Protein 4FX9 (pdb70)

GO terms:
  GO:0050451 CoA-disulfide reductase (NADPH) activity (F, EXP)

Structure (mmCIF, N/CA/C/O backbone):
data_4FX9
#
_entry.id   4FX9
#
_cell.length_a   133.544
_cell.length_b   133.544
_cell.length_c   305.083
_cell.angle_alpha   90.00
_cell.angle_beta   90.00
_cell.angle_gamma   120.00
#
_symmetry.space_group_name_H-M   'H 3 2'
#
loop_
_entity.id
_entity.type
_entity.pdbx_description
1 polymer 'Coenzyme A disulfide reductase'
2 non-polymer 'FLAVIN-ADENINE DINUCLEOTIDE'
3 non-polymer 'COENZYME A'
4 water water
#
loop_
_atom_site.group_PDB
_atom_site.id
_atom_site.type_symbol
_atom_site.label_atom_id
_atom_site.label_alt_id
_atom_site.label_comp_id
_atom_site.label_asym_id
_atom_site.label_entity_id
_atom_site.label_seq_id
_atom_site.pdbx_PDB_ins_code
_atom_site.Cartn_x
_atom_site.Cartn_y
_atom_site.Cartn_z
_atom_site.occupancy
_atom_site.B_iso_or_equiv
_atom_site.auth_seq_id
_atom_site.auth_comp_id
_atom_site.auth_asym_id
_atom_site.auth_atom_id
_atom_site.pdbx_PDB_model_num
ATOM 1 N N . MET A 1 5 ? -69.529 -24.626 -66.353 1.00 86.55 5 MET A N 1
ATOM 2 C CA . MET A 1 5 ? -69.942 -23.373 -66.960 1.00 86.39 5 MET A CA 1
ATOM 3 C C . MET A 1 5 ? -69.367 -22.236 -66.178 1.00 86.17 5 MET A C 1
ATOM 4 O O . MET A 1 5 ? -69.227 -22.325 -64.982 1.00 86.35 5 MET A O 1
ATOM 6 N N . LYS A 1 6 ? -69.012 -21.169 -66.865 1.00 85.42 6 LYS A N 1
ATOM 7 C CA . LYS A 1 6 ? -68.589 -19.981 -66.196 1.00 84.41 6 LYS A CA 1
ATOM 8 C C . LYS A 1 6 ? -69.854 -19.451 -65.624 1.00 83.39 6 LYS A C 1
ATOM 9 O O . LYS A 1 6 ? -70.904 -19.870 -66.031 1.00 83.14 6 LYS A O 1
ATOM 13 N N . LYS A 1 7 ? -69.753 -18.536 -64.673 1.00 82.03 7 LYS A N 1
ATOM 14 C CA . LYS A 1 7 ? -70.908 -18.023 -63.978 1.00 80.38 7 LYS A CA 1
ATOM 15 C C . LYS A 1 7 ? -70.712 -16.559 -63.700 1.00 79.02 7 LYS A C 1
ATOM 16 O O . LYS A 1 7 ? -69.612 -16.112 -63.579 1.00 79.24 7 LYS A O 1
ATOM 18 N N . LYS A 1 8 ? -71.794 -15.812 -63.626 1.00 77.37 8 LYS A N 1
ATOM 19 C CA . LYS A 1 8 ? -71.733 -14.360 -63.449 1.00 76.17 8 LYS A CA 1
ATOM 20 C C . LYS A 1 8 ? -72.031 -13.979 -62.000 1.00 74.97 8 LYS A C 1
ATOM 21 O O . LYS A 1 8 ? -73.128 -14.235 -61.495 1.00 74.71 8 LYS A O 1
ATOM 27 N N . VAL A 1 9 ? -71.049 -13.367 -61.340 1.00 72.93 9 VAL A N 1
ATOM 28 C CA . VAL A 1 9 ? -71.199 -12.941 -59.949 1.00 71.02 9 VAL A CA 1
ATOM 29 C C . VAL A 1 9 ? -71.291 -11.418 -59.882 1.00 70.13 9 VAL A C 1
ATOM 30 O O . VAL A 1 9 ? -70.487 -10.714 -60.495 1.00 70.52 9 VAL A O 1
ATOM 34 N N . VAL A 1 10 ? -72.280 -10.923 -59.142 1.00 69.03 10 VAL A N 1
ATOM 35 C CA . VAL A 1 10 ? -72.493 -9.485 -58.973 1.00 67.97 10 VAL A CA 1
ATOM 36 C C . VAL A 1 10 ? -72.419 -9.092 -57.496 1.00 67.43 10 VAL A C 1
ATOM 37 O O . VAL A 1 10 ? -73.063 -9.709 -56.645 1.00 66.90 10 VAL A O 1
ATOM 41 N N . ILE A 1 11 ? -71.627 -8.062 -57.207 1.00 66.67 11 ILE A N 1
ATOM 42 C CA . ILE A 1 11 ? -71.413 -7.595 -55.839 1.00 66.06 11 ILE A CA 1
ATOM 43 C C . ILE A 1 11 ? -71.825 -6.129 -55.691 1.00 65.71 11 ILE A C 1
ATOM 44 O O . ILE A 1 11 ? -71.346 -5.261 -56.422 1.00 66.39 11 ILE A O 1
ATOM 49 N N . ILE A 1 12 ? -72.724 -5.872 -54.744 1.00 64.78 12 ILE A N 1
ATOM 50 C CA . ILE A 1 12 ? -73.224 -4.525 -54.482 1.00 63.79 12 ILE A CA 1
ATOM 51 C C . ILE A 1 12 ? -72.450 -3.892 -53.326 1.00 63.60 12 ILE A C 1
ATOM 52 O O . ILE A 1 12 ? -72.609 -4.287 -52.171 1.00 63.02 12 ILE A O 1
ATOM 57 N N . GLY A 1 13 ? -71.612 -2.912 -53.652 1.00 63.56 13 GLY A N 1
ATOM 58 C CA . GLY A 1 13 ? -70.791 -2.224 -52.660 1.00 63.07 13 GLY A CA 1
ATOM 59 C C . GLY A 1 13 ? -69.331 -2.612 -52.769 1.00 63.17 13 GLY A C 1
ATOM 60 O O . GLY A 1 13 ? -68.995 -3.798 -52.774 1.00 62.68 13 GLY A O 1
ATOM 61 N N . GLY A 1 14 ? -68.463 -1.606 -52.850 1.00 63.50 14 GLY A N 1
ATOM 62 C CA . GLY A 1 14 ? -67.032 -1.822 -53.052 1.00 63.49 14 GLY A CA 1
ATOM 63 C C . GLY A 1 14 ? -66.163 -1.497 -51.853 1.00 63.81 14 GLY A C 1
ATOM 64 O O . GLY A 1 14 ? -65.013 -1.080 -52.009 1.00 65.22 14 GLY A O 1
ATOM 65 N N . GLY A 1 15 ? -66.713 -1.688 -50.655 1.00 62.71 15 GLY A N 1
ATOM 66 C CA . GLY A 1 15 ? -65.959 -1.512 -49.418 1.00 61.88 15 GLY A CA 1
ATOM 67 C C . GLY A 1 15 ? -65.185 -2.764 -49.050 1.00 61.73 15 GLY A C 1
ATOM 68 O O . GLY A 1 15 ? -65.019 -3.667 -49.876 1.00 61.30 15 GLY A O 1
ATOM 69 N N . ALA A 1 16 ? -64.723 -2.814 -47.801 1.00 61.39 16 ALA A N 1
ATOM 70 C CA . ALA A 1 16 ? -63.928 -3.931 -47.282 1.00 61.35 16 ALA A CA 1
ATOM 71 C C . ALA A 1 16 ? -64.540 -5.304 -47.578 1.00 61.24 16 ALA A C 1
ATOM 72 O O . ALA A 1 16 ? -63.890 -6.161 -48.187 1.00 61.18 16 ALA A O 1
ATOM 74 N N . ALA A 1 17 ? -65.790 -5.493 -47.157 1.00 60.05 17 ALA A N 1
ATOM 75 C CA . ALA A 1 17 ? -66.504 -6.759 -47.336 1.00 59.81 17 ALA A CA 1
ATOM 76 C C . ALA A 1 17 ? -66.689 -7.122 -48.807 1.00 59.55 17 ALA A C 1
ATOM 77 O O . ALA A 1 17 ? -66.566 -8.288 -49.184 1.00 59.06 17 ALA A O 1
ATOM 79 N N . GLY A 1 18 ? -66.979 -6.112 -49.626 1.00 59.99 18 GLY A N 1
ATOM 80 C CA . GLY A 1 18 ? -67.254 -6.307 -51.047 1.00 60.14 18 GLY A CA 1
ATOM 81 C C . GLY A 1 18 ? -66.062 -6.795 -51.840 1.00 60.44 18 GLY A C 1
ATOM 82 O O . GLY A 1 18 ? -66.179 -7.727 -52.639 1.00 60.09 18 GLY A O 1
ATOM 83 N N . MET A 1 19 ? -64.914 -6.163 -51.611 1.00 60.46 19 MET A N 1
ATOM 84 C CA . MET A 1 19 ? -63.692 -6.492 -52.338 1.00 60.90 19 MET A CA 1
ATOM 85 C C . MET A 1 19 ? -63.081 -7.798 -51.848 1.00 61.23 19 MET A C 1
ATOM 86 O O . MET A 1 19 ? -62.435 -8.507 -52.618 1.00 61.27 19 MET A O 1
ATOM 91 N N . SER A 1 20 ? -63.292 -8.107 -50.570 1.00 61.78 20 SER A N 1
ATOM 92 C CA . SER A 1 20 ? -62.896 -9.394 -50.003 1.00 62.35 20 SER A CA 1
ATOM 93 C C . SER A 1 20 ? -63.688 -10.520 -50.661 1.00 61.79 20 SER A C 1
ATOM 94 O O . SER A 1 20 ? -63.147 -11.593 -50.936 1.00 62.33 20 SER A O 1
ATOM 97 N N . ALA A 1 21 ? -64.968 -10.260 -50.914 1.00 61.45 21 ALA A N 1
ATOM 98 C CA . ALA A 1 21 ? -65.832 -11.197 -51.623 1.00 62.10 21 ALA A CA 1
ATOM 99 C C . ALA A 1 21 ? -65.450 -11.289 -53.097 1.00 62.36 21 ALA A C 1
ATOM 100 O O . ALA A 1 21 ? -65.434 -12.379 -53.668 1.00 61.74 21 ALA A O 1
ATOM 102 N N . ALA A 1 22 ? -65.135 -10.140 -53.694 1.00 63.36 22 ALA A N 1
ATOM 103 C CA . ALA A 1 22 ? -64.723 -10.060 -55.097 1.00 64.01 22 ALA A CA 1
ATOM 104 C C . ALA A 1 22 ? -63.404 -10.777 -55.353 1.00 64.30 22 ALA A C 1
ATOM 105 O O . ALA A 1 22 ? -63.299 -11.575 -56.288 1.00 64.85 22 ALA A O 1
ATOM 107 N N . SER A 1 23 ? -62.406 -10.489 -54.518 1.00 64.41 23 SER A N 1
ATOM 108 C CA . SER A 1 23 ? -61.076 -11.080 -54.651 1.00 64.83 23 SER A CA 1
ATOM 109 C C . SER A 1 23 ? -61.117 -12.599 -54.536 1.00 64.83 23 SER A C 1
ATOM 110 O O . SER A 1 23 ? -60.473 -13.295 -55.318 1.00 65.39 23 SER A O 1
ATOM 113 N N . ARG A 1 24 ? -61.912 -13.073 -53.609 1.00 64.89 24 ARG A N 1
ATOM 114 C CA . ARG A 1 24 ? -61.954 -14.453 -53.246 1.00 64.46 24 ARG A CA 1
ATOM 115 C C . ARG A 1 24 ? -62.541 -15.245 -54.354 1.00 64.22 24 ARG A C 1
ATOM 116 O O . ARG A 1 24 ? -62.110 -16.316 -54.632 1.00 63.85 24 ARG A O 1
ATOM 124 N N . VAL A 1 25 ? -63.548 -14.704 -54.987 1.00 64.16 25 VAL A N 1
ATOM 125 C CA . VAL A 1 25 ? -64.244 -15.426 -55.996 1.00 64.53 25 VAL A CA 1
ATOM 126 C C . VAL A 1 25 ? -63.407 -15.513 -57.229 1.00 64.99 25 VAL A C 1
ATOM 127 O O . VAL A 1 25 ? -63.366 -16.527 -57.858 1.00 64.64 25 VAL A O 1
ATOM 131 N N . LYS A 1 26 ? -62.718 -14.447 -57.560 1.00 65.47 26 LYS A N 1
ATOM 132 C CA . LYS A 1 26 ? -61.917 -14.444 -58.754 1.00 66.20 26 LYS A CA 1
ATOM 133 C C . LYS A 1 26 ? -60.703 -15.262 -58.532 1.00 66.76 26 LYS A C 1
ATOM 134 O O . LYS A 1 26 ? -60.241 -15.962 -59.394 1.00 67.72 26 LYS A O 1
ATOM 136 N N . ARG A 1 27 ? -60.164 -15.139 -57.354 1.00 67.07 27 ARG A N 1
ATOM 137 C CA . ARG A 1 27 ? -58.997 -15.922 -56.960 1.00 67.57 27 ARG A CA 1
ATOM 138 C C . ARG A 1 27 ? -59.250 -17.419 -57.142 1.00 67.76 27 ARG A C 1
ATOM 139 O O . ARG A 1 27 ? -58.404 -18.135 -57.677 1.00 68.26 27 ARG A O 1
ATOM 147 N N . LEU A 1 28 ? -60.419 -17.879 -56.702 1.00 68.13 28 LEU A N 1
ATOM 148 C CA . LEU A 1 28 ? -60.782 -19.290 -56.809 1.00 68.64 28 LEU A CA 1
ATOM 149 C C . LEU A 1 28 ? -61.311 -19.655 -58.194 1.00 69.13 28 LEU A C 1
ATOM 150 O O . LEU A 1 28 ? -61.116 -20.779 -58.662 1.00 69.09 28 LEU A O 1
ATOM 155 N N . LYS A 1 29 ? -61.938 -18.694 -58.843 1.00 69.30 29 LYS A N 1
ATOM 156 C CA . LYS A 1 29 ? -62.495 -18.893 -60.158 1.00 69.50 29 LYS A CA 1
ATOM 157 C C . LYS A 1 29 ? -62.140 -17.770 -61.103 1.00 69.62 29 LYS A C 1
ATOM 158 O O . LYS A 1 29 ? -62.904 -16.864 -61.265 1.00 69.15 29 LYS A O 1
ATOM 164 N N . PRO A 1 30 ? -60.998 -17.851 -61.753 1.00 70.08 30 PRO A N 1
ATOM 165 C CA . PRO A 1 30 ? -60.532 -16.805 -62.670 1.00 70.60 30 PRO A CA 1
ATOM 166 C C . PRO A 1 30 ? -61.399 -16.664 -63.922 1.00 71.38 30 PRO A C 1
ATOM 167 O O . PRO A 1 30 ? -61.536 -15.559 -64.453 1.00 71.08 30 PRO A O 1
ATOM 171 N N . GLU A 1 31 ? -61.983 -17.773 -64.376 1.00 72.16 31 GLU A N 1
ATOM 172 C CA . GLU A 1 31 ? -62.836 -17.780 -65.569 1.00 72.96 31 GLU A CA 1
ATOM 173 C C . GLU A 1 31 ? -64.226 -17.163 -65.358 1.00 72.47 31 GLU A C 1
ATOM 174 O O . GLU A 1 31 ? -64.992 -17.013 -66.313 1.00 72.50 31 GLU A O 1
ATOM 180 N N . TRP A 1 32 ? -64.541 -16.803 -64.116 1.00 71.89 32 TRP A N 1
ATOM 181 C CA . TRP A 1 32 ? -65.846 -16.234 -63.780 1.00 71.48 32 TRP A CA 1
ATOM 182 C C . TRP A 1 32 ? -65.862 -14.709 -63.898 1.00 70.78 32 TRP A C 1
ATOM 183 O O . TRP A 1 32 ? -64.849 -14.046 -63.665 1.00 70.92 32 TRP A O 1
ATOM 194 N N . ASP A 1 33 ? -67.019 -14.169 -64.273 1.00 70.11 33 ASP A N 1
ATOM 195 C CA . ASP A 1 33 ? -67.202 -12.732 -64.456 1.00 70.03 33 ASP A CA 1
ATOM 196 C C . ASP A 1 33 ? -67.655 -12.081 -63.147 1.00 70.28 33 ASP A C 1
ATOM 197 O O . ASP A 1 33 ? -68.802 -12.245 -62.719 1.00 70.41 33 ASP A O 1
ATOM 202 N N . VAL A 1 34 ? -66.739 -11.350 -62.515 1.00 70.38 34 VAL A N 1
ATOM 203 C CA . VAL A 1 34 ? -66.990 -10.743 -61.208 1.00 71.00 34 VAL A CA 1
ATOM 204 C C . VAL A 1 34 ? -67.120 -9.224 -61.319 1.00 71.24 34 VAL A C 1
ATOM 205 O O . VAL A 1 34 ? -66.140 -8.518 -61.575 1.00 70.89 34 VAL A O 1
ATOM 209 N N . LYS A 1 35 ? -68.339 -8.732 -61.124 1.00 71.86 35 LYS A N 1
ATOM 210 C CA . LYS A 1 35 ? -68.606 -7.301 -61.188 1.00 72.32 35 LYS A CA 1
ATOM 211 C C . LYS A 1 35 ? -68.865 -6.732 -59.802 1.00 72.51 35 LYS A C 1
ATOM 212 O O . LYS A 1 35 ? -69.540 -7.353 -58.977 1.00 72.39 35 LYS A O 1
ATOM 218 N N . VAL A 1 36 ? -68.307 -5.552 -59.552 1.00 72.92 36 VAL A N 1
ATOM 219 C CA . VAL A 1 36 ? -68.575 -4.803 -58.331 1.00 73.32 36 VAL A CA 1
ATOM 220 C C . VAL A 1 36 ? -69.149 -3.446 -58.719 1.00 73.36 36 VAL A C 1
ATOM 221 O O . VAL A 1 36 ? -68.591 -2.752 -59.573 1.00 73.69 36 VAL A O 1
ATOM 225 N N . PHE A 1 37 ? -70.269 -3.079 -58.102 1.00 73.29 37 PHE A N 1
ATOM 226 C CA . PHE A 1 37 ? -70.867 -1.769 -58.329 1.00 73.24 37 PHE A CA 1
ATOM 227 C C . PHE A 1 37 ? -70.764 -0.899 -57.080 1.00 72.91 37 PHE A C 1
ATOM 228 O O . PHE A 1 37 ? -71.459 -1.126 -56.089 1.00 72.49 37 PHE A O 1
ATOM 236 N N . GLU A 1 38 ? -69.873 0.086 -57.140 1.00 73.42 38 GLU A N 1
ATOM 237 C CA . GLU A 1 38 ? -69.683 1.041 -56.054 1.00 73.89 38 GLU A CA 1
ATOM 238 C C . GLU A 1 38 ? -70.205 2.418 -56.464 1.00 74.33 38 GLU A C 1
ATOM 239 O O . GLU A 1 38 ? -69.921 2.894 -57.564 1.00 74.92 38 GLU A O 1
ATOM 245 N N . ALA A 1 39 ? -70.968 3.046 -55.572 1.00 74.64 39 ALA A N 1
ATOM 246 C CA . ALA A 1 39 ? -71.631 4.320 -55.859 1.00 74.70 39 ALA A CA 1
ATOM 247 C C . ALA A 1 39 ? -70.696 5.532 -55.864 1.00 74.79 39 ALA A C 1
ATOM 248 O O . ALA A 1 39 ? -70.958 6.514 -56.561 1.00 75.08 39 ALA A O 1
ATOM 250 N N . THR A 1 40 ? -69.614 5.458 -55.092 1.00 74.86 40 THR A N 1
ATOM 251 C CA . THR A 1 40 ? -68.707 6.596 -54.898 1.00 74.88 40 THR A CA 1
ATOM 252 C C . THR A 1 40 ? -67.459 6.514 -55.789 1.00 75.46 40 THR A C 1
ATOM 253 O O . THR A 1 40 ? -67.398 5.690 -56.704 1.00 75.57 40 THR A O 1
ATOM 257 N N . GLU A 1 41 ? -66.479 7.378 -55.518 1.00 75.94 41 GLU A N 1
ATOM 258 C CA . GLU A 1 41 ? -65.179 7.345 -56.199 1.00 76.70 41 GLU A CA 1
ATOM 259 C C . GLU A 1 41 ? -64.258 6.317 -55.541 1.00 76.51 41 GLU A C 1
ATOM 260 O O . GLU A 1 41 ? -63.156 6.053 -56.032 1.00 76.65 41 GLU A O 1
ATOM 266 N N . TRP A 1 42 ? -64.725 5.738 -54.436 1.00 76.20 42 TRP A N 1
ATOM 267 C CA . TRP A 1 42 ? -63.865 5.024 -53.493 1.00 75.62 42 TRP A CA 1
ATOM 268 C C . TRP A 1 42 ? -64.032 3.510 -53.513 1.00 74.96 42 TRP A C 1
ATOM 269 O O . TRP A 1 42 ? -65.152 3.004 -53.557 1.00 75.83 42 TRP A O 1
ATOM 280 N N . VAL A 1 43 ? -62.906 2.803 -53.467 1.00 73.48 43 VAL A N 1
ATOM 281 C CA . VAL A 1 43 ? -62.880 1.341 -53.386 1.00 72.65 43 VAL A CA 1
ATOM 282 C C . VAL A 1 43 ? -61.714 0.888 -52.504 1.00 72.09 43 VAL A C 1
ATOM 283 O O . VAL A 1 43 ? -60.644 1.506 -52.516 1.00 71.88 43 VAL A O 1
ATOM 287 N N . SER A 1 44 ? -61.939 -0.186 -51.742 1.00 70.68 44 SER A N 1
ATOM 288 C CA . SER A 1 44 ? -60.967 -0.714 -50.778 1.00 69.23 44 SER A CA 1
ATOM 289 C C . SER A 1 44 ? -60.639 0.348 -49.724 1.00 68.29 44 SER A C 1
ATOM 290 O O . SER A 1 44 ? -59.501 0.470 -49.259 1.00 67.49 44 SER A O 1
ATOM 293 N N . HIS A 1 45 ? -61.669 1.104 -49.354 1.00 67.57 45 HIS A N 1
ATOM 294 C CA . HIS A 1 45 ? -61.528 2.270 -48.496 1.00 67.48 45 HIS A CA 1
ATOM 295 C C . HIS A 1 45 ? -61.750 1.945 -47.025 1.00 67.49 45 HIS A C 1
ATOM 296 O O . HIS A 1 45 ? -62.269 0.881 -46.682 1.00 67.76 45 HIS A O 1
ATOM 303 N N . ALA A 1 46 ? -61.372 2.886 -46.165 1.00 67.10 46 ALA A N 1
ATOM 304 C CA . ALA A 1 46 ? -61.508 2.714 -44.728 1.00 67.16 46 ALA A CA 1
ATOM 305 C C . ALA A 1 46 ? -62.276 3.867 -44.080 1.00 67.44 46 ALA A C 1
ATOM 306 O O . ALA A 1 46 ? -61.736 4.966 -43.925 1.00 67.18 46 ALA A O 1
ATOM 308 N N . PRO A 1 47 ? -63.552 3.626 -43.718 1.00 67.63 47 PRO A N 1
ATOM 309 C CA . PRO A 1 47 ? -64.309 4.570 -42.896 1.00 68.20 47 PRO A CA 1
ATOM 310 C C . PRO A 1 47 ? -63.662 4.829 -41.534 1.00 69.21 47 PRO A C 1
ATOM 311 O O . PRO A 1 47 ? -63.946 5.847 -40.904 1.00 69.83 47 PRO A O 1
ATOM 315 N N . CYS A 1 48 ? -62.798 3.914 -41.097 1.00 70.58 48 CYS A N 1
ATOM 316 C CA . CYS A 1 48 ? -62.101 4.026 -39.812 1.00 71.80 48 CYS A CA 1
ATOM 317 C C . CYS A 1 48 ? -61.089 5.165 -39.789 1.00 72.47 48 CYS A C 1
ATOM 318 O O . CYS A 1 48 ? -60.772 5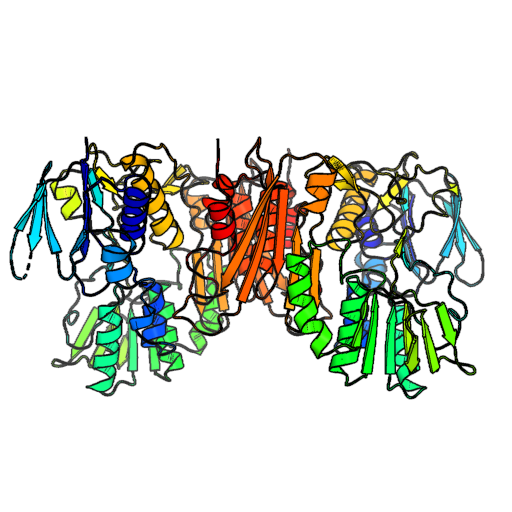.702 -38.725 1.00 72.77 48 CYS A O 1
ATOM 321 N N . GLY A 1 49 ? -60.582 5.521 -40.966 1.00 73.07 49 GLY A N 1
ATOM 322 C CA . GLY A 1 49 ? -59.588 6.579 -41.095 1.00 73.89 49 GLY A CA 1
ATOM 323 C C . GLY A 1 49 ? -60.157 7.985 -41.056 1.00 74.15 49 GLY A C 1
ATOM 324 O O . GLY A 1 49 ? -59.431 8.934 -40.760 1.00 73.96 49 GLY A O 1
ATOM 325 N N . ILE A 1 50 ? -61.438 8.145 -41.317 1.00 74.76 50 ILE A N 1
ATOM 326 C CA . ILE A 1 50 ? -62.037 9.456 -41.400 1.00 75.34 50 ILE A CA 1
ATOM 327 C C . ILE A 1 50 ? -61.657 10.389 -40.275 1.00 76.15 50 ILE A C 1
ATOM 328 O O . ILE A 1 50 ? -61.272 11.506 -40.504 1.00 76.04 50 ILE A O 1
ATOM 333 N N . PRO A 1 51 ? -61.785 9.936 -39.049 1.00 77.06 51 PRO A N 1
ATOM 334 C CA . PRO A 1 51 ? -61.528 10.806 -37.912 1.00 78.05 51 PRO A CA 1
ATOM 335 C C . PRO A 1 51 ? -60.128 11.308 -37.929 1.00 78.76 51 PRO A C 1
ATOM 336 O O . PRO A 1 51 ? -59.808 12.320 -37.348 1.00 79.13 51 PRO A O 1
ATOM 340 N N . TYR A 1 52 ? -59.280 10.567 -38.588 1.00 79.64 52 TYR A N 1
ATOM 341 C CA . TYR A 1 52 ? -57.891 10.847 -38.491 1.00 81.22 52 TYR A CA 1
ATOM 342 C C . TYR A 1 52 ? -57.498 11.593 -39.723 1.00 81.74 52 TYR A C 1
ATOM 343 O O . TYR A 1 52 ? -56.496 12.237 -39.758 1.00 81.88 52 TYR A O 1
ATOM 352 N N . VAL A 1 53 ? -58.351 11.553 -40.718 1.00 82.68 53 VAL A N 1
ATOM 353 C CA . VAL A 1 53 ? -58.176 12.385 -41.875 1.00 83.50 53 VAL A CA 1
ATOM 354 C C . VAL A 1 53 ? -58.641 13.759 -41.507 1.00 84.13 53 VAL A C 1
ATOM 355 O O . VAL A 1 53 ? -58.048 14.744 -41.852 1.00 84.62 53 VAL A O 1
ATOM 359 N N . VAL A 1 54 ? -59.763 13.808 -40.840 1.00 83.93 54 VAL A N 1
ATOM 360 C CA . VAL A 1 54 ? -60.304 15.056 -40.452 1.00 84.68 54 VAL A CA 1
ATOM 361 C C . VAL A 1 54 ? -59.349 15.644 -39.446 1.00 85.68 54 VAL A C 1
ATOM 362 O O . VAL A 1 54 ? -58.932 16.765 -39.571 1.00 86.83 54 VAL A O 1
ATOM 366 N N . GLU A 1 55 ? -58.959 14.891 -38.448 1.00 85.74 55 GLU A N 1
ATOM 367 C CA . GLU A 1 55 ? -58.007 15.454 -37.529 1.00 87.29 55 GLU A CA 1
ATOM 368 C C . GLU A 1 55 ? -56.885 16.039 -38.350 1.00 88.55 55 GLU A C 1
ATOM 369 O O . GLU A 1 55 ? -56.302 17.041 -38.021 1.00 89.79 55 GLU A O 1
ATOM 375 N N . GLY A 1 56 ? -56.578 15.387 -39.440 1.00 88.55 56 GLY A N 1
ATOM 376 C CA . GLY A 1 56 ? -55.534 15.878 -40.288 1.00 89.49 56 GLY A CA 1
ATOM 377 C C . GLY A 1 56 ? -54.274 15.107 -40.063 1.00 90.18 56 GLY A C 1
ATOM 378 O O . GLY A 1 56 ? -53.248 15.492 -40.566 1.00 91.00 56 GLY A O 1
ATOM 379 N N . LEU A 1 57 ? -54.342 14.017 -39.315 1.00 90.32 57 LEU A N 1
ATOM 380 C CA . LEU A 1 57 ? -53.162 13.213 -39.065 1.00 90.89 57 LEU A CA 1
ATOM 381 C C . LEU A 1 57 ? -52.662 12.601 -40.339 1.00 90.36 57 LEU A C 1
ATOM 382 O O . LEU A 1 57 ? -51.502 12.271 -40.463 1.00 90.09 57 LEU A O 1
ATOM 387 N N . SER A 1 58 ? -53.557 12.512 -41.306 1.00 89.69 58 SER A N 1
ATOM 388 C CA . SER A 1 58 ? -53.209 12.015 -42.611 1.00 89.77 58 SER A CA 1
ATOM 389 C C . SER A 1 58 ? -54.178 12.449 -43.669 1.00 89.89 58 SER A C 1
ATOM 390 O O . SER A 1 58 ? -55.116 13.157 -43.394 1.00 89.89 58 SER A O 1
ATOM 393 N N . THR A 1 59 ? -53.922 12.005 -44.891 1.00 90.20 59 THR A N 1
ATOM 394 C CA . THR A 1 59 ? -54.665 12.432 -46.052 1.00 90.73 59 THR A CA 1
ATOM 395 C C . THR A 1 59 ? -55.636 11.392 -46.517 1.00 90.43 59 THR A C 1
ATOM 396 O O . THR A 1 59 ? -55.554 10.242 -46.155 1.00 90.01 59 THR A O 1
ATOM 400 N N . PRO A 1 60 ? -56.545 11.823 -47.358 1.00 90.80 60 PRO A N 1
ATOM 401 C CA . PRO A 1 60 ? -57.707 11.048 -47.743 1.00 90.44 60 PRO A CA 1
ATOM 402 C C . PRO A 1 60 ? -57.444 10.053 -48.812 1.00 90.44 60 PRO A C 1
ATOM 403 O O . PRO A 1 60 ? -58.325 9.307 -49.143 1.00 90.10 60 PRO A O 1
ATOM 407 N N . ASP A 1 61 ? -56.264 10.029 -49.370 1.00 90.85 61 ASP A N 1
ATOM 408 C CA . ASP A 1 61 ? -56.022 9.033 -50.364 1.00 90.42 61 ASP A CA 1
ATOM 409 C C . ASP A 1 61 ? -55.536 7.823 -49.630 1.00 89.49 61 ASP A C 1
ATOM 410 O O . ASP A 1 61 ? -55.485 6.733 -50.161 1.00 88.59 61 ASP A O 1
ATOM 415 N N . LYS A 1 62 ? -55.206 8.027 -48.372 1.00 89.61 62 LYS A N 1
ATOM 416 C CA . LYS A 1 62 ? -54.644 6.965 -47.576 1.00 89.67 62 LYS A CA 1
ATOM 417 C C . LYS A 1 62 ? -55.739 6.240 -46.848 1.00 89.29 62 LYS A C 1
ATOM 418 O O . LYS A 1 62 ? -55.511 5.498 -45.922 1.00 89.26 62 LYS A O 1
ATOM 420 N N . LEU A 1 63 ? -56.943 6.447 -47.326 1.00 88.82 63 LEU A N 1
ATOM 421 C CA . LEU A 1 63 ? -58.053 5.664 -46.895 1.00 88.52 63 LEU A CA 1
ATOM 422 C C . LEU A 1 63 ? -58.310 4.617 -47.943 1.00 88.51 63 LEU A C 1
ATOM 423 O O . LEU A 1 63 ? -59.292 3.923 -47.871 1.00 88.42 63 LEU A O 1
ATOM 428 N N . MET A 1 64 ? -57.415 4.489 -48.912 1.00 88.34 64 MET A N 1
ATOM 429 C CA . MET A 1 64 ? -57.484 3.328 -49.799 1.00 88.37 64 MET A CA 1
ATOM 430 C C . MET A 1 64 ? -56.368 2.318 -49.542 1.00 88.05 64 MET A C 1
ATOM 431 O O . MET A 1 64 ? -55.215 2.693 -49.315 1.00 87.99 64 MET A O 1
ATOM 436 N N . TYR A 1 65 ? -56.716 1.064 -49.698 1.00 87.36 65 TYR A N 1
ATOM 437 C CA . TYR A 1 65 ? -55.780 0.025 -49.535 1.00 86.76 65 TYR A CA 1
ATOM 438 C C . TYR A 1 65 ? -55.189 -0.145 -50.880 1.00 85.93 65 TYR A C 1
ATOM 439 O O . TYR A 1 65 ? -54.048 0.098 -51.076 1.00 86.37 65 TYR A O 1
ATOM 448 N N . TYR A 1 66 ? -55.993 -0.589 -51.816 1.00 84.63 66 TYR A N 1
ATOM 449 C CA . TYR A 1 66 ? -55.565 -0.756 -53.204 1.00 83.42 66 TYR A CA 1
ATOM 450 C C . TYR A 1 66 ? -56.336 0.187 -54.130 1.00 82.90 66 TYR A C 1
ATOM 451 O O . TYR A 1 66 ? -57.526 0.428 -53.915 1.00 83.24 66 TYR A O 1
ATOM 460 N N . PRO A 1 67 ? -55.659 0.726 -55.163 1.00 82.13 67 PRO A N 1
ATOM 461 C CA . PRO A 1 67 ? -56.328 1.509 -56.208 1.00 81.95 67 PRO A CA 1
ATOM 462 C C . PRO A 1 67 ? -57.138 0.631 -57.183 1.00 81.97 67 PRO A C 1
ATOM 463 O O . PRO A 1 67 ? -56.934 -0.584 -57.217 1.00 82.01 67 PRO A O 1
ATOM 467 N N . PRO A 1 68 ? -58.057 1.245 -57.964 1.00 82.12 68 PRO A N 1
ATOM 468 C CA . PRO A 1 68 ? -58.937 0.548 -58.917 1.00 82.36 68 PRO A CA 1
ATOM 469 C C . PRO A 1 68 ? -58.247 -0.425 -59.885 1.00 82.81 68 PRO A C 1
ATOM 470 O O . PRO A 1 68 ? -58.717 -1.554 -60.052 1.00 82.57 68 PRO A O 1
ATOM 474 N N . GLU A 1 69 ? -57.153 0.012 -60.509 1.00 83.31 69 GLU A N 1
ATOM 475 C CA . GLU A 1 69 ? -56.453 -0.788 -61.528 1.00 83.84 69 GLU A CA 1
ATOM 476 C C . GLU A 1 69 ? -55.835 -2.078 -60.980 1.00 83.23 69 GLU A C 1
ATOM 477 O O . GLU A 1 69 ? -55.639 -3.041 -61.724 1.00 83.18 69 GLU A O 1
ATOM 483 N N . VAL A 1 70 ? -55.534 -2.087 -59.681 1.00 82.39 70 VAL A N 1
ATOM 484 C CA . VAL A 1 70 ? -55.070 -3.294 -58.994 1.00 81.37 70 VAL A CA 1
ATOM 485 C C . VAL A 1 70 ? -56.175 -4.355 -58.998 1.00 80.54 70 VAL A C 1
ATOM 486 O O . VAL A 1 70 ? -55.898 -5.550 -59.102 1.00 80.58 70 VAL A O 1
ATOM 490 N N . PHE A 1 71 ? -57.425 -3.910 -58.909 1.00 79.85 71 PHE A N 1
ATOM 491 C CA . PHE A 1 71 ? -58.568 -4.817 -58.984 1.00 79.26 71 PHE A CA 1
ATOM 492 C C . PHE A 1 71 ? -58.938 -5.183 -60.423 1.00 79.27 71 PHE A C 1
ATOM 493 O O . PHE A 1 71 ? -59.257 -6.340 -60.705 1.00 79.35 71 PHE A O 1
ATOM 501 N N . ILE A 1 72 ? -58.890 -4.205 -61.328 1.00 78.76 72 ILE A N 1
ATOM 502 C CA . ILE A 1 72 ? -59.291 -4.431 -62.721 1.00 78.27 72 ILE A CA 1
ATOM 503 C C . ILE A 1 72 ? -58.205 -5.135 -63.542 1.00 78.23 72 ILE A C 1
ATOM 504 O O . ILE A 1 72 ? -58.432 -6.222 -64.072 1.00 78.25 72 ILE A O 1
ATOM 509 N N . LYS A 1 73 ? -57.034 -4.510 -63.645 1.00 78.30 73 LYS A N 1
ATOM 510 C CA . LYS A 1 73 ? -55.948 -5.041 -64.468 1.00 78.53 73 LYS A CA 1
ATOM 511 C C . LYS A 1 73 ? -55.181 -6.171 -63.782 1.00 78.40 73 LYS A C 1
ATOM 512 O O . LYS A 1 73 ? -54.839 -7.168 -64.420 1.00 78.71 73 LYS A O 1
ATOM 514 N N . LYS A 1 74 ? -54.925 -6.014 -62.484 1.00 78.06 74 LYS A N 1
ATOM 515 C CA . LYS A 1 74 ? -54.084 -6.952 -61.738 1.00 77.78 74 LYS A CA 1
ATOM 516 C C . LYS A 1 74 ? -54.862 -8.108 -61.095 1.00 77.22 74 LYS A C 1
ATOM 517 O O . LYS A 1 74 ? -54.270 -9.130 -60.741 1.00 77.49 74 LYS A O 1
ATOM 523 N N . ARG A 1 75 ? -56.179 -7.951 -60.953 1.00 76.13 75 ARG A N 1
ATOM 524 C CA . ARG A 1 75 ? -57.019 -8.990 -60.341 1.00 75.00 75 ARG A CA 1
ATOM 525 C C . ARG A 1 75 ? -58.249 -9.396 -61.168 1.00 74.50 75 ARG A C 1
ATOM 526 O O . ARG A 1 75 ? -59.026 -10.255 -60.746 1.00 74.79 75 ARG A O 1
ATOM 534 N N . GLY A 1 76 ? -58.418 -8.779 -62.336 1.00 73.64 76 GLY A N 1
ATOM 535 C CA . GLY A 1 76 ? -59.466 -9.163 -63.287 1.00 72.36 76 GLY A CA 1
ATOM 536 C C . GLY A 1 76 ? -60.900 -8.920 -62.847 1.00 72.00 76 GLY A C 1
ATOM 537 O O . GLY A 1 76 ? -61.823 -9.562 -63.352 1.00 71.38 76 GLY A O 1
ATOM 538 N N . ILE A 1 77 ? -61.088 -7.989 -61.913 1.00 71.31 77 ILE A N 1
ATOM 539 C CA . ILE A 1 77 ? -62.416 -7.683 -61.379 1.00 70.87 77 ILE A CA 1
ATOM 540 C C . ILE A 1 77 ? -63.042 -6.515 -62.134 1.00 70.61 77 ILE A C 1
ATOM 541 O O . ILE A 1 77 ? -62.455 -5.434 -62.218 1.00 70.61 77 ILE A O 1
ATOM 546 N N . ASP A 1 78 ? -64.234 -6.745 -62.680 1.00 70.44 78 ASP A N 1
ATOM 547 C CA . ASP A 1 78 ? -64.968 -5.722 -63.416 1.00 70.61 78 ASP A CA 1
ATOM 548 C C . ASP A 1 78 ? -65.547 -4.687 -62.451 1.00 71.21 78 ASP A C 1
ATOM 549 O O . ASP A 1 78 ? -66.713 -4.762 -62.053 1.00 71.63 78 ASP A O 1
ATOM 554 N N . LEU A 1 79 ? -64.710 -3.722 -62.080 1.00 71.52 79 LEU A N 1
ATOM 555 C CA . LEU A 1 79 ? -65.081 -2.691 -61.120 1.00 72.02 79 LEU A CA 1
ATOM 556 C C . LEU A 1 79 ? -65.747 -1.493 -61.792 1.00 72.67 79 LEU A C 1
ATOM 557 O O . LEU A 1 79 ? -65.123 -0.786 -62.588 1.00 73.12 79 LEU A O 1
ATOM 562 N N . HIS A 1 80 ? -67.019 -1.280 -61.461 1.00 73.19 80 HIS A N 1
ATOM 563 C CA . HIS A 1 80 ? -67.774 -0.124 -61.935 1.00 73.84 80 HIS A CA 1
ATOM 564 C C . HIS A 1 80 ? -67.864 0.921 -60.821 1.00 74.38 80 HIS A C 1
ATOM 565 O O . HIS A 1 80 ? -68.616 0.745 -59.856 1.00 74.14 80 HIS A O 1
ATOM 572 N N . LEU A 1 81 ? -67.089 1.996 -60.949 1.00 74.76 81 LEU A N 1
ATOM 573 C CA . LEU A 1 81 ? -67.173 3.124 -60.018 1.00 75.56 81 LEU A CA 1
ATOM 574 C C . LEU A 1 81 ? -68.301 4.070 -60.422 1.00 76.27 81 LEU A C 1
ATOM 575 O O . LEU A 1 81 ? -68.829 3.971 -61.534 1.00 76.31 81 LEU A O 1
ATOM 580 N N . ASN A 1 82 ? -68.668 4.978 -59.515 1.00 77.28 82 ASN A N 1
ATOM 581 C CA . ASN A 1 82 ? -69.811 5.891 -59.700 1.00 78.61 82 ASN A CA 1
ATOM 582 C C . ASN A 1 82 ? -71.098 5.164 -60.109 1.00 78.84 82 ASN A C 1
ATOM 583 O O . ASN A 1 82 ? -71.984 5.747 -60.743 1.00 79.11 82 ASN A O 1
ATOM 588 N N . ALA A 1 83 ? -71.191 3.892 -59.727 1.00 79.07 83 ALA A N 1
ATOM 589 C CA . ALA A 1 83 ? -72.294 3.027 -60.128 1.00 78.88 83 ALA A CA 1
ATOM 590 C C . ALA A 1 83 ? -73.176 2.651 -58.940 1.00 78.71 83 ALA A C 1
ATOM 591 O O . ALA A 1 83 ? -72.759 1.909 -58.047 1.00 78.44 83 ALA A O 1
ATOM 593 N N . GLU A 1 84 ? -74.399 3.173 -58.943 1.00 78.45 84 GLU A N 1
ATOM 594 C CA . GLU A 1 84 ? -75.357 2.903 -57.881 1.00 78.48 84 GLU A CA 1
ATOM 595 C C . GLU A 1 84 ? -76.393 1.876 -58.325 1.00 78.31 84 GLU A C 1
ATOM 596 O O . GLU A 1 84 ? -77.131 2.097 -59.288 1.00 78.41 84 GLU A O 1
ATOM 602 N N . VAL A 1 85 ? -76.426 0.748 -57.620 1.00 78.24 85 VAL A N 1
ATOM 603 C CA . VAL A 1 85 ? -77.475 -0.252 -57.785 1.00 77.86 85 VAL A CA 1
ATOM 604 C C . VAL A 1 85 ? -78.764 0.323 -57.208 1.00 77.85 85 VAL A C 1
ATOM 605 O O . VAL A 1 85 ? -78.820 0.673 -56.025 1.00 77.26 85 VAL A O 1
ATOM 609 N N . ILE A 1 86 ? -79.789 0.430 -58.051 1.00 78.07 86 ILE A N 1
ATOM 610 C CA . ILE A 1 86 ? -81.059 1.044 -57.648 1.00 78.13 86 ILE A CA 1
ATOM 611 C C . ILE A 1 86 ? -82.215 0.049 -57.519 1.00 78.13 86 ILE A C 1
ATOM 612 O O . ILE A 1 86 ? -83.191 0.319 -56.817 1.00 77.11 86 ILE A O 1
ATOM 617 N N . GLU A 1 87 ? -82.102 -1.094 -58.194 1.00 78.66 87 GLU A N 1
ATOM 618 C CA . GLU A 1 87 ? -83.136 -2.127 -58.142 1.00 79.27 87 GLU A CA 1
ATOM 619 C C . GLU A 1 87 ? -82.560 -3.538 -58.258 1.00 78.99 87 GLU A C 1
ATOM 620 O O . GLU A 1 87 ? -81.596 -3.772 -58.994 1.00 78.99 87 GLU A O 1
ATOM 626 N N . VAL A 1 88 ? -83.180 -4.469 -57.556 1.00 78.79 88 VAL A N 1
ATOM 627 C CA . VAL A 1 88 ? -82.864 -5.872 -57.665 1.00 79.27 88 VAL A CA 1
ATOM 628 C C . VAL A 1 88 ? -84.092 -6.757 -57.699 1.00 79.66 88 VAL A C 1
ATOM 629 O O . VAL A 1 88 ? -85.009 -6.563 -56.944 1.00 79.54 88 VAL A O 1
ATOM 633 N N . ASP A 1 89 ? -84.089 -7.745 -58.581 1.00 80.13 89 ASP A N 1
ATOM 634 C CA . ASP A 1 89 ? -85.086 -8.791 -58.587 1.00 80.64 89 ASP A CA 1
ATOM 635 C C . ASP A 1 89 ? -84.353 -10.031 -58.983 1.00 80.30 89 ASP A C 1
ATOM 636 O O . ASP A 1 89 ? -83.218 -9.971 -59.351 1.00 80.19 89 ASP A O 1
ATOM 641 N N . THR A 1 90 ? -85.023 -11.157 -58.908 1.00 80.38 90 THR A N 1
ATOM 642 C CA . THR A 1 90 ? -84.408 -12.433 -59.128 1.00 80.64 90 THR A CA 1
ATOM 643 C C . THR A 1 90 ? -83.674 -12.472 -60.453 1.00 81.37 90 THR A C 1
ATOM 644 O O . THR A 1 90 ? -84.259 -12.339 -61.494 1.00 81.36 90 THR A O 1
ATOM 648 N N . GLY A 1 91 ? -82.367 -12.634 -60.389 1.00 82.32 91 GLY A N 1
ATOM 649 C CA . GLY A 1 91 ? -81.500 -12.761 -61.560 1.00 83.50 91 GLY A CA 1
ATOM 650 C C . GLY A 1 91 ? -81.094 -11.469 -62.253 1.00 84.41 91 GLY A C 1
ATOM 651 O O . GLY A 1 91 ? -80.261 -11.493 -63.159 1.00 84.42 91 GLY A O 1
ATOM 652 N N . TYR A 1 92 ? -81.670 -10.344 -61.831 1.00 85.23 92 TYR A N 1
ATOM 653 C CA . TYR A 1 92 ? -81.431 -9.052 -62.487 1.00 86.25 92 TYR A CA 1
ATOM 654 C C . TYR A 1 92 ? -81.013 -7.936 -61.532 1.00 86.07 92 TYR A C 1
ATOM 655 O O . TYR A 1 92 ? -81.529 -7.829 -60.418 1.00 85.87 92 TYR A O 1
ATOM 664 N N . VAL A 1 93 ? -80.074 -7.109 -61.990 1.00 86.30 93 VAL A N 1
ATOM 665 C CA . VAL A 1 93 ? -79.674 -5.892 -61.281 1.00 86.71 93 VAL A CA 1
ATOM 666 C C . VAL A 1 93 ? -79.916 -4.681 -62.180 1.00 86.98 93 VAL A C 1
ATOM 667 O O . VAL A 1 93 ? -79.791 -4.777 -63.401 1.00 86.83 93 VAL A O 1
ATOM 671 N N . ARG A 1 94 ? -80.259 -3.547 -61.574 1.00 87.47 94 ARG A N 1
ATOM 672 C CA . ARG A 1 94 ? -80.435 -2.299 -62.312 1.00 88.60 94 ARG A CA 1
ATOM 673 C C . ARG A 1 94 ? -79.537 -1.208 -61.729 1.00 88.84 94 ARG A C 1
ATOM 674 O O . ARG A 1 94 ? -79.648 -0.867 -60.550 1.00 88.96 94 ARG A O 1
ATOM 682 N N . VAL A 1 95 ? -78.645 -0.676 -62.564 1.00 89.39 95 VAL A N 1
ATOM 683 C CA . VAL A 1 95 ? -77.616 0.278 -62.129 1.00 89.75 95 VAL A CA 1
ATOM 684 C C . VAL A 1 95 ? -77.772 1.637 -62.828 1.00 90.34 95 VAL A C 1
ATOM 685 O O . VAL A 1 95 ? -78.492 1.749 -63.822 1.00 90.22 95 VAL A O 1
ATOM 689 N N . ARG A 1 96 ? -77.105 2.663 -62.296 1.00 91.26 96 ARG A N 1
ATOM 690 C CA . ARG A 1 96 ? -77.083 3.991 -62.912 1.00 91.94 96 ARG A CA 1
ATOM 691 C C . ARG A 1 96 ? -75.658 4.430 -63.247 1.00 91.75 96 ARG A C 1
ATOM 692 O O . ARG A 1 96 ? -74.780 4.448 -62.383 1.00 91.69 96 ARG A O 1
ATOM 700 N N . GLY A 1 99 ? -73.816 8.396 -65.668 1.00 94.84 99 GLY A N 1
ATOM 701 C CA . GLY A 1 99 ? -74.116 8.327 -67.086 1.00 95.12 99 GLY A CA 1
ATOM 702 C C . GLY A 1 99 ? -74.596 6.964 -67.519 1.00 95.25 99 GLY A C 1
ATOM 703 O O . GLY A 1 99 ? -73.805 6.043 -67.643 1.00 95.45 99 GLY A O 1
ATOM 704 N N . GLY A 1 100 ? -75.901 6.840 -67.734 1.00 94.70 100 GLY A N 1
ATOM 705 C CA . GLY A 1 100 ? -76.516 5.570 -68.091 1.00 94.52 100 GLY A CA 1
ATOM 706 C C . GLY A 1 100 ? -77.223 4.850 -66.951 1.00 94.02 100 GLY A C 1
ATOM 707 O O . GLY A 1 100 ? -76.840 5.003 -65.795 1.00 94.41 100 GLY A O 1
ATOM 708 N N . GLU A 1 101 ? -78.239 4.057 -67.291 1.00 92.81 101 GLU A N 1
ATOM 709 C CA . GLU A 1 101 ? -79.054 3.305 -66.345 1.00 91.34 101 GLU A CA 1
ATOM 710 C C . GLU A 1 101 ? -79.260 1.893 -66.866 1.00 90.49 101 GLU A C 1
ATOM 711 O O . GLU A 1 101 ? -80.289 1.601 -67.441 1.00 90.38 101 GLU A O 1
ATOM 717 N N . LYS A 1 102 ? -78.285 1.014 -66.649 1.00 89.08 102 LYS A N 1
ATOM 718 C CA . LYS A 1 102 ? -78.246 -0.293 -67.295 1.00 87.53 102 LYS A CA 1
ATOM 719 C C . LYS A 1 102 ? -78.613 -1.507 -66.468 1.00 86.08 102 LYS A C 1
ATOM 720 O O . LYS A 1 102 ? -78.655 -1.462 -65.262 1.00 85.81 102 LYS A O 1
ATOM 726 N N . SER A 1 103 ? -78.859 -2.609 -67.158 1.00 84.26 103 SER A N 1
ATOM 727 C CA . SER A 1 103 ? -79.256 -3.845 -66.484 1.00 82.66 103 SER A CA 1
ATOM 728 C C . SER A 1 103 ? -78.205 -4.942 -66.641 1.00 82.05 103 SER A C 1
ATOM 729 O O . SER A 1 103 ? -77.562 -5.053 -67.686 1.00 81.95 103 SER A O 1
ATOM 732 N N . TYR A 1 104 ? -78.044 -5.746 -65.591 1.00 80.92 104 TYR A N 1
ATOM 733 C CA . TYR A 1 104 ? -77.109 -6.871 -65.587 1.00 79.30 104 TYR A CA 1
ATOM 734 C C . TYR A 1 104 ? -77.775 -8.120 -65.020 1.00 78.53 104 TYR A C 1
ATOM 735 O O . TYR A 1 104 ? -78.640 -8.027 -64.147 1.00 78.87 104 TYR A O 1
ATOM 744 N N . GLU A 1 105 ? -77.366 -9.284 -65.518 1.00 77.50 105 GLU A N 1
ATOM 745 C CA . GLU A 1 105 ? -77.836 -10.563 -64.983 1.00 76.33 105 GLU A CA 1
ATOM 746 C C . GLU A 1 105 ? -76.823 -11.148 -63.999 1.00 75.15 105 GLU A C 1
ATOM 747 O O . GLU A 1 105 ? -75.615 -10.947 -64.151 1.00 75.13 105 GLU A O 1
ATOM 753 N N . TRP A 1 106 ? -77.318 -11.850 -62.982 1.00 73.33 106 TRP A N 1
ATOM 754 C CA . TRP A 1 106 ? -76.439 -12.527 -62.026 1.00 71.21 106 TRP A CA 1
ATOM 755 C C . TRP A 1 106 ? -76.835 -13.969 -61.741 1.00 70.53 106 TRP A C 1
ATOM 756 O O . TRP A 1 106 ? -78.019 -14.318 -61.723 1.00 69.32 106 TRP A O 1
ATOM 767 N N . ASP A 1 107 ? -75.817 -14.798 -61.530 1.00 69.85 107 ASP A N 1
ATOM 768 C CA . ASP A 1 107 ? -75.991 -16.160 -61.047 1.00 69.21 107 ASP A CA 1
ATOM 769 C C . ASP A 1 107 ? -75.788 -16.176 -59.539 1.00 68.59 107 ASP A C 1
ATOM 770 O O . ASP A 1 107 ? -76.301 -17.054 -58.845 1.00 68.84 107 ASP A O 1
ATOM 775 N N . TYR A 1 108 ? -75.028 -15.198 -59.047 1.00 67.33 108 TYR A N 1
ATOM 776 C CA . TYR A 1 108 ? -74.786 -15.016 -57.619 1.00 66.69 108 TYR A CA 1
ATOM 777 C C . TYR A 1 108 ? -74.787 -13.533 -57.260 1.00 66.00 108 TYR A C 1
ATOM 778 O O . TYR A 1 108 ? -74.339 -12.694 -58.047 1.00 65.62 108 TYR A O 1
ATOM 787 N N . LEU A 1 109 ? -75.287 -13.223 -56.066 1.00 64.60 109 LEU A N 1
ATOM 788 C CA . LEU A 1 109 ? -75.374 -11.845 -55.589 1.00 63.10 109 LEU A CA 1
ATOM 789 C C . LEU A 1 109 ? -74.825 -11.696 -54.173 1.00 62.57 109 LEU A C 1
ATOM 790 O O . LEU A 1 109 ? -75.101 -12.522 -53.301 1.00 62.24 109 LEU A O 1
ATOM 795 N N . VAL A 1 110 ? -74.046 -10.639 -53.955 1.00 61.83 110 VAL A N 1
ATOM 796 C CA . VAL A 1 110 ? -73.536 -10.319 -52.625 1.00 62.06 110 VAL A CA 1
ATOM 797 C C . VAL A 1 110 ? -73.972 -8.918 -52.203 1.00 62.20 110 VAL A C 1
ATOM 798 O O . VAL A 1 110 ? -73.675 -7.935 -52.887 1.00 62.18 110 VAL A O 1
ATOM 802 N N . PHE A 1 111 ? -74.688 -8.843 -51.084 1.00 61.95 111 PHE A N 1
ATOM 803 C CA . PHE A 1 111 ? -74.960 -7.573 -50.423 1.00 61.22 111 PHE A CA 1
ATOM 804 C C . PHE A 1 111 ? -73.772 -7.232 -49.529 1.00 61.46 111 PHE A C 1
ATOM 805 O O . PHE A 1 111 ? -73.708 -7.661 -48.376 1.00 61.93 111 PHE A O 1
ATOM 813 N N . ALA A 1 112 ? -72.817 -6.491 -50.085 1.00 61.55 112 ALA A N 1
ATOM 814 C CA . ALA A 1 112 ? -71.670 -5.989 -49.333 1.00 61.40 112 ALA A CA 1
ATOM 815 C C . ALA A 1 112 ? -71.888 -4.492 -49.176 1.00 61.57 112 ALA A C 1
ATOM 816 O O . ALA A 1 112 ? -71.090 -3.664 -49.623 1.00 61.86 112 ALA A O 1
ATOM 818 N N . ASN A 1 113 ? -72.981 -4.172 -48.495 1.00 62.47 113 ASN A N 1
ATOM 819 C CA . ASN A 1 113 ? -73.717 -2.941 -48.725 1.00 62.75 113 ASN A CA 1
ATOM 820 C C . ASN A 1 113 ? -73.581 -1.871 -47.640 1.00 63.05 113 ASN A C 1
ATOM 821 O O . ASN A 1 113 ? -73.991 -0.724 -47.840 1.00 62.81 113 ASN A O 1
ATOM 826 N N . GLY A 1 114 ? -73.017 -2.252 -46.495 1.00 67.20 114 GLY A N 1
ATOM 827 C CA . GLY A 1 114 ? -72.708 -1.303 -45.424 1.00 67.22 114 GLY A CA 1
ATOM 828 C C . GLY A 1 114 ? -73.899 -0.742 -44.669 1.00 67.20 114 GLY A C 1
ATOM 829 O O . GLY A 1 114 ? -75.045 -1.098 -44.936 1.00 67.11 114 GLY A O 1
ATOM 830 N N . ALA A 1 115 ? -73.619 0.145 -43.720 1.00 67.72 115 ALA A N 1
ATOM 831 C CA . ALA A 1 115 ? -74.662 0.759 -42.909 1.00 68.57 115 ALA A CA 1
ATOM 832 C C . ALA A 1 115 ? -74.537 2.278 -42.907 1.00 69.33 115 ALA A C 1
ATOM 833 O O . ALA A 1 115 ? -73.471 2.822 -42.614 1.00 69.19 115 ALA A O 1
ATOM 835 N N . SER A 1 116 ? -75.631 2.952 -43.249 1.00 70.40 116 SER A N 1
ATOM 836 C CA . SER A 1 116 ? -75.679 4.410 -43.245 1.00 71.71 116 SER A CA 1
ATOM 837 C C . SER A 1 116 ? -76.069 4.935 -41.860 1.00 72.66 116 SER A C 1
ATOM 838 O O . SER A 1 116 ? -76.750 4.238 -41.105 1.00 72.20 116 SER A O 1
ATOM 841 N N . PRO A 1 117 ? -75.628 6.162 -41.518 1.00 77.88 117 PRO A N 1
ATOM 842 C CA . PRO A 1 117 ? -75.929 6.750 -40.211 1.00 79.97 117 PRO A CA 1
ATOM 843 C C . PRO A 1 117 ? -77.416 7.023 -40.015 1.00 82.05 117 PRO A C 1
ATOM 844 O O . PRO A 1 117 ? -78.125 7.312 -40.983 1.00 81.62 117 PRO A O 1
ATOM 848 N N . GLN A 1 118 ? -77.874 6.925 -38.770 1.00 84.92 118 GLN A N 1
ATOM 849 C CA . GLN A 1 118 ? -79.276 7.171 -38.447 1.00 87.98 118 GLN A CA 1
ATOM 850 C C . GLN A 1 118 ? -79.574 8.667 -38.459 1.00 88.93 118 GLN A C 1
ATOM 851 O O . GLN A 1 118 ? -78.802 9.471 -37.929 1.00 88.68 118 GLN A O 1
ATOM 857 N N . VAL A 1 119 ? -80.697 9.023 -39.075 1.00 90.72 119 VAL A N 1
ATOM 858 C CA . VAL A 1 119 ? -81.101 10.419 -39.225 1.00 92.47 119 VAL A CA 1
ATOM 859 C C . VAL A 1 119 ? -82.209 10.809 -38.238 1.00 93.40 119 VAL A C 1
ATOM 860 O O . VAL A 1 119 ? -83.376 10.456 -38.437 1.00 93.45 119 VAL A O 1
ATOM 864 N N . PRO A 1 120 ? -81.839 11.534 -37.161 1.00 94.38 120 PRO A N 1
ATOM 865 C CA . PRO A 1 120 ? -82.820 11.987 -36.178 1.00 95.10 120 PRO A CA 1
ATOM 866 C C . PRO A 1 120 ? -83.584 13.199 -36.700 1.00 95.73 120 PRO A C 1
ATOM 867 O O . PRO A 1 120 ? -82.988 14.249 -36.955 1.00 95.90 120 PRO A O 1
ATOM 871 N N . ALA A 1 121 ? -84.895 13.041 -36.862 1.00 96.74 121 ALA A N 1
ATOM 872 C CA . ALA A 1 121 ? -85.739 14.080 -37.448 1.00 97.43 121 ALA A CA 1
ATOM 873 C C . ALA A 1 121 ? -85.988 15.250 -36.496 1.00 97.78 121 ALA A C 1
ATOM 874 O O . ALA A 1 121 ? -86.979 15.274 -35.759 1.00 97.84 121 ALA A O 1
ATOM 876 N N . ILE A 1 122 ? -85.065 16.208 -36.509 1.00 98.04 122 ILE A N 1
ATOM 877 C CA . ILE A 1 122 ? -85.236 17.480 -35.805 1.00 98.04 122 ILE A CA 1
ATOM 878 C C . ILE A 1 122 ? -84.951 18.642 -36.759 1.00 98.14 122 ILE A C 1
ATOM 879 O O . ILE A 1 122 ? -84.425 18.438 -37.857 1.00 98.10 122 ILE A O 1
ATOM 884 N N . GLU A 1 123 ? -85.305 19.853 -36.335 1.00 98.11 123 GLU A N 1
ATOM 885 C CA . GLU A 1 123 ? -85.127 21.053 -37.152 1.00 98.30 123 GLU A CA 1
ATOM 886 C C . GLU A 1 123 ? -83.649 21.393 -37.352 1.00 97.73 123 GLU A C 1
ATOM 887 O O . GLU A 1 123 ? -82.834 21.230 -36.440 1.00 97.78 123 GLU A O 1
ATOM 893 N N . GLY A 1 124 ? -83.317 21.854 -38.555 1.00 97.24 124 GLY A N 1
ATOM 894 C CA . GLY A 1 124 ? -81.968 22.321 -38.873 1.00 96.52 124 GLY A CA 1
ATOM 895 C C . GLY A 1 124 ? -80.969 21.240 -39.240 1.00 96.09 124 GLY A C 1
ATOM 896 O O . GLY A 1 124 ? -79.784 21.527 -39.426 1.00 95.85 124 GLY A O 1
ATOM 897 N N . VAL A 1 125 ? -81.449 20.003 -39.348 1.00 95.95 125 VAL A N 1
ATOM 898 C CA . VAL A 1 125 ? -80.621 18.850 -39.720 1.00 95.97 125 VAL A CA 1
ATOM 899 C C . VAL A 1 125 ? -79.981 19.002 -41.108 1.00 95.97 125 VAL A C 1
ATOM 900 O O . VAL A 1 125 ? -78.913 18.442 -41.372 1.00 96.03 125 VAL A O 1
ATOM 904 N N . ASN A 1 126 ? -80.563 19.846 -41.941 1.00 95.63 126 ASN A N 1
ATOM 905 C CA . ASN A 1 126 ? -80.171 19.920 -43.327 1.00 95.33 126 ASN A CA 1
ATOM 906 C C . ASN A 1 126 ? -79.379 21.140 -43.700 1.00 95.32 126 ASN A C 1
ATOM 907 O O . ASN A 1 126 ? -79.090 21.386 -44.854 1.00 95.09 126 ASN A O 1
ATOM 912 N N . LEU A 1 127 ? -78.973 21.862 -42.670 1.00 95.21 127 LEU A N 1
ATOM 913 C CA . LEU A 1 127 ? -78.294 23.138 -42.782 1.00 95.19 127 LEU A CA 1
ATOM 914 C C . LEU A 1 127 ? -76.888 23.013 -43.225 1.00 95.38 127 LEU A C 1
ATOM 915 O O . LEU A 1 127 ? -76.147 22.233 -42.686 1.00 96.11 127 LEU A O 1
ATOM 920 N N . LYS A 1 128 ? -76.468 23.821 -44.167 1.00 95.23 128 LYS A N 1
ATOM 921 C CA . LYS A 1 128 ? -75.072 23.775 -44.456 1.00 94.80 128 LYS A CA 1
ATOM 922 C C . LYS A 1 128 ? -74.487 23.777 -43.072 1.00 93.90 128 LYS A C 1
ATOM 923 O O . LYS A 1 128 ? -74.981 24.455 -42.212 1.00 93.80 128 LYS A O 1
ATOM 925 N N . GLY A 1 129 ? -73.471 22.972 -42.835 1.00 93.00 129 GLY A N 1
ATOM 926 C CA . GLY A 1 129 ? -72.826 22.962 -41.541 1.00 92.08 129 GLY A CA 1
ATOM 927 C C . GLY A 1 129 ? -72.978 21.712 -40.697 1.00 91.34 129 GLY A C 1
ATOM 928 O O . GLY A 1 129 ? -72.261 21.542 -39.726 1.00 91.16 129 GLY A O 1
ATOM 929 N N . VAL A 1 130 ? -73.919 20.854 -41.056 1.00 90.07 130 VAL A N 1
ATOM 930 C CA . VAL A 1 130 ? -74.184 19.653 -40.299 1.00 89.09 130 VAL A CA 1
ATOM 931 C C . VAL A 1 130 ? -73.659 18.468 -41.039 1.00 88.54 130 VAL A C 1
ATOM 932 O O . VAL A 1 130 ? -73.909 18.300 -42.203 1.00 88.15 130 VAL A O 1
ATOM 936 N N . PHE A 1 131 ? -72.892 17.658 -40.347 1.00 88.06 131 PHE A N 1
ATOM 937 C CA . PHE A 1 131 ? -72.214 16.539 -40.985 1.00 87.72 131 PHE A CA 1
ATOM 938 C C . PHE A 1 131 ? -72.368 15.227 -40.234 1.00 87.34 131 PHE A C 1
ATOM 939 O O . PHE A 1 131 ? -72.458 15.199 -39.004 1.00 87.10 131 PHE A O 1
ATOM 947 N N . THR A 1 132 ? -72.404 14.144 -41.001 1.00 86.82 132 THR A N 1
ATOM 948 C CA . THR A 1 132 ? -72.386 12.797 -40.453 1.00 85.98 132 THR A CA 1
ATOM 949 C C . THR A 1 132 ? -71.209 12.018 -41.046 1.00 85.30 132 THR A C 1
ATOM 950 O O . THR A 1 132 ? -70.992 12.031 -42.260 1.00 85.80 132 THR A O 1
ATOM 954 N N . ALA A 1 133 ? -70.446 11.359 -40.179 1.00 84.55 133 ALA A N 1
ATOM 955 C CA . ALA A 1 133 ? -69.211 10.689 -40.585 1.00 83.53 133 ALA A CA 1
ATOM 956 C C . ALA A 1 133 ? -69.418 9.199 -40.835 1.00 82.71 133 ALA A C 1
ATOM 957 O O . ALA A 1 133 ? -69.592 8.422 -39.893 1.00 82.81 133 ALA A O 1
ATOM 959 N N . ASP A 1 134 ? -69.397 8.805 -42.107 1.00 81.89 134 ASP A N 1
ATOM 960 C CA . ASP A 1 134 ? -69.592 7.402 -42.470 1.00 81.40 134 ASP A CA 1
ATOM 961 C C . ASP A 1 134 ? -68.584 7.036 -43.559 1.00 80.97 134 ASP A C 1
ATOM 962 O O . ASP A 1 134 ? -67.747 6.157 -43.356 1.00 81.17 134 ASP A O 1
ATOM 967 N N . LEU A 1 135 ? -68.666 7.705 -44.707 1.00 80.39 135 LEU A N 1
ATOM 968 C CA . LEU A 1 135 ? -67.875 7.344 -45.885 1.00 79.75 135 LEU A CA 1
ATOM 969 C C . LEU A 1 135 ? -66.784 8.384 -46.182 1.00 79.90 135 LEU A C 1
ATOM 970 O O . LEU A 1 135 ? -66.879 9.520 -45.719 1.00 79.87 135 LEU A O 1
ATOM 975 N N . PRO A 1 136 ? -65.733 7.993 -46.934 1.00 79.91 136 PRO A N 1
ATOM 976 C CA . PRO A 1 136 ? -64.621 8.904 -47.242 1.00 80.06 136 PRO A CA 1
ATOM 977 C C . PRO A 1 136 ? -64.977 10.273 -47.866 1.00 80.25 136 PRO A C 1
ATOM 978 O O . PRO A 1 136 ? -64.295 11.253 -47.560 1.00 79.60 136 PRO A O 1
ATOM 982 N N . PRO A 1 137 ? -66.018 10.350 -48.733 1.00 80.68 137 PRO A N 1
ATOM 983 C CA . PRO A 1 137 ? -66.420 11.679 -49.211 1.00 80.95 137 PRO A CA 1
ATOM 984 C C . PRO A 1 137 ? -66.827 12.643 -48.094 1.00 81.70 137 PRO A C 1
ATOM 985 O O . PRO A 1 137 ? -66.747 13.859 -48.280 1.00 82.09 137 PRO A O 1
ATOM 989 N N . ASP A 1 138 ? -67.259 12.102 -46.955 1.00 82.05 138 ASP A N 1
ATOM 990 C CA . ASP A 1 138 ? -67.613 12.915 -45.791 1.00 82.44 138 ASP A CA 1
ATOM 991 C C . ASP A 1 138 ? -66.386 13.595 -45.183 1.00 82.83 138 ASP A C 1
ATOM 992 O O . ASP A 1 138 ? -66.478 14.722 -44.696 1.00 83.45 138 ASP A O 1
ATOM 997 N N . ALA A 1 139 ? -65.245 12.910 -45.220 1.00 83.15 139 ALA A N 1
ATOM 998 C CA . ALA A 1 139 ? -63.993 13.439 -44.674 1.00 83.72 139 ALA A CA 1
ATOM 999 C C . ALA A 1 139 ? -63.482 14.653 -45.451 1.00 83.95 139 ALA A C 1
ATOM 1000 O O . ALA A 1 139 ? -63.024 15.628 -44.855 1.00 83.62 139 ALA A O 1
ATOM 1002 N N . LEU A 1 140 ? -63.568 14.582 -46.778 1.00 84.59 140 LEU A N 1
ATOM 1003 C CA . LEU A 1 140 ? -63.142 15.677 -47.650 1.00 85.67 140 LEU A CA 1
ATOM 1004 C C . LEU A 1 140 ? -64.098 16.864 -47.525 1.00 86.04 140 LEU A C 1
ATOM 1005 O O . LEU A 1 140 ? -63.665 18.015 -47.532 1.00 86.14 140 LEU A O 1
ATOM 1010 N N . ALA A 1 141 ? -65.391 16.569 -47.399 1.00 86.53 141 ALA A N 1
ATOM 1011 C CA . ALA A 1 141 ? -66.433 17.591 -47.287 1.00 87.12 141 ALA A CA 1
ATOM 1012 C C . ALA A 1 141 ? -66.305 18.430 -46.016 1.00 87.74 141 ALA A C 1
ATOM 1013 O O . ALA A 1 141 ? -66.598 19.625 -46.030 1.00 88.22 141 ALA A O 1
ATOM 1015 N N . ILE A 1 142 ? -65.868 17.798 -44.928 1.00 88.56 142 ILE A N 1
ATOM 1016 C CA . ILE A 1 142 ? -65.660 18.483 -43.650 1.00 89.23 142 ILE A CA 1
ATOM 1017 C C . ILE A 1 142 ? -64.431 19.395 -43.706 1.00 90.13 142 ILE A C 1
ATOM 1018 O O . ILE A 1 142 ? -64.447 20.499 -43.156 1.00 90.33 142 ILE A O 1
ATOM 1023 N N . ARG A 1 143 ? -63.380 18.932 -44.381 1.00 91.28 143 ARG A N 1
ATOM 1024 C CA . ARG A 1 143 ? -62.143 19.705 -44.535 1.00 92.66 143 ARG A CA 1
ATOM 1025 C C . ARG A 1 143 ? -62.300 20.798 -45.597 1.00 93.05 143 ARG A C 1
ATOM 1026 O O . ARG A 1 143 ? -61.692 21.866 -45.496 1.00 92.90 143 ARG A O 1
ATOM 1028 N N . GLU A 1 144 ? -63.121 20.517 -46.608 1.00 93.80 144 GLU A N 1
ATOM 1029 C CA . GLU A 1 144 ? -63.469 21.493 -47.639 1.00 94.25 144 GLU A CA 1
ATOM 1030 C C . GLU A 1 144 ? -64.356 22.585 -47.040 1.00 94.46 144 GLU A C 1
ATOM 1031 O O . GLU A 1 144 ? -64.440 23.691 -47.576 1.00 94.93 144 GLU A O 1
ATOM 1037 N N . TYR A 1 145 ? -65.007 22.258 -45.924 1.00 94.60 145 TYR A N 1
ATOM 1038 C CA . TYR A 1 145 ? -65.857 23.195 -45.193 1.00 94.96 145 TYR A CA 1
ATOM 1039 C C . TYR A 1 145 ? -65.037 24.090 -44.265 1.00 95.71 145 TYR A C 1
ATOM 1040 O O . TYR A 1 145 ? -65.198 25.312 -44.278 1.00 95.99 145 TYR A O 1
ATOM 1049 N N . MET A 1 146 ? -64.164 23.476 -43.466 1.00 96.53 146 MET A N 1
ATOM 1050 C CA . MET A 1 146 ? -63.301 24.203 -42.528 1.00 97.46 146 MET A CA 1
ATOM 1051 C C . MET A 1 146 ? -62.340 25.162 -43.234 1.00 97.84 146 MET A C 1
ATOM 1052 O O . MET A 1 146 ? -61.663 25.965 -42.588 1.00 97.85 146 MET A O 1
ATOM 1057 N N . GLU A 1 147 ? -62.285 25.062 -44.561 1.00 98.29 147 GLU A N 1
ATOM 1058 C CA . GLU A 1 147 ? -61.501 25.972 -45.387 1.00 98.53 147 GLU A CA 1
ATOM 1059 C C . GLU A 1 147 ? -62.351 27.157 -45.846 1.00 98.51 147 GLU A C 1
ATOM 1060 O O . GLU A 1 147 ? -61.943 28.310 -45.693 1.00 98.95 147 GLU A O 1
ATOM 1062 N N . LYS A 1 148 ? -63.530 26.863 -46.397 1.00 98.39 148 LYS A N 1
ATOM 1063 C CA . LYS A 1 148 ? -64.445 27.893 -46.900 1.00 98.53 148 LYS A CA 1
ATOM 1064 C C . LYS A 1 148 ? -65.041 28.755 -45.785 1.00 98.77 148 LYS A C 1
ATOM 1065 O O . LYS A 1 148 ? -65.476 29.883 -46.030 1.00 99.14 148 LYS A O 1
ATOM 1067 N N . TYR A 1 149 ? -65.059 28.215 -44.568 1.00 98.49 149 TYR A N 1
ATOM 1068 C CA . TYR A 1 149 ? -65.566 28.925 -43.394 1.00 98.08 149 TYR A CA 1
ATOM 1069 C C . TYR A 1 149 ? -64.572 28.859 -42.233 1.00 97.99 149 TYR A C 1
ATOM 1070 O O . TYR A 1 149 ? -63.640 28.053 -42.254 1.00 98.35 149 TYR A O 1
ATOM 1079 N N . LYS A 1 150 ? -64.770 29.713 -41.231 1.00 97.52 150 LYS A N 1
ATOM 1080 C CA . LYS A 1 150 ? -63.922 29.721 -40.040 1.00 97.02 150 LYS A CA 1
ATOM 1081 C C . LYS A 1 150 ? -64.689 29.133 -38.857 1.00 96.63 150 LYS A C 1
ATOM 1082 O O . LYS A 1 150 ? -65.704 29.687 -38.426 1.00 96.57 150 LYS A O 1
ATOM 1088 N N . VAL A 1 151 ? -64.195 28.008 -38.344 1.00 96.18 151 VAL A N 1
ATOM 1089 C CA . VAL A 1 151 ? -64.848 27.283 -37.253 1.00 95.72 151 VAL A CA 1
ATOM 1090 C C . VAL A 1 151 ? -63.981 27.314 -35.995 1.00 95.34 151 VAL A C 1
ATOM 1091 O O . VAL A 1 151 ? -62.762 27.150 -36.072 1.00 95.41 151 VAL A O 1
ATOM 1095 N N . GLU A 1 152 ? -64.612 27.533 -34.843 1.00 94.48 152 GLU A N 1
ATOM 1096 C CA . GLU A 1 152 ? -63.924 27.415 -33.558 1.00 94.11 152 GLU A CA 1
ATOM 1097 C C . GLU A 1 152 ? -64.763 26.642 -32.541 1.00 93.05 152 GLU A C 1
ATOM 1098 O O . GLU A 1 152 ? -64.222 26.044 -31.608 1.00 92.98 152 GLU A O 1
ATOM 1104 N N . ASN A 1 153 ? -66.081 26.659 -32.729 1.00 91.71 153 ASN A N 1
ATOM 1105 C CA . ASN A 1 153 ? -67.000 25.923 -31.865 1.00 90.30 153 ASN A CA 1
ATOM 1106 C C . ASN A 1 153 ? -67.621 24.741 -32.602 1.00 88.94 153 ASN A C 1
ATOM 1107 O O . ASN A 1 153 ? -68.177 24.900 -33.691 1.00 88.56 153 ASN A O 1
ATOM 1112 N N . VAL A 1 154 ? -67.508 23.556 -32.005 1.00 87.77 154 VAL A N 1
ATOM 1113 C CA . VAL A 1 154 ? -68.050 22.323 -32.583 1.00 86.27 154 VAL A CA 1
ATOM 1114 C C . VAL A 1 154 ? -68.877 21.555 -31.547 1.00 85.38 154 VAL A C 1
ATOM 1115 O O . VAL A 1 154 ? -68.440 21.364 -30.409 1.00 85.01 154 VAL A O 1
ATOM 1119 N N . VAL A 1 155 ? -70.073 21.131 -31.950 1.00 84.32 155 VAL A N 1
ATOM 1120 C CA . VAL A 1 155 ? -70.936 20.298 -31.112 1.00 83.45 155 VAL A CA 1
ATOM 1121 C C . VAL A 1 155 ? -71.071 18.895 -31.710 1.00 82.47 155 VAL A C 1
ATOM 1122 O O . VAL A 1 155 ? -71.138 18.732 -32.932 1.00 82.07 155 VAL A O 1
ATOM 1126 N N . ILE A 1 156 ? -71.096 17.888 -30.840 1.00 81.10 156 ILE A N 1
ATOM 1127 C CA . ILE A 1 156 ? -71.244 16.501 -31.268 1.00 79.63 156 ILE A CA 1
ATOM 1128 C C . ILE A 1 156 ? -72.397 15.826 -30.529 1.00 78.60 156 ILE A C 1
ATOM 1129 O O . ILE A 1 156 ? -72.406 15.743 -29.298 1.00 77.94 156 ILE A O 1
ATOM 1134 N N . ILE A 1 157 ? -73.357 15.366 -31.303 1.00 77.58 157 ILE A N 1
ATOM 1135 C CA . ILE A 1 157 ? -74.503 14.674 -30.802 1.00 76.63 157 ILE A CA 1
ATOM 1136 C C . ILE A 1 157 ? -74.206 13.241 -31.008 1.00 76.59 157 ILE A C 1
ATOM 1137 O O . ILE A 1 157 ? -74.138 12.804 -32.119 1.00 76.49 157 ILE A O 1
ATOM 1142 N N . GLY A 1 158 ? -74.061 12.542 -29.897 1.00 76.68 158 GLY A N 1
ATOM 1143 C CA . GLY A 1 158 ? -73.813 11.132 -29.852 1.00 77.07 158 GLY A CA 1
ATOM 1144 C C . GLY A 1 158 ? -72.726 10.886 -28.849 1.00 77.41 158 GLY A C 1
ATOM 1145 O O . GLY A 1 158 ? -71.775 11.599 -28.839 1.00 77.81 158 GLY A O 1
ATOM 1146 N N . GLY A 1 159 ? -72.857 9.885 -28.005 1.00 77.85 159 GLY A N 1
ATOM 1147 C CA . GLY A 1 159 ? -71.828 9.558 -27.052 1.00 78.38 159 GLY A CA 1
ATOM 1148 C C . GLY A 1 159 ? -71.275 8.172 -27.253 1.00 78.37 159 GLY A C 1
ATOM 1149 O O . GLY A 1 159 ? -70.966 7.489 -26.311 1.00 78.08 159 GLY A O 1
ATOM 1150 N N . GLY A 1 160 ? -71.153 7.763 -28.500 1.00 78.44 160 GLY A N 1
ATOM 1151 C CA . GLY A 1 160 ? -70.596 6.478 -28.821 1.00 78.34 160 GLY A CA 1
ATOM 1152 C C . GLY A 1 160 ? -69.148 6.587 -29.185 1.00 77.87 160 GLY A C 1
ATOM 1153 O O . GLY A 1 160 ? -68.486 7.514 -28.800 1.00 77.99 160 GLY A O 1
ATOM 1154 N N . TYR A 1 161 ? -68.648 5.635 -29.943 1.00 77.30 161 TYR A N 1
ATOM 1155 C CA . TYR A 1 161 ? -67.252 5.653 -30.316 1.00 76.53 161 TYR A CA 1
ATOM 1156 C C . TYR A 1 161 ? -67.010 6.525 -31.513 1.00 75.62 161 TYR A C 1
ATOM 1157 O O . TYR A 1 161 ? -66.104 7.297 -31.549 1.00 75.06 161 TYR A O 1
ATOM 1166 N N . ILE A 1 162 ? -67.839 6.384 -32.508 1.00 75.30 162 ILE A N 1
ATOM 1167 C CA . ILE A 1 162 ? -67.775 7.272 -33.676 1.00 75.15 162 ILE A CA 1
ATOM 1168 C C . ILE A 1 162 ? -67.713 8.744 -33.259 1.00 75.25 162 ILE A C 1
ATOM 1169 O O . ILE A 1 162 ? -66.954 9.527 -33.831 1.00 75.30 162 ILE A O 1
ATOM 1174 N N . GLY A 1 163 ? -68.491 9.098 -32.241 1.00 75.48 163 GLY A N 1
ATOM 1175 C CA . GLY A 1 163 ? -68.545 10.466 -31.739 1.00 76.19 163 GLY A CA 1
ATOM 1176 C C . GLY A 1 163 ? -67.290 10.878 -30.964 1.00 77.05 163 GLY A C 1
ATOM 1177 O O . GLY A 1 163 ? -66.805 12.001 -31.117 1.00 76.87 163 GLY A O 1
ATOM 1178 N N . ILE A 1 164 ? -66.782 9.967 -30.133 1.00 77.54 164 ILE A N 1
ATOM 1179 C CA . ILE A 1 164 ? -65.570 10.203 -29.346 1.00 78.08 164 ILE A CA 1
ATOM 1180 C C . ILE A 1 164 ? -64.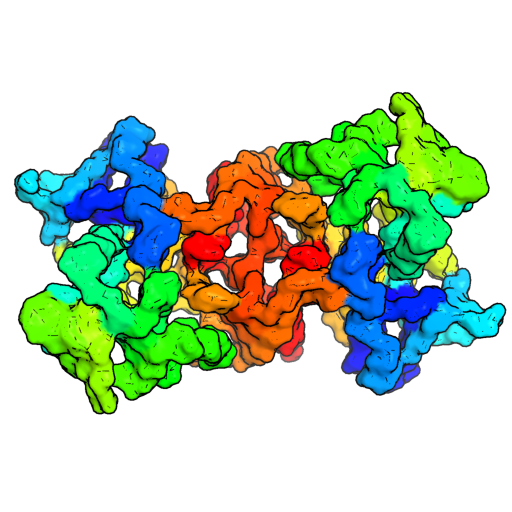347 10.428 -30.224 1.00 78.49 164 ILE A C 1
ATOM 1181 O O . ILE A 1 164 ? -63.548 11.328 -29.961 1.00 78.56 164 ILE A O 1
ATOM 1186 N N . GLU A 1 165 ? -64.210 9.603 -31.261 1.00 78.87 165 GLU A N 1
ATOM 1187 C CA . GLU A 1 165 ? -63.096 9.703 -32.202 1.00 79.88 165 GLU A CA 1
ATOM 1188 C C . GLU A 1 165 ? -63.148 11.024 -32.968 1.00 79.56 165 GLU A C 1
ATOM 1189 O O . GLU A 1 165 ? -62.110 11.645 -33.210 1.00 79.19 165 GLU A O 1
ATOM 1195 N N . MET A 1 166 ? -64.359 11.445 -33.336 1.00 79.41 166 MET A N 1
ATOM 1196 C CA . MET A 1 166 ? -64.572 12.734 -33.991 1.00 79.12 166 MET A CA 1
ATOM 1197 C C . MET A 1 166 ? -64.298 13.889 -33.034 1.00 79.34 166 MET A C 1
ATOM 1198 O O . MET A 1 166 ? -63.683 14.881 -33.419 1.00 79.80 166 MET A O 1
ATOM 1203 N N . ALA A 1 167 ? -64.754 13.750 -31.790 1.00 79.53 167 ALA A N 1
ATOM 1204 C CA . ALA A 1 167 ? -64.491 14.739 -30.747 1.00 79.92 167 ALA A CA 1
ATOM 1205 C C . ALA A 1 167 ? -62.997 14.988 -30.607 1.00 80.54 167 ALA A C 1
ATOM 1206 O O . ALA A 1 167 ? -62.543 16.130 -30.692 1.00 80.34 167 ALA A O 1
ATOM 1208 N N . GLU A 1 168 ? -62.245 13.905 -30.412 1.00 81.09 168 GLU A N 1
ATOM 1209 C CA . GLU A 1 168 ? -60.787 13.949 -30.323 1.00 82.20 168 GLU A CA 1
ATOM 1210 C C . GLU A 1 168 ? -60.166 14.597 -31.560 1.00 82.45 168 GLU A C 1
ATOM 1211 O O . GLU A 1 168 ? -59.210 15.365 -31.448 1.00 82.20 168 GLU A O 1
ATOM 1217 N N . ALA A 1 169 ? -60.728 14.290 -32.728 1.00 82.86 169 ALA A N 1
ATOM 1218 C CA . ALA A 1 169 ? -60.263 14.837 -34.003 1.00 83.44 169 ALA A CA 1
ATOM 1219 C C . ALA A 1 169 ? -60.366 16.363 -34.076 1.00 84.09 169 ALA A C 1
ATOM 1220 O O . ALA A 1 169 ? -59.784 16.989 -34.966 1.00 84.02 169 ALA A O 1
ATOM 1222 N N . PHE A 1 170 ? -61.102 16.953 -33.135 1.00 84.61 170 PHE A N 1
ATOM 1223 C CA . PHE A 1 170 ? -61.274 18.402 -33.087 1.00 85.38 170 PHE A CA 1
ATOM 1224 C C . PHE A 1 170 ? -60.543 19.081 -31.925 1.00 85.99 170 PHE A C 1
ATOM 1225 O O . PHE A 1 170 ? -60.051 20.199 -32.079 1.00 86.16 170 PHE A O 1
ATOM 1233 N N . ALA A 1 171 ? -60.467 18.408 -30.775 1.00 86.72 171 ALA A N 1
ATOM 1234 C CA . ALA A 1 171 ? -59.725 18.926 -29.614 1.00 87.48 171 ALA A CA 1
ATOM 1235 C C . ALA A 1 171 ? -58.243 19.069 -29.956 1.00 87.82 171 ALA A C 1
ATOM 1236 O O . ALA A 1 171 ? -57.576 20.004 -29.507 1.00 87.93 171 ALA A O 1
ATOM 1238 N N . ALA A 1 172 ? -57.744 18.127 -30.753 1.00 88.28 172 ALA A N 1
ATOM 1239 C CA . ALA A 1 172 ? -56.369 18.139 -31.244 1.00 89.03 172 ALA A CA 1
ATOM 1240 C C . ALA A 1 172 ? -56.105 19.335 -32.165 1.00 88.60 172 ALA A C 1
ATOM 1241 O O . ALA A 1 172 ? -54.979 19.832 -32.236 1.00 88.74 172 ALA A O 1
ATOM 1243 N N . GLN A 1 173 ? -57.149 19.782 -32.862 1.00 88.07 173 GLN A N 1
ATOM 1244 C CA . GLN A 1 173 ? -57.081 20.966 -33.717 1.00 87.71 173 GLN A CA 1
ATOM 1245 C C . GLN A 1 173 ? -57.366 22.241 -32.917 1.00 87.78 173 GLN A C 1
ATOM 1246 O O . GLN A 1 173 ? -57.451 23.333 -33.484 1.00 87.07 173 GLN A O 1
ATOM 1252 N N . GLY A 1 174 ? -57.515 22.087 -31.601 1.00 87.86 174 GLY A N 1
ATOM 1253 C CA . GLY A 1 174 ? -57.693 23.207 -30.676 1.00 87.93 174 GLY A CA 1
ATOM 1254 C C . GLY A 1 174 ? -59.019 23.931 -30.808 1.00 87.96 174 GLY A C 1
ATOM 1255 O O . GLY A 1 174 ? -59.053 25.118 -31.135 1.00 87.80 174 GLY A O 1
ATOM 1256 N N . LYS A 1 175 ? -60.112 23.218 -30.545 1.00 88.08 175 LYS A N 1
ATOM 1257 C CA . LYS A 1 175 ? -61.456 23.786 -30.655 1.00 87.95 175 LYS A CA 1
ATOM 1258 C C . LYS A 1 175 ? -62.211 23.713 -29.329 1.00 88.07 175 LYS A C 1
ATOM 1259 O O . LYS A 1 175 ? -61.832 22.959 -28.429 1.00 88.20 175 LYS A O 1
ATOM 1265 N N . ASN A 1 176 ? -63.271 24.512 -29.213 1.00 88.38 176 ASN A N 1
ATOM 1266 C CA . ASN A 1 176 ? -64.223 24.382 -28.112 1.00 88.75 176 ASN A CA 1
ATOM 1267 C C . ASN A 1 176 ? -65.264 23.322 -28.453 1.00 88.37 176 ASN A C 1
ATOM 1268 O O . ASN A 1 176 ? -66.240 23.593 -29.160 1.00 88.40 176 ASN A O 1
ATOM 1273 N N . VAL A 1 177 ? -65.037 22.112 -27.950 1.00 87.71 177 VAL A N 1
ATOM 1274 C CA . VAL A 1 177 ? -65.852 20.953 -28.305 1.00 86.84 177 VAL A CA 1
ATOM 1275 C C . VAL A 1 177 ? -66.864 20.637 -27.205 1.00 85.93 177 VAL A C 1
ATOM 1276 O O . VAL A 1 177 ? -66.537 20.687 -26.017 1.00 86.00 177 VAL A O 1
ATOM 1280 N N . THR A 1 178 ? -68.092 20.323 -27.613 1.00 84.76 178 THR A N 1
ATOM 1281 C CA . THR A 1 178 ? -69.151 19.947 -26.678 1.00 84.07 178 THR A CA 1
ATOM 1282 C C . THR A 1 178 ? -69.823 18.634 -27.096 1.00 83.55 178 THR A C 1
ATOM 1283 O O . THR A 1 178 ? -70.387 18.533 -28.188 1.00 82.81 178 THR A O 1
ATOM 1287 N N . MET A 1 179 ? -69.815 17.658 -26.215 1.00 83.57 179 MET A N 1
ATOM 1288 C CA . MET A 1 179 ? -70.485 16.419 -26.486 1.00 83.41 179 MET A CA 1
ATOM 1289 C C . MET A 1 179 ? -71.787 16.367 -25.756 1.00 83.17 179 MET A C 1
ATOM 1290 O O . MET A 1 179 ? -71.856 16.632 -24.575 1.00 82.60 179 MET A O 1
ATOM 1295 N N . ILE A 1 180 ? -72.823 15.996 -26.481 1.00 83.47 180 ILE A N 1
ATOM 1296 C CA . ILE A 1 180 ? -74.164 15.859 -25.913 1.00 83.70 180 ILE A CA 1
ATOM 1297 C C . ILE A 1 180 ? -74.663 14.428 -26.088 1.00 83.56 180 ILE A C 1
ATOM 1298 O O . ILE A 1 180 ? -74.961 13.995 -27.201 1.00 83.12 180 ILE A O 1
ATOM 1303 N N . VAL A 1 181 ? -74.645 13.709 -24.982 1.00 83.90 181 VAL A N 1
ATOM 1304 C CA . VAL A 1 181 ? -75.063 12.336 -24.906 1.00 84.01 181 VAL A CA 1
ATOM 1305 C C . VAL A 1 181 ? -76.426 12.305 -24.271 1.00 84.19 181 VAL A C 1
ATOM 1306 O O . VAL A 1 181 ? -76.718 13.064 -23.375 1.00 84.26 181 VAL A O 1
ATOM 1310 N N . ARG A 1 182 ? -77.253 11.402 -24.751 1.00 83.87 182 ARG A N 1
ATOM 1311 C CA . ARG A 1 182 ? -78.615 11.281 -24.326 1.00 84.80 182 ARG A CA 1
ATOM 1312 C C . ARG A 1 182 ? -78.850 10.519 -23.043 1.00 85.02 182 ARG A C 1
ATOM 1313 O O . ARG A 1 182 ? -79.969 10.368 -22.650 1.00 86.06 182 ARG A O 1
ATOM 1321 N N . GLY A 1 183 ? -77.835 10.038 -22.364 1.00 84.60 183 GLY A N 1
ATOM 1322 C CA . GLY A 1 183 ? -78.093 9.591 -21.011 1.00 85.06 183 GLY A CA 1
ATOM 1323 C C . GLY A 1 183 ? -76.866 9.451 -20.151 1.00 84.70 183 GLY A C 1
ATOM 1324 O O . GLY A 1 183 ? -75.851 9.976 -20.479 1.00 84.41 183 GLY A O 1
ATOM 1325 N N . GLU A 1 184 ? -76.982 8.767 -19.028 1.00 84.70 184 GLU A N 1
ATOM 1326 C CA . GLU A 1 184 ? -76.103 8.988 -17.913 1.00 84.32 184 GLU A CA 1
ATOM 1327 C C . GLU A 1 184 ? -74.639 8.801 -18.149 1.00 83.91 184 GLU A C 1
ATOM 1328 O O . GLU A 1 184 ? -73.822 9.263 -17.399 1.00 84.02 184 GLU A O 1
ATOM 1334 N N . ARG A 1 185 ? -74.287 8.125 -19.205 1.00 83.05 185 ARG A N 1
ATOM 1335 C CA . ARG A 1 185 ? -72.862 7.879 -19.465 1.00 82.10 185 ARG A CA 1
ATOM 1336 C C . ARG A 1 185 ? -72.497 7.689 -20.937 1.00 81.45 185 ARG A C 1
ATOM 1337 O O . ARG A 1 185 ? -73.366 7.501 -21.791 1.00 81.44 185 ARG A O 1
ATOM 1345 N N . VAL A 1 186 ? -71.196 7.760 -21.210 1.00 80.67 186 VAL A N 1
ATOM 1346 C CA . VAL A 1 186 ? -70.637 7.553 -22.541 1.00 79.83 186 VAL A CA 1
ATOM 1347 C C . VAL A 1 186 ? -70.535 6.054 -22.817 1.00 79.23 186 VAL A C 1
ATOM 1348 O O . VAL A 1 186 ? -70.175 5.286 -21.925 1.00 79.13 186 VAL A O 1
ATOM 1352 N N . LEU A 1 187 ? -70.864 5.646 -24.045 1.00 79.14 187 LEU A N 1
ATOM 1353 C CA . LEU A 1 187 ? -70.774 4.241 -24.475 1.00 78.88 187 LEU A CA 1
ATOM 1354 C C . LEU A 1 187 ? -71.574 3.287 -23.580 1.00 79.23 187 LEU A C 1
ATOM 1355 O O . LEU A 1 187 ? -71.179 2.134 -23.388 1.00 79.46 187 LEU A O 1
ATOM 1360 N N . ARG A 1 188 ? -72.694 3.769 -23.040 1.00 79.25 188 ARG A N 1
ATOM 1361 C CA . ARG A 1 188 ? -73.512 2.989 -22.104 1.00 79.33 188 ARG A CA 1
ATOM 1362 C C . ARG A 1 188 ? -74.091 1.725 -22.734 1.00 78.57 188 ARG A C 1
ATOM 1363 O O . ARG A 1 188 ? -74.433 0.772 -22.035 1.00 79.00 188 ARG A O 1
ATOM 1371 N N . ARG A 1 189 ? -74.117 1.700 -24.033 1.00 78.01 189 ARG A N 1
ATOM 1372 C CA . ARG A 1 189 ? -74.718 0.605 -24.719 1.00 77.81 189 ARG A CA 1
ATOM 1373 C C . ARG A 1 189 ? -73.776 -0.563 -24.803 1.00 77.18 189 ARG A C 1
ATOM 1374 O O . ARG A 1 189 ? -74.189 -1.687 -24.853 1.00 77.39 189 ARG A O 1
ATOM 1382 N N . SER A 1 190 ? -72.497 -0.283 -24.814 1.00 75.78 190 SER A N 1
ATOM 1383 C CA . SER A 1 190 ? -71.471 -1.292 -25.086 1.00 74.27 190 SER A CA 1
ATOM 1384 C C . SER A 1 190 ? -70.551 -1.642 -23.910 1.00 72.71 190 SER A C 1
ATOM 1385 O O . SER A 1 190 ? -70.034 -2.759 -23.845 1.00 73.47 190 SER A O 1
ATOM 1388 N N . PHE A 1 191 ? -70.351 -0.699 -22.991 1.00 69.90 191 PHE A N 1
ATOM 1389 C CA . PHE A 1 191 ? -69.444 -0.903 -21.859 1.00 68.06 191 PHE A CA 1
ATOM 1390 C C . PHE A 1 191 ? -70.139 -0.708 -20.513 1.00 67.85 191 PHE A C 1
ATOM 1391 O O . PHE A 1 191 ? -71.209 -0.106 -20.444 1.00 68.06 191 PHE A O 1
ATOM 1399 N N . ASP A 1 192 ? -69.520 -1.222 -19.451 1.00 67.17 192 ASP A N 1
ATOM 1400 C CA . ASP A 1 192 ? -70.034 -1.065 -18.090 1.00 67.52 192 ASP A CA 1
ATOM 1401 C C . ASP A 1 192 ? -69.514 0.217 -17.442 1.00 67.96 192 ASP A C 1
ATOM 1402 O O . ASP A 1 192 ? -68.498 0.771 -17.872 1.00 68.00 192 ASP A O 1
ATOM 1407 N N . LYS A 1 193 ? -70.214 0.666 -16.400 1.00 68.02 193 LYS A N 1
ATOM 1408 C CA . LYS A 1 193 ? -69.943 1.945 -15.733 1.00 68.28 193 LYS A CA 1
ATOM 1409 C C . LYS A 1 193 ? -68.513 2.109 -15.215 1.00 68.32 193 LYS A C 1
ATOM 1410 O O . LYS A 1 193 ? -67.878 3.133 -15.466 1.00 67.92 193 LYS A O 1
ATOM 1412 N N . GLU A 1 194 ? -68.011 1.100 -14.506 1.00 68.28 194 GLU A N 1
ATOM 1413 C CA . GLU A 1 194 ? -66.684 1.178 -13.885 1.00 68.18 194 GLU A CA 1
ATOM 1414 C C . GLU A 1 194 ? -65.520 1.206 -14.884 1.00 68.41 194 GLU A C 1
ATOM 1415 O O . GLU A 1 194 ? -64.392 1.531 -14.514 1.00 69.66 194 GLU A O 1
ATOM 1421 N N . VAL A 1 195 ? -65.802 0.866 -16.140 1.00 68.39 195 VAL A N 1
ATOM 1422 C CA . VAL A 1 195 ? -64.831 0.995 -17.228 1.00 68.39 195 VAL A CA 1
ATOM 1423 C C . VAL A 1 195 ? -65.018 2.353 -17.889 1.00 68.76 195 VAL A C 1
ATOM 1424 O O . VAL A 1 195 ? -64.049 3.071 -18.156 1.00 68.64 195 VAL A O 1
ATOM 1428 N N . THR A 1 196 ? -66.282 2.692 -18.133 1.00 69.53 196 THR A N 1
ATOM 1429 C CA . THR A 1 196 ? -66.672 3.932 -18.792 1.00 69.99 196 THR A CA 1
ATOM 1430 C C . THR A 1 196 ? -66.278 5.166 -17.971 1.00 70.29 196 THR A C 1
ATOM 1431 O O . THR A 1 196 ? -65.965 6.214 -18.540 1.00 69.92 196 THR A O 1
ATOM 1435 N N . ASP A 1 197 ? -66.282 5.020 -16.643 1.00 71.17 197 ASP A N 1
ATOM 1436 C CA . ASP A 1 197 ? -65.923 6.093 -15.707 1.00 71.58 197 ASP A CA 1
ATOM 1437 C C . ASP A 1 197 ? -64.516 6.629 -15.949 1.00 71.81 197 ASP A C 1
ATOM 1438 O O . ASP A 1 197 ? -64.273 7.832 -15.840 1.00 72.24 197 ASP A O 1
ATOM 1443 N N . ILE A 1 198 ? -63.599 5.722 -16.273 1.00 71.68 198 ILE A N 1
ATOM 1444 C CA . ILE A 1 198 ? -62.179 6.045 -16.406 1.00 71.71 198 ILE A CA 1
ATOM 1445 C C . ILE A 1 198 ? -61.868 6.779 -17.717 1.00 72.26 198 ILE A C 1
ATOM 1446 O O . ILE A 1 198 ? -60.952 7.602 -17.769 1.00 71.76 198 ILE A O 1
ATOM 1451 N N . LEU A 1 199 ? -62.643 6.492 -18.761 1.00 73.53 199 LEU A N 1
ATOM 1452 C CA . LEU A 1 199 ? -62.566 7.249 -20.011 1.00 74.77 199 LEU A CA 1
ATOM 1453 C C . LEU A 1 199 ? -63.140 8.649 -19.788 1.00 75.74 199 LEU A C 1
ATOM 1454 O O . LEU A 1 199 ? -62.656 9.626 -20.364 1.00 75.65 199 LEU A O 1
ATOM 1459 N N . GLU A 1 200 ? -64.163 8.730 -18.936 1.00 77.55 200 GLU A N 1
ATOM 1460 C CA . GLU A 1 200 ? -64.876 9.980 -18.667 1.00 79.30 200 GLU A CA 1
ATOM 1461 C C . GLU A 1 200 ? -64.083 10.994 -17.843 1.00 79.83 200 GLU A C 1
ATOM 1462 O O . GLU A 1 200 ? -64.182 12.193 -18.093 1.00 79.43 200 GLU A O 1
ATOM 1468 N N . GLU A 1 201 ? -63.308 10.519 -16.867 1.00 81.09 201 GLU A N 1
ATOM 1469 C CA . GLU A 1 201 ? -62.415 11.390 -16.094 1.00 82.81 201 GLU A CA 1
ATOM 1470 C C . GLU A 1 201 ? -61.544 12.231 -17.021 1.00 83.08 201 GLU A C 1
ATOM 1471 O O . GLU A 1 201 ? -61.414 13.443 -16.838 1.00 83.71 201 GLU A O 1
ATOM 1477 N N . LYS A 1 202 ? -60.965 11.567 -18.019 1.00 83.46 202 LYS A N 1
ATOM 1478 C CA . LYS A 1 202 ? -60.138 12.211 -19.033 1.00 83.68 202 LYS A CA 1
ATOM 1479 C C . LYS A 1 202 ? -60.986 13.013 -20.020 1.00 83.72 202 LYS A C 1
ATOM 1480 O O . LYS A 1 202 ? -60.541 14.041 -20.534 1.00 83.82 202 LYS A O 1
ATOM 1486 N N . LEU A 1 203 ? -62.205 12.541 -20.274 1.00 84.06 203 LEU A N 1
ATOM 1487 C CA . LEU A 1 203 ? -63.098 13.175 -21.241 1.00 84.53 203 LEU A CA 1
ATOM 1488 C C . LEU A 1 203 ? -63.661 14.493 -20.706 1.00 84.70 203 LEU A C 1
ATOM 1489 O O . LEU A 1 203 ? -63.653 15.503 -21.407 1.00 84.94 203 LEU A O 1
ATOM 1494 N N . LYS A 1 204 ? -64.160 14.489 -19.493 1.00 84.94 204 LYS A N 1
ATOM 1495 C CA . LYS A 1 204 ? -64.734 15.677 -18.920 1.00 85.20 204 LYS A CA 1
ATOM 1496 C C . LYS A 1 204 ? -63.856 16.901 -19.045 1.00 85.10 204 LYS A C 1
ATOM 1497 O O . LYS A 1 204 ? -64.346 17.981 -19.262 1.00 84.85 204 LYS A O 1
ATOM 1503 N N . LYS A 1 205 ? -62.558 16.648 -19.005 1.00 85.10 205 LYS A N 1
ATOM 1504 C CA . LYS A 1 205 ? -61.506 17.600 -18.776 1.00 85.14 205 LYS A CA 1
ATOM 1505 C C . LYS A 1 205 ? -61.110 18.325 -20.017 1.00 84.53 205 LYS A C 1
ATOM 1506 O O . LYS A 1 205 ? -60.744 19.466 -19.995 1.00 84.40 205 LYS A O 1
ATOM 1512 N N . HIS A 1 206 ? -61.148 17.608 -21.100 1.00 84.04 206 HIS A N 1
ATOM 1513 C CA . HIS A 1 206 ? -60.706 18.054 -22.424 1.00 84.17 206 HIS A CA 1
ATOM 1514 C C . HIS A 1 206 ? -61.899 18.356 -23.320 1.00 84.23 206 HIS A C 1
ATOM 1515 O O . HIS A 1 206 ? -61.742 18.764 -24.474 1.00 84.02 206 HIS A O 1
ATOM 1522 N N . VAL A 1 207 ? -63.091 18.164 -22.768 1.00 84.74 207 VAL A N 1
ATOM 1523 C CA . VAL A 1 207 ? -64.326 18.230 -23.527 1.00 85.08 207 VAL A CA 1
ATOM 1524 C C . VAL A 1 207 ? -65.445 18.732 -22.628 1.00 85.30 207 VAL A C 1
ATOM 1525 O O . VAL A 1 207 ? -65.485 18.416 -21.436 1.00 85.41 207 VAL A O 1
ATOM 1529 N N . ASN A 1 208 ? -66.350 19.516 -23.203 1.00 85.24 208 ASN A N 1
ATOM 1530 C CA . ASN A 1 208 ? -67.562 19.921 -22.508 1.00 85.17 208 ASN A CA 1
ATOM 1531 C C . ASN A 1 208 ? -68.597 18.798 -22.599 1.00 85.17 208 ASN A C 1
ATOM 1532 O O . ASN A 1 208 ? -69.398 18.747 -23.539 1.00 85.38 208 ASN A O 1
ATOM 1537 N N . LEU A 1 209 ? -68.560 17.894 -21.623 1.00 84.46 209 LEU A N 1
ATOM 1538 C CA . LEU A 1 209 ? -69.430 16.721 -21.626 1.00 84.11 209 LEU A CA 1
ATOM 1539 C C . LEU A 1 209 ? -70.803 17.050 -21.044 1.00 84.22 209 LEU A C 1
ATOM 1540 O O . LEU A 1 209 ? -70.931 17.365 -19.858 1.00 83.98 209 LEU A O 1
ATOM 1545 N N . ARG A 1 210 ? -71.824 16.970 -21.893 1.00 84.41 210 ARG A N 1
ATOM 1546 C CA . ARG A 1 210 ? -73.195 17.273 -21.493 1.00 84.95 210 ARG A CA 1
ATOM 1547 C C . ARG A 1 210 ? -74.061 16.013 -21.464 1.00 85.22 210 ARG A C 1
ATOM 1548 O O . ARG A 1 210 ? -74.644 15.612 -22.476 1.00 85.32 210 ARG A O 1
ATOM 1556 N N . LEU A 1 211 ? -74.126 15.394 -20.289 1.00 85.95 211 LEU A N 1
ATOM 1557 C CA . LEU A 1 211 ? -74.884 14.164 -20.082 1.00 86.72 211 LEU A CA 1
ATOM 1558 C C . LEU A 1 211 ? -76.346 14.468 -19.775 1.00 87.70 211 LEU A C 1
ATOM 1559 O O . LEU A 1 211 ? -76.683 15.595 -19.403 1.00 87.43 211 LEU A O 1
ATOM 1564 N N . GLN A 1 212 ? -77.196 13.475 -19.990 1.00 89.33 212 GLN A N 1
ATOM 1565 C CA . GLN A 1 212 ? -78.622 13.545 -19.725 1.00 90.21 212 GLN A CA 1
ATOM 1566 C C . GLN A 1 212 ? -79.334 14.619 -20.473 1.00 90.30 212 GLN A C 1
ATOM 1567 O O . GLN A 1 212 ? -80.132 15.329 -19.932 1.00 90.68 212 GLN A O 1
ATOM 1573 N N . GLU A 1 213 ? -79.051 14.723 -21.738 1.00 90.57 213 GLU A N 1
ATOM 1574 C CA . GLU A 1 213 ? -79.637 15.762 -22.590 1.00 90.92 213 GLU A CA 1
ATOM 1575 C C . GLU A 1 213 ? -80.072 15.265 -23.970 1.00 91.61 213 GLU A C 1
ATOM 1576 O O . GLU A 1 213 ? -79.420 14.406 -24.569 1.00 91.81 213 GLU A O 1
ATOM 1582 N N . ILE A 1 214 ? -81.129 15.880 -24.485 1.00 91.92 214 ILE A N 1
ATOM 1583 C CA . ILE A 1 214 ? -81.664 15.582 -25.786 1.00 92.32 214 ILE A CA 1
ATOM 1584 C C . ILE A 1 214 ? -81.605 16.810 -26.636 1.00 92.63 214 ILE A C 1
ATOM 1585 O O . ILE A 1 214 ? -82.021 17.862 -26.229 1.00 92.78 214 ILE A O 1
ATOM 1590 N N . THR A 1 215 ? -81.101 16.663 -27.839 1.00 93.23 215 THR A N 1
ATOM 1591 C CA . THR A 1 215 ? -81.017 17.783 -28.778 1.00 94.10 215 THR A CA 1
ATOM 1592 C C . THR A 1 215 ? -82.374 18.090 -29.419 1.00 94.25 215 THR A C 1
ATOM 1593 O O . THR A 1 215 ? -83.017 17.206 -29.994 1.00 94.12 215 THR A O 1
ATOM 1597 N N . MET A 1 216 ? -82.778 19.351 -29.409 1.00 94.54 216 MET A N 1
ATOM 1598 C CA . MET A 1 216 ? -84.086 19.722 -29.910 1.00 94.44 216 MET A CA 1
ATOM 1599 C C . MET A 1 216 ? -84.030 20.340 -31.266 1.00 94.59 216 MET A C 1
ATOM 1600 O O . MET A 1 216 ? -84.766 19.999 -32.153 1.00 94.80 216 MET A O 1
ATOM 1605 N N . LYS A 1 217 ? -83.177 21.301 -31.426 1.00 94.40 217 LYS A N 1
ATOM 1606 C CA . LYS A 1 217 ? -83.080 21.965 -32.733 1.00 94.43 217 LYS A CA 1
ATOM 1607 C C . LYS A 1 217 ? -81.676 22.451 -33.104 1.00 94.49 217 LYS A C 1
ATOM 1608 O O . LYS A 1 217 ? -80.792 22.565 -32.251 1.00 94.49 217 LYS A O 1
ATOM 1610 N N . ILE A 1 218 ? -81.498 22.734 -34.394 1.00 94.49 218 ILE A N 1
ATOM 1611 C CA . ILE A 1 218 ? -80.250 23.257 -34.944 1.00 94.85 218 ILE A CA 1
ATOM 1612 C C . ILE A 1 218 ? -80.558 24.544 -35.716 1.00 95.88 218 ILE A C 1
ATOM 1613 O O . ILE A 1 218 ? -81.352 24.533 -36.658 1.00 96.03 218 ILE A O 1
ATOM 1618 N N . GLU A 1 219 ? -79.934 25.648 -35.307 1.00 96.95 219 GLU A N 1
ATOM 1619 C CA . GLU A 1 219 ? -80.235 26.967 -35.878 1.00 97.88 219 GLU A CA 1
ATOM 1620 C C . GLU A 1 219 ? -79.160 27.505 -36.827 1.00 98.17 219 GLU A C 1
ATOM 1621 O O . GLU A 1 219 ? -78.040 26.992 -36.874 1.00 98.21 219 GLU A O 1
ATOM 1627 N N . GLY A 1 220 ? -79.519 28.495 -37.621 1.00 98.64 220 GLY A N 1
ATOM 1628 C CA . GLY A 1 220 ? -78.586 29.111 -38.535 1.00 99.21 220 GLY A CA 1
ATOM 1629 C C . GLY A 1 220 ? -79.261 29.923 -39.612 1.00 99.63 220 GLY A C 1
ATOM 1630 O O . GLY A 1 220 ? -80.413 30.259 -39.531 1.00 99.58 220 GLY A O 1
ATOM 1631 N N . GLU A 1 221 ? -78.518 30.224 -40.649 1.00 100.21 221 GLU A N 1
ATOM 1632 C CA . GLU A 1 221 ? -79.059 30.911 -41.784 1.00 100.94 221 GLU A CA 1
ATOM 1633 C C . GLU A 1 221 ? -79.106 29.910 -42.919 1.00 101.16 221 GLU A C 1
ATOM 1634 O O . GLU A 1 221 ? -80.119 29.284 -43.196 1.00 101.42 221 GLU A O 1
ATOM 1640 N N . GLU A 1 222 ? -77.980 29.764 -43.577 1.00 100.72 222 GLU A N 1
ATOM 1641 C CA . GLU A 1 222 ? -77.772 28.675 -44.471 1.00 100.54 222 GLU A CA 1
ATOM 1642 C C . GLU A 1 222 ? -76.572 28.005 -43.878 1.00 99.97 222 GLU A C 1
ATOM 1643 O O . GLU A 1 222 ? -76.195 26.921 -44.259 1.00 100.18 222 GLU A O 1
ATOM 1649 N N . ARG A 1 223 ? -75.979 28.690 -42.918 1.00 99.12 223 ARG A N 1
ATOM 1650 C CA . ARG A 1 223 ? -74.860 28.181 -42.182 1.00 98.04 223 ARG A CA 1
ATOM 1651 C C . ARG A 1 223 ? -75.380 27.901 -40.817 1.00 97.21 223 ARG A C 1
ATOM 1652 O O . ARG A 1 223 ? -76.248 28.585 -40.342 1.00 96.72 223 ARG A O 1
ATOM 1660 N N . VAL A 1 224 ? -74.845 26.877 -40.186 1.00 96.78 224 VAL A N 1
ATOM 1661 C CA . VAL A 1 224 ? -75.196 26.594 -38.788 1.00 96.08 224 VAL A CA 1
ATOM 1662 C C . VAL A 1 224 ? -74.528 27.561 -37.802 1.00 95.72 224 VAL A C 1
ATOM 1663 O O . VAL A 1 224 ? -73.375 27.959 -37.994 1.00 95.46 224 VAL A O 1
ATOM 1667 N N . GLU A 1 225 ? -75.263 27.934 -36.754 1.00 95.22 225 GLU A N 1
ATOM 1668 C CA . GLU A 1 225 ? -74.772 28.902 -35.771 1.00 95.05 225 GLU A CA 1
ATOM 1669 C C . GLU A 1 225 ? -74.996 28.513 -34.302 1.00 94.30 225 GLU A C 1
ATOM 1670 O O . GLU A 1 225 ? -74.251 28.962 -33.428 1.00 94.45 225 GLU A O 1
ATOM 1676 N N . LYS A 1 226 ? -76.006 27.684 -34.035 1.00 93.42 226 LYS A N 1
ATOM 1677 C CA . LYS A 1 226 ? -76.350 27.301 -32.659 1.00 93.00 226 LYS A CA 1
ATOM 1678 C C . LYS A 1 226 ? -77.071 25.958 -32.561 1.00 92.71 226 LYS A C 1
ATOM 1679 O O . LYS A 1 226 ? -77.712 25.515 -33.518 1.00 92.89 226 LYS A O 1
ATOM 1681 N N . VAL A 1 227 ? -76.958 25.322 -31.395 1.00 92.08 227 VAL A N 1
ATOM 1682 C CA . VAL A 1 227 ? -77.661 24.071 -31.100 1.00 91.52 227 VAL A CA 1
ATOM 1683 C C . VAL A 1 227 ? -78.389 24.164 -29.757 1.00 91.36 227 VAL A C 1
ATOM 1684 O O . VAL A 1 227 ? -77.791 24.511 -28.735 1.00 91.08 227 VAL A O 1
ATOM 1688 N N . VAL A 1 228 ? -79.686 23.858 -29.782 1.00 91.02 228 VAL A N 1
ATOM 1689 C CA . VAL A 1 228 ? -80.542 23.934 -28.599 1.00 90.68 228 VAL A CA 1
ATOM 1690 C C . VAL A 1 228 ? -80.935 22.538 -28.114 1.00 90.40 228 VAL A C 1
ATOM 1691 O O . VAL A 1 228 ? -81.379 21.699 -28.900 1.00 90.57 228 VAL A O 1
ATOM 1695 N N . THR A 1 229 ? -80.812 22.316 -26.826 1.00 90.02 229 THR A N 1
ATOM 1696 C CA . THR A 1 229 ? -81.190 21.057 -26.266 1.00 89.84 229 THR A CA 1
ATOM 1697 C C . THR A 1 229 ? -82.177 21.298 -25.170 1.00 89.86 229 THR A C 1
ATOM 1698 O O . THR A 1 229 ? -82.374 22.406 -24.751 1.00 89.74 229 THR A O 1
ATOM 1702 N N . ASP A 1 230 ? -82.796 20.235 -24.700 1.00 89.79 230 ASP A N 1
ATOM 1703 C CA . ASP A 1 230 ? -83.819 20.345 -23.701 1.00 89.82 230 ASP A CA 1
ATOM 1704 C C . ASP A 1 230 ? -83.307 21.097 -22.498 1.00 90.05 230 ASP A C 1
ATOM 1705 O O . ASP A 1 230 ? -84.048 21.409 -21.580 1.00 89.89 230 ASP A O 1
ATOM 1710 N N . ALA A 1 231 ? -82.029 21.408 -22.512 1.00 89.93 231 ALA A N 1
ATOM 1711 C CA . ALA A 1 231 ? -81.322 21.734 -21.309 1.00 89.52 231 ALA A CA 1
ATOM 1712 C C . ALA A 1 231 ? -80.721 23.097 -21.385 1.00 89.30 231 ALA A C 1
ATOM 1713 O O . ALA A 1 231 ? -80.760 23.844 -20.433 1.00 89.38 231 ALA A O 1
ATOM 1715 N N . GLY A 1 232 ? -80.132 23.424 -22.508 1.00 88.75 232 GLY A N 1
ATOM 1716 C CA . GLY A 1 232 ? -79.416 24.666 -22.586 1.00 88.27 232 GLY A CA 1
ATOM 1717 C C . GLY A 1 232 ? -78.966 24.963 -23.974 1.00 87.91 232 GLY A C 1
ATOM 1718 O O . GLY A 1 232 ? -79.150 24.182 -24.857 1.00 88.00 232 GLY A O 1
ATOM 1719 N N . GLU A 1 233 ? -78.362 26.113 -24.157 1.00 87.40 233 GLU A N 1
ATOM 1720 C CA . GLU A 1 233 ? -77.875 26.497 -25.485 1.00 86.75 233 GLU A CA 1
ATOM 1721 C C . GLU A 1 233 ? -76.355 26.386 -25.609 1.00 85.91 233 GLU A C 1
ATOM 1722 O O . GLU A 1 233 ? -75.626 26.559 -24.628 1.00 85.70 233 GLU A O 1
ATOM 1728 N N . TYR A 1 234 ? -75.891 26.103 -26.825 1.00 87.96 234 TYR A N 1
ATOM 1729 C CA . TYR A 1 234 ? -74.462 25.985 -27.114 1.00 87.18 234 TYR A CA 1
ATOM 1730 C C . TYR A 1 234 ? -74.132 26.618 -28.457 1.00 87.38 234 TYR A C 1
ATOM 1731 O O . TYR A 1 234 ? -74.796 26.344 -29.461 1.00 87.13 234 TYR A O 1
ATOM 1740 N N . LYS A 1 235 ? -73.113 27.474 -28.462 1.00 88.00 235 LYS A N 1
ATOM 1741 C CA . LYS A 1 235 ? -72.614 28.078 -29.693 1.00 88.42 235 LYS A CA 1
ATOM 1742 C C . LYS A 1 235 ? -71.897 27.014 -30.516 1.00 88.01 235 LYS A C 1
ATOM 1743 O O . LYS A 1 235 ? -71.065 26.270 -29.991 1.00 87.70 235 LYS A O 1
ATOM 1745 N N . ALA A 1 236 ? -72.239 26.935 -31.799 1.00 88.13 236 ALA A N 1
ATOM 1746 C CA . ALA A 1 236 ? -71.686 25.911 -32.683 1.00 88.29 236 ALA A CA 1
ATOM 1747 C C . ALA A 1 236 ? -71.568 26.397 -34.122 1.00 88.71 236 ALA A C 1
ATOM 1748 O O . ALA A 1 236 ? -72.489 27.009 -34.658 1.00 89.32 236 ALA A O 1
ATOM 1750 N N . GLU A 1 237 ? -70.461 26.081 -34.773 1.00 77.30 237 GLU A N 1
ATOM 1751 C CA . GLU A 1 237 ? -70.269 26.468 -36.158 1.00 77.47 237 GLU A CA 1
ATOM 1752 C C . GLU A 1 237 ? -70.156 25.260 -37.052 1.00 77.38 237 GLU A C 1
ATOM 1753 O O . GLU A 1 237 ? -70.142 25.375 -38.265 1.00 77.75 237 GLU A O 1
ATOM 1759 N N . LEU A 1 238 ? -70.050 24.099 -36.435 1.00 76.53 238 LEU A N 1
ATOM 1760 C CA . LEU A 1 238 ? -70.051 22.825 -37.156 1.00 75.52 238 LEU A CA 1
ATOM 1761 C C . LEU A 1 238 ? -70.587 21.708 -36.262 1.00 74.79 238 LEU A C 1
ATOM 1762 O O . LEU A 1 238 ? -70.198 21.594 -35.097 1.00 74.65 238 LEU A O 1
ATOM 1767 N N . VAL A 1 239 ? -71.475 20.886 -36.819 1.00 73.85 239 VAL A N 1
ATOM 1768 C CA . VAL A 1 239 ? -72.113 19.798 -36.075 1.00 72.39 239 VAL A CA 1
ATOM 1769 C C . VAL A 1 239 ? -71.760 18.429 -36.662 1.00 71.32 239 VAL A C 1
ATOM 1770 O O . VAL A 1 239 ? -71.854 18.219 -37.874 1.00 71.25 239 VAL A O 1
ATOM 1774 N N . ILE A 1 240 ? -71.344 17.510 -35.794 1.00 70.16 240 ILE A N 1
ATOM 1775 C CA . ILE A 1 240 ? -71.255 16.093 -36.148 1.00 68.36 240 ILE A CA 1
ATOM 1776 C C . ILE A 1 240 ? -72.381 15.340 -35.450 1.00 67.54 240 ILE A C 1
ATOM 1777 O O . ILE A 1 240 ? -72.578 15.477 -34.239 1.00 67.11 240 ILE A O 1
ATOM 1782 N N . LEU A 1 241 ? -73.075 14.549 -36.241 1.00 66.99 241 LEU A N 1
ATOM 1783 C CA . LEU A 1 241 ? -74.117 13.670 -35.769 1.00 66.02 241 LEU A CA 1
ATOM 1784 C C . LEU A 1 241 ? -73.676 12.244 -35.759 1.00 65.56 241 LEU A C 1
ATOM 1785 O O . LEU A 1 241 ? -73.532 11.653 -36.791 1.00 64.91 241 LEU A O 1
ATOM 1790 N N . ALA A 1 242 ? -73.503 11.678 -34.587 1.00 65.23 242 ALA A N 1
ATOM 1791 C CA . ALA A 1 242 ? -73.229 10.252 -34.446 1.00 64.89 242 ALA A CA 1
ATOM 1792 C C . ALA A 1 242 ? -74.224 9.649 -33.459 1.00 64.64 242 ALA A C 1
ATOM 1793 O O . ALA A 1 242 ? -73.910 9.439 -32.287 1.00 64.46 242 ALA A O 1
ATOM 1795 N N . THR A 1 243 ? -75.435 9.394 -33.944 1.00 64.71 243 THR A N 1
ATOM 1796 C CA . THR A 1 243 ? -76.523 8.889 -33.104 1.00 64.41 243 THR A CA 1
ATOM 1797 C C . THR A 1 243 ? -76.817 7.415 -33.369 1.00 63.52 243 THR A C 1
ATOM 1798 O O . THR A 1 243 ? -77.896 6.915 -33.040 1.00 64.21 243 THR A O 1
ATOM 1802 N N . GLY A 1 244 ? -75.843 6.722 -33.950 1.00 62.74 244 GLY A N 1
ATOM 1803 C CA . GLY A 1 244 ? -76.004 5.323 -34.323 1.00 61.50 244 GLY A CA 1
ATOM 1804 C C . GLY A 1 244 ? -76.153 5.154 -35.821 1.00 60.66 244 GLY A C 1
ATOM 1805 O O . GLY A 1 244 ? -76.280 6.134 -36.559 1.00 60.58 244 GLY A O 1
ATOM 1806 N N . ILE A 1 245 ? -76.133 3.900 -36.262 1.00 60.02 245 ILE A N 1
ATOM 1807 C CA . ILE A 1 245 ? -76.234 3.552 -37.678 1.00 59.47 245 ILE A CA 1
ATOM 1808 C C . ILE A 1 245 ? -77.249 2.429 -37.886 1.00 59.43 245 ILE A C 1
ATOM 1809 O O . ILE A 1 245 ? -77.589 1.712 -36.941 1.00 59.74 245 ILE A O 1
ATOM 1814 N N . LYS A 1 246 ? -77.735 2.286 -39.119 1.00 59.31 246 LYS A N 1
ATOM 1815 C CA . LYS A 1 246 ? -78.615 1.171 -39.481 1.00 58.88 246 LYS A CA 1
ATOM 1816 C C . LYS A 1 246 ? -78.277 0.594 -40.867 1.00 57.88 246 LYS A C 1
ATOM 1817 O O . LYS A 1 246 ? -77.961 1.347 -41.790 1.00 57.96 246 LYS A O 1
ATOM 1823 N N . PRO A 1 247 ? -78.335 -0.746 -41.008 1.00 57.06 247 PRO A N 1
ATOM 1824 C CA . PRO A 1 247 ? -77.942 -1.423 -42.247 1.00 56.69 247 PRO A CA 1
ATOM 1825 C C . PRO A 1 247 ? -78.820 -1.057 -43.444 1.00 56.15 247 PRO A C 1
ATOM 1826 O O . PRO A 1 247 ? -80.039 -0.942 -43.310 1.00 56.03 247 PRO A O 1
ATOM 1830 N N . ASN A 1 248 ? -78.189 -0.874 -44.601 1.00 56.35 248 ASN A N 1
ATOM 1831 C CA . ASN A 1 248 ? -78.888 -0.531 -45.835 1.00 56.14 248 ASN A CA 1
ATOM 1832 C C . ASN A 1 248 ? -79.600 -1.748 -46.420 1.00 56.60 248 ASN A C 1
ATOM 1833 O O . ASN A 1 248 ? -79.082 -2.421 -47.315 1.00 56.30 248 ASN A O 1
ATOM 1838 N N . ILE A 1 249 ? -80.834 -1.903 -46.023 1.00 57.68 249 ILE A N 1
ATOM 1839 C CA . ILE A 1 249 ? -81.583 -3.109 -46.160 1.00 58.62 249 ILE A CA 1
ATOM 1840 C C . ILE A 1 249 ? -82.666 -2.972 -47.206 1.00 60.29 249 ILE A C 1
ATOM 1841 O O . ILE A 1 249 ? -83.400 -3.885 -47.487 1.00 60.26 249 ILE A O 1
ATOM 1846 N N . GLU A 1 250 ? -82.719 -1.801 -47.800 1.00 62.28 250 GLU A N 1
ATOM 1847 C CA . GLU A 1 250 ? -83.810 -1.410 -48.696 1.00 64.05 250 GLU A CA 1
ATOM 1848 C C . GLU A 1 250 ? -83.810 -2.176 -50.017 1.00 64.31 250 GLU A C 1
ATOM 1849 O O . GLU A 1 250 ? -84.872 -2.449 -50.569 1.00 64.58 250 GLU A O 1
ATOM 1855 N N . LEU A 1 251 ? -82.624 -2.513 -50.517 1.00 64.80 251 LEU A N 1
ATOM 1856 C CA . LEU A 1 251 ? -82.502 -3.332 -51.722 1.00 66.30 251 LEU A CA 1
ATOM 1857 C C . LEU A 1 251 ? -82.765 -4.805 -51.412 1.00 67.10 251 LEU A C 1
ATOM 1858 O O . LEU A 1 251 ? -83.247 -5.547 -52.272 1.00 68.01 251 LEU A O 1
ATOM 1863 N N . ALA A 1 252 ? -82.449 -5.214 -50.181 1.00 67.94 252 ALA A N 1
ATOM 1864 C CA . ALA A 1 252 ? -82.679 -6.583 -49.706 1.00 68.05 252 ALA A CA 1
ATOM 1865 C C . ALA A 1 252 ? -84.167 -6.934 -49.705 1.00 68.61 252 ALA A C 1
ATOM 1866 O O . ALA A 1 252 ? -84.559 -7.968 -50.252 1.00 68.37 252 ALA A O 1
ATOM 1868 N N . LYS A 1 253 ? -84.951 -6.088 -49.083 1.00 69.47 253 LYS A N 1
ATOM 1869 C CA . LYS A 1 253 ? -86.360 -6.263 -49.071 1.00 70.22 253 LYS A CA 1
ATOM 1870 C C . LYS A 1 253 ? -86.855 -6.349 -50.496 1.00 70.75 253 LYS A C 1
ATOM 1871 O O . LYS A 1 253 ? -87.694 -7.144 -50.823 1.00 71.85 253 LYS A O 1
ATOM 1877 N N . GLN A 1 254 ? -86.324 -5.547 -51.371 1.00 70.78 254 GLN A N 1
ATOM 1878 C CA . GLN A 1 254 ? -86.731 -5.673 -52.736 1.00 71.88 254 GLN A CA 1
ATOM 1879 C C . GLN A 1 254 ? -86.855 -7.135 -53.176 1.00 71.58 254 GLN A C 1
ATOM 1880 O O . GLN A 1 254 ? -87.575 -7.428 -54.106 1.00 71.81 254 GLN A O 1
ATOM 1886 N N . LEU A 1 255 ? -86.162 -8.062 -52.525 1.00 71.18 255 LEU A N 1
ATOM 1887 C CA . LEU A 1 255 ? -86.435 -9.468 -52.800 1.00 70.98 255 LEU A CA 1
ATOM 1888 C C . LEU A 1 255 ? -86.879 -10.236 -51.604 1.00 70.47 255 LEU A C 1
ATOM 1889 O O . LEU A 1 255 ? -86.729 -11.421 -51.558 1.00 70.51 255 LEU A O 1
ATOM 1894 N N . GLY A 1 256 ? -87.457 -9.603 -50.625 1.00 70.02 256 GLY A N 1
ATOM 1895 C CA . GLY A 1 256 ? -87.950 -10.428 -49.562 1.00 69.08 256 GLY A CA 1
ATOM 1896 C C . GLY A 1 256 ? -86.903 -11.417 -49.109 1.00 67.72 256 GLY A C 1
ATOM 1897 O O . GLY A 1 256 ? -87.102 -12.613 -49.020 1.00 68.28 256 GLY A O 1
ATOM 1898 N N . VAL A 1 257 ? -85.762 -10.860 -48.800 1.00 65.69 257 VAL A N 1
ATOM 1899 C CA . VAL A 1 257 ? -84.732 -11.545 -48.113 1.00 63.85 257 VAL A CA 1
ATOM 1900 C C . VAL A 1 257 ? -85.092 -11.437 -46.645 1.00 63.13 257 VAL A C 1
ATOM 1901 O O . VAL A 1 257 ? -85.570 -10.421 -46.244 1.00 63.38 257 VAL A O 1
ATOM 1905 N N . ARG A 1 258 ? -84.854 -12.461 -45.864 1.00 61.49 258 ARG A N 1
ATOM 1906 C CA . ARG A 1 258 ? -85.195 -12.426 -44.478 1.00 60.08 258 ARG A CA 1
ATOM 1907 C C . ARG A 1 258 ? -84.387 -11.404 -43.771 1.00 59.10 258 ARG A C 1
ATOM 1908 O O . ARG A 1 258 ? -83.213 -11.287 -43.990 1.00 57.90 258 ARG A O 1
ATOM 1916 N N . ILE A 1 259 ? -85.033 -10.674 -42.887 1.00 59.18 259 ILE A N 1
ATOM 1917 C CA . ILE A 1 259 ? -84.354 -9.664 -42.128 1.00 59.37 259 ILE A CA 1
ATOM 1918 C C . ILE A 1 259 ? -84.409 -10.083 -40.692 1.00 59.71 259 ILE A C 1
ATOM 1919 O O . ILE A 1 259 ? -85.439 -10.477 -40.204 1.00 58.95 259 ILE A O 1
ATOM 1924 N N . GLY A 1 260 ? -83.272 -10.012 -40.030 1.00 60.50 260 GLY A N 1
ATOM 1925 C CA . GLY A 1 260 ? -83.121 -10.509 -38.702 1.00 61.09 260 GLY A CA 1
ATOM 1926 C C . GLY A 1 260 ? -83.659 -9.640 -37.619 1.00 62.52 260 GLY A C 1
ATOM 1927 O O . GLY A 1 260 ? -83.809 -8.457 -37.761 1.00 62.78 260 GLY A O 1
ATOM 1928 N N . GLU A 1 261 ? -83.943 -10.297 -36.514 1.00 64.30 261 GLU A N 1
ATOM 1929 C CA . GLU A 1 261 ? -84.440 -9.708 -35.298 1.00 65.12 261 GLU A CA 1
ATOM 1930 C C . GLU A 1 261 ? -83.699 -8.408 -35.097 1.00 65.02 261 GLU A C 1
ATOM 1931 O O . GLU A 1 261 ? -84.163 -7.494 -34.446 1.00 66.00 261 GLU A O 1
ATOM 1937 N N . THR A 1 262 ? -82.535 -8.341 -35.701 1.00 64.66 262 THR A N 1
ATOM 1938 C CA . THR A 1 262 ? -81.495 -7.411 -35.379 1.00 63.52 262 THR A CA 1
ATOM 1939 C C . THR A 1 262 ? -81.666 -6.178 -36.203 1.00 62.85 262 THR A C 1
ATOM 1940 O O . THR A 1 262 ? -81.366 -5.100 -35.767 1.00 62.88 262 THR A O 1
ATOM 1944 N N . GLY A 1 263 ? -82.181 -6.346 -37.403 1.00 61.45 263 GLY A N 1
ATOM 1945 C CA . GLY A 1 263 ? -82.405 -5.240 -38.288 1.00 59.33 263 GLY A CA 1
ATOM 1946 C C . GLY A 1 263 ? -81.559 -5.378 -39.513 1.00 58.44 263 GLY A C 1
ATOM 1947 O O . GLY A 1 263 ? -81.765 -4.714 -40.491 1.00 58.42 263 GLY A O 1
ATOM 1948 N N . ALA A 1 264 ? -80.600 -6.274 -39.439 1.00 57.23 264 ALA A N 1
ATOM 1949 C CA . ALA A 1 264 ? -79.660 -6.485 -40.500 1.00 55.75 264 ALA A CA 1
ATOM 1950 C C . ALA A 1 264 ? -80.063 -7.717 -41.205 1.00 55.46 264 ALA A C 1
ATOM 1951 O O . ALA A 1 264 ? -80.928 -8.413 -40.787 1.00 55.68 264 ALA A O 1
ATOM 1953 N N . ILE A 1 265 ? -79.430 -7.972 -42.313 1.00 54.93 265 ILE A N 1
ATOM 1954 C CA . ILE A 1 265 ? -79.786 -9.120 -43.148 1.00 54.51 265 ILE A CA 1
ATOM 1955 C C . ILE A 1 265 ? -79.420 -10.436 -42.462 1.00 54.10 265 ILE A C 1
ATOM 1956 O O . ILE A 1 265 ? -78.289 -10.616 -42.003 1.00 54.64 265 ILE A O 1
ATOM 1961 N N . TRP A 1 266 ? -80.391 -11.344 -42.389 1.00 53.45 266 TRP A N 1
ATOM 1962 C CA . TRP A 1 266 ? -80.168 -12.665 -41.821 1.00 52.92 266 TRP A CA 1
ATOM 1963 C C . TRP A 1 266 ? -79.222 -13.466 -42.707 1.00 53.33 266 TRP A C 1
ATOM 1964 O O . TRP A 1 266 ? -79.416 -13.557 -43.923 1.00 54.09 266 TRP A O 1
ATOM 1975 N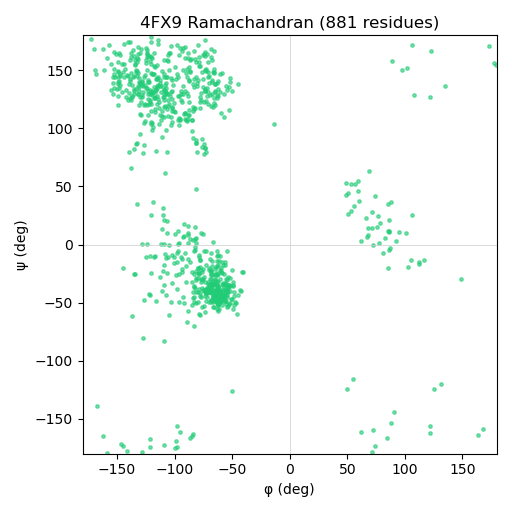 N . THR A 1 267 ? -78.196 -14.032 -42.083 1.00 53.33 267 THR A N 1
ATOM 1976 C CA . THR A 1 267 ? -77.232 -14.886 -42.768 1.00 52.86 267 THR A CA 1
ATOM 1977 C C . THR A 1 267 ? -77.026 -16.157 -41.958 1.00 52.40 267 THR A C 1
ATOM 1978 O O . THR A 1 267 ? -77.352 -16.195 -40.775 1.00 52.22 267 THR A O 1
ATOM 1982 N N . ASN A 1 268 ? -76.439 -17.167 -42.593 1.00 52.61 268 ASN A N 1
ATOM 1983 C CA . ASN A 1 268 ? -76.019 -18.380 -41.905 1.00 51.81 268 ASN A CA 1
ATOM 1984 C C . ASN A 1 268 ? -74.495 -18.444 -41.834 1.00 52.18 268 ASN A C 1
ATOM 1985 O O . ASN A 1 268 ? -73.811 -17.486 -42.192 1.00 51.70 268 ASN A O 1
ATOM 1990 N N . GLU A 1 269 ? -73.967 -19.573 -41.373 1.00 53.68 269 GLU A N 1
ATOM 1991 C CA . GLU A 1 269 ? -72.514 -19.760 -41.271 1.00 55.10 269 GLU A CA 1
ATOM 1992 C C . GLU A 1 269 ? -71.766 -19.536 -42.591 1.00 55.29 269 GLU A C 1
ATOM 1993 O O . GLU A 1 269 ? -70.636 -19.034 -42.591 1.00 55.20 269 GLU A O 1
ATOM 1999 N N . LYS A 1 270 ? -72.394 -19.917 -43.703 1.00 54.84 270 LYS A N 1
ATOM 2000 C CA . LYS A 1 270 ? -71.804 -19.739 -45.031 1.00 55.06 270 LYS A CA 1
ATOM 2001 C C . LYS A 1 270 ? -72.062 -18.331 -45.567 1.00 55.07 270 LYS A C 1
ATOM 2002 O O . LYS A 1 270 ? -71.703 -18.017 -46.705 1.00 55.38 270 LYS A O 1
ATOM 2007 N N . MET A 1 271 ? -72.685 -17.497 -44.733 1.00 54.84 271 MET A N 1
ATOM 2008 C CA . MET A 1 271 ? -73.050 -16.114 -45.068 1.00 54.47 271 MET A CA 1
ATOM 2009 C C . MET A 1 271 ? -74.150 -16.039 -46.133 1.00 54.89 271 MET A C 1
ATOM 2010 O O . MET A 1 271 ? -74.410 -14.977 -46.709 1.00 54.84 271 MET A O 1
ATOM 2015 N N . GLN A 1 272 ? -74.797 -17.180 -46.367 1.00 54.95 272 GLN A N 1
ATOM 2016 C CA . GLN A 1 272 ? -75.935 -17.287 -47.275 1.00 54.49 272 GLN A CA 1
ATOM 2017 C C . GLN A 1 272 ? -77.168 -16.666 -46.641 1.00 54.79 272 GLN A C 1
ATOM 2018 O O . GLN A 1 272 ? -77.308 -16.671 -45.417 1.00 55.32 272 GLN A O 1
ATOM 2024 N N . THR A 1 273 ? -78.057 -16.136 -47.477 1.00 54.21 273 THR A N 1
ATOM 2025 C CA . THR A 1 273 ? -79.320 -15.568 -47.012 1.00 54.15 273 THR A CA 1
ATOM 2026 C C . THR A 1 273 ? -80.459 -16.566 -47.217 1.00 54.27 273 THR A C 1
ATOM 2027 O O . THR A 1 273 ? -80.228 -17.703 -47.644 1.00 54.93 273 THR A O 1
ATOM 2031 N N . SER A 1 274 ? -81.683 -16.134 -46.919 1.00 53.67 274 SER A N 1
ATOM 2032 C CA . SER A 1 274 ? -82.874 -16.959 -47.119 1.00 53.50 274 SER A CA 1
ATOM 2033 C C . SER A 1 274 ? -83.192 -17.185 -48.600 1.00 54.13 274 SER A C 1
ATOM 2034 O O . SER A 1 274 ? -84.024 -18.032 -48.940 1.00 55.02 274 SER A O 1
ATOM 2037 N N . VAL A 1 275 ? -82.531 -16.425 -49.472 1.00 54.20 275 VAL A N 1
ATOM 2038 C CA . VAL A 1 275 ? -82.712 -16.558 -50.916 1.00 54.40 275 VAL A CA 1
ATOM 2039 C C . VAL A 1 275 ? -81.488 -17.221 -51.551 1.00 55.08 275 VAL A C 1
ATOM 2040 O O . VAL A 1 275 ? -80.352 -16.800 -51.320 1.00 54.53 275 VAL A O 1
ATOM 2044 N N . GLU A 1 276 ? -81.748 -18.259 -52.347 1.00 56.19 276 GLU A N 1
ATOM 2045 C CA . GLU A 1 276 ? -80.718 -19.052 -53.023 1.00 57.22 276 GLU A CA 1
ATOM 2046 C C . GLU A 1 276 ? -79.749 -18.178 -53.817 1.00 56.44 276 GLU A C 1
ATOM 2047 O O . GLU A 1 276 ? -80.161 -17.205 -54.454 1.00 57.57 276 GLU A O 1
ATOM 2053 N N . ASN A 1 277 ? -78.466 -18.531 -53.767 1.00 55.58 277 ASN A N 1
ATOM 2054 C CA . ASN A 1 277 ? -77.406 -17.826 -54.502 1.00 55.02 277 ASN A CA 1
ATOM 2055 C C . ASN A 1 277 ? -77.210 -16.354 -54.111 1.00 54.19 277 ASN A C 1
ATOM 2056 O O . ASN A 1 277 ? -76.383 -15.656 -54.704 1.00 54.59 277 ASN A O 1
ATOM 2061 N N . VAL A 1 278 ? -77.967 -15.895 -53.115 1.00 52.87 278 VAL A N 1
ATOM 2062 C CA . VAL A 1 278 ? -77.840 -14.533 -52.592 1.00 52.03 278 VAL A CA 1
ATOM 2063 C C . VAL A 1 278 ? -77.128 -14.549 -51.237 1.00 52.17 278 VAL A C 1
ATOM 2064 O O . VAL A 1 278 ? -77.589 -15.189 -50.288 1.00 52.52 278 VAL A O 1
ATOM 2068 N N . TYR A 1 279 ? -76.003 -13.842 -51.164 1.00 51.49 279 TYR A N 1
ATOM 2069 C CA . TYR A 1 279 ? -75.187 -13.778 -49.950 1.00 50.49 279 TYR A CA 1
ATOM 2070 C C . TYR A 1 279 ? -75.174 -12.364 -49.367 1.00 50.09 279 TYR A C 1
ATOM 2071 O O . TYR A 1 279 ? -75.695 -11.427 -49.977 1.00 49.96 279 TYR A O 1
ATOM 2080 N N . ALA A 1 280 ? -74.586 -12.226 -48.180 1.00 49.48 280 ALA A N 1
ATOM 2081 C CA . ALA A 1 280 ? -74.431 -10.928 -47.526 1.00 49.51 280 ALA A CA 1
ATOM 2082 C C . ALA A 1 280 ? -73.198 -10.917 -46.625 1.00 49.55 280 ALA A C 1
ATOM 2083 O O . ALA A 1 280 ? -72.861 -11.929 -46.004 1.00 49.16 280 ALA A O 1
ATOM 2085 N N . ALA A 1 281 ? -72.530 -9.767 -46.565 1.00 49.50 281 ALA A N 1
ATOM 2086 C CA . ALA A 1 281 ? -71.304 -9.617 -45.785 1.00 49.48 281 ALA A CA 1
ATOM 2087 C C . ALA A 1 281 ? -71.102 -8.177 -45.321 1.00 49.38 281 ALA A C 1
ATOM 2088 O O . ALA A 1 281 ? -71.485 -7.231 -46.015 1.00 49.37 281 ALA A O 1
ATOM 2090 N N . GLY A 1 282 ? -70.502 -8.025 -44.142 1.00 48.85 282 GLY A N 1
ATOM 2091 C CA . GLY A 1 282 ? -70.152 -6.712 -43.606 1.00 49.60 282 GLY A CA 1
ATOM 2092 C C . GLY A 1 282 ? -71.219 -6.074 -42.739 1.00 50.57 282 GLY A C 1
ATOM 2093 O O . GLY A 1 282 ? -71.934 -6.766 -42.007 1.00 50.99 282 GLY A O 1
ATOM 2094 N N . ASP A 1 283 ? -71.326 -4.750 -42.836 1.00 51.18 283 ASP A N 1
ATOM 2095 C CA . ASP A 1 283 ? -72.204 -3.957 -41.972 1.00 52.20 283 ASP A CA 1
ATOM 2096 C C . ASP A 1 283 ? -73.705 -4.162 -42.203 1.00 52.70 283 ASP A C 1
ATOM 2097 O O . ASP A 1 283 ? -74.509 -3.882 -41.310 1.00 53.63 283 ASP A O 1
ATOM 2102 N N . VAL A 1 284 ? -74.079 -4.645 -43.388 1.00 52.06 284 VAL A N 1
ATOM 2103 C CA . VAL A 1 284 ? -75.476 -5.000 -43.672 1.00 52.07 284 VAL A CA 1
ATOM 2104 C C . VAL A 1 284 ? -75.892 -6.336 -43.068 1.00 51.12 284 VAL A C 1
ATOM 2105 O O . VAL A 1 284 ? -77.082 -6.651 -43.019 1.00 51.24 284 VAL A O 1
ATOM 2109 N N . ALA A 1 285 ? -74.916 -7.120 -42.620 1.00 50.33 285 ALA A N 1
ATOM 2110 C CA . ALA A 1 285 ? -75.169 -8.506 -42.246 1.00 49.80 285 ALA A CA 1
ATOM 2111 C C . ALA A 1 285 ? -75.249 -8.743 -40.746 1.00 49.43 285 ALA A C 1
ATOM 2112 O O . ALA A 1 285 ? -74.395 -8.291 -39.981 1.00 49.51 285 ALA A O 1
ATOM 2114 N N . GLU A 1 286 ? -76.300 -9.452 -40.347 1.00 49.32 286 GLU A N 1
ATOM 2115 C CA . GLU A 1 286 ? -76.451 -9.969 -38.995 1.00 49.23 286 GLU A CA 1
ATOM 2116 C C . GLU A 1 286 ? -75.682 -11.286 -38.895 1.00 49.02 286 GLU A C 1
ATOM 2117 O O . GLU A 1 286 ? -75.775 -12.130 -39.787 1.00 48.98 286 GLU A O 1
ATOM 2123 N N . THR A 1 287 ? -74.939 -11.459 -37.806 1.00 49.14 287 THR A N 1
ATOM 2124 C CA . THR A 1 287 ? -74.136 -12.663 -37.615 1.00 49.16 287 THR A CA 1
ATOM 2125 C C . THR A 1 287 ? -74.504 -13.426 -36.343 1.00 49.25 287 THR A C 1
ATOM 2126 O O . THR A 1 287 ? -75.534 -13.165 -35.721 1.00 48.85 287 THR A O 1
ATOM 2130 N N . ARG A 1 288 ? -73.647 -14.371 -35.972 1.00 48.87 288 ARG A N 1
ATOM 2131 C CA . ARG A 1 288 ? -73.851 -15.205 -34.805 1.00 48.96 288 ARG A CA 1
ATOM 2132 C C . ARG A 1 288 ? -72.888 -14.841 -33.724 1.00 48.91 288 ARG A C 1
ATOM 2133 O O . ARG A 1 288 ? -71.767 -14.538 -33.988 1.00 48.99 288 ARG A O 1
ATOM 2141 N N . HIS A 1 289 ? -73.326 -14.919 -32.483 1.00 48.52 289 HIS A N 1
ATOM 2142 C CA . HIS A 1 289 ? -72.426 -14.674 -31.353 1.00 47.87 289 HIS A CA 1
ATOM 2143 C C . HIS A 1 289 ? -71.782 -15.985 -30.897 1.00 47.72 289 HIS A C 1
ATOM 2144 O O . HIS A 1 289 ? -72.472 -16.987 -30.707 1.00 47.90 289 HIS A O 1
ATOM 2151 N N . VAL A 1 290 ? -70.462 -15.966 -30.722 1.00 47.20 290 VAL A N 1
ATOM 2152 C CA . VAL A 1 290 ? -69.688 -17.176 -30.404 1.00 47.30 290 VAL A CA 1
ATOM 2153 C C . VAL A 1 290 ? -70.029 -17.803 -29.039 1.00 48.28 290 VAL A C 1
ATOM 2154 O O . VAL A 1 290 ? -70.154 -19.026 -28.939 1.00 47.60 290 VAL A O 1
ATOM 2158 N N . ILE A 1 291 ? -70.182 -16.973 -28.006 1.00 49.75 291 ILE A N 1
ATOM 2159 C CA . ILE A 1 291 ? -70.546 -17.453 -26.664 1.00 50.85 291 ILE A CA 1
ATOM 2160 C C . ILE A 1 291 ? -72.015 -17.859 -26.615 1.00 52.33 291 ILE A C 1
ATOM 2161 O O . ILE A 1 291 ? -72.355 -19.003 -26.308 1.00 53.41 291 ILE A O 1
ATOM 2166 N N . THR A 1 292 ? -72.870 -16.891 -26.936 1.00 53.38 292 THR A N 1
ATOM 2167 C CA . THR A 1 292 ? -74.302 -16.951 -26.678 1.00 53.48 292 THR A CA 1
ATOM 2168 C C . THR A 1 292 ? -75.070 -17.799 -27.691 1.00 53.63 292 THR A C 1
ATOM 2169 O O . THR A 1 292 ? -76.008 -18.514 -27.322 1.00 54.03 292 THR A O 1
ATOM 2173 N N . GLY A 1 293 ? -74.674 -17.720 -28.959 1.00 53.07 293 GLY A N 1
ATOM 2174 C CA . GLY A 1 293 ? -75.391 -18.407 -30.028 1.00 52.35 293 GLY A CA 1
ATOM 2175 C C . GLY A 1 293 ? -76.546 -17.594 -30.587 1.00 52.50 293 GLY A C 1
ATOM 2176 O O . GLY A 1 293 ? -77.130 -17.964 -31.607 1.00 52.35 293 GLY A O 1
ATOM 2177 N N . ARG A 1 294 ? -76.803 -16.464 -29.984 1.00 52.58 294 ARG A N 1
ATOM 2178 C CA . ARG A 1 294 ? -77.831 -15.554 -30.406 1.00 52.72 294 ARG A CA 1
ATOM 2179 C C . ARG A 1 294 ? -77.392 -14.855 -31.680 1.00 52.62 294 ARG A C 1
ATOM 2180 O O . ARG A 1 294 ? -76.226 -14.665 -31.905 1.00 52.70 294 ARG A O 1
ATOM 2188 N N . ARG A 1 295 ? -78.326 -14.489 -32.531 1.00 51.92 295 ARG A N 1
ATOM 2189 C CA . ARG A 1 295 ? -77.965 -13.675 -33.677 1.00 51.24 295 ARG A CA 1
ATOM 2190 C C . ARG A 1 295 ? -77.840 -12.216 -33.279 1.00 51.41 295 ARG A C 1
ATOM 2191 O O . ARG A 1 295 ? -78.661 -11.685 -32.526 1.00 52.33 295 ARG A O 1
ATOM 2199 N N . VAL A 1 296 ? -76.784 -11.589 -33.786 1.00 51.44 296 VAL A N 1
ATOM 2200 C CA . VAL A 1 296 ? -76.313 -10.314 -33.274 1.00 50.57 296 VAL A CA 1
ATOM 2201 C C . VAL A 1 296 ? -75.743 -9.453 -34.410 1.00 50.33 296 VAL A C 1
ATOM 2202 O O . VAL A 1 296 ? -75.318 -9.976 -35.445 1.00 49.70 296 VAL A O 1
ATOM 2206 N N . TRP A 1 297 ? -75.756 -8.135 -34.216 1.00 50.28 297 TRP A N 1
ATOM 2207 C CA . TRP A 1 297 ? -75.244 -7.195 -35.210 1.00 50.10 297 TRP A CA 1
ATOM 2208 C C . TRP A 1 297 ? -74.058 -6.411 -34.665 1.00 49.42 297 TRP A C 1
ATOM 2209 O O . TRP A 1 297 ? -74.197 -5.621 -33.726 1.00 48.87 297 TRP A O 1
ATOM 2220 N N . VAL A 1 298 ? -72.891 -6.642 -35.262 1.00 49.10 298 VAL A N 1
ATOM 2221 C CA . VAL A 1 298 ? -71.654 -6.000 -34.822 1.00 48.63 298 VAL A CA 1
ATOM 2222 C C . VAL A 1 298 ? -70.898 -5.430 -36.027 1.00 48.72 298 VAL A C 1
ATOM 2223 O O . VAL A 1 298 ? -70.036 -6.099 -36.602 1.00 48.00 298 VAL A O 1
ATOM 2227 N N . PRO A 1 299 ? -71.232 -4.184 -36.410 1.00 48.94 299 PRO A N 1
ATOM 2228 C CA . PRO A 1 299 ? -70.689 -3.539 -37.606 1.00 48.56 299 PRO A CA 1
ATOM 2229 C C . PRO A 1 299 ? -69.225 -3.116 -37.441 1.00 47.91 299 PRO A C 1
ATOM 2230 O O . PRO A 1 299 ? -68.934 -1.943 -37.190 1.00 48.12 299 PRO A O 1
ATOM 2234 N N . LEU A 1 300 ? -68.320 -4.080 -37.582 1.00 47.18 300 LEU A N 1
ATOM 2235 C CA . LEU A 1 300 ? -66.887 -3.829 -37.451 1.00 46.21 300 LEU A CA 1
ATOM 2236 C C . LEU A 1 300 ? -66.084 -4.428 -38.605 1.00 46.07 300 LEU A C 1
ATOM 2237 O O . LEU A 1 300 ? -66.542 -5.347 -39.287 1.00 45.07 300 LEU A O 1
ATOM 2242 N N . ALA A 1 301 ? -64.878 -3.896 -38.792 1.00 46.63 301 ALA A N 1
ATOM 2243 C CA . ALA A 1 301 ? -64.034 -4.158 -39.962 1.00 47.06 301 ALA A CA 1
ATOM 2244 C C . ALA A 1 301 ? -63.517 -5.595 -40.138 1.00 46.91 301 ALA A C 1
ATOM 2245 O O . ALA A 1 301 ? -63.696 -6.170 -41.213 1.00 47.00 301 ALA A O 1
ATOM 2247 N N . PRO A 1 302 ? -62.861 -6.172 -39.102 1.00 47.30 302 PRO A N 1
ATOM 2248 C CA . PRO A 1 302 ? -62.279 -7.512 -39.250 1.00 47.36 302 PRO A CA 1
ATOM 2249 C C . PRO A 1 302 ? -63.296 -8.574 -39.657 1.00 47.58 302 PRO A C 1
ATOM 2250 O O . PRO A 1 302 ? -63.006 -9.397 -40.526 1.00 48.06 302 PRO A O 1
ATOM 2254 N N . ALA A 1 303 ? -64.473 -8.543 -39.037 1.00 48.05 303 ALA A N 1
ATOM 2255 C CA . ALA A 1 303 ? -65.556 -9.457 -39.376 1.00 48.67 303 ALA A CA 1
ATOM 2256 C C . ALA A 1 303 ? -66.069 -9.180 -40.787 1.00 50.16 303 ALA A C 1
ATOM 2257 O O . ALA A 1 303 ? -66.275 -10.112 -41.573 1.00 50.16 303 ALA A O 1
ATOM 2259 N N . GLY A 1 304 ? -66.256 -7.897 -41.103 1.00 50.16 304 GLY A N 1
ATOM 2260 C CA . GLY A 1 304 ? -66.664 -7.463 -42.437 1.00 50.32 304 GLY A CA 1
ATOM 2261 C C . GLY A 1 304 ? -65.841 -8.110 -43.535 1.00 50.78 304 GLY A C 1
ATOM 2262 O O . GLY A 1 304 ? -66.392 -8.662 -44.489 1.00 50.94 304 GLY A O 1
ATOM 2263 N N . ASN A 1 305 ? -64.519 -8.052 -43.383 1.00 50.55 305 ASN A N 1
ATOM 2264 C CA . ASN A 1 305 ? -63.590 -8.683 -44.318 1.00 51.10 305 ASN A CA 1
ATOM 2265 C C . ASN A 1 305 ? -63.715 -10.204 -44.354 1.00 50.71 305 ASN A C 1
ATOM 2266 O O . ASN A 1 305 ? -63.795 -10.801 -45.428 1.00 50.41 305 ASN A O 1
ATOM 2271 N N . LYS A 1 306 ? -63.735 -10.820 -43.173 1.00 51.08 306 LYS A N 1
ATOM 2272 C CA . LYS A 1 306 ? -63.852 -12.274 -43.051 1.00 50.05 306 LYS A CA 1
ATOM 2273 C C . LYS A 1 306 ? -65.160 -12.792 -43.644 1.00 49.75 306 LYS A C 1
ATOM 2274 O O . LYS A 1 306 ? -65.170 -13.831 -44.304 1.00 48.55 306 LYS A O 1
ATOM 2280 N N . MET A 1 307 ? -66.251 -12.058 -43.417 1.00 50.13 307 MET A N 1
ATOM 2281 C CA . MET A 1 307 ? -67.553 -12.403 -43.990 1.00 51.00 307 MET A CA 1
ATOM 2282 C C . MET A 1 307 ? -67.481 -12.417 -45.517 1.00 51.54 307 MET A C 1
ATOM 2283 O O . MET A 1 307 ? -67.996 -13.337 -46.160 1.00 52.06 307 MET A O 1
ATOM 2288 N N . GLY A 1 308 ? -66.836 -11.395 -46.084 1.00 51.23 308 GLY A N 1
ATOM 2289 C CA . GLY A 1 308 ? -66.605 -11.309 -47.525 1.00 50.58 308 GLY A CA 1
ATOM 2290 C C . GLY A 1 308 ? -65.780 -12.475 -48.035 1.00 50.59 308 GLY A C 1
ATOM 2291 O O . GLY A 1 308 ? -66.103 -13.069 -49.065 1.00 51.07 308 GLY A O 1
ATOM 2292 N N . TYR A 1 309 ? -64.718 -12.801 -47.300 1.00 50.62 309 TYR A N 1
ATOM 2293 C CA . TYR A 1 309 ? -63.874 -13.959 -47.591 1.00 50.76 309 TYR A CA 1
ATOM 2294 C C . TYR A 1 309 ? -64.693 -15.252 -47.595 1.00 51.11 309 TYR A C 1
ATOM 2295 O O . TYR A 1 309 ? -64.580 -16.060 -48.518 1.00 50.41 309 TYR A O 1
ATOM 2304 N N . VAL A 1 310 ? -65.518 -15.427 -46.564 1.00 51.68 310 VAL A N 1
ATOM 2305 C CA . VAL A 1 310 ? -66.359 -16.618 -46.418 1.00 51.81 310 VAL A CA 1
ATOM 2306 C C . VAL A 1 310 ? -67.422 -16.698 -47.518 1.00 52.69 310 VAL A C 1
ATOM 2307 O O . VAL A 1 310 ? -67.631 -17.766 -48.104 1.00 53.39 310 VAL A O 1
ATOM 2311 N N . ALA A 1 311 ? -68.075 -15.569 -47.800 1.00 52.82 311 ALA A N 1
ATOM 2312 C CA . ALA A 1 311 ? -69.090 -15.496 -48.854 1.00 53.13 311 ALA A CA 1
ATOM 2313 C C . ALA A 1 311 ? -68.500 -15.863 -50.211 1.00 53.91 311 ALA A C 1
ATOM 2314 O O . ALA A 1 311 ? -69.066 -16.685 -50.936 1.00 54.07 311 ALA A O 1
ATOM 2316 N N . GLY A 1 312 ? -67.356 -15.263 -50.535 1.00 54.10 312 GLY A N 1
ATOM 2317 C CA . GLY A 1 312 ? -66.650 -15.542 -51.780 1.00 54.87 312 GLY A CA 1
ATOM 2318 C C . GLY A 1 312 ? -66.341 -17.014 -51.990 1.00 55.72 312 GLY A C 1
ATOM 2319 O O . GLY A 1 312 ? -66.487 -17.531 -53.101 1.00 56.24 312 GLY A O 1
ATOM 2320 N N . SER A 1 313 ? -65.932 -17.687 -50.914 1.00 55.71 313 SER A N 1
ATOM 2321 C CA . SER A 1 313 ? -65.529 -19.094 -50.962 1.00 55.41 313 SER A CA 1
ATOM 2322 C C . SER A 1 313 ? -66.679 -20.040 -51.300 1.00 56.00 313 SER A C 1
ATOM 2323 O O . SER A 1 313 ? -66.519 -20.948 -52.118 1.00 56.52 313 SER A O 1
ATOM 2326 N N . ASN A 1 314 ? -67.831 -19.826 -50.667 1.00 56.05 314 ASN A N 1
ATOM 2327 C CA . ASN A 1 314 ? -69.001 -20.676 -50.882 1.00 56.31 314 ASN A CA 1
ATOM 2328 C C . ASN A 1 314 ? -69.603 -20.520 -52.275 1.00 56.56 314 ASN A C 1
ATOM 2329 O O . ASN A 1 314 ? -70.109 -21.488 -52.846 1.00 56.76 314 ASN A O 1
ATOM 2334 N N . ILE A 1 315 ? -69.536 -19.304 -52.813 1.00 57.10 315 ILE A N 1
ATOM 2335 C CA . ILE A 1 315 ? -69.938 -19.032 -54.195 1.00 57.59 315 ILE A CA 1
ATOM 2336 C C . ILE A 1 315 ? -69.050 -19.817 -55.167 1.00 57.13 315 ILE A C 1
ATOM 2337 O O . ILE A 1 315 ? -69.539 -20.405 -56.134 1.00 57.41 315 ILE A O 1
ATOM 2342 N N . ALA A 1 316 ? -67.750 -19.841 -54.882 1.00 56.77 316 ALA A N 1
ATOM 2343 C CA . ALA A 1 316 ? -66.784 -20.566 -55.705 1.00 56.68 316 ALA A CA 1
ATOM 2344 C C . ALA A 1 316 ? -66.719 -22.061 -55.375 1.00 56.69 316 ALA A C 1
ATOM 2345 O O . ALA A 1 316 ? -65.779 -22.754 -55.770 1.00 56.64 316 ALA A O 1
ATOM 2347 N N . GLY A 1 317 ? -67.720 -22.546 -54.646 1.00 57.46 317 GLY A N 1
ATOM 2348 C CA . GLY A 1 317 ? -67.914 -23.977 -54.431 1.00 57.78 317 GLY A CA 1
ATOM 2349 C C . GLY A 1 317 ? -66.931 -24.692 -53.522 1.00 57.98 317 GLY A C 1
ATOM 2350 O O . GLY A 1 317 ? -66.687 -25.886 -53.699 1.00 57.85 317 GLY A O 1
ATOM 2351 N N . LYS A 1 318 ? -66.353 -23.975 -52.561 1.00 58.43 318 LYS A N 1
ATOM 2352 C CA . LYS A 1 318 ? -65.623 -24.634 -51.477 1.00 58.54 318 LYS A CA 1
ATOM 2353 C C . LYS A 1 318 ? -66.131 -24.199 -50.103 1.00 57.78 318 LYS A C 1
ATOM 2354 O O . LYS A 1 318 ? -65.890 -23.075 -49.653 1.00 57.92 318 LYS A O 1
ATOM 2360 N N . GLU A 1 319 ? -66.852 -25.113 -49.460 1.00 57.36 319 GLU A N 1
ATOM 2361 C CA . GLU A 1 319 ? -67.534 -24.857 -48.198 1.00 56.92 319 GLU A CA 1
ATOM 2362 C C . GLU A 1 319 ? -66.589 -24.312 -47.127 1.00 56.32 319 GLU A C 1
ATOM 2363 O O . GLU A 1 319 ? -65.487 -24.831 -46.929 1.00 56.15 319 GLU A O 1
ATOM 2369 N N . LEU A 1 320 ? -67.030 -23.249 -46.465 1.00 55.30 320 LEU A N 1
ATOM 2370 C CA . LEU A 1 320 ? -66.322 -22.574 -45.391 1.00 54.94 320 LEU A CA 1
ATOM 2371 C C . LEU A 1 320 ? -67.301 -22.014 -44.385 1.00 53.94 320 LEU A C 1
ATOM 2372 O O . LEU A 1 320 ? -68.262 -21.427 -44.774 1.00 53.68 320 LEU A O 1
ATOM 2377 N N . HIS A 1 321 ? -67.035 -22.157 -43.107 1.00 52.83 321 HIS A N 1
ATOM 2378 C CA . HIS A 1 321 ? -67.916 -21.574 -42.126 1.00 51.56 321 HIS A CA 1
ATOM 2379 C C . HIS A 1 321 ? -67.341 -20.443 -41.329 1.00 50.80 321 HIS A C 1
ATOM 2380 O O . HIS A 1 321 ? -66.240 -20.489 -40.870 1.00 51.14 321 HIS A O 1
ATOM 2387 N N . PHE A 1 322 ? -68.132 -19.414 -41.165 1.00 49.16 322 PHE A N 1
ATOM 2388 C CA . PHE A 1 322 ? -67.779 -18.301 -40.293 1.00 47.60 322 PHE A CA 1
ATOM 2389 C C . PHE A 1 322 ? -68.357 -18.600 -38.908 1.00 47.65 322 PHE A C 1
ATOM 2390 O O . PHE A 1 322 ? -69.579 -18.626 -38.738 1.00 47.00 322 PHE A O 1
ATOM 2398 N N . PRO A 1 323 ? -67.481 -18.839 -37.912 1.00 47.89 323 PRO A N 1
ATOM 2399 C CA . PRO A 1 323 ? -67.947 -19.242 -36.578 1.00 47.48 323 PRO A CA 1
ATOM 2400 C C . PRO A 1 323 ? -68.789 -18.166 -35.909 1.00 46.90 323 PRO A C 1
ATOM 2401 O O . PRO A 1 323 ? -69.638 -18.477 -35.073 1.00 48.10 323 PRO A O 1
ATOM 2405 N N . GLY A 1 324 ? -68.554 -16.915 -36.287 1.00 45.77 324 GLY A N 1
ATOM 2406 C CA . GLY A 1 324 ? -69.268 -15.794 -35.710 1.00 45.58 324 GLY A CA 1
ATOM 2407 C C . GLY A 1 324 ? -68.334 -14.791 -35.071 1.00 45.58 324 GLY A C 1
ATOM 2408 O O . GLY A 1 324 ? -67.127 -14.794 -35.321 1.00 46.09 324 GLY A O 1
ATOM 2409 N N . VAL A 1 325 ? -68.902 -13.948 -34.218 1.00 45.78 325 VAL A N 1
ATOM 2410 C CA . VAL A 1 325 ? -68.191 -12.807 -33.670 1.00 46.09 325 VAL A CA 1
ATOM 2411 C C . VAL A 1 325 ? -68.212 -12.831 -32.132 1.00 46.83 325 VAL A C 1
ATOM 2412 O O . VAL A 1 325 ? -69.059 -13.497 -31.524 1.00 47.94 325 VAL A O 1
ATOM 2416 N N . LEU A 1 326 ? -67.269 -12.123 -31.513 1.00 46.41 326 LEU A N 1
ATOM 2417 C CA . LEU A 1 326 ? -67.166 -12.079 -30.054 1.00 46.83 326 LEU A CA 1
ATOM 2418 C C . LEU A 1 326 ? -67.577 -10.740 -29.464 1.00 47.69 326 LEU A C 1
ATOM 2419 O O . LEU A 1 326 ? -67.681 -10.599 -28.245 1.00 47.29 326 LEU A O 1
ATOM 2424 N N . GLY A 1 327 ? -67.802 -9.758 -30.332 1.00 48.60 327 GLY A N 1
ATOM 2425 C CA . GLY A 1 327 ? -68.082 -8.398 -29.894 1.00 49.47 327 GLY A CA 1
ATOM 2426 C C . GLY A 1 327 ? -66.813 -7.673 -29.490 1.00 50.74 327 GLY A C 1
ATOM 2427 O O . GLY A 1 327 ? -66.866 -6.663 -28.782 1.00 50.65 327 GLY A O 1
ATOM 2428 N N . THR A 1 328 ? -65.673 -8.196 -29.940 1.00 50.77 328 THR A N 1
ATOM 2429 C CA . THR A 1 328 ? -64.378 -7.583 -29.691 1.00 52.10 328 THR A CA 1
ATOM 2430 C C . THR A 1 328 ? -64.295 -6.235 -30.400 1.00 53.09 328 THR A C 1
ATOM 2431 O O . THR A 1 328 ? -64.465 -6.153 -31.617 1.00 53.02 328 THR A O 1
ATOM 2435 N N . ALA A 1 329 ? -64.056 -5.183 -29.623 1.00 54.56 329 ALA A N 1
ATOM 2436 C CA . ALA A 1 329 ? -63.851 -3.842 -30.169 1.00 56.29 329 ALA A CA 1
ATOM 2437 C C . ALA A 1 329 ? -62.913 -3.032 -29.286 1.00 56.11 329 ALA A C 1
ATOM 2438 O O . ALA A 1 329 ? -62.766 -3.314 -28.098 1.00 56.33 329 ALA A O 1
ATOM 2440 N N . VAL A 1 330 ? -62.287 -2.022 -29.880 1.00 56.89 330 VAL A N 1
ATOM 2441 C CA . VAL A 1 330 ? -61.263 -1.240 -29.201 1.00 57.58 330 VAL A CA 1
ATOM 2442 C C . VAL A 1 330 ? -61.246 0.203 -29.724 1.00 57.74 330 VAL A C 1
ATOM 2443 O O . VAL A 1 330 ? -61.331 0.428 -30.932 1.00 58.10 330 VAL A O 1
ATOM 2447 N N . THR A 1 331 ? -61.191 1.170 -28.808 1.00 58.07 331 THR A N 1
ATOM 2448 C CA . THR A 1 331 ? -61.006 2.586 -29.165 1.00 59.07 331 THR A CA 1
ATOM 2449 C C . THR A 1 331 ? -60.160 3.338 -28.143 1.00 59.14 331 THR A C 1
ATOM 2450 O O . THR A 1 331 ? -59.623 2.748 -27.201 1.00 59.12 331 THR A O 1
ATOM 2454 N N . LYS A 1 332 ? -60.069 4.651 -28.335 1.00 60.03 332 LYS A N 1
ATOM 2455 C CA . LYS A 1 332 ? -59.088 5.474 -27.648 1.00 60.81 332 LYS A CA 1
ATOM 2456 C C . LYS A 1 332 ? -59.548 6.925 -27.549 1.00 60.66 332 LYS A C 1
ATOM 2457 O O . LYS A 1 332 ? -60.016 7.504 -28.532 1.00 61.75 332 LYS A O 1
ATOM 2463 N N . PHE A 1 333 ? -59.432 7.499 -26.355 1.00 60.24 333 PHE A N 1
ATOM 2464 C CA . PHE A 1 333 ? -59.448 8.949 -26.213 1.00 60.20 333 PHE A CA 1
ATOM 2465 C C . PHE A 1 333 ? -58.136 9.411 -25.590 1.00 60.69 333 PHE A C 1
ATOM 2466 O O . PHE A 1 333 ? -57.916 9.251 -24.385 1.00 60.41 333 PHE A O 1
ATOM 2474 N N . MET A 1 334 ? -57.280 9.983 -26.433 1.00 61.09 334 MET A N 1
ATOM 2475 C CA . MET A 1 334 ? -55.960 10.431 -26.021 1.00 61.70 334 MET A CA 1
ATOM 2476 C C . MET A 1 334 ? -55.256 9.314 -25.271 1.00 61.66 334 MET A C 1
ATOM 2477 O O . MET A 1 334 ? -55.106 8.204 -25.781 1.00 61.13 334 MET A O 1
ATOM 2482 N N . ASP A 1 335 ? -54.833 9.617 -24.052 1.00 62.22 335 ASP A N 1
ATOM 2483 C CA . ASP A 1 335 ? -54.216 8.625 -23.184 1.00 62.12 335 ASP A CA 1
ATOM 2484 C C . ASP A 1 335 ? -54.964 7.349 -22.852 1.00 61.03 335 ASP A C 1
ATOM 2485 O O . ASP A 1 335 ? -54.385 6.388 -22.341 1.00 60.39 335 ASP A O 1
ATOM 2490 N N . VAL A 1 336 ? -56.252 7.317 -23.114 1.00 59.89 336 VAL A N 1
ATOM 2491 C CA . VAL A 1 336 ? -57.034 6.204 -22.633 1.00 59.32 336 VAL A CA 1
ATOM 2492 C C . VAL A 1 336 ? -57.506 5.234 -23.682 1.00 58.71 336 VAL A C 1
ATOM 2493 O O . VAL A 1 336 ? -58.223 5.560 -24.587 1.00 58.80 336 VAL A O 1
ATOM 2497 N N . GLU A 1 337 ? -57.069 4.008 -23.516 1.00 57.74 337 GLU A N 1
ATOM 2498 C CA . GLU A 1 337 ? -57.449 2.874 -24.347 1.00 56.95 337 GLU A CA 1
ATOM 2499 C C . GLU A 1 337 ? -58.647 2.172 -23.709 1.00 56.20 337 GLU A C 1
ATOM 2500 O O . GLU A 1 337 ? -58.633 1.873 -22.517 1.00 55.52 337 GLU A O 1
ATOM 2506 N N . ILE A 1 338 ? -59.686 1.932 -24.506 1.00 55.96 338 ILE A N 1
ATOM 2507 C CA . ILE A 1 338 ? -60.881 1.224 -24.048 1.00 55.85 338 ILE A CA 1
ATOM 2508 C C . ILE A 1 338 ? -61.076 0.014 -24.943 1.00 55.38 338 ILE A C 1
ATOM 2509 O O . ILE A 1 338 ? -60.875 0.099 -26.153 1.00 55.75 338 ILE A O 1
ATOM 2514 N N . GLY A 1 339 ? -61.470 -1.110 -24.358 1.00 54.87 339 GLY A N 1
ATOM 2515 C CA . GLY A 1 339 ? -61.652 -2.321 -25.140 1.00 53.86 339 GLY A CA 1
ATOM 2516 C C . GLY A 1 339 ? -62.352 -3.449 -24.415 1.00 53.40 339 GLY A C 1
ATOM 2517 O O . GLY A 1 339 ? -62.208 -3.617 -23.202 1.00 53.37 339 GLY A O 1
ATOM 2518 N N . LYS A 1 340 ? -63.112 -4.224 -25.180 1.00 52.31 340 LYS A N 1
ATOM 2519 C CA . LYS A 1 340 ? -63.811 -5.382 -24.658 1.00 51.18 340 LYS A CA 1
ATOM 2520 C C . LYS A 1 340 ? -63.709 -6.559 -25.618 1.00 51.06 340 LYS A C 1
ATOM 2521 O O . LYS A 1 340 ? -63.332 -6.401 -26.785 1.00 50.55 340 LYS A O 1
ATOM 2527 N N . THR A 1 341 ? -64.031 -7.739 -25.098 1.00 50.37 341 THR A N 1
ATOM 2528 C CA . THR A 1 341 ? -64.267 -8.931 -25.902 1.00 50.03 341 THR A CA 1
ATOM 2529 C C . THR A 1 341 ? -65.209 -9.842 -25.117 1.00 50.39 341 THR A C 1
ATOM 2530 O O . THR A 1 341 ? -64.988 -10.100 -23.933 1.00 50.66 341 THR A O 1
ATOM 2534 N N . GLY A 1 342 ? -66.275 -10.294 -25.768 1.00 50.49 342 GLY A N 1
ATOM 2535 C CA . GLY A 1 342 ? -67.276 -11.121 -25.103 1.00 50.65 342 GLY A CA 1
ATOM 2536 C C . GLY A 1 342 ? -68.325 -10.312 -24.363 1.00 51.31 342 GLY A C 1
ATOM 2537 O O . GLY A 1 342 ? -68.434 -9.095 -24.539 1.00 51.12 342 GLY A O 1
ATOM 2538 N N . LEU A 1 343 ? -69.090 -10.997 -23.519 1.00 52.08 343 LEU A N 1
ATOM 2539 C CA . LEU A 1 343 ? -70.235 -10.400 -22.841 1.00 52.77 343 LEU A CA 1
ATOM 2540 C C . LEU A 1 343 ? -69.857 -9.447 -21.714 1.00 53.17 343 LEU A C 1
ATOM 2541 O O . LEU A 1 343 ? -69.027 -9.764 -20.858 1.00 53.47 343 LEU A O 1
ATOM 2546 N N . THR A 1 344 ? -70.484 -8.275 -21.738 1.00 53.14 344 THR A N 1
ATOM 2547 C CA . THR A 1 344 ? -70.409 -7.309 -20.650 1.00 53.73 344 THR A CA 1
ATOM 2548 C C . THR A 1 344 ? -71.273 -7.841 -19.491 1.00 54.43 344 THR A C 1
ATOM 2549 O O . THR A 1 344 ? -72.047 -8.782 -19.689 1.00 54.70 344 THR A O 1
ATOM 2553 N N . GLU A 1 345 ? -71.136 -7.276 -18.289 1.00 55.22 345 GLU A N 1
ATOM 2554 C CA . GLU A 1 345 ? -71.971 -7.716 -17.155 1.00 55.78 345 GLU A CA 1
ATOM 2555 C C . GLU A 1 345 ? -73.460 -7.539 -17.459 1.00 56.21 345 GLU A C 1
ATOM 2556 O O . GLU A 1 345 ? -74.259 -8.452 -17.227 1.00 56.12 345 GLU A O 1
ATOM 2562 N N . MET A 1 346 ? -73.805 -6.415 -18.024 1.00 56.74 346 MET A N 1
ATOM 2563 C CA . MET A 1 346 ? -75.165 -6.193 -18.369 1.00 57.79 346 MET A CA 1
ATOM 2564 C C . MET A 1 346 ? -75.685 -7.210 -19.351 1.00 57.28 346 MET A C 1
ATOM 2565 O O . MET A 1 346 ? -76.733 -7.756 -19.175 1.00 57.43 346 MET A O 1
ATOM 2570 N N . GLU A 1 347 ? -74.954 -7.434 -20.413 1.00 56.21 347 GLU A N 1
ATOM 2571 C CA . GLU A 1 347 ? -75.347 -8.408 -21.431 1.00 54.85 347 GLU A CA 1
ATOM 2572 C C . GLU A 1 347 ? -75.507 -9.804 -20.841 1.00 53.74 347 GLU A C 1
ATOM 2573 O O . GLU A 1 347 ? -76.546 -10.434 -21.023 1.00 53.51 347 GLU A O 1
ATOM 2579 N N . ALA A 1 348 ? -74.485 -10.270 -20.126 1.00 53.09 348 ALA A N 1
ATOM 2580 C CA . ALA A 1 348 ? -74.512 -11.580 -19.473 1.00 53.07 348 ALA A CA 1
ATOM 2581 C C . ALA A 1 348 ? -75.737 -11.766 -18.573 1.00 53.34 348 ALA A C 1
ATOM 2582 O O . ALA A 1 348 ? -76.299 -12.861 -18.505 1.00 52.97 348 ALA A O 1
ATOM 2584 N N . LEU A 1 349 ? -76.141 -10.693 -17.891 1.00 47.65 349 LEU A N 1
ATOM 2585 C CA . LEU A 1 349 ? -77.348 -10.694 -17.061 1.00 47.89 349 LEU A CA 1
ATOM 2586 C C . LEU A 1 349 ? -78.606 -10.813 -17.930 1.00 47.50 349 LEU A C 1
ATOM 2587 O O . LEU A 1 349 ? -79.481 -11.635 -17.647 1.00 47.26 349 LEU A O 1
ATOM 2592 N N . LYS A 1 350 ? -78.676 -10.006 -18.990 1.00 47.88 350 LYS A N 1
ATOM 2593 C CA . LYS A 1 350 ? -79.799 -10.030 -19.935 1.00 47.34 350 LYS A CA 1
ATOM 2594 C C . LYS A 1 350 ? -80.026 -11.426 -20.518 1.00 47.48 350 LYS A C 1
ATOM 2595 O O . LYS A 1 350 ? -81.165 -11.828 -20.771 1.00 47.77 350 LYS A O 1
ATOM 2596 N N . GLU A 1 351 ? -78.931 -12.158 -20.709 1.00 47.08 351 GLU A N 1
ATOM 2597 C CA . GLU A 1 351 ? -78.964 -13.513 -21.254 1.00 46.66 351 GLU A CA 1
ATOM 2598 C C . GLU A 1 351 ? -79.373 -14.564 -20.216 1.00 45.96 351 GLU A C 1
ATOM 2599 O O . GLU A 1 351 ? -79.636 -15.718 -20.563 1.00 46.07 351 GLU A O 1
ATOM 2605 N N . GLY A 1 352 ? -79.420 -14.162 -18.949 1.00 47.13 352 GLY A N 1
ATOM 2606 C CA . GLY A 1 352 ? -79.903 -15.030 -17.881 1.00 45.93 352 GLY A CA 1
ATOM 2607 C C . GLY A 1 352 ? -78.839 -15.932 -17.290 1.00 45.50 352 GLY A C 1
ATOM 2608 O O . GLY A 1 352 ? -79.156 -16.961 -16.689 1.00 45.34 352 GLY A O 1
ATOM 2609 N N . TYR A 1 353 ? -77.575 -15.551 -17.467 1.00 44.46 353 TYR A N 1
ATOM 2610 C CA . TYR A 1 353 ? -76.463 -16.252 -16.839 1.00 43.71 353 TYR A CA 1
ATOM 2611 C C . TYR A 1 353 ? -76.426 -15.963 -15.343 1.00 43.91 353 TYR A C 1
ATOM 2612 O O . TYR A 1 353 ? -76.862 -14.900 -14.897 1.00 43.46 353 TYR A O 1
ATOM 2621 N N . ASP A 1 354 ? -75.905 -16.919 -14.578 1.00 44.55 354 ASP A N 1
ATOM 2622 C CA . ASP A 1 354 ? -75.520 -16.688 -13.189 1.00 44.33 354 ASP A CA 1
ATOM 2623 C C . ASP A 1 354 ? -74.052 -16.267 -13.189 1.00 44.27 354 ASP A C 1
ATOM 2624 O O . ASP A 1 354 ? -73.171 -17.069 -13.522 1.00 44.04 354 ASP A O 1
ATOM 2629 N N . VAL A 1 355 ? -73.788 -15.016 -12.818 1.00 44.03 355 VAL A N 1
ATOM 2630 C CA . VAL A 1 355 ? -72.439 -14.454 -12.957 1.00 44.25 355 VAL A CA 1
ATOM 2631 C C . VAL A 1 355 ? -71.770 -13.988 -11.663 1.00 44.23 355 VAL A C 1
ATOM 2632 O O . VAL A 1 355 ? -72.433 -13.536 -10.729 1.00 44.57 355 VAL A O 1
ATOM 2636 N N . ARG A 1 356 ? -70.450 -14.131 -11.617 1.00 44.88 356 ARG A N 1
ATOM 2637 C CA . ARG A 1 356 ? -69.624 -13.368 -10.683 1.00 45.07 356 ARG A CA 1
ATOM 2638 C C . ARG A 1 356 ? -68.666 -12.497 -11.491 1.00 45.35 356 ARG A C 1
ATOM 2639 O O . ARG A 1 356 ? -68.339 -12.815 -12.637 1.00 45.01 356 ARG A O 1
ATOM 2647 N N . THR A 1 357 ? -68.240 -11.389 -10.895 1.00 45.73 357 THR A N 1
ATOM 2648 C CA . THR A 1 357 ? -67.374 -10.433 -11.573 1.00 45.93 357 THR A CA 1
ATOM 2649 C C . THR A 1 357 ? -66.182 -10.047 -10.703 1.00 45.75 357 THR A C 1
ATOM 2650 O O . THR A 1 357 ? -66.124 -10.386 -9.518 1.00 45.24 357 THR A O 1
ATOM 2654 N N . ALA A 1 358 ? -65.228 -9.349 -11.314 1.00 45.82 358 ALA A N 1
ATOM 2655 C CA . ALA A 1 358 ? -64.085 -8.779 -10.612 1.00 45.29 358 ALA A CA 1
ATOM 2656 C C . ALA A 1 358 ? -63.574 -7.565 -11.374 1.00 45.46 358 ALA A C 1
ATOM 2657 O O . ALA A 1 358 ? -63.519 -7.569 -12.605 1.00 45.62 358 ALA A O 1
ATOM 2659 N N . PHE A 1 359 ? -63.215 -6.525 -10.630 1.00 45.29 359 PHE A N 1
ATOM 2660 C CA . PHE A 1 359 ? -62.669 -5.309 -11.209 1.00 46.03 359 PHE A CA 1
ATOM 2661 C C . PHE A 1 359 ? -61.381 -4.956 -10.481 1.00 46.84 359 PHE A C 1
ATOM 2662 O O . PHE A 1 359 ? -61.397 -4.596 -9.301 1.00 47.00 359 PHE A O 1
ATOM 2670 N N . ILE A 1 360 ? -60.266 -5.078 -11.196 1.00 47.02 360 ILE A N 1
ATOM 2671 C CA . ILE A 1 360 ? -58.944 -4.895 -10.610 1.00 47.41 360 ILE A CA 1
ATOM 2672 C C . ILE A 1 360 ? -58.157 -3.791 -11.304 1.00 48.24 360 ILE A C 1
ATOM 2673 O O . ILE A 1 360 ? -58.422 -3.458 -12.461 1.00 48.59 360 ILE A O 1
ATOM 2678 N N . LYS A 1 361 ? -57.184 -3.239 -10.615 1.00 48.51 361 LYS A N 1
ATOM 2679 C CA . LYS A 1 361 ? -56.257 -2.324 -11.224 1.00 49.23 361 LYS A CA 1
ATOM 2680 C C . LYS A 1 361 ? -54.920 -2.973 -11.186 1.00 49.50 361 LYS A C 1
ATOM 2681 O O . LYS A 1 361 ? -54.595 -3.648 -10.250 1.00 49.38 361 LYS A O 1
ATOM 2683 N N . ALA A 1 362 ? -54.141 -2.782 -12.219 1.00 49.15 362 ALA A N 1
ATOM 2684 C CA . ALA A 1 362 ? -52.804 -3.272 -12.177 1.00 49.56 362 ALA A CA 1
ATOM 2685 C C . ALA A 1 362 ? -51.844 -2.325 -12.812 1.00 50.07 362 ALA A C 1
ATOM 2686 O O . ALA A 1 362 ? -52.197 -1.269 -13.250 1.00 49.36 362 ALA A O 1
ATOM 2688 N N . SER A 1 363 ? -50.598 -2.730 -12.847 1.00 51.04 363 SER A N 1
ATOM 2689 C CA . SER A 1 363 ? -49.615 -2.007 -13.593 1.00 52.39 363 SER A CA 1
ATOM 2690 C C . SER A 1 363 ? -49.184 -2.664 -14.884 1.00 53.16 363 SER A C 1
ATOM 2691 O O . SER A 1 363 ? -49.305 -3.849 -15.103 1.00 52.23 363 SER A O 1
ATOM 2694 N N . THR A 1 364 ? -48.666 -1.819 -15.733 1.00 53.95 364 THR A N 1
ATOM 2695 C CA . THR A 1 364 ? -48.429 -2.132 -17.090 1.00 54.47 364 THR A CA 1
ATOM 2696 C C . THR A 1 364 ? -47.009 -2.537 -17.260 1.00 55.34 364 THR A C 1
ATOM 2697 O O . THR A 1 364 ? -46.602 -2.954 -18.298 1.00 56.08 364 THR A O 1
ATOM 2701 N N . ARG A 1 365 ? -46.259 -2.425 -16.197 1.00 55.96 365 ARG A N 1
ATOM 2702 C CA . ARG A 1 365 ? -44.856 -2.782 -16.180 1.00 56.79 365 ARG A CA 1
ATOM 2703 C C . ARG A 1 365 ? -44.427 -3.228 -14.796 1.00 57.98 365 ARG A C 1
ATOM 2704 O O . ARG A 1 365 ? -45.122 -2.994 -13.865 1.00 57.98 365 ARG A O 1
ATOM 2712 N N . PRO A 1 366 ? -43.296 -3.894 -14.640 1.00 59.81 366 PRO A N 1
ATOM 2713 C CA . PRO A 1 366 ? -42.860 -4.284 -13.296 1.00 61.52 366 PRO A CA 1
ATOM 2714 C C . PRO A 1 366 ? -42.473 -3.077 -12.447 1.00 63.93 366 PRO A C 1
ATOM 2715 O O . PRO A 1 366 ? -42.143 -2.014 -12.984 1.00 64.29 366 PRO A O 1
ATOM 2719 N N . HIS A 1 367 ? -42.498 -3.260 -11.131 1.00 66.34 367 HIS A N 1
ATOM 2720 C CA . HIS A 1 367 ? -42.317 -2.164 -10.180 1.00 68.58 367 HIS A CA 1
ATOM 2721 C C . HIS A 1 367 ? -40.938 -1.496 -10.254 1.00 68.34 367 HIS A C 1
ATOM 2722 O O . HIS A 1 367 ? -40.702 -0.486 -9.587 1.00 68.61 367 HIS A O 1
ATOM 2729 N N . TYR A 1 368 ? -40.042 -2.053 -11.068 1.00 68.15 368 TYR A N 1
ATOM 2730 C CA . TYR A 1 368 ? -38.698 -1.494 -11.249 1.00 68.13 368 TYR A CA 1
ATOM 2731 C C . TYR A 1 368 ? -38.522 -0.766 -12.588 1.00 67.85 368 TYR A C 1
ATOM 2732 O O . TYR A 1 368 ? -38.238 0.436 -12.599 1.00 69.11 368 TYR A O 1
ATOM 2741 N N . TYR A 1 369 ? -38.696 -1.484 -13.701 1.00 65.91 369 TYR A N 1
ATOM 2742 C CA . TYR A 1 369 ? -38.601 -0.890 -15.042 1.00 64.29 369 TYR A CA 1
ATOM 2743 C C . TYR A 1 369 ? -39.591 0.275 -15.188 1.00 63.60 369 TYR A C 1
ATOM 2744 O O . TYR A 1 369 ? -40.774 0.122 -14.878 1.00 63.49 369 TYR A O 1
ATOM 2753 N N . PRO A 1 370 ? -39.107 1.444 -15.657 1.00 63.44 370 PRO A N 1
ATOM 2754 C CA . PRO A 1 370 ? -39.908 2.672 -15.639 1.00 63.07 370 PRO A CA 1
ATOM 2755 C C . PRO A 1 370 ? -40.920 2.777 -16.781 1.00 62.23 370 PRO A C 1
ATOM 2756 O O . PRO A 1 370 ? -40.910 1.956 -17.701 1.00 62.69 370 PRO A O 1
ATOM 2760 N N . GLY A 1 371 ? -41.782 3.790 -16.710 1.00 61.07 371 GLY A N 1
ATOM 2761 C CA . GLY A 1 371 ? -42.824 4.006 -17.713 1.00 58.95 371 GLY A CA 1
ATOM 2762 C C . GLY A 1 371 ? -44.087 3.218 -17.421 1.00 57.88 371 GLY A C 1
ATOM 2763 O O . GLY A 1 371 ? -44.983 3.133 -18.265 1.00 56.92 371 GLY A O 1
ATOM 2764 N N . GLY A 1 372 ? -44.150 2.642 -16.222 1.00 57.33 372 GLY A N 1
ATOM 2765 C CA . GLY A 1 372 ? -45.309 1.879 -15.773 1.00 57.06 372 GLY A CA 1
ATOM 2766 C C . GLY A 1 372 ? -46.543 2.743 -15.623 1.00 57.20 372 GLY A C 1
ATOM 2767 O O . GLY A 1 372 ? -46.549 3.706 -14.851 1.00 57.80 372 GLY A O 1
ATOM 2768 N N . ARG A 1 373 ? -47.581 2.400 -16.378 1.00 56.35 373 ARG A N 1
ATOM 2769 C CA . ARG A 1 373 ? -48.849 3.118 -16.346 1.00 56.06 373 ARG A CA 1
ATOM 2770 C C . ARG A 1 373 ? -49.965 2.221 -15.806 1.00 55.80 373 ARG A C 1
ATOM 2771 O O . ARG A 1 373 ? -49.746 1.039 -15.532 1.00 56.77 373 ARG A O 1
ATOM 2773 N N . GLU A 1 374 ? -51.158 2.790 -15.652 1.00 55.53 374 GLU A N 1
ATOM 2774 C CA . GLU A 1 374 ? -52.280 2.090 -15.029 1.00 54.88 374 GLU A CA 1
ATOM 2775 C C . GLU A 1 374 ? -53.118 1.314 -16.038 1.00 53.98 374 GLU A C 1
ATOM 2776 O O . GLU A 1 374 ? -53.307 1.755 -17.174 1.00 54.00 374 GLU A O 1
ATOM 2782 N N . ILE A 1 375 ? -53.617 0.156 -15.611 1.00 52.98 375 ILE A N 1
ATOM 2783 C CA . ILE A 1 375 ? -54.544 -0.642 -16.414 1.00 51.88 375 ILE A CA 1
ATOM 2784 C C . ILE A 1 375 ? -55.620 -1.293 -15.532 1.00 52.39 375 ILE A C 1
ATOM 2785 O O . ILE A 1 375 ? -55.308 -1.951 -14.534 1.00 52.57 375 ILE A O 1
ATOM 2790 N N . TRP A 1 376 ? -56.884 -1.077 -15.893 1.00 52.49 376 TRP A N 1
ATOM 2791 C CA . TRP A 1 376 ? -58.009 -1.693 -15.190 1.00 52.49 376 TRP A CA 1
ATOM 2792 C C . TRP A 1 376 ? -58.628 -2.800 -16.030 1.00 52.04 376 TRP A C 1
ATOM 2793 O O . TRP A 1 376 ? -58.692 -2.697 -17.259 1.00 51.88 376 TRP A O 1
ATOM 2804 N N . LEU A 1 377 ? -59.083 -3.855 -15.360 1.00 51.46 377 LEU A N 1
ATOM 2805 C CA . LEU A 1 377 ? -59.711 -4.993 -16.028 1.00 50.58 377 LEU A CA 1
ATOM 2806 C C . LEU A 1 377 ? -60.952 -5.462 -15.283 1.00 50.10 377 LEU A C 1
ATOM 2807 O O . LEU A 1 377 ? -60.903 -5.721 -14.079 1.00 49.57 377 LEU A O 1
ATOM 2812 N N . LYS A 1 378 ? -62.065 -5.562 -16.003 1.00 50.22 378 LYS A N 1
ATOM 2813 C CA . LYS A 1 378 ? -63.257 -6.210 -15.470 1.00 49.34 378 LYS A CA 1
ATOM 2814 C C . LYS A 1 378 ? -63.512 -7.503 -16.219 1.00 48.64 378 LYS A C 1
ATOM 2815 O O . LYS A 1 378 ? -63.500 -7.532 -17.452 1.00 48.44 378 LYS A O 1
ATOM 2821 N N . GLY A 1 379 ? -63.737 -8.569 -15.461 1.00 48.24 379 GLY A N 1
ATOM 2822 C CA . GLY A 1 379 ? -64.040 -9.873 -16.033 1.00 48.00 379 GLY A CA 1
ATOM 2823 C C . GLY A 1 379 ? -65.414 -10.361 -15.630 1.00 47.58 379 GLY A C 1
ATOM 2824 O O . GLY A 1 379 ? -65.886 -10.078 -14.527 1.00 49.10 379 GLY A O 1
ATOM 2825 N N . VAL A 1 380 ? -66.059 -11.091 -16.535 1.00 46.86 380 VAL A N 1
ATOM 2826 C CA . VAL A 1 380 ? -67.369 -11.680 -16.277 1.00 46.32 380 VAL A CA 1
ATOM 2827 C C . VAL A 1 380 ? -67.282 -13.194 -16.491 1.00 46.51 380 VAL A C 1
ATOM 2828 O O . VAL A 1 380 ? -66.782 -13.656 -17.521 1.00 46.59 380 VAL A O 1
ATOM 2832 N N . VAL A 1 381 ? -67.765 -13.950 -15.505 1.00 46.65 381 VAL A N 1
ATOM 2833 C CA . VAL A 1 381 ? -67.656 -15.413 -15.483 1.00 46.41 381 VAL A CA 1
ATOM 2834 C C . VAL A 1 381 ? -69.012 -16.059 -15.178 1.00 47.06 381 VAL A C 1
ATOM 2835 O O . VAL A 1 381 ? -69.793 -15.529 -14.385 1.00 47.52 381 VAL A O 1
ATOM 2839 N N . ASP A 1 382 ? -69.280 -17.198 -15.817 1.00 47.38 382 ASP A N 1
ATOM 2840 C CA . ASP A 1 382 ? -70.469 -18.005 -15.539 1.00 47.94 382 ASP A CA 1
ATOM 2841 C C . ASP A 1 382 ? -70.212 -18.907 -14.331 1.00 48.75 382 ASP A C 1
ATOM 2842 O O . ASP A 1 382 ? -69.346 -19.785 -14.379 1.00 49.41 382 ASP A O 1
ATOM 2847 N N . ASN A 1 383 ? -70.975 -18.686 -13.259 1.00 49.07 383 ASN A N 1
ATOM 2848 C CA . ASN A 1 383 ? -70.819 -19.415 -11.991 1.00 49.12 383 ASN A CA 1
ATOM 2849 C C . ASN A 1 383 ? -70.942 -20.932 -12.083 1.00 49.73 383 ASN A C 1
ATOM 2850 O O . ASN A 1 383 ? -70.405 -21.647 -11.236 1.00 49.75 383 ASN A O 1
ATOM 2855 N N . GLU A 1 384 ? -71.658 -21.415 -13.096 1.00 50.41 384 GLU A N 1
ATOM 2856 C CA . GLU A 1 384 ? -71.929 -22.846 -13.249 1.00 51.48 384 GLU A CA 1
ATOM 2857 C C . GLU A 1 384 ? -70.800 -23.605 -13.933 1.00 51.19 384 GLU A C 1
ATOM 2858 O O . GLU A 1 384 ? -70.515 -24.750 -13.578 1.00 51.70 384 GLU A O 1
ATOM 2864 N N . THR A 1 385 ? -70.165 -22.962 -14.910 1.00 50.73 385 THR A N 1
ATOM 2865 C CA . THR A 1 385 ? -69.189 -23.628 -15.773 1.00 49.83 385 THR A CA 1
ATOM 2866 C C . THR A 1 385 ? -67.750 -23.181 -15.523 1.00 49.57 385 THR A C 1
ATOM 2867 O O . THR A 1 385 ? -66.807 -23.867 -15.927 1.00 49.93 385 THR A O 1
ATOM 2871 N N . ASN A 1 386 ? -67.596 -22.033 -14.861 1.00 49.32 386 ASN A N 1
ATOM 2872 C CA . ASN A 1 386 ? -66.293 -21.386 -14.641 1.00 48.81 386 ASN A CA 1
ATOM 2873 C C . ASN A 1 386 ? -65.684 -20.748 -15.896 1.00 48.25 386 ASN A C 1
ATOM 2874 O O . ASN A 1 386 ? -64.603 -20.155 -15.834 1.00 48.65 386 ASN A O 1
ATOM 2879 N N . ARG A 1 387 ? -66.382 -20.864 -17.024 1.00 47.37 387 ARG A N 1
ATOM 2880 C CA . ARG A 1 387 ? -65.925 -20.286 -18.285 1.00 47.01 387 ARG A CA 1
ATOM 2881 C C . ARG A 1 387 ? -66.012 -18.765 -18.244 1.00 46.02 387 ARG A C 1
ATOM 2882 O O . ARG A 1 387 ? -66.913 -18.210 -17.612 1.00 45.47 387 ARG A O 1
ATOM 2886 N N . LEU A 1 388 ? -65.063 -18.100 -18.902 1.00 45.63 388 LEU A N 1
ATOM 2887 C CA . LEU A 1 388 ? -65.120 -16.651 -19.073 1.00 45.79 388 LEU A CA 1
ATOM 2888 C C . LEU A 1 388 ? -66.247 -16.299 -20.031 1.00 45.90 388 LEU A C 1
ATOM 2889 O O . LEU A 1 388 ? -66.445 -16.976 -21.045 1.00 47.32 388 LEU A O 1
ATOM 2894 N N . LEU A 1 389 ? -66.986 -15.244 -19.707 1.00 45.19 389 LEU A N 1
ATOM 2895 C CA . LEU A 1 389 ? -68.037 -14.754 -20.590 1.00 44.20 389 LEU A CA 1
ATOM 2896 C C . LEU A 1 389 ? -67.616 -13.458 -21.280 1.00 44.81 389 LEU A C 1
ATOM 2897 O O . LEU A 1 389 ? -68.112 -13.133 -22.360 1.00 44.28 389 LEU A O 1
ATOM 2902 N N . GLY A 1 390 ? -66.694 -12.726 -20.659 1.00 44.56 390 GLY A N 1
ATOM 2903 C CA . GLY A 1 390 ? -66.203 -11.482 -21.233 1.00 44.24 390 GLY A CA 1
ATOM 2904 C C . GLY A 1 390 ? -65.177 -10.754 -20.394 1.00 44.15 390 GLY A C 1
ATOM 2905 O O . GLY A 1 390 ? -65.137 -10.904 -19.171 1.00 44.31 390 GLY A O 1
ATOM 2906 N N . VAL A 1 391 ? -64.345 -9.963 -21.068 1.00 44.11 391 VAL A N 1
ATOM 2907 C CA . VAL A 1 391 ? -63.319 -9.148 -20.423 1.00 44.12 391 VAL A CA 1
ATOM 2908 C C . VAL A 1 391 ? -63.360 -7.731 -20.991 1.00 44.59 391 VAL A C 1
ATOM 2909 O O . VAL A 1 391 ? -63.442 -7.549 -22.206 1.00 45.73 391 VAL A O 1
ATOM 2913 N N . GLN A 1 392 ? -63.315 -6.741 -20.103 1.00 44.42 392 GLN A N 1
ATOM 2914 C CA . GLN A 1 392 ? -63.183 -5.341 -20.491 1.00 44.63 392 GLN A CA 1
ATOM 2915 C C . GLN A 1 392 ? -61.885 -4.783 -19.916 1.00 45.20 392 GLN A C 1
ATOM 2916 O O . GLN A 1 392 ? -61.565 -5.029 -18.750 1.00 45.43 392 GLN A O 1
ATOM 2922 N N . VAL A 1 393 ? -61.142 -4.036 -20.730 1.00 45.52 393 VAL A N 1
ATOM 2923 C CA . VAL A 1 393 ? -59.872 -3.453 -20.299 1.00 45.81 393 VAL A CA 1
ATOM 2924 C C . VAL A 1 393 ? -59.788 -1.961 -20.614 1.00 46.05 393 VAL A C 1
ATOM 2925 O O . VAL A 1 393 ? -60.208 -1.515 -21.684 1.00 46.14 393 VAL A O 1
ATOM 2929 N N . VAL A 1 394 ? -59.241 -1.199 -19.669 1.00 45.98 394 VAL A N 1
ATOM 2930 C CA . VAL A 1 394 ? -59.094 0.247 -19.823 1.00 45.96 394 VAL A CA 1
ATOM 2931 C C . VAL A 1 394 ? -57.762 0.734 -19.234 1.00 45.93 394 VAL A C 1
ATOM 2932 O O . VAL A 1 394 ? -57.270 0.183 -18.243 1.00 45.87 394 VAL A O 1
ATOM 2936 N N . GLY A 1 395 ? -57.178 1.752 -19.865 1.00 45.95 395 GLY A N 1
ATOM 2937 C CA . GLY A 1 395 ? -55.915 2.329 -19.414 1.00 46.78 395 GLY A CA 1
ATOM 2938 C C . GLY A 1 395 ? -54.862 2.358 -20.505 1.00 48.08 395 GLY A C 1
ATOM 2939 O O . GLY A 1 395 ? -55.086 2.915 -21.583 1.00 47.40 395 GLY A O 1
ATOM 2940 N N . SER A 1 396 ? -53.708 1.758 -20.216 1.00 49.60 396 SER A N 1
ATOM 2941 C CA . SER A 1 396 ? -52.597 1.695 -21.166 1.00 51.25 396 SER A CA 1
ATOM 2942 C C . SER A 1 396 ? -52.243 0.247 -21.513 1.00 52.57 396 SER A C 1
ATOM 2943 O O . SER A 1 396 ? -52.402 -0.652 -20.680 1.00 53.32 396 SER A O 1
ATOM 2946 N N . ASP A 1 397 ? -51.811 -0.007 -22.735 1.00 53.13 397 ASP A N 1
ATOM 2947 C CA . ASP A 1 397 ? -51.345 -1.334 -23.117 1.00 53.91 397 ASP A CA 1
ATOM 2948 C C . ASP A 1 397 ? -52.371 -2.416 -22.954 1.00 53.20 397 ASP A C 1
ATOM 2949 O O . ASP A 1 397 ? -52.126 -3.404 -22.322 1.00 52.91 397 ASP A O 1
ATOM 2954 N N . ILE A 1 398 ? -53.526 -2.241 -23.551 1.00 52.90 398 ILE A N 1
ATOM 2955 C CA . ILE A 1 398 ? -54.639 -3.161 -23.317 1.00 51.93 398 ILE A CA 1
ATOM 2956 C C . ILE A 1 398 ? -54.809 -4.185 -24.439 1.00 51.33 398 ILE A C 1
ATOM 2957 O O . ILE A 1 398 ? -55.566 -5.147 -24.288 1.00 52.13 398 ILE A O 1
ATOM 2962 N N . LEU A 1 399 ? -54.104 -3.976 -25.552 1.00 50.06 399 LEU A N 1
ATOM 2963 C CA . LEU A 1 399 ? -54.242 -4.834 -26.733 1.00 49.43 399 LEU A CA 1
ATOM 2964 C C . LEU A 1 399 ? -53.847 -6.297 -26.473 1.00 48.96 399 LEU A C 1
ATOM 2965 O O . LEU A 1 399 ? -54.627 -7.197 -26.789 1.00 49.00 399 LEU A O 1
ATOM 2970 N N . PRO A 1 400 ? -52.649 -6.544 -25.893 1.00 48.66 400 PRO A N 1
ATOM 2971 C CA . PRO A 1 400 ? -52.305 -7.939 -25.606 1.00 48.54 400 PRO A CA 1
ATOM 2972 C C . PRO A 1 400 ? -53.384 -8.639 -24.786 1.00 48.64 400 PRO A C 1
ATOM 2973 O O . PRO A 1 400 ? -53.717 -9.789 -25.072 1.00 49.66 400 PRO A O 1
ATOM 2977 N N . ARG A 1 401 ? -53.937 -7.932 -23.801 1.00 47.90 401 ARG A N 1
ATOM 2978 C CA . ARG A 1 401 ? -54.984 -8.465 -22.933 1.00 47.44 401 ARG A CA 1
ATOM 2979 C C . ARG A 1 401 ? -56.260 -8.817 -23.696 1.00 47.34 401 ARG A C 1
ATOM 2980 O O . ARG A 1 401 ? -56.722 -9.957 -23.640 1.00 47.20 401 ARG A O 1
ATOM 2988 N N . ILE A 1 402 ? -56.810 -7.838 -24.413 1.00 46.93 402 ILE A N 1
ATOM 2989 C CA . ILE A 1 402 ? -58.059 -8.010 -25.158 1.00 46.73 402 ILE A CA 1
ATOM 2990 C C . ILE A 1 402 ? -57.954 -9.086 -26.236 1.00 45.80 402 ILE A C 1
ATOM 2991 O O . ILE A 1 402 ? -58.804 -9.975 -26.310 1.00 45.43 402 ILE A O 1
ATOM 2996 N N . ASP A 1 403 ? -56.908 -9.004 -27.054 1.00 45.36 403 ASP A N 1
ATOM 2997 C CA . ASP A 1 403 ? -56.668 -9.991 -28.100 1.00 45.26 403 ASP A CA 1
ATOM 2998 C C . ASP A 1 403 ? -56.471 -11.387 -27.515 1.00 44.73 403 ASP A C 1
ATOM 2999 O O . ASP A 1 403 ? -57.024 -12.363 -28.023 1.00 43.64 403 ASP A O 1
ATOM 3004 N N . THR A 1 404 ? -55.747 -11.469 -26.433 1.00 44.39 404 THR A N 1
ATOM 3005 C CA . THR A 1 404 ? -55.474 -12.718 -25.806 1.00 44.90 404 THR A CA 1
ATOM 3006 C C . THR A 1 404 ? -56.713 -13.327 -25.261 1.00 44.88 404 THR A C 1
ATOM 3007 O O . THR A 1 404 ? -56.954 -14.482 -25.445 1.00 44.86 404 THR A O 1
ATOM 3011 N N . ALA A 1 405 ? -57.489 -12.532 -24.565 1.00 44.38 405 ALA A N 1
ATOM 3012 C CA . ALA A 1 405 ? -58.776 -12.963 -24.013 1.00 44.11 405 ALA A CA 1
ATOM 3013 C C . ALA A 1 405 ? -59.768 -13.380 -25.100 1.00 43.68 405 ALA A C 1
ATOM 3014 O O . ALA A 1 405 ? -60.588 -14.271 -24.880 1.00 43.30 405 ALA A O 1
ATOM 3016 N N . ALA A 1 406 ? -59.681 -12.735 -26.263 1.00 43.02 406 ALA A N 1
ATOM 3017 C CA . ALA A 1 406 ? -60.520 -13.072 -27.413 1.00 42.88 406 ALA A CA 1
ATOM 3018 C C . ALA A 1 406 ? -60.244 -14.491 -27.922 1.00 43.07 406 ALA A C 1
ATOM 3019 O O . ALA A 1 406 ? -61.172 -15.224 -28.273 1.00 42.46 406 ALA A O 1
ATOM 3021 N N . ALA A 1 407 ? -58.968 -14.868 -27.961 1.00 42.92 407 ALA A N 1
ATOM 3022 C CA . ALA A 1 407 ? -58.583 -16.230 -28.307 1.00 43.84 407 ALA A CA 1
ATOM 3023 C C . ALA A 1 407 ? -59.138 -17.203 -27.269 1.00 44.29 407 ALA A C 1
ATOM 3024 O O . ALA A 1 407 ? -59.794 -18.185 -27.617 1.00 45.01 407 ALA A O 1
ATOM 3026 N N . MET A 1 408 ? -58.890 -16.902 -25.996 1.00 45.26 408 MET A N 1
ATOM 3027 C CA . MET A 1 408 ? -59.370 -17.714 -24.878 1.00 45.54 408 MET A CA 1
ATOM 3028 C C . MET A 1 408 ? -60.887 -17.885 -24.888 1.00 45.83 408 MET A C 1
ATOM 3029 O O . MET A 1 408 ? -61.404 -18.953 -24.557 1.00 45.86 408 MET A O 1
ATOM 3034 N N . LEU A 1 409 ? -61.614 -16.876 -25.314 1.00 46.33 409 LEU A N 1
ATOM 3035 C CA . LEU A 1 409 ? -63.051 -16.979 -25.364 1.00 46.63 409 LEU A CA 1
ATOM 3036 C C . LEU A 1 409 ? -63.521 -17.778 -26.515 1.00 46.81 409 LEU A C 1
ATOM 3037 O O . LEU A 1 409 ? -64.318 -18.637 -26.359 1.00 47.10 409 LEU A O 1
ATOM 3042 N N . MET A 1 410 ? -62.960 -17.535 -27.674 1.00 47.34 410 MET A N 1
ATOM 3043 C CA . MET A 1 410 ? -63.195 -18.334 -28.854 1.00 46.53 410 MET A CA 1
ATOM 3044 C C . MET A 1 410 ? -63.180 -19.802 -28.538 1.00 47.21 410 MET A C 1
ATOM 3045 O O . MET A 1 410 ? -63.905 -20.591 -29.088 1.00 47.46 410 MET A O 1
ATOM 3050 N N . ALA A 1 411 ? -62.268 -20.147 -27.671 1.00 46.73 411 ALA A N 1
ATOM 3051 C CA . ALA A 1 411 ? -61.976 -21.535 -27.291 1.00 47.12 411 ALA A CA 1
ATOM 3052 C C . ALA A 1 411 ? -62.741 -21.990 -26.046 1.00 47.88 411 ALA A C 1
ATOM 3053 O O . ALA A 1 411 ? -62.769 -23.184 -25.732 1.00 48.18 411 ALA A O 1
ATOM 3055 N N . GLY A 1 412 ? -63.350 -21.041 -25.339 1.00 47.67 412 GLY A N 1
ATOM 3056 C CA . GLY A 1 412 ? -64.111 -21.345 -24.127 1.00 47.66 412 GLY A CA 1
ATOM 3057 C C . GLY A 1 412 ? -63.246 -21.689 -22.927 1.00 48.05 412 GLY A C 1
ATOM 3058 O O . GLY A 1 412 ? -63.557 -22.614 -22.173 1.00 47.93 412 GLY A O 1
ATOM 3059 N N . PHE A 1 413 ? -62.161 -20.938 -22.752 1.00 48.31 413 PHE A N 1
ATOM 3060 C CA . PHE A 1 413 ? -61.254 -21.096 -21.616 1.00 48.25 413 PHE A CA 1
ATOM 3061 C C . PHE A 1 413 ? -61.969 -20.897 -20.287 1.00 47.87 413 PHE A C 1
ATOM 3062 O O . PHE A 1 413 ? -62.918 -20.116 -20.196 1.00 48.06 413 PHE A O 1
ATOM 3070 N N . THR A 1 414 ? -61.514 -21.608 -19.260 1.00 47.19 414 THR A N 1
ATOM 3071 C CA . THR A 1 414 ? -61.973 -21.341 -17.900 1.00 46.50 414 THR A CA 1
ATOM 3072 C C . THR A 1 414 ? -61.022 -20.363 -17.225 1.00 46.74 414 THR A C 1
ATOM 3073 O O . THR A 1 414 ? -59.934 -20.076 -17.735 1.00 47.09 414 THR A O 1
ATOM 3077 N N . THR A 1 415 ? -61.451 -19.863 -16.072 1.00 46.13 415 THR A N 1
ATOM 3078 C CA . THR A 1 415 ? -60.641 -19.003 -15.222 1.00 45.19 415 THR A CA 1
ATOM 3079 C C . THR A 1 415 ? -59.297 -19.670 -14.876 1.00 44.88 415 THR A C 1
ATOM 3080 O O . THR A 1 415 ? -58.254 -19.012 -14.856 1.00 45.58 415 THR A O 1
ATOM 3084 N N . LYS A 1 416 ? -59.335 -20.980 -14.640 1.00 44.44 416 LYS A N 1
ATOM 3085 C CA . LYS A 1 416 ? -58.141 -21.780 -14.371 1.00 44.65 416 LYS A CA 1
ATOM 3086 C C . LYS A 1 416 ? -57.282 -21.984 -15.629 1.00 44.69 416 LYS A C 1
ATOM 3087 O O . LYS A 1 416 ? -56.055 -21.909 -15.556 1.00 44.74 416 LYS A O 1
ATOM 3093 N N . ASP A 1 417 ? -57.925 -22.239 -16.772 1.00 44.53 417 ASP A N 1
ATOM 3094 C CA . ASP A 1 417 ? -57.222 -22.399 -18.054 1.00 45.28 417 ASP A CA 1
ATOM 3095 C C . ASP A 1 417 ? -56.393 -21.159 -18.382 1.00 45.89 417 ASP A C 1
ATOM 3096 O O . ASP A 1 417 ? -55.238 -21.262 -18.807 1.00 46.95 417 ASP A O 1
ATOM 3101 N N . ALA A 1 418 ? -57.006 -19.992 -18.184 1.00 45.62 418 ALA A N 1
ATOM 3102 C CA . ALA A 1 418 ? -56.362 -18.692 -18.384 1.00 46.54 418 ALA A CA 1
ATOM 3103 C C . ALA A 1 418 ? -55.155 -18.501 -17.462 1.00 46.23 418 ALA A C 1
ATOM 3104 O O . ALA A 1 418 ? -54.096 -18.043 -17.900 1.00 46.61 418 ALA A O 1
ATOM 3106 N N . PHE A 1 419 ? -55.325 -18.862 -16.191 1.00 45.08 419 PHE A N 1
ATOM 3107 C CA . PHE A 1 419 ? -54.287 -18.696 -15.175 1.00 43.83 419 PHE A CA 1
ATOM 3108 C C . PHE A 1 419 ? -52.987 -19.427 -15.514 1.00 43.81 419 PHE A C 1
ATOM 3109 O O . PHE A 1 419 ? -51.899 -18.903 -15.269 1.00 42.38 419 PHE A O 1
ATOM 3117 N N . PHE A 1 420 ? -53.109 -20.629 -16.075 1.00 43.50 420 PHE A N 1
ATOM 3118 C CA . PHE A 1 420 ? -51.944 -21.465 -16.376 1.00 43.29 420 PHE A CA 1
ATOM 3119 C C . PHE A 1 420 ? -51.468 -21.361 -17.823 1.00 43.32 420 PHE A C 1
ATOM 3120 O O . PHE A 1 420 ? -50.507 -22.032 -18.219 1.00 43.52 420 PHE A O 1
ATOM 3128 N N . THR A 1 421 ? -52.150 -20.534 -18.611 1.00 42.44 421 THR A N 1
ATOM 3129 C CA . THR A 1 421 ? -51.701 -20.218 -19.958 1.00 41.90 421 THR A CA 1
ATOM 3130 C C . THR A 1 421 ? -50.340 -19.527 -19.874 1.00 41.55 421 THR A C 1
ATOM 3131 O O . THR A 1 421 ? -50.135 -18.632 -19.052 1.00 40.06 421 THR A O 1
ATOM 3135 N N . ASP A 1 422 ? -49.409 -19.972 -20.711 1.00 41.94 422 ASP A N 1
ATOM 3136 C CA . ASP A 1 422 ? -48.046 -19.467 -20.685 1.00 42.58 422 ASP A CA 1
ATOM 3137 C C . ASP A 1 422 ? -47.919 -18.128 -21.418 1.00 43.09 422 ASP A C 1
ATOM 3138 O O . ASP A 1 422 ? -47.493 -18.083 -22.571 1.00 43.62 422 ASP A O 1
ATOM 3143 N N . LEU A 1 423 ? -48.305 -17.045 -20.743 1.00 43.56 423 LEU A N 1
ATOM 3144 C CA . LEU A 1 423 ? -48.142 -15.689 -21.277 1.00 43.83 423 LEU A CA 1
ATOM 3145 C C . LEU A 1 423 ? -46.753 -15.140 -20.939 1.00 45.07 423 LEU A C 1
ATOM 3146 O O . LEU A 1 423 ? -46.181 -15.480 -19.900 1.00 44.99 423 LEU A O 1
ATOM 3151 N N . ALA A 1 424 ? -46.230 -14.285 -21.817 1.00 45.47 424 ALA A N 1
ATOM 3152 C CA . ALA A 1 424 ? -44.835 -13.836 -21.757 1.00 46.24 424 ALA A CA 1
ATOM 3153 C C . ALA A 1 424 ? -44.539 -12.789 -20.685 1.00 47.18 424 ALA A C 1
ATOM 3154 O O . ALA A 1 424 ? -45.395 -11.968 -20.347 1.00 47.80 424 ALA A O 1
ATOM 3156 N N . TYR A 1 425 ? -43.314 -12.828 -20.162 1.00 48.01 425 TYR A N 1
ATOM 3157 C CA . TYR A 1 425 ? -42.815 -11.783 -19.271 1.00 47.64 425 TYR A CA 1
ATOM 3158 C C . TYR A 1 425 ? -41.373 -11.358 -19.547 1.00 48.60 425 TYR A C 1
ATOM 3159 O O . TYR A 1 425 ? -40.449 -12.176 -19.544 1.00 48.74 425 TYR A O 1
ATOM 3168 N N . ALA A 1 426 ? -41.211 -10.058 -19.773 1.00 49.48 426 ALA A N 1
ATOM 3169 C CA . ALA A 1 426 ? -39.928 -9.373 -19.651 1.00 50.10 426 ALA A CA 1
ATOM 3170 C C . ALA A 1 426 ? -40.214 -7.973 -19.107 1.00 50.89 426 ALA A C 1
ATOM 3171 O O . ALA A 1 426 ? -41.278 -7.412 -19.386 1.00 51.70 426 ALA A O 1
ATOM 3173 N N . PRO A 1 427 ? -39.280 -7.408 -18.318 1.00 51.30 427 PRO A N 1
ATOM 3174 C CA . PRO A 1 427 ? -39.497 -6.093 -17.703 1.00 51.69 427 PRO A CA 1
ATOM 3175 C C . PRO A 1 427 ? -39.913 -4.934 -18.633 1.00 52.46 427 PRO A C 1
ATOM 3176 O O . PRO A 1 427 ? -40.686 -4.079 -18.203 1.00 52.92 427 PRO A O 1
ATOM 3180 N N . PRO A 1 428 ? -39.419 -4.888 -19.891 1.00 53.05 428 PRO A N 1
ATOM 3181 C CA . PRO A 1 428 ? -39.910 -3.785 -20.725 1.00 52.79 428 PRO A CA 1
ATOM 3182 C C . PRO A 1 428 ? -41.280 -4.044 -21.358 1.00 53.26 428 PRO A C 1
ATOM 3183 O O . PRO A 1 428 ? -41.751 -3.230 -22.158 1.00 53.90 428 PRO A O 1
ATOM 3187 N N . PHE A 1 429 ? -41.916 -5.155 -20.997 1.00 53.56 429 PHE A N 1
ATOM 3188 C CA . PHE A 1 429 ? -43.138 -5.587 -21.671 1.00 53.54 429 PHE A CA 1
ATOM 3189 C C . PHE A 1 429 ? -44.372 -5.613 -20.775 1.00 54.09 429 PHE A C 1
ATOM 3190 O O . PHE A 1 429 ? -45.428 -5.102 -21.154 1.00 54.56 429 PHE A O 1
ATOM 3198 N N . ALA A 1 430 ? -44.233 -6.215 -19.595 1.00 53.87 430 ALA A N 1
ATOM 3199 C CA . ALA A 1 430 ? -45.355 -6.433 -18.684 1.00 54.54 430 ALA A CA 1
ATOM 3200 C C . ALA A 1 430 ? -44.831 -6.725 -17.280 1.00 55.27 430 ALA A C 1
ATOM 3201 O O . ALA A 1 430 ? -43.632 -6.948 -17.111 1.00 56.27 430 ALA A O 1
ATOM 3203 N N . PRO A 1 431 ? -45.716 -6.711 -16.263 1.00 55.40 431 PRO A N 1
ATOM 3204 C CA . PRO A 1 431 ? -45.276 -7.185 -14.948 1.00 55.01 431 PRO A CA 1
ATOM 3205 C C . PRO A 1 431 ? -45.182 -8.712 -14.902 1.00 54.70 431 PRO A C 1
ATOM 3206 O O . PRO A 1 431 ? -45.745 -9.393 -15.765 1.00 54.20 431 PRO A O 1
ATOM 3210 N N . VAL A 1 432 ? -44.467 -9.228 -13.902 1.00 54.73 432 VAL A N 1
ATOM 3211 C CA . VAL A 1 432 ? -44.307 -10.673 -13.689 1.00 54.33 432 VAL A CA 1
ATOM 3212 C C . VAL A 1 432 ? -45.645 -11.407 -13.818 1.00 53.10 432 VAL A C 1
ATOM 3213 O O . VAL A 1 432 ? -45.800 -12.286 -14.666 1.00 52.89 432 VAL A O 1
ATOM 3217 N N . TRP A 1 433 ? -46.599 -11.032 -12.970 1.00 51.81 433 TRP A N 1
ATOM 3218 C CA . TRP A 1 433 ? -47.969 -11.516 -13.065 1.00 51.09 433 TRP A CA 1
ATOM 3219 C C . TRP A 1 433 ? -48.725 -10.649 -14.066 1.00 50.54 433 TRP A C 1
ATOM 3220 O O . TRP A 1 433 ? -49.046 -9.497 -13.772 1.00 51.17 433 TRP A O 1
ATOM 3231 N N . ASP A 1 434 ? -48.999 -11.196 -15.248 1.00 50.17 434 ASP A N 1
ATOM 3232 C CA . ASP A 1 434 ? -49.705 -10.448 -16.287 1.00 49.61 434 ASP A CA 1
ATOM 3233 C C . ASP A 1 434 ? -51.129 -10.114 -15.838 1.00 49.19 434 ASP A C 1
ATOM 3234 O O . ASP A 1 434 ? -51.836 -10.987 -15.339 1.00 48.78 434 ASP A O 1
ATOM 3239 N N . PRO A 1 435 ? -51.547 -8.844 -16.007 1.00 49.01 435 PRO A N 1
ATOM 3240 C CA . PRO A 1 435 ? -52.864 -8.359 -15.589 1.00 48.80 435 PRO A CA 1
ATOM 3241 C C . PRO A 1 435 ? -54.014 -9.314 -15.908 1.00 48.70 435 PRO A C 1
ATOM 3242 O O . PRO A 1 435 ? -54.918 -9.478 -15.085 1.00 48.55 435 PRO A O 1
ATOM 3246 N N . LEU A 1 436 ? -53.968 -9.938 -17.086 1.00 48.29 436 LEU A N 1
ATOM 3247 C CA . LEU A 1 436 ? -54.984 -10.905 -17.501 1.00 47.50 436 LEU A CA 1
ATOM 3248 C C . LEU A 1 436 ? -55.016 -12.133 -16.588 1.00 47.27 436 LEU A C 1
ATOM 3249 O O . LEU A 1 436 ? -56.094 -12.590 -16.204 1.00 45.43 436 LEU A O 1
ATOM 3254 N N . ILE A 1 437 ? -53.840 -12.656 -16.240 1.00 48.04 437 ILE A N 1
ATOM 3255 C CA . ILE A 1 437 ? -53.754 -13.805 -15.331 1.00 49.29 437 ILE A CA 1
ATOM 3256 C C . ILE A 1 437 ? -54.005 -13.403 -13.874 1.00 48.89 437 ILE A C 1
ATOM 3257 O O . ILE A 1 437 ? -54.413 -14.233 -13.060 1.00 50.24 437 ILE A O 1
ATOM 3262 N N . VAL A 1 438 ? -53.769 -12.128 -13.559 1.00 48.16 438 VAL A N 1
ATOM 3263 C CA . VAL A 1 438 ? -54.128 -11.566 -12.257 1.00 47.95 438 VAL A CA 1
ATOM 3264 C C . VAL A 1 438 ? -55.649 -11.535 -12.131 1.00 48.09 438 VAL A C 1
ATOM 3265 O O . VAL A 1 438 ? -56.204 -12.060 -11.165 1.00 48.88 438 VAL A O 1
ATOM 3269 N N . LEU A 1 439 ? -56.307 -10.926 -13.119 1.00 48.08 439 LEU A N 1
ATOM 3270 C CA . LEU A 1 439 ? -57.766 -10.882 -13.197 1.00 48.36 439 LEU A CA 1
ATOM 3271 C C . LEU A 1 439 ? -58.351 -12.274 -12.990 1.00 48.82 439 LEU A C 1
ATOM 3272 O O . LEU A 1 439 ? -59.218 -12.473 -12.134 1.00 49.89 439 LEU A O 1
ATOM 3277 N N . ALA A 1 440 ? -57.848 -13.230 -13.769 1.00 48.88 440 ALA A N 1
ATOM 3278 C CA . ALA A 1 440 ? -58.336 -14.607 -13.765 1.00 48.56 440 ALA A CA 1
ATOM 3279 C C . ALA A 1 440 ? -58.142 -15.313 -12.425 1.00 48.09 440 ALA A C 1
ATOM 3280 O O . ALA A 1 440 ? -58.852 -16.268 -12.120 1.00 47.60 440 ALA A O 1
ATOM 3282 N N . ARG A 1 441 ? -57.170 -14.850 -11.645 1.00 47.75 441 ARG A N 1
ATOM 3283 C CA . ARG A 1 441 ? -56.917 -15.396 -10.317 1.00 47.79 441 ARG A CA 1
ATOM 3284 C C . ARG A 1 441 ? -57.858 -14.790 -9.276 1.00 47.63 441 ARG A C 1
ATOM 3285 O O . ARG A 1 441 ? -58.312 -15.488 -8.364 1.00 47.30 441 ARG A O 1
ATOM 3293 N N . VAL A 1 442 ? -58.145 -13.500 -9.416 1.00 47.20 442 VAL A N 1
ATOM 3294 C CA . VAL A 1 442 ? -59.031 -12.807 -8.489 1.00 47.48 442 VAL A CA 1
ATOM 3295 C C . VAL A 1 442 ? -60.445 -13.375 -8.550 1.00 48.88 442 VAL A C 1
ATOM 3296 O O . VAL A 1 442 ? -61.198 -13.298 -7.579 1.00 48.92 442 VAL A O 1
ATOM 3300 N N . LEU A 1 443 ? -60.799 -13.947 -9.696 1.00 50.06 443 LEU A N 1
ATOM 3301 C CA . LEU A 1 443 ? -62.122 -14.530 -9.886 1.00 51.22 443 LEU A CA 1
ATOM 3302 C C . LEU A 1 443 ? -62.242 -15.868 -9.164 1.00 51.43 443 LEU A C 1
ATOM 3303 O O . LEU A 1 443 ? -63.332 -16.269 -8.757 1.00 52.34 443 LEU A O 1
ATOM 3308 N N . LYS A 1 444 ? -61.213 -16.662 -9.188 1.00 51.09 444 LYS A N 1
ATOM 3309 C CA . LYS A 1 444 ? -61.311 -17.893 -8.468 1.00 51.28 444 LYS A CA 1
ATOM 3310 C C . LYS A 1 444 ? -61.890 -18.973 -9.324 1.00 51.81 444 LYS A C 1
ATOM 3311 O O . LYS A 1 444 ? -62.535 -18.710 -10.292 1.00 52.47 444 LYS A O 1
ATOM 3313 N N . PHE A 1 445 ? -61.602 -20.197 -8.942 1.00 39.94 445 PHE A N 1
ATOM 3314 C CA . PHE A 1 445 ? -62.082 -21.373 -9.591 1.00 39.80 445 PHE A CA 1
ATOM 3315 C C . PHE A 1 445 ? -62.860 -22.160 -8.582 1.00 40.78 445 PHE A C 1
ATOM 3316 O O . PHE A 1 445 ? -62.315 -22.787 -7.717 1.00 39.82 445 PHE A O 1
ATOM 3324 N N . LEU A 1 446 ? -64.163 -22.092 -8.699 1.00 42.70 446 LEU A N 1
ATOM 3325 C CA . LEU A 1 446 ? -65.051 -22.682 -7.735 1.00 44.29 446 LEU A CA 1
ATOM 3326 C C . LEU A 1 446 ? -65.451 -24.003 -8.261 1.00 45.07 446 LEU A C 1
ATOM 3327 O O . LEU A 1 446 ? -65.609 -24.148 -9.433 1.00 46.12 446 LEU A O 1
ATOM 3332 N N . GLU A 1 447 ? -65.611 -24.987 -7.410 1.00 46.23 447 GLU A N 1
ATOM 3333 C CA . GLU A 1 447 ? -66.080 -26.263 -7.892 1.00 46.68 447 GLU A CA 1
ATOM 3334 C C . GLU A 1 447 ? -66.890 -26.957 -6.834 1.00 45.68 447 GLU A C 1
ATOM 3335 O O . GLU A 1 447 ? -66.389 -27.202 -5.776 1.00 45.37 447 GLU A O 1
ATOM 3337 N N . HIS A 1 448 ? -68.151 -27.261 -7.111 1.00 20.00 448 HIS A N 1
ATOM 3338 C CA . HIS A 1 448 ? -68.985 -27.883 -6.089 1.00 20.00 448 HIS A CA 1
ATOM 3339 C C . HIS A 1 448 ? -68.362 -29.181 -5.585 1.00 20.00 448 HIS A C 1
ATOM 3340 O O . HIS A 1 448 ? -68.755 -30.271 -6.000 1.00 20.00 448 HIS A O 1
ATOM 3342 N N . MET B 1 5 ? -52.777 -31.989 11.158 1.00 79.51 5 MET B N 1
ATOM 3343 C CA . MET B 1 5 ? -52.585 -31.360 12.456 1.00 79.14 5 MET B CA 1
ATOM 3344 C C . MET B 1 5 ? -52.014 -29.974 12.282 1.00 78.68 5 MET B C 1
ATOM 3345 O O . MET B 1 5 ? -52.640 -29.110 11.709 1.00 79.22 5 MET B O 1
ATOM 3347 N N . LYS B 1 6 ? -50.817 -29.763 12.790 1.00 77.77 6 LYS B N 1
ATOM 3348 C CA . LYS B 1 6 ? -50.092 -28.537 12.550 1.00 76.56 6 LYS B CA 1
ATOM 3349 C C . LYS B 1 6 ? -48.756 -28.938 12.030 1.00 75.69 6 LYS B C 1
ATOM 3350 O O . LYS B 1 6 ? -47.823 -29.040 12.786 1.00 76.12 6 LYS B O 1
ATOM 3352 N N . LYS B 1 7 ? -48.676 -29.157 10.731 1.00 74.23 7 LYS B N 1
ATOM 3353 C CA . LYS B 1 7 ? -47.461 -29.596 10.076 1.00 72.94 7 LYS B CA 1
ATOM 3354 C C . LYS B 1 7 ? -46.327 -28.588 9.966 1.00 72.04 7 LYS B C 1
ATOM 3355 O O . LYS B 1 7 ? -46.523 -27.407 10.006 1.00 72.28 7 LYS B O 1
ATOM 3361 N N . LYS B 1 8 ? -45.126 -29.094 9.814 1.00 70.63 8 LYS B N 1
ATOM 3362 C CA . LYS B 1 8 ? -43.971 -28.244 9.543 1.00 69.91 8 LYS B CA 1
ATOM 3363 C C . LYS B 1 8 ? -43.632 -28.281 8.056 1.00 68.69 8 LYS B C 1
ATOM 3364 O O . LYS B 1 8 ? -43.377 -29.348 7.493 1.00 68.56 8 LYS B O 1
ATOM 3370 N N . VAL B 1 9 ? -43.645 -27.109 7.428 1.00 67.06 9 VAL B N 1
ATOM 3371 C CA . VAL B 1 9 ? -43.337 -26.970 6.007 1.00 65.38 9 VAL B CA 1
ATOM 3372 C C . VAL B 1 9 ? -42.063 -26.144 5.839 1.00 64.76 9 VAL B C 1
ATOM 3373 O O . VAL B 1 9 ? -41.997 -24.994 6.279 1.00 65.01 9 VAL B O 1
ATOM 3377 N N . VAL B 1 10 ? -41.055 -26.740 5.204 1.00 63.36 10 VAL B N 1
ATOM 3378 C CA . VAL B 1 10 ? -39.764 -26.080 4.992 1.00 62.07 10 VAL B CA 1
ATOM 3379 C C . VAL B 1 10 ? -39.497 -25.855 3.503 1.00 61.93 10 VAL B C 1
ATOM 3380 O O . VAL B 1 10 ? -39.580 -26.786 2.699 1.00 61.82 10 VAL B O 1
ATOM 3384 N N . ILE B 1 11 ? -39.172 -24.612 3.152 1.00 61.19 11 ILE B N 1
ATOM 3385 C CA . ILE B 1 11 ? -38.914 -24.233 1.763 1.00 60.62 11 ILE B CA 1
ATOM 3386 C C . ILE B 1 11 ? -37.501 -23.668 1.591 1.00 60.47 11 ILE B C 1
ATOM 3387 O O . ILE B 1 11 ? -37.167 -22.617 2.145 1.00 61.11 11 ILE B O 1
ATOM 3392 N N . ILE B 1 12 ? -36.680 -24.381 0.824 1.00 59.45 12 ILE B N 1
ATOM 3393 C CA . ILE B 1 12 ? -35.328 -23.929 0.498 1.00 58.57 12 ILE B CA 1
ATOM 3394 C C . ILE B 1 12 ? -35.383 -22.990 -0.701 1.00 58.42 12 ILE B C 1
ATOM 3395 O O . ILE B 1 12 ? -35.606 -23.430 -1.829 1.00 58.39 12 ILE B O 1
ATOM 3400 N N . GLY B 1 13 ? -35.184 -21.698 -0.450 1.00 58.11 13 GLY B N 1
ATOM 3401 C CA . GLY B 1 13 ? -35.195 -20.690 -1.508 1.00 57.70 13 GLY B CA 1
ATOM 3402 C C . GLY B 1 13 ? -36.230 -19.600 -1.291 1.00 57.54 13 GLY B C 1
ATOM 3403 O O . GLY B 1 13 ? -37.413 -19.887 -1.096 1.00 57.42 13 GLY B O 1
ATOM 3404 N N . GLY B 1 14 ? -35.779 -18.348 -1.338 1.00 57.27 14 GLY B N 1
ATOM 3405 C CA . GLY B 1 14 ? -36.645 -17.196 -1.101 1.00 56.90 14 GLY B CA 1
ATOM 3406 C C . GLY B 1 14 ? -36.930 -16.355 -2.331 1.00 56.91 14 GLY B C 1
ATOM 3407 O O . GLY B 1 14 ? -37.226 -15.162 -2.218 1.00 56.86 14 GLY B O 1
ATOM 3408 N N . GLY B 1 15 ? -36.843 -16.976 -3.507 1.00 56.81 15 GLY B N 1
ATOM 3409 C CA . GLY B 1 15 ? -37.184 -16.314 -4.766 1.00 56.02 15 GLY B CA 1
ATOM 3410 C C . GLY B 1 15 ? -38.677 -16.361 -5.043 1.00 56.27 15 GLY B C 1
ATOM 3411 O O . GLY B 1 15 ? -39.478 -16.618 -4.139 1.00 56.26 15 GLY B O 1
ATOM 3412 N N . ALA B 1 16 ? -39.048 -16.118 -6.297 1.00 56.21 16 ALA B N 1
ATOM 3413 C CA . ALA B 1 16 ? -40.450 -16.123 -6.721 1.00 56.36 16 ALA B CA 1
ATOM 3414 C C . ALA B 1 16 ? -41.159 -17.433 -6.385 1.00 56.44 16 ALA B C 1
ATOM 3415 O O . ALA B 1 16 ? -42.257 -17.423 -5.823 1.00 56.21 16 ALA B O 1
ATOM 3417 N N . ALA B 1 17 ? -40.514 -18.548 -6.731 1.00 56.25 17 ALA B N 1
ATOM 3418 C CA . ALA B 1 17 ? -41.074 -19.889 -6.549 1.00 56.03 17 ALA B CA 1
ATOM 3419 C C . ALA B 1 17 ? -41.313 -20.228 -5.081 1.00 56.29 17 ALA B C 1
ATOM 3420 O O . ALA B 1 17 ? -42.375 -20.739 -4.724 1.00 56.66 17 ALA B O 1
ATOM 3422 N N . GLY B 1 18 ? -40.322 -19.936 -4.242 1.00 56.24 18 GLY B N 1
ATOM 3423 C CA . GLY B 1 18 ? -40.397 -20.222 -2.814 1.00 56.06 18 GLY B CA 1
ATOM 3424 C C . GLY B 1 18 ? -41.448 -19.408 -2.088 1.00 55.87 18 GLY B C 1
ATOM 3425 O O . GLY B 1 18 ? -42.210 -19.947 -1.281 1.00 55.82 18 GLY B O 1
ATOM 3426 N N . MET B 1 19 ? -41.493 -18.110 -2.380 1.00 55.15 19 MET B N 1
ATOM 3427 C CA . MET B 1 19 ? -42.442 -17.215 -1.726 1.00 55.44 19 MET B CA 1
ATOM 3428 C C . MET B 1 19 ? -43.882 -17.460 -2.172 1.00 55.45 19 MET B C 1
ATOM 3429 O O . MET B 1 19 ? -44.807 -17.322 -1.370 1.00 55.84 19 MET B O 1
ATOM 3434 N N . SER B 1 20 ? -44.062 -17.831 -3.441 1.00 54.69 20 SER B N 1
ATOM 3435 C CA . SER B 1 20 ? -45.372 -18.238 -3.959 1.00 53.88 20 SER B CA 1
ATOM 3436 C C . SER B 1 20 ? -45.896 -19.471 -3.232 1.00 53.93 20 SER B C 1
ATOM 3437 O O . SER B 1 20 ? -47.080 -19.541 -2.891 1.00 54.64 20 SER B O 1
ATOM 3440 N N . ALA B 1 21 ? -45.004 -20.432 -2.996 1.00 53.50 21 ALA B N 1
ATOM 3441 C CA . ALA B 1 21 ? -45.340 -21.666 -2.293 1.00 54.10 21 ALA B CA 1
ATOM 3442 C C . ALA B 1 21 ? -45.657 -21.414 -0.819 1.00 54.67 21 ALA B C 1
ATOM 3443 O O . ALA B 1 21 ? -46.688 -21.867 -0.319 1.00 53.95 21 ALA B O 1
ATOM 3445 N N . ALA B 1 22 ? -44.772 -20.680 -0.143 1.00 55.94 22 ALA B N 1
ATOM 3446 C CA . ALA B 1 22 ? -44.944 -20.318 1.267 1.00 57.03 22 ALA B CA 1
ATOM 3447 C C . ALA B 1 22 ? -46.242 -19.558 1.508 1.00 57.94 22 ALA B C 1
ATOM 3448 O O . ALA B 1 22 ? -46.975 -19.858 2.455 1.00 59.08 22 ALA B O 1
ATOM 3450 N N . SER B 1 23 ? -46.514 -18.577 0.646 1.00 57.86 23 SER B N 1
ATOM 3451 C CA . SER B 1 23 ? -47.748 -17.796 0.712 1.00 58.69 23 SER B CA 1
ATOM 3452 C C . SER B 1 23 ? -48.976 -18.682 0.533 1.00 58.14 23 SER B C 1
ATOM 3453 O O . SER B 1 23 ? -49.939 -18.564 1.287 1.00 57.53 23 SER B O 1
ATOM 3456 N N . ARG B 1 24 ? -48.920 -19.574 -0.454 1.00 58.09 24 ARG B N 1
ATOM 3457 C CA . ARG B 1 24 ? -50.026 -20.474 -0.764 1.00 58.02 24 ARG B CA 1
ATOM 3458 C C . ARG B 1 24 ? -50.348 -21.393 0.416 1.00 57.88 24 ARG B C 1
ATOM 3459 O O . ARG B 1 24 ? -51.513 -21.524 0.796 1.00 57.28 24 ARG B O 1
ATOM 3467 N N . VAL B 1 25 ? -49.313 -22.017 0.98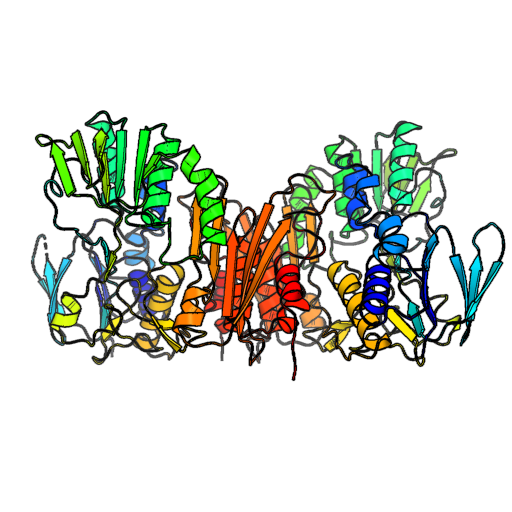5 1.00 58.23 25 VAL B N 1
ATOM 3468 C CA . VAL B 1 25 ? -49.474 -22.956 2.103 1.00 58.49 25 VAL B CA 1
ATOM 3469 C C . VAL B 1 25 ? -50.087 -22.263 3.317 1.00 58.70 25 VAL B C 1
ATOM 3470 O O . VAL B 1 25 ? -51.120 -22.701 3.824 1.00 58.45 25 VAL B O 1
ATOM 3474 N N . LYS B 1 26 ? -49.454 -21.179 3.762 1.00 59.11 26 LYS B N 1
ATOM 3475 C CA . LYS B 1 26 ? -49.958 -20.377 4.878 1.00 59.78 26 LYS B CA 1
ATOM 3476 C C . LYS B 1 26 ? -51.361 -19.830 4.646 1.00 59.59 26 LYS B C 1
ATOM 3477 O O . LYS B 1 26 ? -52.136 -19.684 5.590 1.00 59.70 26 LYS B O 1
ATOM 3483 N N . ARG B 1 27 ? -51.678 -19.529 3.390 1.00 60.23 27 ARG B N 1
ATOM 3484 C CA . ARG B 1 27 ? -52.987 -18.999 3.031 1.00 61.37 27 ARG B CA 1
ATOM 3485 C C . ARG B 1 27 ? -54.069 -20.071 3.148 1.00 61.84 27 ARG B C 1
ATOM 3486 O O . ARG B 1 27 ? -55.216 -19.766 3.475 1.00 62.78 27 ARG B O 1
ATOM 3494 N N . LEU B 1 28 ? -53.696 -21.321 2.887 1.00 61.43 28 LEU B N 1
ATOM 3495 C CA . LEU B 1 28 ? -54.632 -22.440 2.955 1.00 61.17 28 LEU B CA 1
ATOM 3496 C C . LEU B 1 28 ? -54.616 -23.127 4.317 1.00 61.77 28 LEU B C 1
ATOM 3497 O O . LEU B 1 28 ? -55.619 -23.711 4.739 1.00 61.50 28 LEU B O 1
ATOM 3502 N N . LYS B 1 29 ? -53.512 -22.989 5.023 1.00 62.16 29 LYS B N 1
ATOM 3503 C CA . LYS B 1 29 ? -53.364 -23.593 6.317 1.00 61.99 29 LYS B CA 1
ATOM 3504 C C . LYS B 1 29 ? -52.666 -22.714 7.302 1.00 62.00 29 LYS B C 1
ATOM 3505 O O . LYS B 1 29 ? -51.526 -22.901 7.571 1.00 62.05 29 LYS B O 1
ATOM 3511 N N . PRO B 1 30 ? -53.383 -21.772 7.870 1.00 62.66 30 PRO B N 1
ATOM 3512 C CA . PRO B 1 30 ? -52.825 -20.731 8.741 1.00 63.46 30 PRO B CA 1
ATOM 3513 C C . PRO B 1 30 ? -52.277 -21.256 10.070 1.00 64.32 30 PRO B C 1
ATOM 3514 O O . PRO B 1 30 ? -51.490 -20.568 10.721 1.00 64.06 30 PRO B O 1
ATOM 3518 N N . GLU B 1 31 ? -52.690 -22.461 10.461 1.00 62.73 31 GLU B N 1
ATOM 3519 C CA . GLU B 1 31 ? -52.248 -23.075 11.716 1.00 62.20 31 GLU B CA 1
ATOM 3520 C C . GLU B 1 31 ? -50.954 -23.890 11.563 1.00 62.12 31 GLU B C 1
ATOM 3521 O O . GLU B 1 31 ? -50.525 -24.574 12.497 1.00 61.33 31 GLU B O 1
ATOM 3523 N N . TRP B 1 32 ? -50.332 -23.795 10.389 1.00 62.58 32 TRP B N 1
ATOM 3524 C CA . TRP B 1 32 ? -49.136 -24.571 10.062 1.00 62.48 32 TRP B CA 1
ATOM 3525 C C . TRP B 1 32 ? -47.842 -23.771 10.208 1.00 62.46 32 TRP B C 1
ATOM 3526 O O . TRP B 1 32 ? -47.831 -22.549 10.064 1.00 61.99 32 TRP B O 1
ATOM 3537 N N . ASP B 1 33 ? -46.753 -24.483 10.485 1.00 61.99 33 ASP B N 1
ATOM 3538 C CA . ASP B 1 33 ? -45.433 -23.881 10.625 1.00 62.67 33 ASP B CA 1
ATOM 3539 C C . ASP B 1 33 ? -44.704 -23.875 9.279 1.00 63.94 33 ASP B C 1
ATOM 3540 O O . ASP B 1 33 ? -44.283 -24.923 8.786 1.00 63.78 33 ASP B O 1
ATOM 3545 N N . VAL B 1 34 ? -44.568 -22.688 8.690 1.00 67.33 34 VAL B N 1
ATOM 3546 C CA . VAL B 1 34 ? -43.955 -22.533 7.366 1.00 67.63 34 VAL B CA 1
ATOM 3547 C C . VAL B 1 34 ? -42.676 -21.696 7.435 1.00 67.66 34 VAL B C 1
ATOM 3548 O O . VAL B 1 34 ? -42.713 -20.512 7.780 1.00 67.79 34 VAL B O 1
ATOM 3552 N N . LYS B 1 35 ? -41.553 -22.324 7.092 1.00 67.47 35 LYS B N 1
ATOM 3553 C CA . LYS B 1 35 ? -40.243 -21.679 7.146 1.00 67.60 35 LYS B CA 1
ATOM 3554 C C . LYS B 1 35 ? -39.619 -21.533 5.760 1.00 67.72 35 LYS B C 1
ATOM 3555 O O . LYS B 1 35 ? -39.654 -22.467 4.954 1.00 67.40 35 LYS B O 1
ATOM 3561 N N . VAL B 1 36 ? -39.051 -20.359 5.493 1.00 67.58 36 VAL B N 1
ATOM 3562 C CA . VAL B 1 36 ? -38.273 -20.128 4.276 1.00 67.79 36 VAL B CA 1
ATOM 3563 C C . VAL B 1 36 ? -36.834 -19.791 4.651 1.00 68.46 36 VAL B C 1
ATOM 3564 O O . VAL B 1 36 ? -36.586 -18.883 5.448 1.00 68.62 36 VAL B O 1
ATOM 3568 N N . PHE B 1 37 ? -35.895 -20.539 4.080 1.00 68.86 37 PHE B N 1
ATOM 3569 C CA . PHE B 1 37 ? -34.475 -20.308 4.301 1.00 69.40 37 PHE B CA 1
ATOM 3570 C C . PHE B 1 37 ? -33.838 -19.781 3.023 1.00 70.18 37 PHE B C 1
ATOM 3571 O O . PHE B 1 37 ? -33.729 -20.503 2.030 1.00 70.93 37 PHE B O 1
ATOM 3579 N N . GLU B 1 38 ? -33.437 -18.513 3.056 1.00 70.64 38 GLU B N 1
ATOM 3580 C CA . GLU B 1 38 ? -32.810 -17.857 1.912 1.00 70.85 38 GLU B CA 1
ATOM 3581 C C . GLU B 1 38 ? -31.360 -17.503 2.232 1.00 70.88 38 GLU B C 1
ATOM 3582 O O . GLU B 1 38 ? -31.082 -16.835 3.230 1.00 71.84 38 GLU B O 1
ATOM 3588 N N . ALA B 1 39 ? -30.448 -17.962 1.378 1.00 70.97 39 ALA B N 1
ATOM 3589 C CA . ALA B 1 39 ? -29.010 -17.772 1.573 1.00 70.88 39 ALA B CA 1
ATOM 3590 C C . ALA B 1 39 ? -28.608 -16.298 1.624 1.00 71.21 39 ALA B C 1
ATOM 3591 O O . ALA B 1 39 ? -27.790 -15.903 2.458 1.00 71.30 39 ALA B O 1
ATOM 3593 N N . THR B 1 40 ? -29.195 -15.494 0.741 1.00 71.41 40 THR B N 1
ATOM 3594 C CA . THR B 1 40 ? -28.870 -14.070 0.655 1.00 71.74 40 THR B CA 1
ATOM 3595 C C . THR B 1 40 ? -29.703 -13.222 1.620 1.00 71.92 40 THR B C 1
ATOM 3596 O O . THR B 1 40 ? -30.344 -13.745 2.537 1.00 71.22 40 THR B O 1
ATOM 3600 N N . GLU B 1 41 ? -29.672 -11.910 1.400 1.00 72.59 41 GLU B N 1
ATOM 3601 C CA . GLU B 1 41 ? -30.431 -10.941 2.185 1.00 73.51 41 GLU B CA 1
ATOM 3602 C C . GLU B 1 41 ? -31.722 -10.572 1.457 1.00 73.01 41 GLU B C 1
ATOM 3603 O O . GLU B 1 41 ? -32.576 -9.872 2.005 1.00 73.59 41 GLU B O 1
ATOM 3609 N N . TRP B 1 42 ? -31.853 -11.054 0.223 1.00 72.54 42 TRP B N 1
ATOM 3610 C CA . TRP B 1 42 ? -32.971 -10.700 -0.649 1.00 71.89 42 TRP B CA 1
ATOM 3611 C C . TRP B 1 42 ? -34.097 -11.727 -0.615 1.00 71.31 42 TRP B C 1
ATOM 3612 O O . TRP B 1 42 ? -33.865 -12.923 -0.802 1.00 71.16 42 TRP B O 1
ATOM 3623 N N . VAL B 1 43 ? -35.314 -11.247 -0.369 1.00 70.26 43 VAL B N 1
ATOM 3624 C CA . VAL B 1 43 ? -36.519 -12.063 -0.490 1.00 69.72 43 VAL B CA 1
ATOM 3625 C C . VAL B 1 43 ? -37.356 -11.484 -1.615 1.00 69.15 43 VAL B C 1
ATOM 3626 O O . VAL B 1 43 ? -37.243 -10.293 -1.918 1.00 69.65 43 VAL B O 1
ATOM 3630 N N . SER B 1 44 ? -38.191 -12.322 -2.231 1.00 68.28 44 SER B N 1
ATOM 3631 C CA . SER B 1 44 ? -39.170 -11.874 -3.226 1.00 67.26 44 SER B CA 1
ATOM 3632 C C . SER B 1 44 ? -38.528 -10.973 -4.284 1.00 66.36 44 SER B C 1
ATOM 3633 O O . SER B 1 44 ? -39.089 -9.946 -4.676 1.00 65.39 44 SER B O 1
ATOM 3636 N N . HIS B 1 45 ? -37.346 -11.378 -4.736 1.00 66.32 45 HIS B N 1
ATOM 3637 C CA . HIS B 1 45 ? -36.506 -10.542 -5.585 1.00 66.86 45 HIS B CA 1
ATOM 3638 C C . HIS B 1 45 ? -36.679 -10.847 -7.066 1.00 67.18 45 HIS B C 1
ATOM 3639 O O . HIS B 1 45 ? -37.191 -11.902 -7.439 1.00 66.82 45 HIS B O 1
ATOM 3646 N N . ALA B 1 46 ? -36.231 -9.915 -7.901 1.00 67.33 46 ALA B N 1
ATOM 3647 C CA . ALA B 1 46 ? -36.299 -10.075 -9.343 1.00 67.26 46 ALA B CA 1
ATOM 3648 C C . ALA B 1 46 ? -34.908 -10.036 -9.975 1.00 67.42 46 ALA B C 1
ATOM 3649 O O . ALA B 1 46 ? -34.354 -8.954 -10.195 1.00 67.94 46 ALA B O 1
ATOM 3651 N N . PRO B 1 47 ? -34.334 -11.222 -10.263 1.00 67.04 47 PRO B N 1
ATOM 3652 C CA . PRO B 1 47 ? -33.090 -11.307 -11.029 1.00 66.46 47 PRO B CA 1
ATOM 3653 C C . PRO B 1 47 ? -33.269 -10.766 -12.448 1.00 66.33 47 PRO B C 1
ATOM 3654 O O . PRO B 1 47 ? -32.286 -10.508 -13.140 1.00 66.22 47 PRO B O 1
ATOM 3658 N N . CYS B 1 48 ? -34.525 -10.593 -12.856 1.00 66.82 48 CYS B N 1
ATOM 3659 C CA . CYS B 1 48 ? -34.879 -10.062 -14.171 1.00 67.40 48 CYS B CA 1
ATOM 3660 C C . CYS B 1 48 ? -34.603 -8.567 -14.273 1.00 67.43 48 CYS B C 1
ATOM 3661 O O . CYS B 1 48 ? -34.536 -8.014 -15.373 1.00 67.07 48 CYS B O 1
ATOM 3664 N N . GLY B 1 49 ? -34.448 -7.921 -13.121 1.00 68.09 49 GLY B N 1
ATOM 3665 C CA . GLY B 1 49 ? -34.169 -6.492 -13.061 1.00 68.78 49 GLY B CA 1
ATOM 3666 C C . GLY B 1 49 ? -32.699 -6.140 -12.913 1.00 69.41 49 GLY B C 1
ATOM 3667 O O . GLY B 1 49 ? -32.354 -4.961 -12.830 1.00 69.87 49 GLY B O 1
ATOM 3668 N N . ILE B 1 50 ? -31.835 -7.155 -12.877 1.00 69.36 50 ILE B N 1
ATOM 3669 C CA . ILE B 1 50 ? -30.385 -6.941 -12.787 1.00 69.51 50 ILE B CA 1
ATOM 3670 C C . ILE B 1 50 ? -29.833 -6.103 -13.954 1.00 70.40 50 ILE B C 1
ATOM 3671 O O . ILE B 1 50 ? -29.066 -5.170 -13.714 1.00 70.78 50 ILE B O 1
ATOM 3676 N N . PRO B 1 51 ? -30.228 -6.416 -15.212 1.00 70.87 51 PRO B N 1
ATOM 3677 C CA . PRO B 1 51 ? -29.712 -5.609 -16.323 1.00 71.04 51 PRO B CA 1
ATOM 3678 C C . PRO B 1 51 ? -30.151 -4.147 -16.255 1.00 71.65 51 PRO B C 1
ATOM 3679 O O . PRO B 1 51 ? -29.383 -3.256 -16.618 1.00 71.95 51 PRO B O 1
ATOM 3683 N N . TYR B 1 52 ? -31.366 -3.908 -15.774 1.00 72.15 52 TYR B N 1
ATOM 3684 C CA . TYR B 1 52 ? -31.945 -2.566 -15.775 1.00 72.65 52 TYR B CA 1
ATOM 3685 C C . TYR B 1 52 ? -31.498 -1.723 -14.578 1.00 72.54 52 TYR B C 1
ATOM 3686 O O . TYR B 1 52 ? -31.474 -0.494 -14.656 1.00 71.83 52 TYR B O 1
ATOM 3695 N N . VAL B 1 53 ? -31.126 -2.387 -13.487 1.00 73.00 53 VAL B N 1
ATOM 3696 C CA . VAL B 1 53 ? -30.512 -1.707 -12.344 1.00 73.47 53 VAL B CA 1
ATOM 3697 C C . VAL B 1 53 ? -29.051 -1.361 -12.658 1.00 73.87 53 VAL B C 1
ATOM 3698 O O . VAL B 1 53 ? -28.566 -0.295 -12.271 1.00 74.58 53 VAL B O 1
ATOM 3702 N N . VAL B 1 54 ? -28.368 -2.258 -13.371 1.00 74.27 54 VAL B N 1
ATOM 3703 C CA . VAL B 1 54 ? -26.989 -2.031 -13.827 1.00 74.38 54 VAL B CA 1
ATOM 3704 C C . VAL B 1 54 ? -26.904 -0.820 -14.762 1.00 74.48 54 VAL B C 1
ATOM 3705 O O . VAL B 1 54 ? -25.991 0.001 -14.641 1.00 74.87 54 VAL B O 1
ATOM 3709 N N . GLU B 1 55 ? -27.870 -0.708 -15.672 1.00 74.58 55 GLU B N 1
ATOM 3710 C CA . GLU B 1 55 ? -27.972 0.436 -16.577 1.00 75.17 55 GLU B CA 1
ATOM 3711 C C . GLU B 1 55 ? -28.184 1.751 -15.814 1.00 75.98 55 GLU B C 1
ATOM 3712 O O . GLU B 1 55 ? -27.960 2.836 -16.356 1.00 76.27 55 GLU B O 1
ATOM 3718 N N . GLY B 1 56 ? -28.604 1.643 -14.555 1.00 76.65 56 GLY B N 1
ATOM 3719 C CA . GLY B 1 56 ? -28.914 2.807 -13.727 1.00 77.20 56 GLY B CA 1
ATOM 3720 C C . GLY B 1 56 ? -30.335 3.299 -13.939 1.00 77.72 56 GLY B C 1
ATOM 3721 O O . GLY B 1 56 ? -30.693 4.395 -13.507 1.00 78.08 56 GLY B O 1
ATOM 3722 N N . LEU B 1 57 ? -31.139 2.514 -14.625 1.00 78.21 57 LEU B N 1
ATOM 3723 C CA . LEU B 1 57 ? -32.510 2.862 -14.937 1.00 78.57 57 LEU B CA 1
ATOM 3724 C C . LEU B 1 57 ? -33.455 2.572 -13.789 1.00 78.46 57 LEU B C 1
ATOM 3725 O O . LEU B 1 57 ? -34.642 2.718 -13.931 1.00 77.64 57 LEU B O 1
ATOM 3730 N N . SER B 1 58 ? -32.932 2.143 -12.659 1.00 78.68 58 SER B N 1
ATOM 3731 C CA . SER B 1 58 ? -33.765 1.705 -11.572 1.00 79.09 58 SER B CA 1
ATOM 3732 C C . SER B 1 58 ? -32.904 1.540 -10.365 1.00 79.81 58 SER B C 1
ATOM 3733 O O . SER B 1 58 ? -31.750 1.248 -10.480 1.00 79.75 58 SER B O 1
ATOM 3736 N N . THR B 1 59 ? -33.460 1.732 -9.194 1.00 80.65 59 THR B N 1
ATOM 3737 C CA . THR B 1 59 ? -32.704 1.505 -7.992 1.00 81.54 59 THR B CA 1
ATOM 3738 C C . THR B 1 59 ? -32.780 0.059 -7.584 1.00 82.14 59 THR B C 1
ATOM 3739 O O . THR B 1 59 ? -33.678 -0.643 -7.962 1.00 82.14 59 THR B O 1
ATOM 3743 N N . PRO B 1 60 ? -31.826 -0.380 -6.793 1.00 82.75 60 PRO B N 1
ATOM 3744 C CA . PRO B 1 60 ? -31.787 -1.761 -6.359 1.00 83.16 60 PRO B CA 1
ATOM 3745 C C . PRO B 1 60 ? -32.918 -2.080 -5.437 1.00 83.69 60 PRO B C 1
ATOM 3746 O O . PRO B 1 60 ? -33.510 -3.120 -5.538 1.00 83.90 60 PRO B O 1
ATOM 3750 N N . ASP B 1 61 ? -33.304 -1.205 -4.555 1.00 83.89 61 ASP B N 1
ATOM 3751 C CA . ASP B 1 61 ? -34.363 -1.610 -3.681 1.00 83.91 61 ASP B CA 1
ATOM 3752 C C . ASP B 1 61 ? -35.609 -1.950 -4.453 1.00 83.28 61 ASP B C 1
ATOM 3753 O O . ASP B 1 61 ? -36.543 -2.455 -3.891 1.00 82.91 61 ASP B O 1
ATOM 3758 N N . LYS B 1 62 ? -35.622 -1.639 -5.740 1.00 82.84 62 LYS B N 1
ATOM 3759 C CA . LYS B 1 62 ? -36.758 -1.875 -6.631 1.00 82.14 62 LYS B CA 1
ATOM 3760 C C . LYS B 1 62 ? -36.864 -3.331 -7.094 1.00 81.77 62 LYS B C 1
ATOM 3761 O O . LYS B 1 62 ? -37.864 -3.721 -7.699 1.00 81.98 62 LYS B O 1
ATOM 3767 N N . LEU B 1 63 ? -35.837 -4.127 -6.799 1.00 81.07 63 LEU B N 1
ATOM 3768 C CA . LEU B 1 63 ? -35.815 -5.545 -7.161 1.00 80.37 63 LEU B CA 1
ATOM 3769 C C . LEU B 1 63 ? -36.716 -6.404 -6.271 1.00 80.51 63 LEU B C 1
ATOM 3770 O O . LEU B 1 63 ? -37.108 -7.506 -6.663 1.00 80.39 63 LEU B O 1
ATOM 3775 N N . MET B 1 64 ? -37.037 -5.902 -5.079 1.00 80.59 64 MET B N 1
ATOM 3776 C CA . MET B 1 64 ? -37.913 -6.613 -4.146 1.00 81.18 64 MET B CA 1
ATOM 3777 C C . MET B 1 64 ? -39.384 -6.272 -4.367 1.00 81.26 64 MET B C 1
ATOM 3778 O O . MET B 1 64 ? -39.754 -5.097 -4.449 1.00 81.38 64 MET B O 1
ATOM 3783 N N . TYR B 1 65 ? -40.212 -7.311 -4.458 1.00 81.11 65 TYR B N 1
ATOM 3784 C CA . TYR B 1 65 ? -41.653 -7.163 -4.641 1.00 81.02 65 TYR B CA 1
ATOM 3785 C C . TYR B 1 65 ? -42.296 -6.756 -3.319 1.00 80.42 65 TYR B C 1
ATOM 3786 O O . TYR B 1 65 ? -43.015 -5.758 -3.251 1.00 80.28 65 TYR B O 1
ATOM 3795 N N . TYR B 1 66 ? -42.026 -7.539 -2.276 1.00 79.88 66 TYR B N 1
ATOM 3796 C CA . TYR B 1 66 ? -42.442 -7.216 -0.914 1.00 79.46 66 TYR B CA 1
ATOM 3797 C C . TYR B 1 66 ? -41.232 -7.168 0.015 1.00 79.56 66 TYR B C 1
ATOM 3798 O O . TYR B 1 66 ? -40.312 -7.978 -0.130 1.00 79.29 66 TYR B O 1
ATOM 3807 N N . PRO B 1 67 ? -41.223 -6.218 0.972 1.00 79.86 67 PRO B N 1
ATOM 3808 C CA . PRO B 1 67 ? -40.257 -6.290 2.067 1.00 79.79 67 PRO B CA 1
ATOM 3809 C C . PRO B 1 67 ? -40.544 -7.514 2.946 1.00 80.09 67 PRO B C 1
ATOM 3810 O O . PRO B 1 67 ? -41.710 -7.898 3.085 1.00 80.00 67 PRO B O 1
ATOM 3814 N N . PRO B 1 68 ? -39.494 -8.124 3.536 1.00 80.40 68 PRO B N 1
ATOM 3815 C CA . PRO B 1 68 ? -39.645 -9.340 4.350 1.00 80.40 68 PRO B CA 1
ATOM 3816 C C . PRO B 1 68 ? -40.626 -9.187 5.515 1.00 80.58 68 PRO B C 1
ATOM 3817 O O . PRO B 1 68 ? -41.096 -10.188 6.060 1.00 80.75 68 PRO B O 1
ATOM 3821 N N . GLU B 1 69 ? -40.928 -7.942 5.877 1.00 80.49 69 GLU B N 1
ATOM 3822 C CA . GLU B 1 69 ? -41.875 -7.625 6.946 1.00 80.78 69 GLU B CA 1
ATOM 3823 C C . GLU B 1 69 ? -43.277 -8.140 6.616 1.00 80.69 69 GLU B C 1
ATOM 3824 O O . GLU B 1 69 ? -44.005 -8.588 7.503 1.00 80.95 69 GLU B O 1
ATOM 3830 N N . VAL B 1 70 ? -43.637 -8.074 5.334 1.00 80.32 70 VAL B N 1
ATOM 3831 C CA . VAL B 1 70 ? -44.939 -8.532 4.843 1.00 79.87 70 VAL B CA 1
ATOM 3832 C C . VAL B 1 70 ? -45.109 -10.042 5.026 1.00 78.98 70 VAL B C 1
ATOM 3833 O O . VAL B 1 70 ? -46.143 -10.502 5.512 1.00 78.81 70 VAL B O 1
ATOM 3837 N N . PHE B 1 71 ? -44.088 -10.805 4.644 1.00 77.95 71 PHE B N 1
ATOM 3838 C CA . PHE B 1 71 ? -44.131 -12.261 4.755 1.00 77.00 71 PHE B CA 1
ATOM 3839 C C . PHE B 1 71 ? -44.184 -12.729 6.208 1.00 76.87 71 PHE B C 1
ATOM 3840 O O . PHE B 1 71 ? -44.899 -13.680 6.531 1.00 76.59 71 PHE B O 1
ATOM 3848 N N . ILE B 1 72 ? -43.438 -12.047 7.076 1.00 76.29 72 ILE B N 1
ATOM 3849 C CA . ILE B 1 72 ? -43.372 -12.399 8.494 1.00 75.61 72 ILE B CA 1
ATOM 3850 C C . ILE B 1 72 ? -44.600 -11.910 9.265 1.00 75.35 72 ILE B C 1
ATOM 3851 O O . ILE B 1 72 ? -45.339 -12.715 9.832 1.00 74.49 72 ILE B O 1
ATOM 3856 N N . LYS B 1 73 ? -44.810 -10.594 9.276 1.00 75.46 73 LYS B N 1
ATOM 3857 C CA . LYS B 1 73 ? -45.869 -9.978 10.079 1.00 75.71 73 LYS B CA 1
ATOM 3858 C C . LYS B 1 73 ? -47.256 -10.077 9.440 1.00 75.72 73 LYS B C 1
ATOM 3859 O O . LYS B 1 73 ? -48.218 -10.483 10.097 1.00 75.55 73 LYS B O 1
ATOM 3863 N N . LYS B 1 74 ? -47.351 -9.711 8.164 1.00 75.51 74 LYS B N 1
ATOM 3864 C CA . LYS B 1 74 ? -48.640 -9.643 7.474 1.00 75.79 74 LYS B CA 1
ATOM 3865 C C . LYS B 1 74 ? -49.132 -11.009 6.976 1.00 74.73 74 LYS B C 1
ATOM 3866 O O . LYS B 1 74 ? -50.332 -11.195 6.774 1.00 75.02 74 LYS B O 1
ATOM 3872 N N . ARG B 1 75 ? -48.218 -11.961 6.792 1.00 74.10 75 ARG B N 1
ATOM 3873 C CA . ARG B 1 75 ? -48.592 -13.276 6.247 1.00 73.43 75 ARG B CA 1
ATOM 3874 C C . ARG B 1 75 ? -48.295 -14.487 7.143 1.00 72.58 75 ARG B C 1
ATOM 3875 O O . ARG B 1 75 ? -48.942 -15.526 7.005 1.00 72.79 75 ARG B O 1
ATOM 3883 N N . GLY B 1 76 ? -47.328 -14.357 8.048 1.00 71.69 76 GLY B N 1
ATOM 3884 C CA . GLY B 1 76 ? -47.056 -15.402 9.040 1.00 71.04 76 GLY B CA 1
ATOM 3885 C C . GLY B 1 76 ? -45.969 -16.406 8.688 1.00 70.55 76 GLY B C 1
ATOM 3886 O O . GLY B 1 76 ? -45.807 -17.418 9.375 1.00 70.11 76 GLY B O 1
ATOM 3887 N N . ILE B 1 77 ? -45.219 -16.125 7.625 1.00 69.40 77 ILE B N 1
ATOM 3888 C CA . ILE B 1 77 ? -44.118 -16.987 7.202 1.00 68.41 77 ILE B CA 1
ATOM 3889 C C . ILE B 1 77 ? -42.896 -16.777 8.098 1.00 67.96 77 ILE B C 1
ATOM 3890 O O . ILE B 1 77 ? -42.417 -15.653 8.259 1.00 67.54 77 ILE B O 1
ATOM 3895 N N . ASP B 1 78 ? -42.405 -17.867 8.683 1.00 67.67 78 ASP B N 1
ATOM 3896 C CA . ASP B 1 78 ? -41.174 -17.841 9.468 1.00 67.40 78 ASP B CA 1
ATOM 3897 C C . ASP B 1 78 ? -39.974 -17.739 8.521 1.00 67.50 78 ASP B C 1
ATOM 3898 O O . ASP B 1 78 ? -39.283 -18.723 8.248 1.00 67.53 78 ASP B O 1
ATOM 3903 N N . LEU B 1 79 ? -39.750 -16.528 8.022 1.00 67.74 79 LEU B N 1
ATOM 3904 C CA . LEU B 1 79 ? -38.684 -16.245 7.073 1.00 68.39 79 LEU B CA 1
ATOM 3905 C C . LEU B 1 79 ? -37.339 -16.158 7.786 1.00 68.60 79 LEU B C 1
ATOM 3906 O O . LEU B 1 79 ? -37.187 -15.414 8.756 1.00 68.86 79 LEU B O 1
ATOM 3911 N N . HIS B 1 80 ? -36.373 -16.932 7.301 1.00 69.33 80 HIS B N 1
ATOM 3912 C CA . HIS B 1 80 ? -35.002 -16.872 7.795 1.00 69.52 80 HIS B CA 1
ATOM 3913 C C . HIS B 1 80 ? -34.089 -16.342 6.695 1.00 69.64 80 HIS B C 1
ATOM 3914 O O . HIS B 1 80 ? -33.768 -17.060 5.743 1.00 69.53 80 HIS B O 1
ATOM 3921 N N . LEU B 1 81 ? -33.689 -15.080 6.820 1.00 70.28 81 LEU B N 1
ATOM 3922 C CA . LEU B 1 81 ? -32.741 -14.480 5.885 1.00 71.07 81 LEU B CA 1
ATOM 3923 C C . LEU B 1 81 ? -31.308 -14.847 6.249 1.00 71.85 81 LEU B C 1
ATOM 3924 O O . LEU B 1 81 ? -31.042 -15.281 7.374 1.00 71.68 81 LEU B O 1
ATOM 3929 N N . ASN B 1 82 ? -30.432 -14.728 5.272 1.00 72.65 82 ASN B N 1
ATOM 3930 C CA . ASN B 1 82 ? -29.034 -15.028 5.447 1.00 73.32 82 ASN B CA 1
ATOM 3931 C C . ASN B 1 82 ? -28.809 -16.358 6.068 1.00 74.01 82 ASN B C 1
ATOM 3932 O O . ASN B 1 82 ? -27.976 -16.510 6.929 1.00 74.27 82 ASN B O 1
ATOM 3937 N N . ALA B 1 83 ? -29.548 -17.329 5.585 1.00 74.34 83 ALA B N 1
ATOM 3938 C CA . ALA B 1 83 ? -29.540 -18.697 6.093 1.00 74.98 83 ALA B CA 1
ATOM 3939 C C . ALA B 1 83 ? -29.396 -19.707 4.956 1.00 75.43 83 ALA B C 1
ATOM 3940 O O . ALA B 1 83 ? -30.241 -19.765 4.061 1.00 76.15 83 ALA B O 1
ATOM 3942 N N . GLU B 1 84 ? -28.330 -20.502 5.000 1.00 75.45 84 GLU B N 1
ATOM 3943 C CA . GLU B 1 84 ? -28.030 -21.448 3.924 1.00 75.69 84 GLU B CA 1
ATOM 3944 C C . GLU B 1 84 ? -28.243 -22.906 4.329 1.00 75.45 84 GLU B C 1
ATOM 3945 O O . GLU B 1 84 ? -27.663 -23.383 5.308 1.00 75.48 84 GLU B O 1
ATOM 3951 N N . VAL B 1 85 ? -29.074 -23.603 3.558 1.00 74.94 85 VAL B N 1
ATOM 3952 C CA . VAL B 1 85 ? -29.280 -25.041 3.718 1.00 74.24 85 VAL B CA 1
ATOM 3953 C C . VAL B 1 85 ? -28.039 -25.779 3.214 1.00 74.06 85 VAL B C 1
ATOM 3954 O O . VAL B 1 85 ? -27.627 -25.604 2.064 1.00 74.01 85 VAL B O 1
ATOM 3958 N N . ILE B 1 86 ? -27.447 -26.591 4.087 1.00 74.20 86 ILE B N 1
ATOM 3959 C CA . ILE B 1 86 ? -26.176 -27.262 3.801 1.00 74.40 86 ILE B CA 1
ATOM 3960 C C . ILE B 1 86 ? -26.345 -28.762 3.542 1.00 74.70 86 ILE B C 1
ATOM 3961 O O . ILE B 1 86 ? -25.729 -29.308 2.622 1.00 74.74 86 ILE B O 1
ATOM 3966 N N . GLU B 1 87 ? -27.167 -29.422 4.356 1.00 75.13 87 GLU B N 1
ATOM 3967 C CA . GLU B 1 87 ? -27.539 -30.815 4.107 1.00 75.98 87 GLU B CA 1
ATOM 3968 C C . GLU B 1 87 ? -29.037 -31.065 4.236 1.00 75.93 87 GLU B C 1
ATOM 3969 O O . GLU B 1 87 ? -29.731 -30.395 5.007 1.00 75.41 87 GLU B O 1
ATOM 3975 N N . VAL B 1 88 ? -29.523 -32.028 3.455 1.00 76.13 88 VAL B N 1
ATOM 3976 C CA . VAL B 1 88 ? -30.918 -32.453 3.514 1.00 75.85 88 VAL B CA 1
ATOM 3977 C C . VAL B 1 88 ? -31.003 -33.967 3.701 1.00 76.13 88 VAL B C 1
ATOM 3978 O O . VAL B 1 88 ? -30.414 -34.735 2.934 1.00 75.52 88 VAL B O 1
ATOM 3982 N N . ASP B 1 89 ? -31.816 -34.380 4.668 1.00 76.72 89 ASP B N 1
ATOM 3983 C CA . ASP B 1 89 ? -32.156 -35.773 4.888 1.00 77.80 89 ASP B CA 1
ATOM 3984 C C . ASP B 1 89 ? -33.602 -35.930 5.219 1.00 77.49 89 ASP B C 1
ATOM 3985 O O . ASP B 1 89 ? -34.238 -35.030 5.673 1.00 77.68 89 ASP B O 1
ATOM 3990 N N . THR B 1 90 ? -34.117 -37.112 5.011 1.00 77.27 90 THR B N 1
ATOM 3991 C CA . THR B 1 90 ? -35.555 -37.328 5.157 1.00 77.08 90 THR B CA 1
ATOM 3992 C C . THR B 1 90 ? -35.985 -36.933 6.570 1.00 77.59 90 THR B C 1
ATOM 3993 O O . THR B 1 90 ? -35.618 -37.585 7.551 1.00 77.71 90 THR B O 1
ATOM 3997 N N . GLY B 1 91 ? -36.728 -35.833 6.660 1.00 78.05 91 GLY B N 1
ATOM 3998 C CA . GLY B 1 91 ? -37.220 -35.328 7.938 1.00 78.74 91 GLY B CA 1
ATOM 3999 C C . GLY B 1 91 ? -36.469 -34.137 8.514 1.00 79.27 91 GLY B C 1
ATOM 4000 O O . GLY B 1 91 ? -37.002 -33.436 9.374 1.00 78.82 91 GLY B O 1
ATOM 4001 N N . TYR B 1 92 ? -35.240 -33.903 8.047 1.00 79.85 92 TYR B N 1
ATOM 4002 C CA . TYR B 1 92 ? -34.382 -32.852 8.617 1.00 80.95 92 TYR B CA 1
ATOM 4003 C C . TYR B 1 92 ? -33.684 -31.965 7.583 1.00 80.80 92 TYR B C 1
ATOM 4004 O O . TYR B 1 92 ? -33.444 -32.383 6.450 1.00 80.89 92 TYR B O 1
ATOM 4013 N N . VAL B 1 93 ? -33.358 -30.741 7.999 1.00 80.53 93 VAL B N 1
ATOM 4014 C CA . VAL B 1 93 ? -32.604 -29.784 7.185 1.00 80.39 93 VAL B CA 1
ATOM 4015 C C . VAL B 1 93 ? -31.572 -29.056 8.059 1.00 81.03 93 VAL B C 1
ATOM 4016 O O . VAL B 1 93 ? -31.919 -28.496 9.102 1.00 81.55 93 VAL B O 1
ATOM 4020 N N . ARG B 1 94 ? -30.309 -29.082 7.634 1.00 81.35 94 ARG B N 1
ATOM 4021 C CA . ARG B 1 94 ? -29.228 -28.384 8.337 1.00 81.95 94 ARG B CA 1
ATOM 4022 C C . ARG B 1 94 ? -28.995 -26.991 7.753 1.00 82.52 94 ARG B C 1
ATOM 4023 O O . ARG B 1 94 ? -28.727 -26.846 6.557 1.00 82.24 94 ARG B O 1
ATOM 4026 N N . VAL B 1 95 ? -29.096 -25.973 8.608 1.00 83.26 95 VAL B N 1
ATOM 4027 C CA . VAL B 1 95 ? -28.997 -24.573 8.183 1.00 83.75 95 VAL B CA 1
ATOM 4028 C C . VAL B 1 95 ? -27.883 -23.814 8.913 1.00 84.37 95 VAL B C 1
ATOM 4029 O O . VAL B 1 95 ? -27.691 -23.983 10.118 1.00 84.64 95 VAL B O 1
ATOM 4033 N N . ARG B 1 96 ? -27.165 -22.975 8.166 1.00 84.84 96 ARG B N 1
ATOM 4034 C CA . ARG B 1 96 ? -26.135 -22.095 8.714 1.00 85.49 96 ARG B CA 1
ATOM 4035 C C . ARG B 1 96 ? -26.616 -20.646 8.668 1.00 85.67 96 ARG B C 1
ATOM 4036 O O . ARG B 1 96 ? -26.950 -20.131 7.598 1.00 85.48 96 ARG B O 1
ATOM 4044 N N . GLU B 1 97 ? -26.741 -20.004 9.811 1.00 86.14 97 GLU B N 1
ATOM 4045 C CA . GLU B 1 97 ? -27.259 -18.649 9.825 1.00 86.63 97 GLU B CA 1
ATOM 4046 C C . GLU B 1 97 ? -26.374 -17.670 10.561 1.00 87.28 97 GLU B C 1
ATOM 4047 O O . GLU B 1 97 ? -25.622 -16.927 9.951 1.00 87.42 97 GLU B O 1
ATOM 4053 N N . ASN B 1 98 ? -26.480 -17.667 11.886 1.00 87.64 98 ASN B N 1
ATOM 4054 C CA . ASN B 1 98 ? -25.702 -16.755 12.717 1.00 88.12 98 ASN B CA 1
ATOM 4055 C C . ASN B 1 98 ? -24.286 -17.263 12.959 1.00 87.81 98 ASN B C 1
ATOM 4056 O O . ASN B 1 98 ? -23.807 -17.277 14.093 1.00 88.17 98 ASN B O 1
ATOM 4061 N N . GLY B 1 99 ? -23.622 -17.680 11.887 1.00 87.00 99 GLY B N 1
ATOM 4062 C CA . GLY B 1 99 ? -22.266 -18.186 11.981 1.00 87.49 99 GLY B CA 1
ATOM 4063 C C . GLY B 1 99 ? -22.220 -19.659 12.334 1.00 87.51 99 GLY B C 1
ATOM 4064 O O . GLY B 1 99 ? -21.215 -20.330 12.099 1.00 87.42 99 GLY B O 1
ATOM 4065 N N . GLY B 1 100 ? -23.311 -20.165 12.901 1.00 87.27 100 GLY B N 1
ATOM 4066 C CA . GLY B 1 100 ? -23.382 -21.544 13.279 1.00 87.33 100 GLY B CA 1
ATOM 4067 C C . GLY B 1 100 ? -24.498 -22.259 12.596 1.00 86.63 100 GLY B C 1
ATOM 4068 O O . GLY B 1 100 ? -25.248 -21.690 11.838 1.00 86.81 100 GLY B O 1
ATOM 4069 N N . GLU B 1 101 ? -24.567 -23.538 12.901 1.00 85.74 101 GLU B N 1
ATOM 4070 C CA . GLU B 1 101 ? -25.485 -24.500 12.327 1.00 84.51 101 GLU B CA 1
ATOM 4071 C C . GLU B 1 101 ? -26.586 -24.897 13.287 1.00 83.93 101 GLU B C 1
ATOM 4072 O O . GLU B 1 101 ? -26.453 -24.739 14.482 1.00 83.84 101 GLU B O 1
ATOM 4078 N N . LYS B 1 102 ? -27.685 -25.403 12.746 1.00 83.04 102 LYS B N 1
ATOM 4079 C CA . LYS B 1 102 ? -28.845 -25.743 13.542 1.00 81.75 102 LYS B CA 1
ATOM 4080 C C . LYS B 1 102 ? -29.659 -26.771 12.782 1.00 81.15 102 LYS B C 1
ATOM 4081 O O . LYS B 1 102 ? -29.364 -27.050 11.660 1.00 80.86 102 LYS B O 1
ATOM 4084 N N . SER B 1 103 ? -30.675 -27.348 13.396 1.00 80.23 103 SER B N 1
ATOM 4085 C CA . SER B 1 103 ? -31.444 -28.392 12.710 1.00 78.93 103 SER B CA 1
ATOM 4086 C C . SER B 1 103 ? -32.952 -28.165 12.782 1.00 77.72 103 SER B C 1
ATOM 4087 O O . SER B 1 103 ? -33.479 -27.757 13.818 1.00 76.97 103 SER B O 1
ATOM 4090 N N . TYR B 1 104 ? -33.637 -28.442 11.675 1.00 77.02 104 TYR B N 1
ATOM 4091 C CA . TYR B 1 104 ? -35.083 -28.237 11.577 1.00 76.16 104 TYR B CA 1
ATOM 4092 C C . TYR B 1 104 ? -35.802 -29.459 11.013 1.00 75.68 104 TYR B C 1
ATOM 4093 O O . TYR B 1 104 ? -35.355 -30.058 10.034 1.00 75.74 104 TYR B O 1
ATOM 4102 N N . GLU B 1 105 ? -36.919 -29.817 11.640 1.00 75.02 105 GLU B N 1
ATOM 4103 C CA . GLU B 1 105 ? -37.768 -30.897 11.154 1.00 74.54 105 GLU B CA 1
ATOM 4104 C C . GLU B 1 105 ? -38.730 -30.384 10.090 1.00 73.00 105 GLU B C 1
ATOM 4105 O O . GLU B 1 105 ? -39.295 -29.297 10.230 1.00 72.47 105 GLU B O 1
ATOM 4111 N N . TRP B 1 106 ? -38.909 -31.167 9.029 1.00 71.54 106 TRP B N 1
ATOM 4112 C CA . TRP B 1 106 ? -39.933 -30.881 8.024 1.00 69.56 106 TRP B CA 1
ATOM 4113 C C . TRP B 1 106 ? -40.861 -32.065 7.792 1.00 68.74 106 TRP B C 1
ATOM 4114 O O . TRP B 1 106 ? -40.448 -33.223 7.874 1.00 68.08 106 TRP B O 1
ATOM 4125 N N . ASP B 1 107 ? -42.121 -31.756 7.507 1.00 68.18 107 ASP B N 1
ATOM 4126 C CA . ASP B 1 107 ? -43.092 -32.754 7.078 1.00 67.70 107 ASP B CA 1
ATOM 4127 C C . ASP B 1 107 ? -43.278 -32.645 5.568 1.00 67.02 107 ASP B C 1
ATOM 4128 O O . ASP B 1 107 ? -43.497 -33.646 4.885 1.00 66.51 107 ASP B O 1
ATOM 4133 N N . TYR B 1 108 ? -43.169 -31.420 5.062 1.00 66.50 108 TYR B N 1
ATOM 4134 C CA . TYR B 1 108 ? -43.172 -31.150 3.630 1.00 66.11 108 TYR B CA 1
ATOM 4135 C C . TYR B 1 108 ? -41.961 -30.294 3.264 1.00 65.96 108 TYR B C 1
ATOM 4136 O O . TYR B 1 108 ? -41.598 -29.373 4.002 1.00 66.45 108 TYR B O 1
ATOM 4145 N N . LEU B 1 109 ? -41.336 -30.609 2.131 1.00 64.96 109 LEU B N 1
ATOM 4146 C CA . LEU B 1 109 ? -40.147 -29.888 1.676 1.00 64.26 109 LEU B CA 1
ATOM 4147 C C . LEU B 1 109 ? -40.279 -29.407 0.233 1.00 64.39 109 LEU B C 1
ATOM 4148 O O . LEU B 1 109 ? -40.759 -30.139 -0.632 1.00 65.13 109 LEU B O 1
ATOM 4153 N N . VAL B 1 110 ? -39.843 -28.175 -0.012 1.00 63.80 110 VAL B N 1
ATOM 4154 C CA . VAL B 1 110 ? -39.879 -27.588 -1.347 1.00 63.30 110 VAL B CA 1
ATOM 4155 C C . VAL B 1 110 ? -38.484 -27.139 -1.777 1.00 63.34 110 VAL B C 1
ATOM 4156 O O . VAL B 1 110 ? -37.819 -26.380 -1.067 1.00 63.01 110 VAL B O 1
ATOM 4160 N N . PHE B 1 111 ? -38.047 -27.623 -2.935 1.00 63.24 111 PHE B N 1
ATOM 4161 C CA . PHE B 1 111 ? -36.832 -27.124 -3.563 1.00 63.31 111 PHE B CA 1
ATOM 4162 C C . PHE B 1 111 ? -37.178 -25.940 -4.459 1.00 63.09 111 PHE B C 1
ATOM 4163 O O . PHE B 1 111 ? -37.809 -26.101 -5.505 1.00 63.90 111 PHE B O 1
ATOM 4171 N N . ALA B 1 112 ? -36.786 -24.749 -4.019 1.00 62.37 112 ALA B N 1
ATOM 4172 C CA . ALA B 1 112 ? -36.972 -23.527 -4.795 1.00 61.54 112 ALA B CA 1
ATOM 4173 C C . ALA B 1 112 ? -35.670 -22.730 -4.806 1.00 61.77 112 ALA B C 1
ATOM 4174 O O . ALA B 1 112 ? -35.675 -21.496 -4.808 1.00 61.50 112 ALA B O 1
ATOM 4176 N N . ASN B 1 113 ? -34.556 -23.460 -4.823 1.00 61.53 113 ASN B N 1
ATOM 4177 C CA . ASN B 1 113 ? -33.222 -22.873 -4.730 1.00 62.14 113 ASN B CA 1
ATOM 4178 C C . ASN B 1 113 ? -32.608 -22.467 -6.077 1.00 62.63 113 ASN B C 1
ATOM 4179 O O . ASN B 1 113 ? -31.421 -22.139 -6.152 1.00 62.24 113 ASN B O 1
ATOM 4184 N N . GLY B 1 114 ? -33.429 -22.496 -7.127 1.00 63.22 114 GLY B N 1
ATOM 4185 C CA . GLY B 1 114 ? -33.096 -21.914 -8.432 1.00 63.14 114 GLY B CA 1
ATOM 4186 C C . GLY B 1 114 ? -31.901 -22.459 -9.194 1.00 63.31 114 GLY B C 1
ATOM 4187 O O . GLY B 1 114 ? -31.428 -23.565 -8.936 1.00 63.16 114 GLY B O 1
ATOM 4188 N N . ALA B 1 115 ? -31.419 -21.661 -10.143 1.00 64.03 115 ALA B N 1
ATOM 4189 C CA . ALA B 1 115 ? -30.286 -22.028 -10.991 1.00 65.07 115 ALA B CA 1
ATOM 4190 C C . ALA B 1 115 ? -29.198 -20.958 -10.967 1.00 66.20 115 ALA B C 1
ATOM 4191 O O . ALA B 1 115 ? -29.490 -19.761 -10.899 1.00 66.37 115 ALA B O 1
ATOM 4193 N N . SER B 1 116 ? -27.946 -21.401 -11.030 1.00 67.77 116 SER B N 1
ATOM 4194 C CA . SER B 1 116 ? -26.793 -20.505 -10.990 1.00 69.68 116 SER B CA 1
ATOM 4195 C C . SER B 1 116 ? -25.946 -20.643 -12.260 1.00 70.74 116 SER B C 1
ATOM 4196 O O . SER B 1 116 ? -25.974 -21.695 -12.901 1.00 70.43 116 SER B O 1
ATOM 4199 N N . PRO B 1 117 ? -25.188 -19.584 -12.624 1.00 72.28 117 PRO B N 1
ATOM 4200 C CA . PRO B 1 117 ? -24.455 -19.560 -13.894 1.00 73.31 117 PRO B CA 1
ATOM 4201 C C . PRO B 1 117 ? -23.392 -20.648 -14.007 1.00 74.85 117 PRO B C 1
ATOM 4202 O O . PRO B 1 117 ? -22.709 -20.960 -13.026 1.00 74.75 117 PRO B O 1
ATOM 4206 N N . GLN B 1 118 ? -23.274 -21.221 -15.202 1.00 77.05 118 GLN B N 1
ATOM 4207 C CA . GLN B 1 118 ? -22.251 -22.218 -15.500 1.00 79.12 118 GLN B CA 1
ATOM 4208 C C . GLN B 1 118 ? -20.880 -21.563 -15.434 1.00 80.02 118 GLN B C 1
ATOM 4209 O O . GLN B 1 118 ? -20.643 -20.538 -16.077 1.00 79.92 118 GLN B O 1
ATOM 4215 N N . VAL B 1 119 ? -19.989 -22.149 -14.640 1.00 81.43 119 VAL B N 1
ATOM 4216 C CA . VAL B 1 119 ? -18.633 -21.631 -14.496 1.00 83.29 119 VAL B CA 1
ATOM 4217 C C . VAL B 1 119 ? -17.708 -22.231 -15.574 1.00 83.75 119 VAL B C 1
ATOM 4218 O O . VAL B 1 119 ? -17.432 -23.435 -15.564 1.00 83.98 119 VAL B O 1
ATOM 4222 N N . PRO B 1 120 ? -17.249 -21.391 -16.526 1.00 84.16 120 PRO B N 1
ATOM 4223 C CA . PRO B 1 120 ? -16.479 -21.868 -17.678 1.00 84.58 120 PRO B CA 1
ATOM 4224 C C . PRO B 1 120 ? -15.013 -22.174 -17.361 1.00 85.21 120 PRO B C 1
ATOM 4225 O O . PRO B 1 120 ? -14.435 -21.578 -16.448 1.00 84.83 120 PRO B O 1
ATOM 4229 N N . ALA B 1 121 ? -14.425 -23.083 -18.136 1.00 85.91 121 ALA B N 1
ATOM 4230 C CA . ALA B 1 121 ? -13.085 -23.616 -17.866 1.00 86.58 121 ALA B CA 1
ATOM 4231 C C . ALA B 1 121 ? -11.921 -22.690 -18.248 1.00 86.87 121 ALA B C 1
ATOM 4232 O O . ALA B 1 121 ? -10.761 -23.112 -18.227 1.00 87.06 121 ALA B O 1
ATOM 4234 N N . ILE B 1 122 ? -12.230 -21.438 -18.585 1.00 86.86 122 ILE B N 1
ATOM 4235 C CA . ILE B 1 122 ? -11.214 -20.446 -18.948 1.00 86.66 122 ILE B CA 1
ATOM 4236 C C . ILE B 1 122 ? -10.322 -20.070 -17.763 1.00 86.84 122 ILE B C 1
ATOM 4237 O O . ILE B 1 122 ? -10.761 -20.095 -16.612 1.00 86.96 122 ILE B O 1
ATOM 4239 N N . GLU B 1 123 ? -9.067 -19.735 -18.055 1.00 86.99 123 GLU B N 1
ATOM 4240 C CA . GLU B 1 123 ? -8.116 -19.303 -17.032 1.00 86.99 123 GLU B CA 1
ATOM 4241 C C . GLU B 1 123 ? -8.213 -17.795 -16.816 1.00 86.75 123 GLU B C 1
ATOM 4242 O O . GLU B 1 123 ? -8.050 -17.013 -17.755 1.00 86.60 123 GLU B O 1
ATOM 4244 N N . GLY B 1 124 ? -8.485 -17.398 -15.576 1.00 86.66 124 GLY B N 1
ATOM 4245 C CA . GLY B 1 124 ? -8.638 -15.987 -15.221 1.00 86.84 124 GLY B CA 1
ATOM 4246 C C . GLY B 1 124 ? -10.077 -15.575 -14.965 1.00 86.89 124 GLY B C 1
ATOM 4247 O O . GLY B 1 124 ? -10.427 -14.402 -15.103 1.00 87.11 124 GLY B O 1
ATOM 4248 N N . VAL B 1 125 ? -10.907 -16.542 -14.581 1.00 86.61 125 VAL B N 1
ATOM 4249 C CA . VAL B 1 125 ? -12.328 -16.306 -14.312 1.00 86.12 125 VAL B CA 1
ATOM 4250 C C . VAL B 1 125 ? -12.549 -15.650 -12.939 1.00 85.78 125 VAL B C 1
ATOM 4251 O O . VAL B 1 125 ? -13.613 -15.077 -12.679 1.00 85.28 125 VAL B O 1
ATOM 4255 N N . ASN B 1 126 ? -11.510 -15.646 -12.128 1.00 85.33 126 ASN B N 1
ATOM 4256 C CA . ASN B 1 126 ? -11.642 -15.190 -10.777 1.00 85.37 126 ASN B CA 1
ATOM 4257 C C . ASN B 1 126 ? -10.950 -13.888 -10.448 1.00 84.76 126 ASN B C 1
ATOM 4258 O O . ASN B 1 126 ? -10.743 -13.569 -9.308 1.00 84.78 126 ASN B O 1
ATOM 4263 N N . LEU B 1 127 ? -10.552 -13.191 -11.492 1.00 84.22 127 LEU B N 1
ATOM 4264 C CA . LEU B 1 127 ? -9.934 -11.909 -11.358 1.00 83.70 127 LEU B CA 1
ATOM 4265 C C . LEU B 1 127 ? -11.045 -11.072 -10.865 1.00 83.58 127 LEU B C 1
ATOM 4266 O O . LEU B 1 127 ? -12.175 -11.498 -10.887 1.00 84.15 127 LEU B O 1
ATOM 4271 N N . LYS B 1 128 ? -10.730 -9.880 -10.410 1.00 83.06 128 LYS B N 1
ATOM 4272 C CA . LYS B 1 128 ? -11.745 -8.969 -10.005 1.00 82.30 128 LYS B CA 1
ATOM 4273 C C . LYS B 1 128 ? -12.058 -8.316 -11.288 1.00 81.43 128 LYS B C 1
ATOM 4274 O O . LYS B 1 128 ? -11.195 -8.199 -12.110 1.00 80.94 128 LYS B O 1
ATOM 4276 N N . GLY B 1 129 ? -13.295 -7.898 -11.473 1.00 80.76 129 GLY B N 1
ATOM 4277 C CA . GLY B 1 129 ? -13.698 -7.255 -12.701 1.00 79.54 129 GLY B CA 1
ATOM 4278 C C . GLY B 1 129 ? -14.524 -8.158 -13.568 1.00 78.67 129 GLY B C 1
ATOM 4279 O O . GLY B 1 129 ? -15.131 -7.741 -14.521 1.00 78.40 129 GLY B O 1
ATOM 4280 N N . VAL B 1 130 ? -14.509 -9.421 -13.213 1.00 77.54 130 VAL B N 1
ATOM 4281 C CA . VAL B 1 130 ? -15.302 -10.455 -13.872 1.00 76.60 130 VAL B CA 1
ATOM 4282 C C . VAL B 1 130 ? -16.510 -10.773 -12.994 1.00 75.72 130 VAL B C 1
ATOM 4283 O O . VAL B 1 130 ? -16.361 -11.082 -11.809 1.00 75.38 130 VAL B O 1
ATOM 4287 N N . PHE B 1 131 ? -17.702 -10.679 -13.579 1.00 74.66 131 PHE B N 1
ATOM 4288 C CA . PHE B 1 131 ? -18.946 -10.859 -12.834 1.00 73.78 131 PHE B CA 1
ATOM 4289 C C . PHE B 1 131 ? -19.943 -11.770 -13.539 1.00 73.03 131 PHE B C 1
ATOM 4290 O O . PHE B 1 131 ? -19.976 -11.845 -14.767 1.00 72.52 131 PHE B O 1
ATOM 4298 N N . THR B 1 132 ? -20.757 -12.453 -12.739 1.00 72.46 132 THR B N 1
ATOM 4299 C CA . THR B 1 132 ? -21.916 -13.187 -13.234 1.00 72.08 132 THR B CA 1
ATOM 4300 C C . THR B 1 132 ? -23.162 -12.363 -12.933 1.00 71.68 132 THR B C 1
ATOM 4301 O O . THR B 1 132 ? -23.246 -11.736 -11.879 1.00 72.22 132 THR B O 1
ATOM 4305 N N . ALA B 1 133 ? -24.122 -12.356 -13.853 1.00 71.01 133 ALA B N 1
ATOM 4306 C CA . ALA B 1 133 ? -25.365 -11.608 -13.656 1.00 70.07 133 ALA B CA 1
ATOM 4307 C C . ALA B 1 133 ? -26.529 -12.554 -13.362 1.00 69.50 133 ALA B C 1
ATOM 4308 O O . ALA B 1 133 ? -27.333 -12.861 -14.246 1.00 68.51 133 ALA B O 1
ATOM 4310 N N . ASP B 1 134 ? -26.616 -13.009 -12.113 1.00 69.55 134 ASP B N 1
ATOM 4311 C CA . ASP B 1 134 ? -27.577 -14.052 -11.748 1.00 70.42 134 ASP B CA 1
ATOM 4312 C C . ASP B 1 134 ? -28.499 -13.709 -10.577 1.00 70.39 134 ASP B C 1
ATOM 4313 O O . ASP B 1 134 ? -29.711 -13.912 -10.665 1.00 70.77 134 ASP B O 1
ATOM 4318 N N . LEU B 1 135 ? -27.924 -13.210 -9.486 1.00 70.43 135 LEU B N 1
ATOM 4319 C CA . LEU B 1 135 ? -28.698 -12.812 -8.308 1.00 70.03 135 LEU B CA 1
ATOM 4320 C C . LEU B 1 135 ? -28.492 -11.328 -7.988 1.00 70.05 135 LEU B C 1
ATOM 4321 O O . LEU B 1 135 ? -27.528 -10.730 -8.461 1.00 69.71 135 LEU B O 1
ATOM 4326 N N . PRO B 1 136 ? -29.406 -10.724 -7.198 1.00 69.97 136 PRO B N 1
ATOM 4327 C CA . PRO B 1 136 ? -29.299 -9.292 -6.887 1.00 69.89 136 PRO B CA 1
ATOM 4328 C C . PRO B 1 136 ? -27.961 -8.803 -6.288 1.00 69.96 136 PRO B C 1
ATOM 4329 O O . PRO B 1 136 ? -27.538 -7.693 -6.626 1.00 70.20 136 PRO B O 1
ATOM 4333 N N . PRO B 1 137 ? -27.299 -9.603 -5.413 1.00 69.71 137 PRO B N 1
ATOM 4334 C CA . PRO B 1 137 ? -25.966 -9.186 -4.952 1.00 69.71 137 PRO B CA 1
ATOM 4335 C C . PRO B 1 137 ? -24.972 -8.886 -6.080 1.00 70.26 137 PRO B C 1
ATOM 4336 O O . PRO B 1 137 ? -24.061 -8.075 -5.893 1.00 70.80 137 PRO B O 1
ATOM 4340 N N . ASP B 1 138 ? -25.152 -9.534 -7.231 1.00 70.22 138 ASP B N 1
ATOM 4341 C CA . ASP B 1 138 ? -24.316 -9.296 -8.407 1.00 70.11 138 ASP B CA 1
ATOM 4342 C C . ASP B 1 138 ? -24.463 -7.868 -8.924 1.00 70.50 138 ASP B C 1
ATOM 4343 O O . ASP B 1 138 ? -23.468 -7.209 -9.229 1.00 70.65 138 ASP B O 1
ATOM 4348 N N . ALA B 1 139 ? -25.708 -7.402 -9.016 1.00 70.96 139 ALA B N 1
ATOM 4349 C CA . ALA B 1 139 ? -26.016 -6.066 -9.526 1.00 71.66 139 ALA B CA 1
ATOM 4350 C C . ALA B 1 139 ? -25.366 -4.969 -8.686 1.00 72.35 139 ALA B C 1
ATOM 4351 O O . ALA B 1 139 ? -24.831 -3.999 -9.230 1.00 72.13 139 ALA B O 1
ATOM 4353 N N . LEU B 1 140 ? -25.347 -5.145 -7.383 1.00 73.27 140 LEU B N 1
ATOM 4354 C CA . LEU B 1 140 ? -24.697 -4.177 -6.523 1.00 73.86 140 LEU B CA 1
ATOM 4355 C C . LEU B 1 140 ? -23.219 -4.229 -6.744 1.00 74.20 14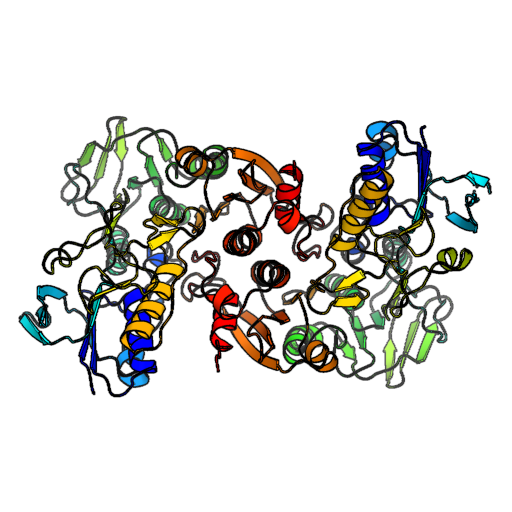0 LEU B C 1
ATOM 4356 O O . LEU B 1 140 ? -22.563 -3.242 -6.878 1.00 74.00 140 LEU B O 1
ATOM 4361 N N . ALA B 1 141 ? -22.689 -5.420 -6.741 1.00 74.80 141 ALA B N 1
ATOM 4362 C CA . ALA B 1 141 ? -21.247 -5.590 -6.921 1.00 75.34 141 ALA B CA 1
ATOM 4363 C C . ALA B 1 141 ? -20.737 -4.950 -8.212 1.00 75.92 141 ALA B C 1
ATOM 4364 O O . ALA B 1 141 ? -19.608 -4.461 -8.260 1.00 76.54 141 ALA B O 1
ATOM 4366 N N . ILE B 1 142 ? -21.577 -4.953 -9.247 1.00 76.90 142 ILE B N 1
ATOM 4367 C CA . ILE B 1 142 ? -21.222 -4.388 -10.553 1.00 77.57 142 ILE B CA 1
ATOM 4368 C C . ILE B 1 142 ? -21.153 -2.856 -10.523 1.00 78.39 142 ILE B C 1
ATOM 4369 O O . ILE B 1 142 ? -20.214 -2.263 -11.060 1.00 78.13 142 ILE B O 1
ATOM 4374 N N . ARG B 1 143 ? -22.090 -2.240 -9.833 1.00 79.61 143 ARG B N 1
ATOM 4375 C CA . ARG B 1 143 ? -22.164 -0.804 -9.701 1.00 80.66 143 ARG B CA 1
ATOM 4376 C C . ARG B 1 143 ? -21.072 -0.282 -8.798 1.00 81.25 143 ARG B C 1
ATOM 4377 O O . ARG B 1 143 ? -20.479 0.753 -9.016 1.00 81.20 143 ARG B O 1
ATOM 4385 N N . GLU B 1 144 ? -20.828 -1.025 -7.755 1.00 81.77 144 GLU B N 1
ATOM 4386 C CA . GLU B 1 144 ? -19.833 -0.642 -6.756 1.00 82.64 144 GLU B CA 1
ATOM 4387 C C . GLU B 1 144 ? -18.416 -0.718 -7.327 1.00 82.73 144 GLU B C 1
ATOM 4388 O O . GLU B 1 144 ? -17.534 0.034 -6.910 1.00 82.80 144 GLU B O 1
ATOM 4394 N N . TYR B 1 145 ? -18.211 -1.627 -8.280 1.00 83.04 145 TYR B N 1
ATOM 4395 C CA . TYR B 1 145 ? -16.927 -1.765 -8.970 1.00 83.35 145 TYR B CA 1
ATOM 4396 C C . TYR B 1 145 ? -16.702 -0.617 -9.954 1.00 84.15 145 TYR B C 1
ATOM 4397 O O . TYR B 1 145 ? -15.607 -0.055 -10.017 1.00 84.16 145 TYR B O 1
ATOM 4406 N N . MET B 1 146 ? -17.743 -0.281 -10.716 1.00 85.19 146 MET B N 1
ATOM 4407 C CA . MET B 1 146 ? -17.712 0.854 -11.645 1.00 85.79 146 MET B CA 1
ATOM 4408 C C . MET B 1 146 ? -17.497 2.174 -10.907 1.00 86.37 146 MET B C 1
ATOM 4409 O O . MET B 1 146 ? -16.989 3.144 -11.475 1.00 86.15 146 MET B O 1
ATOM 4414 N N . GLU B 1 147 ? -17.890 2.188 -9.636 1.00 87.11 147 GLU B N 1
ATOM 4415 C CA . GLU B 1 147 ? -17.742 3.343 -8.760 1.00 88.06 147 GLU B CA 1
ATOM 4416 C C . GLU B 1 147 ? -16.303 3.465 -8.253 1.00 87.80 147 GLU B C 1
ATOM 4417 O O . GLU B 1 147 ? -15.749 4.565 -8.198 1.00 88.21 147 GLU B O 1
ATOM 4423 N N . LYS B 1 148 ? -15.705 2.328 -7.895 1.00 87.29 148 LYS B N 1
ATOM 4424 C CA . LYS B 1 148 ? -14.363 2.289 -7.310 1.00 86.86 148 LYS B CA 1
ATOM 4425 C C . LYS B 1 148 ? -13.250 2.283 -8.367 1.00 86.64 148 LYS B C 1
ATOM 4426 O O . LYS B 1 148 ? -12.118 2.685 -8.083 1.00 86.68 148 LYS B O 1
ATOM 4430 N N . TYR B 1 149 ? -13.578 1.831 -9.579 1.00 86.12 149 TYR B N 1
ATOM 4431 C CA . TYR B 1 149 ? -12.606 1.730 -10.673 1.00 85.53 149 TYR B CA 1
ATOM 4432 C C . TYR B 1 149 ? -13.150 2.246 -12.006 1.00 85.16 149 TYR B C 1
ATOM 4433 O O . TYR B 1 149 ? -14.335 2.086 -12.305 1.00 85.13 149 TYR B O 1
ATOM 4442 N N . LYS B 1 150 ? -12.276 2.860 -12.801 1.00 84.78 150 LYS B N 1
ATOM 4443 C CA . LYS B 1 150 ? -12.664 3.453 -14.082 1.00 84.48 150 LYS B CA 1
ATOM 4444 C C . LYS B 1 150 ? -12.819 2.395 -15.169 1.00 84.02 150 LYS B C 1
ATOM 4445 O O . LYS B 1 150 ? -11.881 1.648 -15.459 1.00 84.28 150 LYS B O 1
ATOM 4451 N N . VAL B 1 151 ? -14.008 2.341 -15.763 1.00 83.04 151 VAL B N 1
ATOM 4452 C CA . VAL B 1 151 ? -14.323 1.349 -16.791 1.00 82.08 151 VAL B CA 1
ATOM 4453 C C . VAL B 1 151 ? -14.733 2.022 -18.103 1.00 81.64 151 VAL B C 1
ATOM 4454 O O . VAL B 1 151 ? -15.672 2.817 -18.137 1.00 81.17 151 VAL B O 1
ATOM 4458 N N . GLU B 1 152 ? -14.009 1.697 -19.172 1.00 81.14 152 GLU B N 1
ATOM 4459 C CA . GLU B 1 152 ? -14.309 2.189 -20.517 1.00 80.97 152 GLU B CA 1
ATOM 4460 C C . GLU B 1 152 ? -14.799 1.063 -21.424 1.00 80.18 152 GLU B C 1
ATOM 4461 O O . GLU B 1 152 ? -15.751 1.238 -22.188 1.00 80.23 152 GLU B O 1
ATOM 4463 N N . ASN B 1 153 ? -14.171 -0.091 -21.295 1.00 79.14 153 ASN B N 1
ATOM 4464 C CA . ASN B 1 153 ? -14.420 -1.203 -22.191 1.00 78.13 153 ASN B CA 1
ATOM 4465 C C . ASN B 1 153 ? -14.995 -2.425 -21.536 1.00 77.00 153 ASN B C 1
ATOM 4466 O O . ASN B 1 153 ? -14.448 -2.937 -20.595 1.00 76.03 153 ASN B O 1
ATOM 4471 N N . VAL B 1 154 ? -16.101 -2.901 -22.078 1.00 76.31 154 VAL B N 1
ATOM 4472 C CA . VAL B 1 154 ? -16.861 -4.000 -21.488 1.00 75.72 154 VAL B CA 1
ATOM 4473 C C . VAL B 1 154 ? -16.945 -5.180 -22.458 1.00 74.99 154 VAL B C 1
ATOM 4474 O O . VAL B 1 154 ? -17.287 -5.011 -23.632 1.00 74.82 154 VAL B O 1
ATOM 4478 N N . VAL B 1 155 ? -16.626 -6.370 -21.958 1.00 73.86 155 VAL B N 1
ATOM 4479 C CA . VAL B 1 155 ? -16.708 -7.588 -22.758 1.00 73.54 155 VAL B CA 1
ATOM 4480 C C . VAL B 1 155 ? -17.730 -8.554 -22.163 1.00 73.51 155 VAL B C 1
ATOM 4481 O O . VAL B 1 155 ? -17.668 -8.893 -20.978 1.00 73.30 155 VAL B O 1
ATOM 4485 N N . ILE B 1 156 ? -18.677 -8.975 -22.999 1.00 73.12 156 ILE B N 1
ATOM 4486 C CA . ILE B 1 156 ? -19.703 -9.933 -22.601 1.00 73.11 156 ILE B CA 1
ATOM 4487 C C . ILE B 1 156 ? -19.408 -11.292 -23.228 1.00 73.04 156 ILE B C 1
ATOM 4488 O O . ILE B 1 156 ? -19.311 -11.412 -24.452 1.00 73.27 156 ILE B O 1
ATOM 4493 N N . ILE B 1 157 ? -19.307 -12.334 -22.426 1.00 73.10 157 ILE B N 1
ATOM 4494 C CA . ILE B 1 157 ? -19.258 -13.690 -22.931 1.00 73.49 157 ILE B CA 1
ATOM 4495 C C . ILE B 1 157 ? -20.613 -14.294 -22.902 1.00 73.69 157 ILE B C 1
ATOM 4496 O O . ILE B 1 157 ? -21.055 -14.679 -21.852 1.00 73.55 157 ILE B O 1
ATOM 4501 N N . GLY B 1 158 ? -21.276 -14.391 -24.038 1.00 73.71 158 GLY B N 1
ATOM 4502 C CA . GLY B 1 158 ? -22.678 -14.698 -24.024 1.00 74.04 158 GLY B CA 1
ATOM 4503 C C . GLY B 1 158 ? -23.257 -15.064 -25.349 1.00 74.93 158 GLY B C 1
ATOM 4504 O O . GLY B 1 158 ? -22.663 -15.813 -26.079 1.00 75.67 158 GLY B O 1
ATOM 4505 N N . GLY B 1 159 ? -24.439 -14.576 -25.647 1.00 74.72 159 GLY B N 1
ATOM 4506 C CA . GLY B 1 159 ? -25.033 -14.841 -26.927 1.00 75.27 159 GLY B CA 1
ATOM 4507 C C . GLY B 1 159 ? -26.520 -14.896 -26.817 1.00 75.07 159 GLY B C 1
ATOM 4508 O O . GLY B 1 159 ? -27.215 -14.677 -27.777 1.00 76.06 159 GLY B O 1
ATOM 4509 N N . GLY B 1 160 ? -26.940 -15.305 -25.630 1.00 73.47 160 GLY B N 1
ATOM 4510 C CA . GLY B 1 160 ? -28.307 -15.585 -25.305 1.00 73.15 160 GLY B CA 1
ATOM 4511 C C . GLY B 1 160 ? -28.915 -14.388 -24.669 1.00 72.23 160 GLY B C 1
ATOM 4512 O O . GLY B 1 160 ? -28.399 -13.337 -24.830 1.00 72.45 160 GLY B O 1
ATOM 4513 N N . TYR B 1 161 ? -30.012 -14.527 -23.965 1.00 71.27 161 TYR B N 1
ATOM 4514 C CA . TYR B 1 161 ? -30.771 -13.351 -23.613 1.00 70.85 161 TYR B CA 1
ATOM 4515 C C . TYR B 1 161 ? -30.154 -12.477 -22.560 1.00 70.04 161 TYR B C 1
ATOM 4516 O O . TYR B 1 161 ? -30.159 -11.274 -22.671 1.00 69.04 161 TYR B O 1
ATOM 4525 N N . ILE B 1 162 ? -29.607 -13.093 -21.538 1.00 69.29 162 ILE B N 1
ATOM 4526 C CA . ILE B 1 162 ? -28.998 -12.340 -20.494 1.00 68.67 162 ILE B CA 1
ATOM 4527 C C . ILE B 1 162 ? -27.875 -11.541 -21.053 1.00 68.70 162 ILE B C 1
ATOM 4528 O O . ILE B 1 162 ? -27.704 -10.400 -20.761 1.00 68.85 162 ILE B O 1
ATOM 4533 N N . GLY B 1 163 ? -27.108 -12.156 -21.896 1.00 68.47 163 GLY B N 1
ATOM 4534 C CA . GLY B 1 163 ? -25.988 -11.466 -22.524 1.00 68.75 163 GLY B CA 1
ATOM 4535 C C . GLY B 1 163 ? -26.411 -10.184 -23.240 1.00 68.22 163 GLY B C 1
ATOM 4536 O O . GLY B 1 163 ? -25.819 -9.128 -23.017 1.00 68.10 163 GLY B O 1
ATOM 4537 N N . ILE B 1 164 ? -27.431 -10.285 -24.092 1.00 67.82 164 ILE B N 1
ATOM 4538 C CA . ILE B 1 164 ? -27.920 -9.135 -24.856 1.00 68.46 164 ILE B CA 1
ATOM 4539 C C . ILE B 1 164 ? -28.481 -8.046 -23.947 1.00 68.62 164 ILE B C 1
ATOM 4540 O O . ILE B 1 164 ? -28.268 -6.858 -24.196 1.00 68.61 164 ILE B O 1
ATOM 4545 N N . GLU B 1 165 ? -29.190 -8.458 -22.896 1.00 68.92 165 GLU B N 1
ATOM 4546 C CA . GLU B 1 165 ? -29.745 -7.525 -21.917 1.00 69.61 165 GLU B CA 1
ATOM 4547 C C . GLU B 1 165 ? -28.660 -6.834 -21.094 1.00 68.85 165 GLU B C 1
ATOM 4548 O O . GLU B 1 165 ? -28.815 -5.672 -20.717 1.00 69.06 165 GLU B O 1
ATOM 4554 N N . MET B 1 166 ? -27.570 -7.549 -20.819 1.00 67.94 166 MET B N 1
ATOM 4555 C CA . MET B 1 166 ? -26.409 -6.951 -20.160 1.00 67.41 166 MET B CA 1
ATOM 4556 C C . MET B 1 166 ? -25.650 -6.043 -21.123 1.00 67.82 166 MET B C 1
ATOM 4557 O O . MET B 1 166 ? -25.209 -4.959 -20.741 1.00 67.54 166 MET B O 1
ATOM 4562 N N . ALA B 1 167 ? -25.517 -6.487 -22.373 1.00 68.26 167 ALA B N 1
ATOM 4563 C CA . ALA B 1 167 ? -24.869 -5.699 -23.418 1.00 68.52 167 ALA B CA 1
ATOM 4564 C C . ALA B 1 167 ? -25.552 -4.344 -23.613 1.00 69.21 167 ALA B C 1
ATOM 4565 O O . ALA B 1 167 ? -24.875 -3.325 -23.746 1.00 68.84 167 ALA B O 1
ATOM 4567 N N . GLU B 1 168 ? -26.886 -4.339 -23.617 1.00 70.22 168 GLU B N 1
ATOM 4568 C CA . GLU B 1 168 ? -27.658 -3.102 -23.763 1.00 71.53 168 GLU B CA 1
ATOM 4569 C C . GLU B 1 168 ? -27.456 -2.166 -22.570 1.00 71.95 168 GLU B C 1
ATOM 4570 O O . GLU B 1 168 ? -27.317 -0.952 -22.745 1.00 71.90 168 GLU B O 1
ATOM 4576 N N . ALA B 1 169 ? -27.435 -2.741 -21.369 1.00 72.27 169 ALA B N 1
ATOM 4577 C CA . ALA B 1 169 ? -27.260 -1.981 -20.132 1.00 72.93 169 ALA B CA 1
ATOM 4578 C C . ALA B 1 169 ? -26.010 -1.100 -20.157 1.00 73.63 169 ALA B C 1
ATOM 4579 O O . ALA B 1 169 ? -26.023 0.019 -19.640 1.00 74.25 169 ALA B O 1
ATOM 4581 N N . PHE B 1 170 ? -24.943 -1.608 -20.770 1.00 74.01 170 PHE B N 1
ATOM 4582 C CA . PHE B 1 170 ? -23.675 -0.887 -20.845 1.00 73.91 170 PHE B CA 1
ATOM 4583 C C . PHE B 1 170 ? -23.595 0.101 -22.015 1.00 75.12 170 PHE B C 1
ATOM 4584 O O . PHE B 1 170 ? -22.953 1.146 -21.895 1.00 75.53 170 PHE B O 1
ATOM 4592 N N . ALA B 1 171 ? -24.250 -0.222 -23.132 1.00 75.89 171 ALA B N 1
ATOM 4593 C CA . ALA B 1 171 ? -24.213 0.621 -24.339 1.00 76.73 171 ALA B CA 1
ATOM 4594 C C . ALA B 1 171 ? -24.811 2.009 -24.110 1.00 77.49 171 ALA B C 1
ATOM 4595 O O . ALA B 1 171 ? -24.170 3.021 -24.405 1.00 77.99 171 ALA B O 1
ATOM 4597 N N . ALA B 1 172 ? -26.033 2.047 -23.581 1.00 78.10 172 ALA B N 1
ATOM 4598 C CA . ALA B 1 172 ? -26.755 3.304 -23.365 1.00 78.62 172 ALA B CA 1
ATOM 4599 C C . ALA B 1 172 ? -26.122 4.164 -22.265 1.00 78.41 172 ALA B C 1
ATOM 4600 O O . ALA B 1 172 ? -26.525 5.310 -22.053 1.00 78.54 172 ALA B O 1
ATOM 4602 N N . GLN B 1 173 ? -25.131 3.595 -21.578 1.00 78.35 173 GLN B N 1
ATOM 4603 C CA . GLN B 1 173 ? -24.290 4.330 -20.632 1.00 77.72 173 GLN B CA 1
ATOM 4604 C C . GLN B 1 173 ? -23.021 4.856 -21.317 1.00 77.96 173 GLN B C 1
ATOM 4605 O O . GLN B 1 173 ? -22.129 5.401 -20.659 1.00 78.25 173 GLN B O 1
ATOM 4611 N N . GLY B 1 174 ? -22.948 4.683 -22.636 1.00 77.64 174 GLY B N 1
ATOM 4612 C CA . GLY B 1 174 ? -21.840 5.191 -23.445 1.00 77.55 174 GLY B CA 1
ATOM 4613 C C . GLY B 1 174 ? -20.634 4.272 -23.562 1.00 77.72 174 GLY B C 1
ATOM 4614 O O . GLY B 1 174 ? -19.679 4.590 -24.278 1.00 77.18 174 GLY B O 1
ATOM 4615 N N . LYS B 1 175 ? -20.680 3.133 -22.870 1.00 77.39 175 LYS B N 1
ATOM 4616 C CA . LYS B 1 175 ? -19.540 2.209 -22.794 1.00 77.17 175 LYS B CA 1
ATOM 4617 C C . LYS B 1 175 ? -19.220 1.517 -24.119 1.00 76.76 175 LYS B C 1
ATOM 4618 O O . LYS B 1 175 ? -20.052 1.466 -25.029 1.00 76.91 175 LYS B O 1
ATOM 4624 N N . ASN B 1 176 ? -18.000 0.992 -24.207 1.00 76.40 176 ASN B N 1
ATOM 4625 C CA . ASN B 1 176 ? -17.533 0.249 -25.369 1.00 76.05 176 ASN B CA 1
ATOM 4626 C C . ASN B 1 176 ? -17.725 -1.248 -25.130 1.00 75.29 176 ASN B C 1
ATOM 4627 O O . ASN B 1 176 ? -17.015 -1.851 -24.324 1.00 75.44 176 ASN B O 1
ATOM 4632 N N . VAL B 1 177 ? -18.690 -1.842 -25.828 1.00 74.24 177 VAL B N 1
ATOM 4633 C CA . VAL B 1 177 ? -19.107 -3.218 -25.546 1.00 73.67 177 VAL B CA 1
ATOM 4634 C C . VAL B 1 177 ? -18.755 -4.190 -26.676 1.00 73.07 177 VAL B C 1
ATOM 4635 O O . VAL B 1 177 ? -18.900 -3.867 -27.857 1.00 72.84 177 VAL B O 1
ATOM 4639 N N . THR B 1 178 ? -18.293 -5.378 -26.291 1.00 72.35 178 THR B N 1
ATOM 4640 C CA . THR B 1 178 ? -17.915 -6.429 -27.232 1.00 71.94 178 THR B CA 1
ATOM 4641 C C . THR B 1 178 ? -18.548 -7.762 -26.822 1.00 72.09 178 THR B C 1
ATOM 4642 O O . THR B 1 178 ? -18.398 -8.203 -25.679 1.00 71.93 178 THR B O 1
ATOM 4646 N N . MET B 1 179 ? -19.194 -8.410 -27.760 1.00 72.27 179 MET B N 1
ATOM 4647 C CA . MET B 1 179 ? -19.777 -9.685 -27.470 1.00 73.19 179 MET B CA 1
ATOM 4648 C C . MET B 1 179 ? -19.080 -10.837 -28.129 1.00 73.58 179 MET B C 1
ATOM 4649 O O . MET B 1 179 ? -18.860 -10.870 -29.315 1.00 73.03 179 MET B O 1
ATOM 4654 N N . ILE B 1 180 ? -18.777 -11.813 -27.310 1.00 74.19 180 ILE B N 1
ATOM 4655 C CA . ILE B 1 180 ? -18.118 -13.034 -27.767 1.00 74.77 180 ILE B CA 1
ATOM 4656 C C . ILE B 1 180 ? -19.142 -14.166 -27.867 1.00 75.22 180 ILE B C 1
ATOM 4657 O O . ILE B 1 180 ? -19.643 -14.661 -26.854 1.00 75.42 180 ILE B O 1
ATOM 4662 N N . VAL B 1 181 ? -19.455 -14.556 -29.099 1.00 75.97 181 VAL B N 1
ATOM 4663 C CA . VAL B 1 181 ? -20.440 -15.599 -29.355 1.00 77.09 181 VAL B CA 1
ATOM 4664 C C . VAL B 1 181 ? -19.824 -16.843 -29.962 1.00 77.88 181 VAL B C 1
ATOM 4665 O O . VAL B 1 181 ? -19.269 -16.796 -31.064 1.00 77.91 181 VAL B O 1
ATOM 4669 N N . ARG B 1 182 ? -19.916 -17.953 -29.232 1.00 78.63 182 ARG B N 1
ATOM 4670 C CA . ARG B 1 182 ? -19.470 -19.253 -29.726 1.00 79.31 182 ARG B CA 1
ATOM 4671 C C . ARG B 1 182 ? -20.400 -19.700 -30.848 1.00 79.56 182 ARG B C 1
ATOM 4672 O O . ARG B 1 182 ? -21.608 -19.845 -30.645 1.00 79.43 182 ARG B O 1
ATOM 4680 N N . GLY B 1 183 ? -19.824 -19.890 -32.033 1.00 80.21 183 GLY B N 1
ATOM 4681 C CA . GLY B 1 183 ? -20.556 -20.318 -33.237 1.00 80.85 183 GLY B CA 1
ATOM 4682 C C . GLY B 1 183 ? -21.440 -19.239 -33.900 1.00 80.31 183 GLY B C 1
ATOM 4683 O O . GLY B 1 183 ? -21.443 -18.074 -33.490 1.00 79.78 183 GLY B O 1
ATOM 4684 N N . GLU B 1 184 ? -22.205 -19.677 -34.901 1.00 79.59 184 GLU B N 1
ATOM 4685 C CA . GLU B 1 184 ? -22.690 -18.843 -36.013 1.00 79.03 184 GLU B CA 1
ATOM 4686 C C . GLU B 1 184 ? -23.495 -17.568 -35.723 1.00 78.03 184 GLU B C 1
ATOM 4687 O O . GLU B 1 184 ? -23.271 -16.548 -36.378 1.00 78.23 184 GLU B O 1
ATOM 4693 N N . ARG B 1 185 ? -24.426 -17.616 -34.772 1.00 76.91 185 ARG B N 1
ATOM 4694 C CA . ARG B 1 185 ? -25.328 -16.475 -34.550 1.00 75.37 185 ARG B CA 1
ATOM 4695 C C . ARG B 1 185 ? -25.789 -16.287 -33.101 1.00 74.88 185 ARG B C 1
ATOM 4696 O O . ARG B 1 185 ? -25.653 -17.185 -32.269 1.00 74.89 185 ARG B O 1
ATOM 4704 N N . VAL B 1 186 ? -26.335 -15.103 -32.826 1.00 74.13 186 VAL B N 1
ATOM 4705 C CA . VAL B 1 186 ? -26.905 -14.751 -31.524 1.00 73.47 186 VAL B CA 1
ATOM 4706 C C . VAL B 1 186 ? -28.212 -15.504 -31.275 1.00 73.71 186 VAL B C 1
ATOM 4707 O O . VAL B 1 186 ? -28.973 -15.754 -32.213 1.00 74.02 186 VAL B O 1
ATOM 4711 N N . LEU B 1 187 ? -28.448 -15.879 -30.015 1.00 73.76 187 LEU B N 1
ATOM 4712 C CA . LEU B 1 187 ? -29.669 -16.586 -29.593 1.00 73.84 187 LEU B CA 1
ATOM 4713 C C . LEU B 1 187 ? -29.960 -17.847 -30.412 1.00 74.33 187 LEU B C 1
ATOM 4714 O O . LEU B 1 187 ? -31.121 -18.240 -30.560 1.00 74.55 187 LEU B O 1
ATOM 4719 N N . ARG B 1 188 ? -28.906 -18.480 -30.929 1.00 74.31 188 ARG B N 1
ATOM 4720 C CA . ARG B 1 188 ? -29.040 -19.616 -31.852 1.00 74.42 188 ARG B CA 1
ATOM 4721 C C . ARG B 1 188 ? -29.787 -20.812 -31.260 1.00 73.38 188 ARG B C 1
ATOM 4722 O O . ARG B 1 188 ? -30.332 -21.638 -31.996 1.00 72.98 188 ARG B O 1
ATOM 4730 N N . ARG B 1 189 ? -29.810 -20.891 -29.933 1.00 72.89 189 ARG B N 1
ATOM 4731 C CA . ARG B 1 189 ? -30.377 -22.037 -29.238 1.00 71.71 189 ARG B CA 1
ATOM 4732 C C . ARG B 1 189 ? -31.904 -21.999 -29.150 1.00 70.17 189 ARG B C 1
ATOM 4733 O O . ARG B 1 189 ? -32.550 -23.048 -29.112 1.00 69.45 189 ARG B O 1
ATOM 4735 N N . SER B 1 190 ? -32.475 -20.796 -29.130 1.00 68.88 190 SER B N 1
ATOM 4736 C CA . SER B 1 190 ? -33.907 -20.635 -28.860 1.00 67.27 190 SER B CA 1
ATOM 4737 C C . SER B 1 190 ? -34.727 -20.019 -30.000 1.00 65.60 190 SER B C 1
ATOM 4738 O O . SER B 1 190 ? -35.957 -20.023 -29.945 1.00 65.09 190 SER B O 1
ATOM 4741 N N . PHE B 1 191 ? -34.054 -19.497 -31.024 1.00 71.84 191 PHE B N 1
ATOM 4742 C CA . PHE B 1 191 ? -34.740 -18.894 -32.170 1.00 70.79 191 PHE B CA 1
ATOM 4743 C C . PHE B 1 191 ? -34.145 -19.361 -33.495 1.00 69.91 191 PHE B C 1
ATOM 4744 O O . PHE B 1 191 ? -32.999 -19.808 -33.544 1.00 69.27 191 PHE B O 1
ATOM 4752 N N . ASP B 1 192 ? -34.930 -19.247 -34.565 1.00 69.20 192 ASP B N 1
ATOM 4753 C CA . ASP B 1 192 ? -34.466 -19.565 -35.914 1.00 68.37 192 ASP B CA 1
ATOM 4754 C C . ASP B 1 192 ? -33.675 -18.401 -36.508 1.00 67.97 192 ASP B C 1
ATOM 4755 O O . ASP B 1 192 ? -33.846 -17.250 -36.097 1.00 67.58 192 ASP B O 1
ATOM 4760 N N . LYS B 1 193 ? -32.818 -18.716 -37.480 1.00 67.84 193 LYS B N 1
ATOM 4761 C CA . LYS B 1 193 ? -31.902 -17.750 -38.094 1.00 67.55 193 LYS B CA 1
ATOM 4762 C C . LYS B 1 193 ? -32.590 -16.488 -38.614 1.00 67.93 193 LYS B C 1
ATOM 4763 O O . LYS B 1 193 ? -32.181 -15.375 -38.284 1.00 67.28 193 LYS B O 1
ATOM 4765 N N . GLU B 1 194 ? -33.643 -16.679 -39.406 1.00 68.30 194 GLU B N 1
ATOM 4766 C CA . GLU B 1 194 ? -34.366 -15.586 -40.064 1.00 68.71 194 GLU B CA 1
ATOM 4767 C C . GLU B 1 194 ? -35.039 -14.611 -39.088 1.00 69.22 194 GLU B C 1
ATOM 4768 O O . GLU B 1 194 ? -35.526 -13.550 -39.490 1.00 69.55 194 GLU B O 1
ATOM 4774 N N . VAL B 1 195 ? -35.055 -14.985 -37.811 1.00 69.65 195 VAL B N 1
ATOM 4775 C CA . VAL B 1 195 ? -35.611 -14.164 -36.737 1.00 69.68 195 VAL B CA 1
ATOM 4776 C C . VAL B 1 195 ? -34.502 -13.367 -36.049 1.00 69.29 195 VAL B C 1
ATOM 4777 O O . VAL B 1 195 ? -34.618 -12.153 -35.876 1.00 68.69 195 VAL B O 1
ATOM 4781 N N . THR B 1 196 ? -33.429 -14.060 -35.675 1.00 69.88 196 THR B N 1
ATOM 4782 C CA . THR B 1 196 ? -32.296 -13.449 -34.979 1.00 70.21 196 THR B CA 1
ATOM 4783 C C . THR B 1 196 ? -31.508 -12.500 -35.875 1.00 70.22 196 THR B C 1
ATOM 4784 O O . THR B 1 196 ? -30.924 -11.528 -35.391 1.00 70.40 196 THR B O 1
ATOM 4788 N N . ASP B 1 197 ? -31.499 -12.787 -37.177 1.00 70.22 197 ASP B N 1
ATOM 4789 C CA . ASP B 1 197 ? -30.838 -11.935 -38.167 1.00 69.93 197 ASP B CA 1
ATOM 4790 C C . ASP B 1 197 ? -31.281 -10.476 -38.059 1.00 70.09 197 ASP B C 1
ATOM 4791 O O . ASP B 1 197 ? -30.479 -9.563 -38.262 1.00 70.66 197 ASP B O 1
ATOM 4796 N N . ILE B 1 198 ? -32.555 -10.270 -37.732 1.00 69.72 198 ILE B N 1
ATOM 4797 C CA . ILE B 1 198 ? -33.126 -8.929 -37.631 1.00 69.80 198 ILE B CA 1
ATOM 4798 C C . ILE B 1 198 ? -32.617 -8.174 -36.395 1.00 70.75 198 ILE B C 1
ATOM 4799 O O . ILE B 1 198 ? -32.345 -6.974 -36.475 1.00 70.97 198 ILE B O 1
ATOM 4804 N N . LEU B 1 199 ? -32.445 -8.866 -35.294 1.00 71.92 199 LEU B N 1
ATOM 4805 C CA . LEU B 1 199 ? -31.839 -8.325 -34.099 1.00 72.61 199 LEU B CA 1
ATOM 4806 C C . LEU B 1 199 ? -30.373 -8.069 -34.311 1.00 73.05 199 LEU B C 1
ATOM 4807 O O . LEU B 1 199 ? -29.820 -7.112 -33.861 1.00 73.13 199 LEU B O 1
ATOM 4812 N N . GLU B 1 200 ? -29.738 -8.982 -34.985 1.00 74.20 200 GLU B N 1
ATOM 4813 C CA . GLU B 1 200 ? -28.291 -8.941 -35.191 1.00 75.01 200 GLU B CA 1
ATOM 4814 C C . GLU B 1 200 ? -27.869 -7.701 -35.970 1.00 75.35 200 GLU B C 1
ATOM 4815 O O . GLU B 1 200 ? -26.836 -7.103 -35.668 1.00 75.58 200 GLU B O 1
ATOM 4821 N N . GLU B 1 201 ? -28.677 -7.317 -36.958 1.00 75.78 201 GLU B N 1
ATOM 4822 C CA . GLU B 1 201 ? -28.481 -6.061 -37.679 1.00 76.62 201 GLU B CA 1
ATOM 4823 C C . GLU B 1 201 ? -28.360 -4.893 -36.706 1.00 76.27 201 GLU B C 1
ATOM 4824 O O . GLU B 1 201 ? -27.416 -4.103 -36.786 1.00 76.54 201 GLU B O 1
ATOM 4830 N N . LYS B 1 202 ? -29.318 -4.807 -35.784 1.00 75.70 202 LYS B N 1
ATOM 4831 C CA . LYS B 1 202 ? -29.349 -3.762 -34.767 1.00 75.25 202 LYS B CA 1
ATOM 4832 C C . LYS B 1 202 ? -28.210 -3.904 -33.756 1.00 74.98 202 LYS B C 1
ATOM 4833 O O . LYS B 1 202 ? -27.673 -2.902 -33.284 1.00 74.89 202 LYS B O 1
ATOM 4839 N N . LEU B 1 203 ? -27.845 -5.143 -33.431 1.00 75.11 203 LEU B N 1
ATOM 4840 C CA . LEU B 1 203 ? -26.744 -5.406 -32.503 1.00 75.54 203 LEU B CA 1
ATOM 4841 C C . LEU B 1 203 ? -25.401 -4.888 -33.017 1.00 76.27 203 LEU B C 1
ATOM 4842 O O . LEU B 1 203 ? -24.742 -4.098 -32.340 1.00 75.59 203 LEU B O 1
ATOM 4847 N N . LYS B 1 204 ? -24.995 -5.332 -34.186 1.00 77.20 204 LYS B N 1
ATOM 4848 C CA . LYS B 1 204 ? -23.710 -4.959 -34.701 1.00 78.40 204 LYS B CA 1
ATOM 4849 C C . LYS B 1 204 ? -23.460 -3.459 -34.769 1.00 78.36 204 LYS B C 1
ATOM 4850 O O . LYS B 1 204 ? -22.334 -3.029 -34.678 1.00 78.39 204 LYS B O 1
ATOM 4856 N N . LYS B 1 205 ? -24.503 -2.671 -34.969 1.00 78.52 205 LYS B N 1
ATOM 4857 C CA . LYS B 1 205 ? -24.387 -1.216 -35.082 1.00 77.97 205 LYS B CA 1
ATOM 4858 C C . LYS B 1 205 ? -23.999 -0.544 -33.765 1.00 77.19 205 LYS B C 1
ATOM 4859 O O . LYS B 1 205 ? -23.442 0.555 -33.764 1.00 77.06 205 LYS B O 1
ATOM 4865 N N . HIS B 1 206 ? -24.293 -1.209 -32.651 1.00 76.56 206 HIS B N 1
ATOM 4866 C CA . HIS B 1 206 ? -24.065 -0.642 -31.323 1.00 76.12 206 HIS B CA 1
ATOM 4867 C C . HIS B 1 206 ? -23.175 -1.548 -30.477 1.00 76.18 206 HIS B C 1
ATOM 4868 O O . HIS B 1 206 ? -22.868 -1.240 -29.323 1.00 76.17 206 HIS B O 1
ATOM 4875 N N . VAL B 1 207 ? -22.757 -2.659 -31.076 1.00 76.56 207 VAL B N 1
ATOM 4876 C CA . VAL B 1 207 ? -21.929 -3.660 -30.417 1.00 77.12 207 VAL B CA 1
ATOM 4877 C C . VAL B 1 207 ? -20.811 -4.139 -31.324 1.00 77.37 207 VAL B C 1
ATOM 4878 O O . VAL B 1 207 ? -20.993 -4.268 -32.537 1.00 77.95 207 VAL B O 1
ATOM 4882 N N . ASN B 1 208 ? -19.654 -4.413 -30.731 1.00 77.68 208 ASN B N 1
ATOM 4883 C CA . ASN B 1 208 ? -18.611 -5.137 -31.434 1.00 78.15 208 ASN B CA 1
ATOM 4884 C C . ASN B 1 208 ? -18.943 -6.626 -31.366 1.00 78.50 208 ASN B C 1
ATOM 4885 O O . ASN B 1 208 ? -18.520 -7.331 -30.448 1.00 78.39 208 ASN B O 1
ATOM 4890 N N . LEU B 1 209 ? -19.732 -7.087 -32.332 1.00 79.43 209 LEU B N 1
ATOM 4891 C CA . LEU B 1 209 ? -20.217 -8.461 -32.334 1.00 80.57 209 LEU B CA 1
ATOM 4892 C C . LEU B 1 209 ? -19.158 -9.394 -32.905 1.00 81.43 209 LEU B C 1
ATOM 4893 O O . LEU B 1 209 ? -18.774 -9.274 -34.070 1.00 81.69 209 LEU B O 1
ATOM 4898 N N . ARG B 1 210 ? -18.689 -10.319 -32.074 1.00 82.66 210 ARG B N 1
ATOM 4899 C CA . ARG B 1 210 ? -17.676 -11.281 -32.493 1.00 83.54 210 ARG B CA 1
ATOM 4900 C C . ARG B 1 210 ? -18.179 -12.717 -32.403 1.00 83.87 210 ARG B C 1
ATOM 4901 O O . ARG B 1 210 ? -18.238 -13.312 -31.323 1.00 83.95 210 ARG B O 1
ATOM 4909 N N . LEU B 1 211 ? -18.546 -13.253 -33.564 1.00 84.39 211 LEU B N 1
ATOM 4910 C CA . LEU B 1 211 ? -19.078 -14.605 -33.684 1.00 85.20 211 LEU B CA 1
ATOM 4911 C C . LEU B 1 211 ? -17.958 -15.613 -33.932 1.00 85.70 211 LEU B C 1
ATOM 4912 O O . LEU B 1 211 ? -16.831 -15.229 -34.257 1.00 85.16 211 LEU B O 1
ATOM 4917 N N . GLN B 1 212 ? -18.313 -16.852 -33.650 1.00 86.65 212 GLN B N 1
ATOM 4918 C CA . GLN B 1 212 ? -17.491 -18.006 -33.849 1.00 86.88 212 GLN B CA 1
ATOM 4919 C C . GLN B 1 212 ? -16.170 -17.821 -33.181 1.00 86.49 212 GLN B C 1
ATOM 4920 O O . GLN B 1 212 ? -15.137 -17.987 -33.787 1.00 86.20 212 GLN B O 1
ATOM 4926 N N . GLU B 1 213 ? -16.240 -17.476 -31.907 1.00 85.97 213 GLU B N 1
ATOM 4927 C CA . GLU B 1 213 ? -15.067 -17.304 -31.048 1.00 85.67 213 GLU B CA 1
ATOM 4928 C C . GLU B 1 213 ? -15.178 -17.938 -29.666 1.00 86.17 213 GLU B C 1
ATOM 4929 O O . GLU B 1 213 ? -16.155 -17.733 -28.943 1.00 86.63 213 GLU B O 1
ATOM 4935 N N . ILE B 1 214 ? -14.155 -18.716 -29.324 1.00 86.47 214 ILE B N 1
ATOM 4936 C CA . ILE B 1 214 ? -14.038 -19.344 -28.016 1.00 86.75 214 ILE B CA 1
ATOM 4937 C C . ILE B 1 214 ? -13.068 -18.515 -27.188 1.00 86.63 214 ILE B C 1
ATOM 4938 O O . ILE B 1 214 ? -11.886 -18.408 -27.525 1.00 86.48 214 ILE B O 1
ATOM 4943 N N . THR B 1 215 ? -13.575 -17.916 -26.115 1.00 86.97 215 THR B N 1
ATOM 4944 C CA . THR B 1 215 ? -12.741 -17.135 -25.207 1.00 87.29 215 THR B CA 1
ATOM 4945 C C . THR B 1 215 ? -11.746 -18.049 -24.494 1.00 87.75 215 THR B C 1
ATOM 4946 O O . THR B 1 215 ? -12.136 -18.978 -23.784 1.00 88.16 215 THR B O 1
ATOM 4950 N N . MET B 1 216 ? -10.460 -17.792 -24.712 1.00 88.49 216 MET B N 1
ATOM 4951 C CA . MET B 1 216 ? -9.406 -18.654 -24.181 1.00 89.06 216 MET B CA 1
ATOM 4952 C C . MET B 1 216 ? -9.030 -18.304 -22.742 1.00 89.25 216 MET B C 1
ATOM 4953 O O . MET B 1 216 ? -9.020 -19.179 -21.873 1.00 89.15 216 MET B O 1
ATOM 4958 N N . LYS B 1 217 ? -8.727 -17.030 -22.495 1.00 89.71 217 LYS B N 1
ATOM 4959 C CA . LYS B 1 217 ? -8.341 -16.574 -21.159 1.00 90.57 217 LYS B CA 1
ATOM 4960 C C . LYS B 1 217 ? -8.668 -15.105 -20.905 1.00 90.57 217 LYS B C 1
ATOM 4961 O O . LYS B 1 217 ? -8.705 -14.292 -21.832 1.00 90.64 217 LYS B O 1
ATOM 4963 N N . ILE B 1 218 ? -8.908 -14.785 -19.636 1.00 91.20 218 ILE B N 1
ATOM 4964 C CA . ILE B 1 218 ? -9.099 -13.411 -19.181 1.00 91.92 218 ILE B CA 1
ATOM 4965 C C . ILE B 1 218 ? -7.838 -12.980 -18.430 1.00 92.59 218 ILE B C 1
ATOM 4966 O O . ILE B 1 218 ? -7.466 -13.591 -17.422 1.00 92.54 218 ILE B O 1
ATOM 4971 N N . GLU B 1 219 ? -7.181 -11.935 -18.931 1.00 93.34 219 GLU B N 1
ATOM 4972 C CA . GLU B 1 219 ? -5.910 -11.471 -18.368 1.00 94.25 219 GLU B CA 1
ATOM 4973 C C . GLU B 1 219 ? -5.973 -10.052 -17.807 1.00 94.57 219 GLU B C 1
ATOM 4974 O O . GLU B 1 219 ? -6.785 -9.232 -18.243 1.00 94.93 219 GLU B O 1
ATOM 4980 N N . GLY B 1 220 ? -5.119 -9.768 -16.832 1.00 94.91 220 GLY B N 1
ATOM 4981 C CA . GLY B 1 220 ? -5.014 -8.448 -16.254 1.00 94.75 220 GLY B CA 1
ATOM 4982 C C . GLY B 1 220 ? -4.111 -8.404 -15.054 1.00 94.99 220 GLY B C 1
ATOM 4983 O O . GLY B 1 220 ? -3.683 -9.406 -14.559 1.00 94.82 220 GLY B O 1
ATOM 4984 N N . GLU B 1 221 ? -3.833 -7.203 -14.595 1.00 95.40 221 GLU B N 1
ATOM 4985 C CA . GLU B 1 221 ? -3.089 -6.964 -13.377 1.00 95.53 221 GLU B CA 1
ATOM 4986 C C . GLU B 1 221 ? -3.652 -7.751 -12.242 1.00 95.76 221 GLU B C 1
ATOM 4987 O O . GLU B 1 221 ? -3.808 -8.942 -12.318 1.00 95.91 221 GLU B O 1
ATOM 4989 N N . GLU B 1 222 ? -3.965 -7.053 -11.167 1.00 95.82 222 GLU B N 1
ATOM 4990 C CA . GLU B 1 222 ? -4.652 -7.669 -10.071 1.00 95.73 222 GLU B CA 1
ATOM 4991 C C . GLU B 1 222 ? -6.095 -7.767 -10.474 1.00 95.54 222 GLU B C 1
ATOM 4992 O O . GLU B 1 222 ? -6.840 -8.537 -9.927 1.00 96.03 222 GLU B O 1
ATOM 4998 N N . ARG B 1 223 ? -6.486 -6.981 -11.454 1.00 94.80 223 ARG B N 1
ATOM 4999 C CA . ARG B 1 223 ? -7.844 -6.996 -11.923 1.00 94.42 223 ARG B CA 1
ATOM 5000 C C . ARG B 1 223 ? -7.872 -6.935 -13.432 1.00 93.77 223 ARG B C 1
ATOM 5001 O O . ARG B 1 223 ? -6.914 -6.547 -14.040 1.00 94.03 223 ARG B O 1
ATOM 5009 N N . VAL B 1 224 ? -8.985 -7.317 -14.027 1.00 93.01 224 VAL B N 1
ATOM 5010 C CA . VAL B 1 224 ? -9.097 -7.505 -15.485 1.00 92.17 224 VAL B CA 1
ATOM 5011 C C . VAL B 1 224 ? -8.629 -6.311 -16.335 1.00 91.61 224 VAL B C 1
ATOM 5012 O O . VAL B 1 224 ? -8.830 -5.154 -15.959 1.00 91.45 224 VAL B O 1
ATOM 5016 N N . GLU B 1 225 ? -7.997 -6.610 -17.472 1.00 91.10 225 GLU B N 1
ATOM 5017 C CA . GLU B 1 225 ? -7.631 -5.585 -18.459 1.00 90.71 225 GLU B CA 1
ATOM 5018 C C . GLU B 1 225 ? -7.721 -6.047 -19.925 1.00 90.21 225 GLU B C 1
ATOM 5019 O O . GLU B 1 225 ? -7.827 -5.215 -20.829 1.00 90.31 225 GLU B O 1
ATOM 5025 N N . LYS B 1 226 ? -7.693 -7.360 -20.152 1.00 89.57 226 LYS B N 1
ATOM 5026 C CA . LYS B 1 226 ? -7.776 -7.913 -21.510 1.00 89.06 226 LYS B CA 1
ATOM 5027 C C . LYS B 1 226 ? -8.450 -9.285 -21.563 1.00 88.96 226 LYS B C 1
ATOM 5028 O O . LYS B 1 226 ? -8.357 -10.074 -20.618 1.00 88.78 226 LYS B O 1
ATOM 5030 N N . VAL B 1 227 ? -9.131 -9.555 -22.676 1.00 88.54 227 VAL B N 1
ATOM 5031 C CA . VAL B 1 227 ? -9.754 -10.855 -22.926 1.00 87.96 227 VAL B CA 1
ATOM 5032 C C . VAL B 1 227 ? -9.179 -11.456 -24.205 1.00 87.52 227 VAL B C 1
ATOM 5033 O O . VAL B 1 227 ? -9.268 -10.855 -25.280 1.00 87.31 227 VAL B O 1
ATOM 5037 N N . VAL B 1 228 ? -8.583 -12.639 -24.076 1.00 87.22 228 VAL B N 1
ATOM 5038 C CA . VAL B 1 228 ? -7.981 -13.332 -25.209 1.00 87.08 228 VAL B CA 1
ATOM 5039 C C . VAL B 1 228 ? -8.861 -14.482 -25.687 1.00 87.12 228 VAL B C 1
ATOM 5040 O O . VAL B 1 228 ? -9.276 -15.332 -24.896 1.00 86.99 228 VAL B O 1
ATOM 5044 N N . THR B 1 229 ? -9.154 -14.483 -26.985 1.00 87.18 229 THR B N 1
ATOM 5045 C CA . THR B 1 229 ? -9.893 -15.564 -27.636 1.00 87.23 229 THR B CA 1
ATOM 5046 C C . THR B 1 229 ? -9.047 -16.103 -28.787 1.00 87.49 229 THR B C 1
ATOM 5047 O O . THR B 1 229 ? -8.086 -15.453 -29.209 1.00 87.39 229 THR B O 1
ATOM 5051 N N . ASP B 1 230 ? -9.405 -17.279 -29.303 1.00 87.74 230 ASP B N 1
ATOM 5052 C CA . ASP B 1 230 ? -8.702 -17.851 -30.456 1.00 87.96 230 ASP B CA 1
ATOM 5053 C C . ASP B 1 230 ? -8.924 -17.024 -31.731 1.00 87.58 230 ASP B C 1
ATOM 5054 O O . ASP B 1 230 ? -8.431 -17.372 -32.806 1.00 87.81 230 ASP B O 1
ATOM 5059 N N . ALA B 1 231 ? -9.667 -15.928 -31.588 1.00 87.10 231 ALA B N 1
ATOM 5060 C CA . ALA B 1 231 ? -9.861 -14.957 -32.658 1.00 86.64 231 ALA B CA 1
ATOM 5061 C C . ALA B 1 231 ? -8.918 -13.777 -32.513 1.00 86.29 231 ALA B C 1
ATOM 5062 O O . ALA B 1 231 ? -8.405 -13.261 -33.508 1.00 86.23 231 ALA B O 1
ATOM 5064 N N . GLY B 1 232 ? -8.691 -13.351 -31.271 1.00 85.89 232 GLY B N 1
ATOM 5065 C CA . GLY B 1 232 ? -7.774 -12.250 -30.980 1.00 85.50 232 GLY B CA 1
ATOM 5066 C C . GLY B 1 232 ? -7.862 -11.714 -29.562 1.00 85.29 232 GLY B C 1
ATOM 5067 O O . GLY B 1 232 ? -8.339 -12.398 -28.652 1.00 85.45 232 GLY B O 1
ATOM 5068 N N . GLU B 1 233 ? -7.390 -10.481 -29.383 1.00 84.68 233 GLU B N 1
ATOM 5069 C CA . GLU B 1 233 ? -7.418 -9.802 -28.089 1.00 84.18 233 GLU B CA 1
ATOM 5070 C C . GLU B 1 233 ? -8.401 -8.637 -28.113 1.00 83.45 233 GLU B C 1
ATOM 5071 O O . GLU B 1 233 ? -8.623 -8.021 -29.158 1.00 82.89 233 GLU B O 1
ATOM 5077 N N . TYR B 1 234 ? -8.987 -8.346 -26.954 1.00 82.75 234 TYR B N 1
ATOM 5078 C CA . TYR B 1 234 ? -9.912 -7.226 -26.808 1.00 81.98 234 TYR B CA 1
ATOM 5079 C C . TYR B 1 234 ? -9.671 -6.525 -25.479 1.00 81.76 234 TYR B C 1
ATOM 5080 O O . TYR B 1 234 ? -9.698 -7.161 -24.421 1.00 81.89 234 TYR B O 1
ATOM 5089 N N . LYS B 1 235 ? -9.416 -5.219 -25.544 1.00 81.50 235 LYS B N 1
ATOM 5090 C CA . LYS B 1 235 ? -9.221 -4.405 -24.348 1.00 81.28 235 LYS B CA 1
ATOM 5091 C C . LYS B 1 235 ? -10.514 -4.418 -23.536 1.00 80.99 235 LYS B C 1
ATOM 5092 O O . LYS B 1 235 ? -11.592 -4.166 -24.080 1.00 81.14 235 LYS B O 1
ATOM 5098 N N . ALA B 1 236 ? -10.405 -4.737 -22.247 1.00 80.14 236 ALA B N 1
ATOM 5099 C CA . ALA B 1 236 ? -11.580 -4.907 -21.389 1.00 79.40 236 ALA B CA 1
ATOM 5100 C C . ALA B 1 236 ? -11.315 -4.535 -19.936 1.00 79.02 236 ALA B C 1
ATOM 5101 O O . ALA B 1 236 ? -10.428 -5.091 -19.297 1.00 79.00 236 ALA B O 1
ATOM 5103 N N . GLU B 1 237 ? -12.129 -3.686 -19.354 1.00 78.69 237 GLU B N 1
ATOM 5104 C CA . GLU B 1 237 ? -11.907 -3.362 -17.965 1.00 78.14 237 GLU B CA 1
ATOM 5105 C C . GLU B 1 237 ? -12.927 -4.023 -17.103 1.00 78.41 237 GLU B C 1
ATOM 5106 O O . GLU B 1 237 ? -12.812 -4.046 -15.912 1.00 79.12 237 GLU B O 1
ATOM 5112 N N . LEU B 1 238 ? -13.938 -4.566 -17.727 1.00 77.92 238 LEU B N 1
ATOM 5113 C CA . LEU B 1 238 ? -14.994 -5.287 -17.005 1.00 77.57 238 LEU B CA 1
ATOM 5114 C C . LEU B 1 238 ? -15.558 -6.426 -17.862 1.00 77.08 238 LEU B C 1
ATOM 5115 O O . LEU B 1 238 ? -15.840 -6.235 -19.047 1.00 77.03 238 LEU B O 1
ATOM 5120 N N . VAL B 1 239 ? -15.728 -7.598 -17.251 1.00 76.53 239 VAL B N 1
ATOM 5121 C CA . VAL B 1 239 ? -16.218 -8.792 -17.953 1.00 76.30 239 VAL B CA 1
ATOM 5122 C C . VAL B 1 239 ? -17.506 -9.345 -17.335 1.00 76.03 239 VAL B C 1
ATOM 5123 O O . VAL B 1 239 ? -17.604 -9.497 -16.115 1.00 76.12 239 VAL B O 1
ATOM 5127 N N . ILE B 1 240 ? -18.488 -9.638 -18.187 1.00 75.73 240 ILE B N 1
ATOM 5128 C CA . ILE B 1 240 ? -19.698 -10.348 -17.769 1.00 75.18 240 ILE B CA 1
ATOM 5129 C C . ILE B 1 240 ? -19.709 -11.750 -18.373 1.00 74.92 240 ILE B C 1
ATOM 5130 O O . ILE B 1 240 ? -19.830 -11.915 -19.590 1.00 74.93 240 ILE B O 1
ATOM 5135 N N . LEU B 1 241 ? -19.633 -12.729 -17.505 1.00 74.66 241 LEU B N 1
ATOM 5136 C CA . LEU B 1 241 ? -19.764 -14.099 -17.897 1.00 74.94 241 LEU B CA 1
ATOM 5137 C C . LEU B 1 241 ? -21.192 -14.498 -17.888 1.00 74.95 241 LEU B C 1
ATOM 5138 O O . LEU B 1 241 ? -21.806 -14.603 -16.867 1.00 75.02 241 LEU B O 1
ATOM 5143 N N . ALA B 1 242 ? -21.714 -14.739 -19.055 1.00 74.64 242 ALA B N 1
ATOM 5144 C CA . ALA B 1 242 ? -23.089 -15.210 -19.188 1.00 74.79 242 ALA B CA 1
ATOM 5145 C C . ALA B 1 242 ? -23.167 -16.312 -20.247 1.00 75.22 242 ALA B C 1
ATOM 5146 O O . ALA B 1 242 ? -23.786 -16.146 -21.304 1.00 75.18 242 ALA B O 1
ATOM 5148 N N . THR B 1 243 ? -22.529 -17.440 -19.942 1.00 75.30 243 THR B N 1
ATOM 5149 C CA . THR B 1 243 ? -22.412 -18.567 -20.872 1.00 74.99 243 THR B CA 1
ATOM 5150 C C . THR B 1 243 ? -23.461 -19.658 -20.638 1.00 74.90 243 THR B C 1
ATOM 5151 O O . THR B 1 243 ? -23.359 -20.755 -21.195 1.00 75.24 243 THR B O 1
ATOM 5155 N N . GLY B 1 244 ? -24.466 -19.348 -19.823 1.00 74.20 244 GLY B N 1
ATOM 5156 C CA . GLY B 1 244 ? -25.534 -20.295 -19.510 1.00 73.90 244 GLY B CA 1
ATOM 5157 C C . GLY B 1 244 ? -25.660 -20.553 -18.023 1.00 73.55 244 GLY B C 1
ATOM 5158 O O . GLY B 1 244 ? -24.766 -20.204 -17.249 1.00 73.58 244 GLY B O 1
ATOM 5159 N N . ILE B 1 245 ? -26.774 -21.168 -17.626 1.00 73.31 245 ILE B N 1
ATOM 5160 C CA . ILE B 1 245 ? -27.064 -21.452 -16.212 1.00 72.79 245 ILE B CA 1
ATOM 5161 C C . ILE B 1 245 ? -27.353 -22.934 -15.954 1.00 72.50 245 ILE B C 1
ATOM 5162 O O . ILE B 1 245 ? -27.763 -23.662 -16.861 1.00 72.15 245 ILE B O 1
ATOM 5166 N N . LYS B 1 246 ? -27.136 -23.370 -14.713 1.00 72.41 246 LYS B N 1
ATOM 5167 C CA . LYS B 1 246 ? -27.363 -24.764 -14.316 1.00 72.33 246 LYS B CA 1
ATOM 5168 C C . LYS B 1 246 ? -28.208 -24.858 -13.036 1.00 71.70 246 LYS B C 1
ATOM 5169 O O . LYS B 1 246 ? -28.006 -24.075 -12.106 1.00 72.17 246 LYS B O 1
ATOM 5175 N N . PRO B 1 247 ? -29.155 -25.818 -12.986 1.00 71.42 247 PRO B N 1
ATOM 5176 C CA . PRO B 1 247 ? -30.009 -25.999 -11.805 1.00 70.73 247 PRO B CA 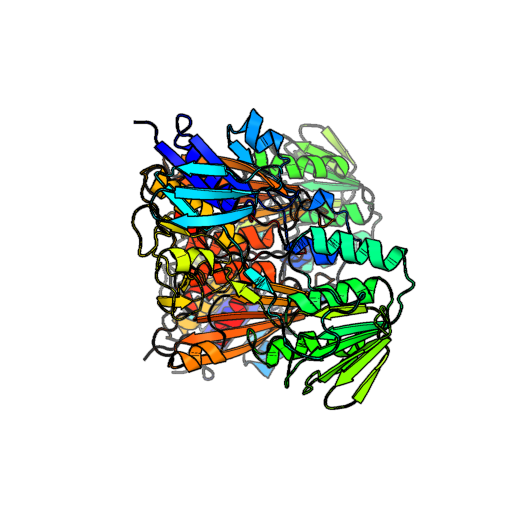1
ATOM 5177 C C . PRO B 1 247 ? -29.240 -26.496 -10.578 1.00 70.33 247 PRO B C 1
ATOM 5178 O O . PRO B 1 247 ? -28.363 -27.355 -10.699 1.00 69.91 247 PRO B O 1
ATOM 5182 N N . ASN B 1 248 ? -29.578 -25.950 -9.412 1.00 70.41 248 ASN B N 1
ATOM 5183 C CA . ASN B 1 248 ? -28.909 -26.300 -8.158 1.00 69.46 248 ASN B CA 1
ATOM 5184 C C . ASN B 1 248 ? -29.449 -27.600 -7.565 1.00 69.48 248 ASN B C 1
ATOM 5185 O O . ASN B 1 248 ? -30.313 -27.589 -6.684 1.00 69.30 248 ASN B O 1
ATOM 5190 N N . ILE B 1 249 ? -28.876 -28.706 -7.979 1.00 69.92 249 ILE B N 1
ATOM 5191 C CA . ILE B 1 249 ? -29.435 -29.990 -7.661 1.00 70.76 249 ILE B CA 1
ATOM 5192 C C . ILE B 1 249 ? -28.614 -30.801 -6.720 1.00 71.36 249 ILE B C 1
ATOM 5193 O O . ILE B 1 249 ? -28.962 -31.871 -6.372 1.00 71.97 249 ILE B O 1
ATOM 5198 N N . GLU B 1 250 ? -27.512 -30.264 -6.302 1.00 72.32 250 GLU B N 1
ATOM 5199 C CA . GLU B 1 250 ? -26.535 -30.985 -5.487 1.00 73.32 250 GLU B CA 1
ATOM 5200 C C . GLU B 1 250 ? -27.064 -31.381 -4.106 1.00 73.33 250 GLU B C 1
ATOM 5201 O O . GLU B 1 250 ? -26.652 -32.400 -3.549 1.00 73.70 250 GLU B O 1
ATOM 5207 N N . LEU B 1 251 ? -27.972 -30.576 -3.564 1.00 73.64 251 LEU B N 1
ATOM 5208 C CA . LEU B 1 251 ? -28.595 -30.873 -2.274 1.00 74.48 251 LEU B CA 1
ATOM 5209 C C . LEU B 1 251 ? -29.887 -31.679 -2.425 1.00 75.21 251 LEU B C 1
ATOM 5210 O O . LEU B 1 251 ? -30.403 -32.223 -1.445 1.00 75.48 251 LEU B O 1
ATOM 5215 N N . ALA B 1 252 ? -30.331 -31.869 -3.650 1.00 75.88 252 ALA B N 1
ATOM 5216 C CA . ALA B 1 252 ? -31.426 -32.757 -3.936 1.00 76.67 252 ALA B CA 1
ATOM 5217 C C . ALA B 1 252 ? -30.884 -34.131 -4.017 1.00 77.52 252 ALA B C 1
ATOM 5218 O O . ALA B 1 252 ? -31.367 -34.989 -3.355 1.00 77.91 252 ALA B O 1
ATOM 5220 N N . LYS B 1 253 ? -29.786 -34.286 -4.711 1.00 78.35 253 LYS B N 1
ATOM 5221 C CA . LYS B 1 253 ? -29.089 -35.538 -4.761 1.00 79.89 253 LYS B CA 1
ATOM 5222 C C . LYS B 1 253 ? -28.814 -36.157 -3.427 1.00 80.38 253 LYS B C 1
ATOM 5223 O O . LYS B 1 253 ? -28.543 -37.317 -3.352 1.00 81.84 253 LYS B O 1
ATOM 5229 N N . GLN B 1 254 ? -28.806 -35.388 -2.370 1.00 80.24 254 GLN B N 1
ATOM 5230 C CA . GLN B 1 254 ? -28.459 -35.963 -1.085 1.00 79.66 254 GLN B CA 1
ATOM 5231 C C . GLN B 1 254 ? -29.662 -36.675 -0.532 1.00 79.44 254 GLN B C 1
ATOM 5232 O O . GLN B 1 254 ? -29.559 -37.520 0.330 1.00 80.09 254 GLN B O 1
ATOM 5233 N N . LEU B 1 255 ? -30.813 -36.311 -1.052 1.00 78.20 255 LEU B N 1
ATOM 5234 C CA . LEU B 1 255 ? -32.063 -36.830 -0.595 1.00 77.80 255 LEU B CA 1
ATOM 5235 C C . LEU B 1 255 ? -32.509 -38.010 -1.429 1.00 77.14 255 LEU B C 1
ATOM 5236 O O . LEU B 1 255 ? -33.452 -38.683 -1.078 1.00 76.74 255 LEU B O 1
ATOM 5241 N N . GLY B 1 256 ? -31.843 -38.249 -2.541 1.00 75.94 256 GLY B N 1
ATOM 5242 C CA . GLY B 1 256 ? -32.218 -39.331 -3.406 1.00 74.56 256 GLY B CA 1
ATOM 5243 C C . GLY B 1 256 ? -33.294 -38.936 -4.374 1.00 73.09 256 GLY B C 1
ATOM 5244 O O . GLY B 1 256 ? -34.140 -39.726 -4.730 1.00 73.19 256 GLY B O 1
ATOM 5245 N N . VAL B 1 257 ? -33.241 -37.696 -4.810 1.00 71.08 257 VAL B N 1
ATOM 5246 C CA . VAL B 1 257 ? -34.248 -37.154 -5.666 1.00 69.83 257 VAL B CA 1
ATOM 5247 C C . VAL B 1 257 ? -33.944 -37.385 -7.109 1.00 68.62 257 VAL B C 1
ATOM 5248 O O . VAL B 1 257 ? -32.887 -37.077 -7.558 1.00 68.70 257 VAL B O 1
ATOM 5252 N N . ARG B 1 258 ? -34.916 -37.947 -7.853 1.00 67.61 258 ARG B N 1
ATOM 5253 C CA . ARG B 1 258 ? -34.757 -38.222 -9.280 1.00 66.59 258 ARG B CA 1
ATOM 5254 C C . ARG B 1 258 ? -34.493 -36.929 -10.041 1.00 65.93 258 ARG B C 1
ATOM 5255 O O . ARG B 1 258 ? -35.173 -35.920 -9.836 1.00 65.53 258 ARG B O 1
ATOM 5263 N N . ILE B 1 259 ? -33.473 -36.972 -10.884 1.00 65.83 259 ILE B N 1
ATOM 5264 C CA . ILE B 1 259 ? -33.130 -35.838 -11.727 1.00 65.90 259 ILE B CA 1
ATOM 5265 C C . ILE B 1 259 ? -33.482 -36.171 -13.176 1.00 65.68 259 ILE B C 1
ATOM 5266 O O . ILE B 1 259 ? -33.078 -37.210 -13.700 1.00 65.59 259 ILE B O 1
ATOM 5271 N N . GLY B 1 260 ? -34.257 -35.288 -13.803 1.00 65.38 260 GLY B N 1
ATOM 5272 C CA . GLY B 1 260 ? -34.711 -35.476 -15.178 1.00 65.20 260 GLY B CA 1
ATOM 5273 C C . GLY B 1 260 ? -33.584 -35.440 -16.190 1.00 65.47 260 GLY B C 1
ATOM 5274 O O . GLY B 1 260 ? -32.467 -35.028 -15.872 1.00 65.21 260 GLY B O 1
ATOM 5275 N N . GLU B 1 261 ? -33.880 -35.870 -17.415 1.00 65.42 261 GLU B N 1
ATOM 5276 C CA . GLU B 1 261 ? -32.877 -35.928 -18.481 1.00 64.85 261 GLU B CA 1
ATOM 5277 C C . GLU B 1 261 ? -32.325 -34.554 -18.873 1.00 64.10 261 GLU B C 1
ATOM 5278 O O . GLU B 1 261 ? -31.251 -34.464 -19.470 1.00 63.68 261 GLU B O 1
ATOM 5281 N N . THR B 1 262 ? -33.055 -33.495 -18.522 1.00 64.29 262 THR B N 1
ATOM 5282 C CA . THR B 1 262 ? -32.626 -32.115 -18.787 1.00 64.08 262 THR B CA 1
ATOM 5283 C C . THR B 1 262 ? -31.548 -31.626 -17.816 1.00 63.79 262 THR B C 1
ATOM 5284 O O . THR B 1 262 ? -30.813 -30.689 -18.125 1.00 63.68 262 THR B O 1
ATOM 5288 N N . GLY B 1 263 ? -31.467 -32.256 -16.646 1.00 63.68 263 GLY B N 1
ATOM 5289 C CA . GLY B 1 263 ? -30.516 -31.856 -15.612 1.00 63.30 263 GLY B CA 1
ATOM 5290 C C . GLY B 1 263 ? -31.202 -31.268 -14.394 1.00 63.73 263 GLY B C 1
ATOM 5291 O O . GLY B 1 263 ? -30.605 -31.166 -13.320 1.00 64.11 263 GLY B O 1
ATOM 5292 N N . ALA B 1 264 ? -32.462 -30.880 -14.569 1.00 59.55 264 ALA B N 1
ATOM 5293 C CA . ALA B 1 264 ? -33.272 -30.322 -13.493 1.00 59.24 264 ALA B CA 1
ATOM 5294 C C . ALA B 1 264 ? -34.001 -31.425 -12.724 1.00 60.19 264 ALA B C 1
ATOM 5295 O O . ALA B 1 264 ? -34.083 -32.565 -13.190 1.00 61.27 264 ALA B O 1
ATOM 5297 N N . ILE B 1 265 ? -34.518 -31.078 -11.546 1.00 59.58 265 ILE B N 1
ATOM 5298 C CA . ILE B 1 265 ? -35.286 -32.003 -10.709 1.00 59.50 265 ILE B CA 1
ATOM 5299 C C . ILE B 1 265 ? -36.570 -32.438 -11.417 1.00 60.79 265 ILE B C 1
ATOM 5300 O O . ILE B 1 265 ? -37.360 -31.596 -11.852 1.00 61.96 265 ILE B O 1
ATOM 5305 N N . TRP B 1 266 ? -36.760 -33.751 -11.532 1.00 60.70 266 TRP B N 1
ATOM 5306 C CA . TRP B 1 266 ? -37.959 -34.324 -12.139 1.00 61.21 266 TRP B CA 1
ATOM 5307 C C . TRP B 1 266 ? -39.199 -34.010 -11.304 1.00 62.77 266 TRP B C 1
ATOM 5308 O O . TRP B 1 266 ? -39.159 -34.085 -10.074 1.00 63.90 266 TRP B O 1
ATOM 5319 N N . THR B 1 267 ? -40.294 -33.662 -11.979 1.00 50.15 267 THR B N 1
ATOM 5320 C CA . THR B 1 267 ? -41.581 -33.414 -11.317 1.00 50.66 267 THR B CA 1
ATOM 5321 C C . THR B 1 267 ? -42.758 -34.003 -12.097 1.00 51.25 267 THR B C 1
ATOM 5322 O O . THR B 1 267 ? -42.583 -34.528 -13.193 1.00 51.95 267 THR B O 1
ATOM 5326 N N . ASN B 1 268 ? -43.951 -33.925 -11.511 1.00 51.44 268 ASN B N 1
ATOM 5327 C CA . ASN B 1 268 ? -45.201 -34.210 -12.219 1.00 51.19 268 ASN B CA 1
ATOM 5328 C C . ASN B 1 268 ? -46.110 -32.980 -12.178 1.00 51.79 268 ASN B C 1
ATOM 5329 O O . ASN B 1 268 ? -45.693 -31.929 -11.699 1.00 52.14 268 ASN B O 1
ATOM 5334 N N . GLU B 1 269 ? -47.341 -33.113 -12.671 1.00 52.48 269 GLU B N 1
ATOM 5335 C CA . GLU B 1 269 ? -48.319 -32.014 -12.679 1.00 53.27 269 GLU B CA 1
ATOM 5336 C C . GLU B 1 269 ? -48.470 -31.309 -11.323 1.00 54.06 269 GLU B C 1
ATOM 5337 O O . GLU B 1 269 ? -48.683 -30.095 -11.266 1.00 53.74 269 GLU B O 1
ATOM 5343 N N . LYS B 1 270 ? -48.356 -32.078 -10.241 1.00 55.07 270 LYS B N 1
ATOM 5344 C CA . LYS B 1 270 ? -48.515 -31.563 -8.878 1.00 55.03 270 LYS B CA 1
ATOM 5345 C C . LYS B 1 270 ? -47.244 -30.907 -8.326 1.00 54.84 270 LYS B C 1
ATOM 5346 O O . LYS B 1 270 ? -47.247 -30.388 -7.205 1.00 54.79 270 LYS B O 1
ATOM 5352 N N . MET B 1 271 ? -46.171 -30.936 -9.121 1.00 54.50 271 MET B N 1
ATOM 5353 C CA . MET B 1 271 ? -44.838 -30.446 -8.729 1.00 54.32 271 MET B CA 1
ATOM 5354 C C . MET B 1 271 ? -44.149 -31.344 -7.694 1.00 54.36 271 MET B C 1
ATOM 5355 O O . MET B 1 271 ? -43.150 -30.952 -7.084 1.00 54.67 271 MET B O 1
ATOM 5360 N N . GLN B 1 272 ? -44.687 -32.550 -7.517 1.00 54.28 272 GLN B N 1
ATOM 5361 C CA . GLN B 1 272 ? -44.095 -33.568 -6.650 1.00 53.87 272 GLN B CA 1
ATOM 5362 C C . GLN B 1 272 ? -42.824 -34.120 -7.274 1.00 53.51 272 GLN B C 1
ATOM 5363 O O . GLN B 1 272 ? -42.711 -34.190 -8.495 1.00 54.11 272 GLN B O 1
ATOM 5369 N N . THR B 1 273 ? -41.873 -34.512 -6.430 1.00 52.93 273 THR B N 1
ATOM 5370 C CA . THR B 1 273 ? -40.651 -35.164 -6.890 1.00 52.34 273 THR B CA 1
ATOM 5371 C C . THR B 1 273 ? -40.784 -36.681 -6.737 1.00 52.21 273 THR B C 1
ATOM 5372 O O . THR B 1 273 ? -41.856 -37.182 -6.389 1.00 51.93 273 THR B O 1
ATOM 5376 N N . SER B 1 274 ? -39.696 -37.405 -6.998 1.00 51.83 274 SER B N 1
ATOM 5377 C CA . SER B 1 274 ? -39.661 -38.856 -6.817 1.00 51.65 274 SER B CA 1
ATOM 5378 C C . SER B 1 274 ? -39.786 -39.258 -5.348 1.00 52.33 274 SER B C 1
ATOM 5379 O O . SER B 1 274 ? -40.244 -40.359 -5.036 1.00 52.06 274 SER B O 1
ATOM 5382 N N . VAL B 1 275 ? -39.376 -38.358 -4.456 1.00 53.27 275 VAL B N 1
ATOM 5383 C CA . VAL B 1 275 ? -39.398 -38.617 -3.018 1.00 53.33 275 VAL B CA 1
ATOM 5384 C C . VAL B 1 275 ? -40.682 -38.090 -2.383 1.00 53.90 275 VAL B C 1
ATOM 5385 O O . VAL B 1 275 ? -41.089 -36.951 -2.627 1.00 54.49 275 VAL B O 1
ATOM 5389 N N . GLU B 1 276 ? -41.300 -38.948 -1.574 1.00 54.10 276 GLU B N 1
ATOM 5390 C CA . GLU B 1 276 ? -42.541 -38.670 -0.850 1.00 54.38 276 GLU B CA 1
ATOM 5391 C C . GLU B 1 276 ? -42.484 -37.352 -0.068 1.00 53.82 276 GLU B C 1
ATOM 5392 O O . GLU B 1 276 ? -41.517 -37.091 0.649 1.00 54.11 276 GLU B O 1
ATOM 5398 N N . ASN B 1 277 ? -43.526 -36.533 -0.217 1.00 54.31 277 ASN B N 1
ATOM 5399 C CA . ASN B 1 277 ? -43.652 -35.235 0.468 1.00 54.50 277 ASN B CA 1
ATOM 5400 C C . ASN B 1 277 ? -42.641 -34.171 0.033 1.00 54.38 277 ASN B C 1
ATOM 5401 O O . ASN B 1 277 ? -42.580 -33.092 0.628 1.00 54.69 277 ASN B O 1
ATOM 5406 N N . VAL B 1 278 ? -41.857 -34.474 -1.000 1.00 53.51 278 VAL B N 1
ATOM 5407 C CA . VAL B 1 278 ? -40.838 -33.547 -1.487 1.00 52.40 278 VAL B CA 1
ATOM 5408 C C . VAL B 1 278 ? -41.253 -32.937 -2.829 1.00 52.04 278 VAL B C 1
ATOM 5409 O O . VAL B 1 278 ? -41.660 -33.651 -3.752 1.00 51.65 278 VAL B O 1
ATOM 5413 N N . TYR B 1 279 ? -41.152 -31.613 -2.913 1.00 51.13 279 TYR B N 1
ATOM 5414 C CA . TYR B 1 279 ? -41.604 -30.849 -4.072 1.00 50.57 279 TYR B CA 1
ATOM 5415 C C . TYR B 1 279 ? -40.476 -30.001 -4.656 1.00 49.76 279 TYR B C 1
ATOM 5416 O O . TYR B 1 279 ? -39.467 -29.755 -3.991 1.00 50.39 279 TYR B O 1
ATOM 5425 N N . ALA B 1 280 ? -40.649 -29.569 -5.903 1.00 48.37 280 ALA B N 1
ATOM 5426 C CA . ALA B 1 280 ? -39.699 -28.671 -6.557 1.00 46.93 280 ALA B CA 1
ATOM 5427 C C . ALA B 1 280 ? -40.420 -27.650 -7.432 1.00 47.45 280 ALA B C 1
ATOM 5428 O O . ALA B 1 280 ? -41.319 -27.998 -8.208 1.00 47.82 280 ALA B O 1
ATOM 5430 N N . ALA B 1 281 ? -40.019 -26.388 -7.296 1.00 47.01 281 ALA B N 1
ATOM 5431 C CA . ALA B 1 281 ? -40.622 -25.295 -8.045 1.00 45.51 281 ALA B CA 1
ATOM 5432 C C . ALA B 1 281 ? -39.559 -24.322 -8.539 1.00 44.89 281 ALA B C 1
ATOM 5433 O O . ALA B 1 281 ? -38.577 -24.058 -7.844 1.00 44.89 281 ALA B O 1
ATOM 5435 N N . GLY B 1 282 ? -39.762 -23.804 -9.748 1.00 44.28 282 GLY B N 1
ATOM 5436 C CA . GLY B 1 282 ? -38.880 -22.794 -10.323 1.00 43.85 282 GLY B CA 1
ATOM 5437 C C . GLY B 1 282 ? -37.696 -23.345 -11.094 1.00 43.97 282 GLY B C 1
ATOM 5438 O O . GLY B 1 282 ? -37.739 -24.464 -11.610 1.00 43.75 282 GLY B O 1
ATOM 5439 N N . ASP B 1 283 ? -36.633 -22.544 -11.152 1.00 43.84 283 ASP B N 1
ATOM 5440 C CA . ASP B 1 283 ? -35.441 -22.825 -11.960 1.00 44.35 283 ASP B CA 1
ATOM 5441 C C . ASP B 1 283 ? -34.716 -24.141 -11.646 1.00 44.94 283 ASP B C 1
ATOM 5442 O O . ASP B 1 283 ? -33.876 -24.586 -12.433 1.00 45.07 283 ASP B O 1
ATOM 5447 N N . VAL B 1 284 ? -35.026 -24.748 -10.502 1.00 45.08 284 VAL B N 1
ATOM 5448 C CA . VAL B 1 284 ? -34.491 -26.071 -10.168 1.00 45.48 284 VAL B CA 1
ATOM 5449 C C . VAL B 1 284 ? -35.246 -27.202 -10.858 1.00 45.56 284 VAL B C 1
ATOM 5450 O O . VAL B 1 284 ? -34.697 -28.284 -11.058 1.00 46.08 284 VAL B O 1
ATOM 5454 N N . ALA B 1 285 ? -36.498 -26.942 -11.222 1.00 45.84 285 ALA B N 1
ATOM 5455 C CA . ALA B 1 285 ? -37.418 -28.000 -11.625 1.00 45.37 285 ALA B CA 1
ATOM 5456 C C . ALA B 1 285 ? -37.575 -28.182 -13.128 1.00 45.29 285 ALA B C 1
ATOM 5457 O O . ALA B 1 285 ? -37.568 -27.218 -13.898 1.00 44.63 285 ALA B O 1
ATOM 5459 N N . GLU B 1 286 ? -37.704 -29.448 -13.515 1.00 46.00 286 GLU B N 1
ATOM 5460 C CA . GLU B 1 286 ? -38.031 -29.855 -14.870 1.00 46.20 286 GLU B CA 1
ATOM 5461 C C . GLU B 1 286 ? -39.547 -30.008 -14.945 1.00 46.68 286 GLU B C 1
ATOM 5462 O O . GLU B 1 286 ? -40.167 -30.558 -14.032 1.00 46.51 286 GLU B O 1
ATOM 5468 N N . THR B 1 287 ? -40.139 -29.502 -16.023 1.00 46.49 287 THR B N 1
ATOM 5469 C CA . THR B 1 287 ? -41.590 -29.516 -16.179 1.00 47.01 287 THR B CA 1
ATOM 5470 C C . THR B 1 287 ? -42.009 -30.124 -17.522 1.00 48.25 287 THR B C 1
ATOM 5471 O O . THR B 1 287 ? -41.162 -30.563 -18.305 1.00 49.18 287 THR B O 1
ATOM 5475 N N . ARG B 1 288 ? -43.316 -30.153 -17.769 1.00 48.01 288 ARG B N 1
ATOM 5476 C CA . ARG B 1 288 ? -43.881 -30.721 -18.987 1.00 48.55 288 ARG B CA 1
ATOM 5477 C C . ARG B 1 288 ? -43.972 -29.656 -20.084 1.00 48.99 288 ARG B C 1
ATOM 5478 O O . ARG B 1 288 ? -44.107 -28.464 -19.789 1.00 49.23 288 ARG B O 1
ATOM 5486 N N . HIS B 1 289 ? -43.884 -30.083 -21.344 1.00 49.07 289 HIS B N 1
ATOM 5487 C CA . HIS B 1 289 ? -44.157 -29.187 -22.470 1.00 48.94 289 HIS B CA 1
ATOM 5488 C C . HIS B 1 289 ? -45.589 -29.386 -22.950 1.00 48.89 289 HIS B C 1
ATOM 5489 O O . HIS B 1 289 ? -46.007 -30.511 -23.221 1.00 48.11 289 HIS B O 1
ATOM 5496 N N . VAL B 1 290 ? -46.329 -28.285 -23.053 1.00 49.10 290 VAL B N 1
ATOM 5497 C CA . VAL B 1 290 ? -47.762 -28.314 -23.373 1.00 49.07 290 VAL B CA 1
ATOM 5498 C C . VAL B 1 290 ? -48.091 -28.985 -24.719 1.00 49.54 290 VAL B C 1
ATOM 5499 O O . VAL B 1 290 ? -49.122 -29.654 -24.842 1.00 49.36 290 VAL B O 1
ATOM 5503 N N . ILE B 1 291 ? -47.212 -28.820 -25.708 1.00 49.10 291 ILE B N 1
ATOM 5504 C CA . ILE B 1 291 ? -47.439 -29.373 -27.051 1.00 48.81 291 ILE B CA 1
ATOM 5505 C C . ILE B 1 291 ? -46.912 -30.802 -27.207 1.00 48.66 291 ILE B C 1
ATOM 5506 O O . ILE B 1 291 ? -47.665 -31.710 -27.560 1.00 48.41 291 ILE B O 1
ATOM 5511 N N . THR B 1 292 ? -45.619 -30.990 -26.957 1.00 48.34 292 THR B N 1
ATOM 5512 C CA . THR B 1 292 ? -44.971 -32.285 -27.167 1.00 48.12 292 THR B CA 1
ATOM 5513 C C . THR B 1 292 ? -45.245 -33.290 -26.047 1.00 48.01 292 THR B C 1
ATOM 5514 O O . THR B 1 292 ? -45.179 -34.497 -26.274 1.00 49.03 292 THR B O 1
ATOM 5518 N N . GLY B 1 293 ? -45.537 -32.792 -24.846 1.00 47.35 293 GLY B N 1
ATOM 5519 C CA . GLY B 1 293 ? -45.729 -33.650 -23.673 1.00 46.32 293 GLY B CA 1
ATOM 5520 C C . GLY B 1 293 ? -44.417 -34.146 -23.086 1.00 46.41 293 GLY B C 1
ATOM 5521 O O . GLY B 1 293 ? -44.409 -34.862 -22.085 1.00 46.23 293 GLY B O 1
ATOM 5522 N N . ARG B 1 294 ? -43.321 -33.731 -23.673 1.00 46.76 294 ARG B N 1
ATOM 5523 C CA . ARG B 1 294 ? -41.995 -34.098 -23.258 1.00 46.96 294 ARG B CA 1
ATOM 5524 C C . ARG B 1 294 ? -41.523 -33.319 -22.073 1.00 46.70 294 ARG B C 1
ATOM 5525 O O . ARG B 1 294 ? -41.957 -32.235 -21.864 1.00 46.12 294 ARG B O 1
ATOM 5533 N N . ARG B 1 295 ? -40.624 -33.899 -21.299 1.00 46.59 295 ARG B N 1
ATOM 5534 C CA . ARG B 1 295 ? -40.022 -33.203 -20.169 1.00 46.52 295 ARG B CA 1
ATOM 5535 C C . ARG B 1 295 ? -39.053 -32.141 -20.663 1.00 47.05 295 ARG B C 1
ATOM 5536 O O . ARG B 1 295 ? -38.242 -32.389 -21.557 1.00 47.03 295 ARG B O 1
ATOM 5544 N N . VAL B 1 296 ? -39.152 -30.955 -20.073 1.00 47.53 296 VAL B N 1
ATOM 5545 C CA . VAL B 1 296 ? -38.434 -29.790 -20.563 1.00 47.57 296 VAL B CA 1
ATOM 5546 C C . VAL B 1 296 ? -37.964 -28.906 -19.405 1.00 47.84 296 VAL B C 1
ATOM 5547 O O . VAL B 1 296 ? -38.532 -28.944 -18.308 1.00 48.16 296 VAL B O 1
ATOM 5551 N N . TRP B 1 297 ? -36.910 -28.132 -19.648 1.00 48.17 297 TRP B N 1
ATOM 5552 C CA . TRP B 1 297 ? -36.409 -27.190 -18.654 1.00 48.32 297 TRP B CA 1
ATOM 5553 C C . TRP B 1 297 ? -36.395 -25.776 -19.213 1.00 48.20 297 TRP B C 1
ATOM 5554 O O . TRP B 1 297 ? -35.628 -25.462 -20.128 1.00 48.92 297 TRP B O 1
ATOM 5565 N N . VAL B 1 298 ? -37.267 -24.935 -18.663 1.00 47.65 298 VAL B N 1
ATOM 5566 C CA . VAL B 1 298 ? -37.388 -23.546 -19.088 1.00 47.33 298 VAL B CA 1
ATOM 5567 C C . VAL B 1 298 ? -37.351 -22.637 -17.856 1.00 47.93 298 VAL B C 1
ATOM 5568 O O . VAL B 1 298 ? -38.377 -22.421 -17.206 1.00 47.75 298 VAL B O 1
ATOM 5572 N N . PRO B 1 299 ? -36.158 -22.111 -17.525 1.00 48.13 299 PRO B N 1
ATOM 5573 C CA . PRO B 1 299 ? -35.993 -21.270 -16.342 1.00 48.16 299 PRO B CA 1
ATOM 5574 C C . PRO B 1 299 ? -36.543 -19.857 -16.557 1.00 47.84 299 PRO B C 1
ATOM 5575 O O . PRO B 1 299 ? -35.790 -18.945 -16.909 1.00 47.96 299 PRO B O 1
ATOM 5579 N N . LEU B 1 300 ? -37.849 -19.691 -16.355 1.00 47.92 300 LEU B N 1
ATOM 5580 C CA . LEU B 1 300 ? -38.507 -18.388 -16.517 1.00 47.85 300 LEU B CA 1
ATOM 5581 C C . LEU B 1 300 ? -39.469 -18.052 -15.375 1.00 47.94 300 LEU B C 1
ATOM 5582 O O . LEU B 1 300 ? -40.010 -18.943 -14.713 1.00 47.06 300 LEU B O 1
ATOM 5587 N N . ALA B 1 301 ? -39.683 -16.752 -15.181 1.00 48.02 301 ALA B N 1
ATOM 5588 C CA . ALA B 1 301 ? -40.378 -16.204 -14.013 1.00 48.41 301 ALA B CA 1
ATOM 5589 C C . ALA B 1 301 ? -41.870 -16.550 -13.841 1.00 48.72 301 ALA B C 1
ATOM 5590 O O . ALA B 1 301 ? -42.269 -16.935 -12.740 1.00 48.73 301 ALA B O 1
ATOM 5592 N N . PRO B 1 302 ? -42.699 -16.410 -14.905 1.00 48.47 302 PRO B N 1
ATOM 5593 C CA . PRO B 1 302 ? -44.130 -16.688 -14.708 1.00 48.44 302 PRO B CA 1
ATOM 5594 C C . PRO B 1 302 ? -44.422 -18.152 -14.383 1.00 48.55 302 PRO B C 1
ATOM 5595 O O . PRO B 1 302 ? -45.344 -18.435 -13.619 1.00 48.62 302 PRO B O 1
ATOM 5599 N N . ALA B 1 303 ? -43.640 -19.065 -14.957 1.00 49.04 303 ALA B N 1
ATOM 5600 C CA . ALA B 1 303 ? -43.788 -20.494 -14.686 1.00 49.05 303 ALA B CA 1
ATOM 5601 C C . ALA B 1 303 ? -43.336 -20.832 -13.266 1.00 49.74 303 ALA B C 1
ATOM 5602 O O . ALA B 1 303 ? -44.065 -21.495 -12.521 1.00 50.02 303 ALA B O 1
ATOM 5604 N N . GLY B 1 304 ? -42.145 -20.357 -12.894 1.00 49.07 304 GLY B N 1
ATOM 5605 C CA . GLY B 1 304 ? -41.600 -20.552 -11.549 1.00 49.12 304 GLY B CA 1
ATOM 5606 C C . GLY B 1 304 ? -42.565 -20.127 -10.457 1.00 49.52 304 GLY B C 1
ATOM 5607 O O . GLY B 1 304 ? -42.698 -20.801 -9.433 1.00 49.61 304 GLY B O 1
ATOM 5608 N N . ASN B 1 305 ? -43.248 -19.009 -10.691 1.00 49.39 305 ASN B N 1
ATOM 5609 C CA . ASN B 1 305 ? -44.274 -18.513 -9.783 1.00 49.36 305 ASN B CA 1
ATOM 5610 C C . ASN B 1 305 ? -45.489 -19.428 -9.679 1.00 49.35 305 ASN B C 1
ATOM 5611 O O . ASN B 1 305 ? -45.976 -19.697 -8.579 1.00 48.70 305 ASN B O 1
ATOM 5616 N N . LYS B 1 306 ? -45.966 -19.912 -10.824 1.00 49.36 306 LYS B N 1
ATOM 5617 C CA . LYS B 1 306 ? -47.109 -20.824 -10.857 1.00 48.77 306 LYS B CA 1
ATOM 5618 C C . LYS B 1 306 ? -46.746 -22.182 -10.263 1.00 48.63 306 LYS B C 1
ATOM 5619 O O . LYS B 1 306 ? -47.565 -22.805 -9.590 1.00 47.93 306 LYS B O 1
ATOM 5625 N N . MET B 1 307 ? -45.511 -22.622 -10.502 1.00 48.96 307 MET B N 1
ATOM 5626 C CA . MET B 1 307 ? -45.004 -23.879 -9.947 1.00 49.15 307 MET B CA 1
ATOM 5627 C C . MET B 1 307 ? -45.003 -23.856 -8.421 1.00 48.44 307 MET B C 1
ATOM 5628 O O . MET B 1 307 ? -45.375 -24.844 -7.783 1.00 48.31 307 MET B O 1
ATOM 5633 N N . GLY B 1 308 ? -44.595 -22.722 -7.849 1.00 47.16 308 GLY B N 1
ATOM 5634 C CA . GLY B 1 308 ? -44.650 -22.502 -6.405 1.00 45.87 308 GLY B CA 1
ATOM 5635 C C . GLY B 1 308 ? -46.076 -22.513 -5.886 1.00 45.69 308 GLY B C 1
ATOM 5636 O O . GLY B 1 308 ? -46.376 -23.166 -4.883 1.00 44.91 308 GLY B O 1
ATOM 5637 N N . TYR B 1 309 ? -46.955 -21.792 -6.580 1.00 45.42 309 TYR B N 1
ATOM 5638 C CA . TYR B 1 309 ? -48.383 -21.782 -6.268 1.00 45.39 309 TYR B CA 1
ATOM 5639 C C . TYR B 1 309 ? -48.935 -23.210 -6.238 1.00 45.09 309 TYR B C 1
ATOM 5640 O O . TYR B 1 309 ? -49.534 -23.625 -5.246 1.00 44.44 309 TYR B O 1
ATOM 5649 N N . VAL B 1 310 ? -48.700 -23.954 -7.318 1.00 45.13 310 VAL B N 1
ATOM 5650 C CA . VAL B 1 310 ? -49.190 -25.329 -7.469 1.00 45.27 310 VAL B CA 1
ATOM 5651 C C . VAL B 1 310 ? -48.628 -26.274 -6.405 1.00 45.83 310 VAL B C 1
ATOM 5652 O O . VAL B 1 310 ? -49.359 -27.105 -5.860 1.00 45.89 310 VAL B O 1
ATOM 5656 N N . ALA B 1 311 ? -47.337 -26.136 -6.110 1.00 46.75 311 ALA B N 1
ATOM 5657 C CA . ALA B 1 311 ? -46.687 -26.942 -5.076 1.00 47.99 311 ALA B CA 1
ATOM 5658 C C . ALA B 1 311 ? -47.308 -26.691 -3.704 1.00 48.42 311 ALA B C 1
ATOM 5659 O O . ALA B 1 311 ? -47.548 -27.632 -2.945 1.00 48.22 311 ALA B O 1
ATOM 5661 N N . GLY B 1 312 ? -47.576 -25.421 -3.404 1.00 48.81 312 GLY B N 1
ATOM 5662 C CA . GLY B 1 312 ? -48.180 -25.023 -2.135 1.00 49.75 312 GLY B CA 1
ATOM 5663 C C . GLY B 1 312 ? -49.558 -25.615 -1.912 1.00 50.81 312 GLY B C 1
ATOM 5664 O O . GLY B 1 312 ? -49.855 -26.122 -0.826 1.00 50.55 312 GLY B O 1
ATOM 5665 N N . SER B 1 313 ? -50.390 -25.557 -2.951 1.00 51.66 313 SER B N 1
ATOM 5666 C CA . SER B 1 313 ? -51.769 -26.042 -2.901 1.00 52.15 313 SER B CA 1
ATOM 5667 C C . SER B 1 313 ? -51.835 -27.542 -2.634 1.00 52.78 313 SER B C 1
ATOM 5668 O O . SER B 1 313 ? -52.673 -28.007 -1.858 1.00 53.50 313 SER B O 1
ATOM 5671 N N . ASN B 1 314 ? -50.946 -28.289 -3.282 1.00 52.93 314 ASN B N 1
ATOM 5672 C CA . ASN B 1 314 ? -50.887 -29.738 -3.126 1.00 53.51 314 ASN B CA 1
ATOM 5673 C C . ASN B 1 314 ? -50.394 -30.177 -1.747 1.00 53.97 314 ASN B C 1
ATOM 5674 O O . ASN B 1 314 ? -50.890 -31.161 -1.192 1.00 54.47 314 ASN B O 1
ATOM 5679 N N . ILE B 1 315 ? -49.430 -29.438 -1.199 1.00 53.94 315 ILE B N 1
ATOM 5680 C CA . ILE B 1 315 ? -48.971 -29.635 0.179 1.00 54.04 315 ILE B CA 1
ATOM 5681 C C . ILE B 1 315 ? -50.127 -29.440 1.168 1.00 54.50 315 ILE B C 1
ATOM 5682 O O . ILE B 1 315 ? -50.288 -30.217 2.115 1.00 54.76 315 ILE B O 1
ATOM 5687 N N . ALA B 1 316 ? -50.941 -28.416 0.917 1.00 54.85 316 ALA B N 1
ATOM 5688 C CA . ALA B 1 316 ? -52.060 -28.068 1.789 1.00 55.21 316 ALA B CA 1
ATOM 5689 C C . ALA B 1 316 ? -53.365 -28.803 1.452 1.00 55.43 316 ALA B C 1
ATOM 5690 O O . ALA B 1 316 ? -54.442 -28.406 1.905 1.00 55.02 316 ALA B O 1
ATOM 5692 N N . GLY B 1 317 ? -53.264 -29.868 0.659 1.00 55.78 317 GLY B N 1
ATOM 5693 C CA . GLY B 1 317 ? -54.399 -30.753 0.391 1.00 55.54 317 GLY B CA 1
ATOM 5694 C C . GLY B 1 317 ? -55.463 -30.251 -0.572 1.00 55.99 317 GLY B C 1
ATOM 5695 O O . GLY B 1 317 ? -56.565 -30.804 -0.619 1.00 56.50 317 GLY B O 1
ATOM 5696 N N . LYS B 1 318 ? -55.149 -29.204 -1.333 1.00 55.48 318 LYS B N 1
ATOM 5697 C CA . LYS B 1 318 ? -56.034 -28.748 -2.403 1.00 55.59 318 LYS B CA 1
ATOM 5698 C C . LYS B 1 318 ? -55.415 -29.108 -3.750 1.00 55.20 318 LYS B C 1
ATOM 5699 O O . LYS B 1 318 ? -54.532 -28.405 -4.248 1.00 55.60 318 LYS B O 1
ATOM 5705 N N . GLU B 1 319 ? -55.883 -30.214 -4.325 1.00 54.80 319 GLU B N 1
ATOM 5706 C CA . GLU B 1 319 ? -55.292 -30.778 -5.538 1.00 54.74 319 GLU B CA 1
ATOM 5707 C C . GLU B 1 319 ? -55.384 -29.831 -6.736 1.00 53.74 319 GLU B C 1
ATOM 5708 O O . GLU B 1 319 ? -56.467 -29.354 -7.091 1.00 52.93 319 GLU B O 1
ATOM 5714 N N . LEU B 1 320 ? -54.238 -29.597 -7.371 1.00 52.42 320 LEU B N 1
ATOM 5715 C CA . LEU B 1 320 ? -54.092 -28.744 -8.538 1.00 51.41 320 LEU B CA 1
ATOM 5716 C C . LEU B 1 320 ? -53.027 -29.241 -9.450 1.00 50.16 320 LEU B C 1
ATOM 5717 O O . LEU B 1 320 ? -52.056 -29.752 -9.009 1.00 49.62 320 LEU B O 1
ATOM 5722 N N . HIS B 1 321 ? -53.202 -29.046 -10.739 1.00 49.23 321 HIS B N 1
ATOM 5723 C CA . HIS B 1 321 ? -52.257 -29.553 -11.730 1.00 48.79 321 HIS B CA 1
ATOM 5724 C C . HIS B 1 321 ? -51.659 -28.411 -12.545 1.00 47.69 321 HIS B C 1
ATOM 5725 O O . HIS B 1 321 ? -52.389 -27.572 -13.077 1.00 47.68 321 HIS B O 1
ATOM 5732 N N . PHE B 1 322 ? -50.332 -28.377 -12.628 1.00 46.47 322 PHE B N 1
ATOM 5733 C CA . PHE B 1 322 ? -49.648 -27.498 -13.569 1.00 46.01 322 PHE B CA 1
ATOM 5734 C C . PHE B 1 322 ? -49.606 -28.213 -14.924 1.00 45.88 322 PHE B C 1
ATOM 5735 O O . PHE B 1 322 ? -49.036 -29.304 -15.031 1.00 45.42 322 PHE B O 1
ATOM 5743 N N . PRO B 1 323 ? -50.234 -27.612 -15.955 1.00 45.93 323 PRO B N 1
ATOM 5744 C CA . PRO B 1 323 ? -50.332 -28.220 -17.286 1.00 45.69 323 PRO B CA 1
ATOM 5745 C C . PRO B 1 323 ? -48.980 -28.293 -17.985 1.00 45.70 323 PRO B C 1
ATOM 5746 O O . PRO B 1 323 ? -48.775 -29.145 -18.853 1.00 45.80 323 PRO B O 1
ATOM 5750 N N . GLY B 1 324 ? -48.069 -27.406 -17.601 1.00 44.90 324 GLY B N 1
ATOM 5751 C CA . GLY B 1 324 ? -46.748 -27.366 -18.198 1.00 44.97 324 GLY B CA 1
ATOM 5752 C C . GLY B 1 324 ? -46.458 -26.020 -18.822 1.00 45.19 324 GLY B C 1
ATOM 5753 O O . GLY B 1 324 ? -47.056 -25.008 -18.453 1.00 45.87 324 GLY B O 1
ATOM 5754 N N . VAL B 1 325 ? -45.546 -26.011 -19.788 1.00 45.22 325 VAL B N 1
ATOM 5755 C CA . VAL B 1 325 ? -45.072 -24.757 -20.350 1.00 44.79 325 VAL B CA 1
ATOM 5756 C C . VAL B 1 325 ? -45.054 -24.774 -21.887 1.00 44.39 325 VAL B C 1
ATOM 5757 O O . VAL B 1 325 ? -45.012 -25.842 -22.504 1.00 43.64 325 VAL B O 1
ATOM 5761 N N . LEU B 1 326 ? -45.108 -23.588 -22.488 1.00 44.74 326 LEU B N 1
ATOM 5762 C CA . LEU B 1 326 ? -45.141 -23.447 -23.947 1.00 45.63 326 LEU B CA 1
ATOM 5763 C C . LEU B 1 326 ? -43.803 -23.045 -24.556 1.00 46.11 326 LEU B C 1
ATOM 5764 O O . LEU B 1 326 ? -43.646 -23.053 -25.779 1.00 46.80 326 LEU B O 1
ATOM 5769 N N . GLY B 1 327 ? -42.844 -22.693 -23.703 1.00 46.44 327 GLY B N 1
ATOM 5770 C CA . GLY B 1 327 ? -41.587 -22.115 -24.157 1.00 46.63 327 GLY B CA 1
ATOM 5771 C C . GLY B 1 327 ? -41.759 -20.658 -24.539 1.00 47.26 327 GLY B C 1
ATOM 5772 O O . GLY B 1 327 ? -40.990 -20.123 -25.341 1.00 47.74 327 GLY B O 1
ATOM 5773 N N . THR B 1 328 ? -42.778 -20.020 -23.968 1.00 47.46 328 THR B N 1
ATOM 5774 C CA . THR B 1 328 ? -43.048 -18.608 -24.210 1.00 48.40 328 THR B CA 1
ATOM 5775 C C . THR B 1 328 ? -41.994 -17.756 -23.520 1.00 49.00 328 THR B C 1
ATOM 5776 O O . THR B 1 328 ? -41.742 -17.918 -22.324 1.00 49.17 328 THR B O 1
ATOM 5780 N N . ALA B 1 329 ? -41.378 -16.860 -24.284 1.00 49.94 329 ALA B N 1
ATOM 5781 C CA . ALA B 1 329 ? -40.419 -15.899 -23.742 1.00 51.03 329 ALA B CA 1
ATOM 5782 C C . ALA B 1 329 ? -40.267 -14.699 -24.662 1.00 51.43 329 ALA B C 1
ATOM 5783 O O . ALA B 1 329 ? -40.595 -14.762 -25.849 1.00 51.09 329 ALA B O 1
ATOM 5785 N N . VAL B 1 330 ? -39.757 -13.610 -24.098 1.00 52.55 330 VAL B N 1
ATOM 5786 C CA . VAL B 1 330 ? -39.657 -12.345 -24.809 1.00 52.92 330 VAL B CA 1
ATOM 5787 C C . VAL B 1 330 ? -38.451 -11.545 -24.307 1.00 52.42 330 VAL B C 1
ATOM 5788 O O . VAL B 1 330 ? -38.152 -11.547 -23.112 1.00 52.63 330 VAL B O 1
ATOM 5792 N N . THR B 1 331 ? -37.740 -10.904 -25.235 1.00 52.64 331 THR B N 1
ATOM 5793 C CA . THR B 1 331 ? -36.622 -10.015 -24.901 1.00 52.11 331 THR B CA 1
ATOM 5794 C C . THR B 1 331 ? -36.625 -8.789 -25.807 1.00 52.75 331 THR B C 1
ATOM 5795 O O . THR B 1 331 ? -37.411 -8.698 -26.753 1.00 52.18 331 THR B O 1
ATOM 5799 N N . LYS B 1 332 ? -35.726 -7.858 -25.506 1.00 54.45 332 LYS B N 1
ATOM 5800 C CA . LYS B 1 332 ? -35.554 -6.642 -26.277 1.00 56.55 332 LYS B CA 1
ATOM 5801 C C . LYS B 1 332 ? -34.084 -6.232 -26.287 1.00 57.28 332 LYS B C 1
ATOM 5802 O O . LYS B 1 332 ? -33.429 -6.215 -25.241 1.00 57.66 332 LYS B O 1
ATOM 5808 N N . PHE B 1 333 ? -33.565 -5.934 -27.475 1.00 58.09 333 PHE B N 1
ATOM 5809 C CA . PHE B 1 333 ? -32.352 -5.133 -27.590 1.00 58.93 333 PHE B CA 1
ATOM 5810 C C . PHE B 1 333 ? -32.708 -3.800 -28.243 1.00 59.47 333 PHE B C 1
ATOM 5811 O O . PHE B 1 333 ? -33.252 -3.771 -29.351 1.00 58.84 333 PHE B O 1
ATOM 5819 N N . MET B 1 334 ? -32.406 -2.707 -27.540 1.00 60.17 334 MET B N 1
ATOM 5820 C CA . MET B 1 334 ? -32.765 -1.344 -27.961 1.00 61.02 334 MET B CA 1
ATOM 5821 C C . MET B 1 334 ? -34.273 -1.231 -28.220 1.00 61.32 334 MET B C 1
ATOM 5822 O O . MET B 1 334 ? -35.073 -1.395 -27.298 1.00 61.92 334 MET B O 1
ATOM 5827 N N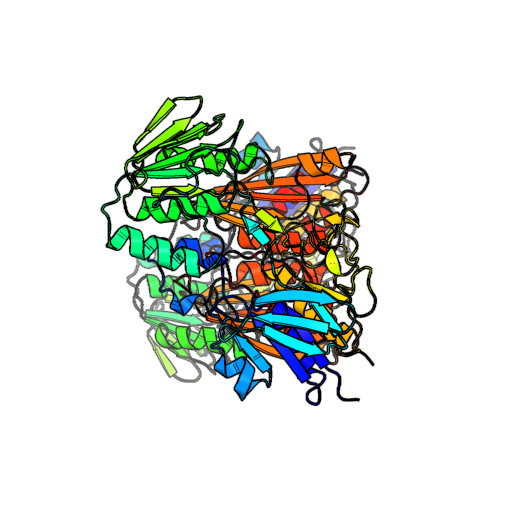 . ASP B 1 335 ? -34.655 -0.962 -29.466 1.00 60.90 335 ASP B N 1
ATOM 5828 C CA . ASP B 1 335 ? -36.069 -0.898 -29.834 1.00 60.65 335 ASP B CA 1
ATOM 5829 C C . ASP B 1 335 ? -36.492 -2.078 -30.716 1.00 59.40 335 ASP B C 1
ATOM 5830 O O . ASP B 1 335 ? -37.498 -2.008 -31.425 1.00 60.12 335 ASP B O 1
ATOM 5835 N N . VAL B 1 336 ? -35.715 -3.157 -30.660 1.00 58.38 336 VAL B N 1
ATOM 5836 C CA . VAL B 1 336 ? -36.035 -4.395 -31.368 1.00 57.25 336 VAL B CA 1
ATOM 5837 C C . VAL B 1 336 ? -36.612 -5.439 -30.418 1.00 56.47 336 VAL B C 1
ATOM 5838 O O . VAL B 1 336 ? -35.927 -5.913 -29.504 1.00 56.00 336 VAL B O 1
ATOM 5842 N N . GLU B 1 337 ? -37.876 -5.789 -30.639 1.00 55.14 337 GLU B N 1
ATOM 5843 C CA . GLU B 1 337 ? -38.576 -6.751 -29.790 1.00 54.01 337 GLU B CA 1
ATOM 5844 C C . GLU B 1 337 ? -38.480 -8.155 -30.377 1.00 53.38 337 GLU B C 1
ATOM 5845 O O . GLU B 1 337 ? -38.758 -8.357 -31.559 1.00 53.63 337 GLU B O 1
ATOM 5851 N N . ILE B 1 338 ? -38.081 -9.114 -29.542 1.00 52.74 338 ILE B N 1
ATOM 5852 C CA . ILE B 1 338 ? -37.935 -10.512 -29.951 1.00 52.05 338 ILE B CA 1
ATOM 5853 C C . ILE B 1 338 ? -38.694 -11.409 -28.984 1.00 51.83 338 ILE B C 1
ATOM 5854 O O . ILE B 1 338 ? -38.509 -11.311 -27.769 1.00 51.69 338 ILE B O 1
ATOM 5859 N N . GLY B 1 339 ? -39.536 -12.288 -29.522 1.00 50.96 339 GLY B N 1
ATOM 5860 C CA . GLY B 1 339 ? -40.312 -13.200 -28.691 1.00 49.67 339 GLY B CA 1
ATOM 5861 C C . GLY B 1 339 ? -40.873 -14.403 -29.420 1.00 49.32 339 GLY B C 1
ATOM 5862 O O . GLY B 1 339 ? -41.181 -14.335 -30.612 1.00 49.77 339 GLY B O 1
ATOM 5863 N N . LYS B 1 340 ? -41.017 -15.503 -28.687 1.00 48.39 340 LYS B N 1
ATOM 5864 C CA . LYS B 1 340 ? -41.533 -16.747 -29.239 1.00 47.06 340 LYS B CA 1
ATOM 5865 C C . LYS B 1 340 ? -42.559 -17.406 -28.320 1.00 46.87 340 LYS B C 1
ATOM 5866 O O . LYS B 1 340 ? -42.651 -17.080 -27.133 1.00 46.76 340 LYS B O 1
ATOM 5872 N N . THR B 1 341 ? -43.338 -18.318 -28.893 1.00 46.34 341 THR B N 1
ATOM 5873 C CA . THR B 1 341 ? -44.102 -19.303 -28.127 1.00 46.76 341 THR B CA 1
ATOM 5874 C C . THR B 1 341 ? -44.235 -20.589 -28.940 1.00 46.79 341 THR B C 1
ATOM 5875 O O . THR B 1 341 ? -44.251 -20.553 -30.174 1.00 46.43 341 THR B O 1
ATOM 5879 N N . GLY B 1 342 ? -44.311 -21.720 -28.246 1.00 46.66 342 GLY B N 1
ATOM 5880 C CA . GLY B 1 342 ? -44.354 -23.018 -28.909 1.00 47.14 342 GLY B CA 1
ATOM 5881 C C . GLY B 1 342 ? -43.009 -23.393 -29.503 1.00 47.86 342 GLY B C 1
ATOM 5882 O O . GLY B 1 342 ? -41.972 -22.852 -29.112 1.00 47.53 342 GLY B O 1
ATOM 5883 N N . LEU B 1 343 ? -43.032 -24.311 -30.463 1.00 48.27 343 LEU B N 1
ATOM 5884 C CA . LEU B 1 343 ? -41.809 -24.842 -31.054 1.00 48.68 343 LEU B CA 1
ATOM 5885 C C . LEU B 1 343 ? -41.307 -24.010 -32.231 1.00 48.93 343 LEU B C 1
ATOM 5886 O O . LEU B 1 343 ? -42.096 -23.536 -33.049 1.00 48.71 343 LEU B O 1
ATOM 5891 N N . THR B 1 344 ? -39.989 -23.843 -32.306 1.00 49.63 344 THR B N 1
ATOM 5892 C CA . THR B 1 344 ? -39.336 -23.287 -33.493 1.00 51.03 344 THR B CA 1
ATOM 5893 C C . THR B 1 344 ? -39.333 -24.342 -34.608 1.00 51.54 344 THR B C 1
ATOM 5894 O O . THR B 1 344 ? -39.770 -25.476 -34.391 1.00 52.77 344 THR B O 1
ATOM 5898 N N . GLU B 1 345 ? -38.851 -23.973 -35.795 1.00 51.44 345 GLU B N 1
ATOM 5899 C CA . GLU B 1 345 ? -38.725 -24.931 -36.900 1.00 51.49 345 GLU B CA 1
ATOM 5900 C C . GLU B 1 345 ? -37.708 -26.021 -36.572 1.00 51.49 345 GLU B C 1
ATOM 5901 O O . GLU B 1 345 ? -37.913 -27.185 -36.912 1.00 51.76 345 GLU B O 1
ATOM 5907 N N . MET B 1 346 ? -36.684 -25.670 -35.862 1.00 51.82 346 MET B N 1
ATOM 5908 C CA . MET B 1 346 ? -35.706 -26.629 -35.514 1.00 52.31 346 MET B CA 1
ATOM 5909 C C . MET B 1 346 ? -36.173 -27.609 -34.478 1.00 51.82 346 MET B C 1
ATOM 5910 O O . MET B 1 346 ? -35.947 -28.768 -34.591 1.00 51.70 346 MET B O 1
ATOM 5915 N N . GLU B 1 347 ? -36.815 -27.119 -33.449 1.00 50.63 347 GLU B N 1
ATOM 5916 C CA . GLU B 1 347 ? -37.387 -27.975 -32.412 1.00 49.57 347 GLU B CA 1
ATOM 5917 C C . GLU B 1 347 ? -38.426 -28.936 -32.983 1.00 48.93 347 GLU B C 1
ATOM 5918 O O . GLU B 1 347 ? -38.402 -30.131 -32.686 1.00 48.37 347 GLU B O 1
ATOM 5924 N N . ALA B 1 348 ? -39.324 -28.408 -33.811 1.00 48.84 348 ALA B N 1
ATOM 5925 C CA . ALA B 1 348 ? -40.362 -29.210 -34.447 1.00 49.03 348 ALA B CA 1
ATOM 5926 C C . ALA B 1 348 ? -39.763 -30.322 -35.307 1.00 49.45 348 ALA B C 1
ATOM 5927 O O . ALA B 1 348 ? -40.142 -31.487 -35.172 1.00 49.60 348 ALA B O 1
ATOM 5929 N N . LEU B 1 349 ? -38.815 -29.998 -36.139 1.00 50.59 349 LEU B N 1
ATOM 5930 C CA . LEU B 1 349 ? -38.181 -31.001 -36.927 1.00 51.56 349 LEU B CA 1
ATOM 5931 C C . LEU B 1 349 ? -37.477 -32.023 -36.076 1.00 52.42 349 LEU B C 1
ATOM 5932 O O . LEU B 1 349 ? -37.557 -33.197 -36.331 1.00 53.62 349 LEU B O 1
ATOM 5937 N N . LYS B 1 350 ? -36.759 -31.570 -35.077 1.00 52.44 350 LYS B N 1
ATOM 5938 C CA . LYS B 1 350 ? -36.112 -32.491 -34.136 1.00 53.32 350 LYS B CA 1
ATOM 5939 C C . LYS B 1 350 ? -37.092 -33.465 -33.481 1.00 53.32 350 LYS B C 1
ATOM 5940 O O . LYS B 1 350 ? -36.720 -34.585 -33.120 1.00 53.20 350 LYS B O 1
ATOM 5946 N N . GLU B 1 351 ? -38.341 -33.032 -33.328 1.00 53.43 351 GLU B N 1
ATOM 5947 C CA . GLU B 1 351 ? -39.367 -33.861 -32.704 1.00 53.52 351 GLU B CA 1
ATOM 5948 C C . GLU B 1 351 ? -40.078 -34.758 -33.722 1.00 52.60 351 GLU B C 1
ATOM 5949 O O . GLU B 1 351 ? -40.990 -35.505 -33.367 1.00 52.84 351 GLU B O 1
ATOM 5955 N N . GLY B 1 352 ? -39.651 -34.683 -34.981 1.00 51.67 352 GLY B N 1
ATOM 5956 C CA . GLY B 1 352 ? -40.133 -35.585 -36.027 1.00 50.19 352 GLY B CA 1
ATOM 5957 C C . GLY B 1 352 ? -41.417 -35.173 -36.728 1.00 50.28 352 GLY B C 1
ATOM 5958 O O . GLY B 1 352 ? -42.003 -35.967 -37.468 1.00 49.17 352 GLY B O 1
ATOM 5959 N N . TYR B 1 353 ? -41.853 -33.935 -36.503 1.00 49.54 353 TYR B N 1
ATOM 5960 C CA . TYR B 1 353 ? -43.053 -33.404 -37.144 1.00 49.11 353 TYR B CA 1
ATOM 5961 C C . TYR B 1 353 ? -42.901 -33.256 -38.656 1.00 49.55 353 TYR B C 1
ATOM 5962 O O . TYR B 1 353 ? -41.794 -33.059 -39.166 1.00 49.78 353 TYR B O 1
ATOM 5971 N N . ASP B 1 354 ? -44.026 -33.372 -39.360 1.00 50.61 354 ASP B N 1
ATOM 5972 C CA . ASP B 1 354 ? -44.128 -32.995 -40.766 1.00 51.13 354 ASP B CA 1
ATOM 5973 C C . ASP B 1 354 ? -44.534 -31.526 -40.790 1.00 51.28 354 ASP B C 1
ATOM 5974 O O . ASP B 1 354 ? -45.687 -31.183 -40.514 1.00 51.43 354 ASP B O 1
ATOM 5979 N N . VAL B 1 355 ? -43.576 -30.667 -41.125 1.00 51.93 355 VAL B N 1
ATOM 5980 C CA . VAL B 1 355 ? -43.697 -29.230 -40.884 1.00 53.01 355 VAL B CA 1
ATOM 5981 C C . VAL B 1 355 ? -43.743 -28.375 -42.152 1.00 53.34 355 VAL B C 1
ATOM 5982 O O . VAL B 1 355 ? -42.976 -28.597 -43.092 1.00 54.00 355 VAL B O 1
ATOM 5986 N N . ARG B 1 356 ? -44.675 -27.427 -42.167 1.00 53.66 356 ARG B N 1
ATOM 5987 C CA . ARG B 1 356 ? -44.652 -26.274 -43.066 1.00 54.31 356 ARG B CA 1
ATOM 5988 C C . ARG B 1 356 ? -44.513 -24.954 -42.314 1.00 54.15 356 ARG B C 1
ATOM 5989 O O . ARG B 1 356 ? -45.027 -24.793 -41.254 1.00 54.58 356 ARG B O 1
ATOM 5997 N N . THR B 1 357 ? -43.774 -24.022 -42.870 1.00 53.49 357 THR B N 1
ATOM 5998 C CA . THR B 1 357 ? -43.549 -22.742 -42.212 1.00 52.93 357 THR B CA 1
ATOM 5999 C C . THR B 1 357 ? -43.966 -21.575 -43.094 1.00 51.66 357 THR B C 1
ATOM 6000 O O . THR B 1 357 ? -44.215 -21.742 -44.289 1.00 51.83 357 THR B O 1
ATOM 6004 N N . ALA B 1 358 ? -44.045 -20.395 -42.486 1.00 50.72 358 ALA B N 1
ATOM 6005 C CA . ALA B 1 358 ? -44.240 -19.150 -43.214 1.00 49.73 358 ALA B CA 1
ATOM 6006 C C . ALA B 1 358 ? -43.542 -18.014 -42.479 1.00 49.57 358 ALA B C 1
ATOM 6007 O O . ALA B 1 358 ? -43.550 -17.963 -41.247 1.00 49.38 358 ALA B O 1
ATOM 6009 N N . PHE B 1 359 ? -42.930 -17.117 -43.245 1.00 49.02 359 PHE B N 1
ATOM 6010 C CA . PHE B 1 359 ? -42.278 -15.940 -42.691 1.00 49.45 359 PHE B CA 1
ATOM 6011 C C . PHE B 1 359 ? -42.752 -14.692 -43.436 1.00 50.19 359 PHE B C 1
ATOM 6012 O O . PHE B 1 359 ? -42.465 -14.513 -44.623 1.00 50.25 359 PHE B O 1
ATOM 6020 N N . ILE B 1 360 ? -43.491 -13.841 -42.729 1.00 50.89 360 ILE B N 1
ATOM 6021 C CA . ILE B 1 360 ? -44.125 -12.670 -43.337 1.00 52.07 360 ILE B CA 1
ATOM 6022 C C . ILE B 1 360 ? -43.650 -11.352 -42.721 1.00 52.82 360 ILE B C 1
ATOM 6023 O O . ILE B 1 360 ? -43.111 -11.332 -41.612 1.00 52.91 360 ILE B O 1
ATOM 6028 N N . LYS B 1 361 ? -43.856 -10.261 -43.456 1.00 53.61 361 LYS B N 1
ATOM 6029 C CA . LYS B 1 361 ? -43.577 -8.917 -42.960 1.00 55.01 361 LYS B CA 1
ATOM 6030 C C . LYS B 1 361 ? -44.832 -8.053 -43.053 1.00 55.94 361 LYS B C 1
ATOM 6031 O O . LYS B 1 361 ? -45.529 -8.062 -44.074 1.00 56.66 361 LYS B O 1
ATOM 6037 N N . ALA B 1 362 ? -45.113 -7.312 -41.983 1.00 56.36 362 ALA B N 1
ATOM 6038 C CA . ALA B 1 362 ? -46.294 -6.453 -41.916 1.00 56.93 362 ALA B CA 1
ATOM 6039 C C . ALA B 1 362 ? -46.026 -5.186 -41.100 1.00 57.83 362 ALA B C 1
ATOM 6040 O O . ALA B 1 362 ? -44.886 -4.916 -40.713 1.00 57.00 362 ALA B O 1
ATOM 6042 N N . SER B 1 363 ? -47.059 -4.406 -40.810 1.00 58.66 363 SER B N 1
ATOM 6043 C CA . SER B 1 363 ? -46.901 -3.239 -39.959 1.00 59.58 363 SER B CA 1
ATOM 6044 C C . SER B 1 363 ? -47.800 -3.219 -38.760 1.00 59.55 363 SER B C 1
ATOM 6045 O O . SER B 1 363 ? -48.741 -3.920 -38.663 1.00 59.87 363 SER B O 1
ATOM 6048 N N . THR B 1 364 ? -47.453 -2.373 -37.837 1.00 59.81 364 THR B N 1
ATOM 6049 C CA . THR B 1 364 ? -48.137 -2.271 -36.557 1.00 59.98 364 THR B CA 1
ATOM 6050 C C . THR B 1 364 ? -49.338 -1.330 -36.642 1.00 60.48 364 THR B C 1
ATOM 6051 O O . THR B 1 364 ? -50.191 -1.318 -35.750 1.00 61.21 364 THR B O 1
ATOM 6055 N N . ARG B 1 365 ? -49.416 -0.534 -37.705 1.00 60.42 365 ARG B N 1
ATOM 6056 C CA . ARG B 1 365 ? -50.571 0.341 -37.971 1.00 60.90 365 ARG B CA 1
ATOM 6057 C C . ARG B 1 365 ? -50.988 0.283 -39.407 1.00 61.53 365 ARG B C 1
ATOM 6058 O O . ARG B 1 365 ? -50.258 -0.178 -40.219 1.00 61.53 365 ARG B O 1
ATOM 6066 N N . PRO B 1 366 ? -52.156 0.809 -39.728 1.00 62.66 366 PRO B N 1
ATOM 6067 C CA . PRO B 1 366 ? -52.596 0.930 -41.124 1.00 63.58 366 PRO B CA 1
ATOM 6068 C C . PRO B 1 366 ? -51.839 2.040 -41.854 1.00 64.78 366 PRO B C 1
ATOM 6069 O O . PRO B 1 366 ? -51.240 2.900 -41.206 1.00 65.36 366 PRO B O 1
ATOM 6073 N N . HIS B 1 367 ? -51.869 2.023 -43.184 1.00 66.29 367 HIS B N 1
ATOM 6074 C CA . HIS B 1 367 ? -51.089 2.982 -43.975 1.00 67.29 367 HIS B CA 1
ATOM 6075 C C . HIS B 1 367 ? -51.617 4.426 -43.981 1.00 66.99 367 HIS B C 1
ATOM 6076 O O . HIS B 1 367 ? -50.967 5.320 -44.527 1.00 67.54 367 HIS B O 1
ATOM 6083 N N . TYR B 1 368 ? -52.779 4.655 -43.372 1.00 66.56 368 TYR B N 1
ATOM 6084 C CA . TYR B 1 368 ? -53.208 6.024 -43.083 1.00 65.96 368 TYR B CA 1
ATOM 6085 C C . TYR B 1 368 ? -52.561 6.503 -41.785 1.00 65.57 368 TYR B C 1
ATOM 6086 O O . TYR B 1 368 ? -51.664 7.354 -41.817 1.00 65.91 368 TYR B O 1
ATOM 6095 N N . TYR B 1 369 ? -52.995 5.932 -40.660 1.00 64.14 369 TYR B N 1
ATOM 6096 C CA . TYR B 1 369 ? -52.464 6.267 -39.334 1.00 62.86 369 TYR B CA 1
ATOM 6097 C C . TYR B 1 369 ? -50.929 6.152 -39.284 1.00 62.24 369 TYR B C 1
ATOM 6098 O O . TYR B 1 369 ? -50.364 5.186 -39.802 1.00 62.21 369 TYR B O 1
ATOM 6107 N N . PRO B 1 370 ? -50.252 7.149 -38.675 1.00 61.42 370 PRO B N 1
ATOM 6108 C CA . PRO B 1 370 ? -48.788 7.193 -38.666 1.00 60.96 370 PRO B CA 1
ATOM 6109 C C . PRO B 1 370 ? -48.148 6.508 -37.461 1.00 60.31 370 PRO B C 1
ATOM 6110 O O . PRO B 1 370 ? -48.839 6.158 -36.502 1.00 59.95 370 PRO B O 1
ATOM 6114 N N . GLY B 1 371 ? -46.828 6.342 -37.518 1.00 59.63 371 GLY B N 1
ATOM 6115 C CA . GLY B 1 371 ? -46.077 5.678 -36.458 1.00 59.08 371 GLY B CA 1
ATOM 6116 C C . GLY B 1 371 ? -45.912 4.192 -36.708 1.00 59.00 371 GLY B C 1
ATOM 6117 O O . GLY B 1 371 ? -45.351 3.475 -35.876 1.00 59.25 371 GLY B O 1
ATOM 6118 N N . GLY B 1 372 ? -46.405 3.736 -37.859 1.00 59.09 372 GLY B N 1
ATOM 6119 C CA . GLY B 1 372 ? -46.321 2.333 -38.254 1.00 59.14 372 GLY B CA 1
ATOM 6120 C C . GLY B 1 372 ? -44.891 1.840 -38.355 1.00 59.48 372 GLY B C 1
ATOM 6121 O O . GLY B 1 372 ? -44.128 2.288 -39.215 1.00 60.36 372 GLY B O 1
ATOM 6122 N N . ARG B 1 373 ? -44.531 0.929 -37.456 1.00 58.97 373 ARG B N 1
ATOM 6123 C CA . ARG B 1 373 ? -43.220 0.288 -37.460 1.00 58.41 373 ARG B CA 1
ATOM 6124 C C . ARG B 1 373 ? -43.327 -1.071 -38.154 1.00 57.57 373 ARG B C 1
ATOM 6125 O O . ARG B 1 373 ? -44.429 -1.524 -38.474 1.00 57.22 373 ARG B O 1
ATOM 6131 N N . GLU B 1 374 ? -42.187 -1.716 -38.390 1.00 57.25 374 GLU B N 1
ATOM 6132 C CA . GLU B 1 374 ? -42.156 -3.012 -39.071 1.00 56.45 374 GLU B CA 1
ATOM 6133 C C . GLU B 1 374 ? -42.316 -4.171 -38.091 1.00 55.40 374 GLU B C 1
ATOM 6134 O O . GLU B 1 374 ? -41.779 -4.130 -36.982 1.00 55.17 374 GLU B O 1
ATOM 6140 N N . ILE B 1 375 ? -43.057 -5.199 -38.508 1.00 54.13 375 ILE B N 1
ATOM 6141 C CA . ILE B 1 375 ? -43.209 -6.429 -37.721 1.00 53.28 375 ILE B CA 1
ATOM 6142 C C . ILE B 1 375 ? -43.107 -7.691 -38.590 1.00 53.55 375 ILE B C 1
ATOM 6143 O O . ILE B 1 375 ? -43.799 -7.822 -39.606 1.00 53.75 375 ILE B O 1
ATOM 6148 N N . TRP B 1 376 ? -42.228 -8.603 -38.178 1.00 52.97 376 TRP B N 1
ATOM 6149 C CA . TRP B 1 376 ? -42.004 -9.868 -38.874 1.00 53.09 376 TRP B CA 1
ATOM 6150 C C . TRP B 1 376 ? -42.500 -11.041 -38.027 1.00 52.65 376 TRP B C 1
ATOM 6151 O O . TRP B 1 376 ? -42.243 -11.093 -36.821 1.00 53.25 376 TRP B O 1
ATOM 6162 N N . LEU B 1 377 ? -43.191 -11.986 -38.662 1.00 51.89 377 LEU B N 1
ATOM 6163 C CA . LEU B 1 377 ? -43.719 -13.160 -37.965 1.00 51.06 377 LEU B CA 1
ATOM 6164 C C . LEU B 1 377 ? -43.310 -14.464 -38.637 1.00 50.47 377 LEU B C 1
ATOM 6165 O O . LEU B 1 377 ? -43.364 -14.579 -39.861 1.00 50.70 377 LEU B O 1
ATOM 6170 N N . LYS B 1 378 ? -42.905 -15.441 -37.829 1.00 49.74 378 LYS B N 1
ATOM 6171 C CA . LYS B 1 378 ? -42.670 -16.800 -38.317 1.00 48.51 378 LYS B CA 1
ATOM 6172 C C . LYS B 1 378 ? -43.590 -17.811 -37.630 1.00 48.58 378 LYS B C 1
ATOM 6173 O O . LYS B 1 378 ? -43.713 -17.819 -36.403 1.00 48.33 378 LYS B O 1
ATOM 6179 N N . GLY B 1 379 ? -44.226 -18.658 -38.437 1.00 48.75 379 GLY B N 1
ATOM 6180 C CA . GLY B 1 379 ? -45.125 -19.693 -37.933 1.00 48.49 379 GLY B CA 1
ATOM 6181 C C . GLY B 1 379 ? -44.752 -21.089 -38.394 1.00 48.46 379 GLY B C 1
ATOM 6182 O O . GLY B 1 379 ? -44.451 -21.307 -39.568 1.00 48.32 379 GLY B O 1
ATOM 6183 N N . VAL B 1 380 ? -44.769 -22.030 -37.455 1.00 48.05 380 VAL B N 1
ATOM 6184 C CA . VAL B 1 380 ? -44.540 -23.445 -37.741 1.00 48.18 380 VAL B CA 1
ATOM 6185 C C . VAL B 1 380 ? -45.877 -24.180 -37.623 1.00 48.17 380 VAL B C 1
ATOM 6186 O O . VAL B 1 380 ? -46.631 -23.946 -36.674 1.00 48.07 380 VAL B O 1
ATOM 6190 N N . VAL B 1 381 ? -46.172 -25.054 -38.587 1.00 48.09 381 VAL B N 1
ATOM 6191 C CA . VAL B 1 381 ? -47.456 -25.770 -38.630 1.00 48.44 381 VAL B CA 1
ATOM 6192 C C . VAL B 1 381 ? -47.310 -27.265 -38.949 1.00 49.51 381 VAL B C 1
ATOM 6193 O O . VAL B 1 381 ? -46.585 -27.646 -39.870 1.00 50.12 381 VAL B O 1
ATOM 6197 N N . ASP B 1 382 ? -48.007 -28.095 -38.172 1.00 50.77 382 ASP B N 1
ATOM 6198 C CA . ASP B 1 382 ? -48.078 -29.538 -38.399 1.00 51.80 382 ASP B CA 1
ATOM 6199 C C . ASP B 1 382 ? -48.986 -29.827 -39.594 1.00 52.23 382 ASP B C 1
ATOM 6200 O O . ASP B 1 382 ? -50.155 -29.440 -39.598 1.00 52.62 382 ASP B O 1
ATOM 6205 N N . ASN B 1 383 ? -48.436 -30.512 -40.597 1.00 52.79 383 ASN B N 1
ATOM 6206 C CA . ASN B 1 383 ? -49.141 -30.803 -41.853 1.00 53.40 383 ASN B CA 1
ATOM 6207 C C . ASN B 1 383 ? -50.355 -31.713 -41.719 1.00 53.53 383 ASN B C 1
ATOM 6208 O O . ASN B 1 383 ? -51.329 -31.566 -42.457 1.00 53.66 383 ASN B O 1
ATOM 6213 N N . GLU B 1 384 ? -50.287 -32.657 -40.786 1.00 54.19 384 GLU B N 1
ATOM 6214 C CA . GLU B 1 384 ? -51.321 -33.683 -40.642 1.00 54.73 384 GLU B CA 1
ATOM 6215 C C . GLU B 1 384 ? -52.572 -33.198 -39.912 1.00 53.72 384 GLU B C 1
ATOM 6216 O O . GLU B 1 384 ? -53.654 -33.755 -40.100 1.00 53.95 384 GLU B O 1
ATOM 6222 N N . THR B 1 385 ? -52.419 -32.161 -39.088 1.00 52.69 385 THR B N 1
ATOM 6223 C CA . THR B 1 385 ? -53.499 -31.697 -38.211 1.00 51.14 385 THR B CA 1
ATOM 6224 C C . THR B 1 385 ? -53.852 -30.217 -38.386 1.00 50.91 385 THR B C 1
ATOM 6225 O O . THR B 1 385 ? -54.870 -29.758 -37.862 1.00 50.68 385 THR B O 1
ATOM 6229 N N . ASN B 1 386 ? -53.012 -29.486 -39.122 1.00 50.81 386 ASN B N 1
ATOM 6230 C CA . ASN B 1 386 ? -53.184 -28.043 -39.361 1.00 50.73 386 ASN B CA 1
ATOM 6231 C C . ASN B 1 386 ? -52.994 -27.166 -38.124 1.00 51.07 386 ASN B C 1
ATOM 6232 O O . ASN B 1 386 ? -53.258 -25.962 -38.165 1.00 51.92 386 ASN B O 1
ATOM 6237 N N . ARG B 1 387 ? -52.529 -27.766 -37.032 1.00 51.06 387 ARG B N 1
ATOM 6238 C CA . ARG B 1 387 ? -52.352 -27.047 -35.773 1.00 51.24 387 ARG B CA 1
ATOM 6239 C C . ARG B 1 387 ? -51.048 -26.260 -35.734 1.00 50.17 387 ARG B C 1
ATOM 6240 O O . ARG B 1 387 ? -50.025 -26.700 -36.269 1.00 50.20 387 ARG B O 1
ATOM 6248 N N . LEU B 1 388 ? -51.099 -25.091 -35.100 1.00 48.79 388 LEU B N 1
ATOM 6249 C CA . LEU B 1 388 ? -49.908 -24.291 -34.857 1.00 47.13 388 LEU B CA 1
ATOM 6250 C C . LEU B 1 388 ? -48.988 -25.045 -33.917 1.00 46.73 388 LEU B C 1
ATOM 6251 O O . LEU B 1 388 ? -49.430 -25.558 -32.885 1.00 46.39 388 LEU B O 1
ATOM 6256 N N . LEU B 1 389 ? -47.715 -25.122 -34.285 1.00 46.81 389 LEU B N 1
ATOM 6257 C CA . LEU B 1 389 ? -46.704 -25.716 -33.421 1.00 46.85 389 LEU B CA 1
ATOM 6258 C C . LEU B 1 389 ? -45.931 -24.636 -32.680 1.00 47.22 389 LEU B C 1
ATOM 6259 O O . LEU B 1 389 ? -45.409 -24.873 -31.591 1.00 47.45 389 LEU B O 1
ATOM 6264 N N . GLY B 1 390 ? -45.868 -23.448 -33.273 1.00 47.02 390 GLY B N 1
ATOM 6265 C CA . GLY B 1 390 ? -45.146 -22.337 -32.674 1.00 47.30 390 GLY B CA 1
ATOM 6266 C C . GLY B 1 390 ? -45.129 -21.074 -33.509 1.00 47.50 390 GLY B C 1
ATOM 6267 O O . GLY B 1 390 ? -45.287 -21.115 -34.733 1.00 47.67 390 GLY B O 1
ATOM 6268 N N . VAL B 1 391 ? -44.934 -19.948 -32.828 1.00 47.03 391 VAL B N 1
ATOM 6269 C CA . VAL B 1 391 ? -44.864 -18.641 -33.466 1.00 47.24 391 VAL B CA 1
ATOM 6270 C C . VAL B 1 391 ? -43.698 -17.838 -32.888 1.00 47.50 391 VAL B C 1
ATOM 6271 O O . VAL B 1 391 ? -43.524 -17.771 -31.669 1.00 47.98 391 VAL B O 1
ATOM 6275 N N . GLN B 1 392 ? -42.900 -17.250 -33.775 1.00 46.93 392 GLN B N 1
ATOM 6276 C CA . GLN B 1 392 ? -41.841 -16.324 -33.394 1.00 46.74 392 GLN B CA 1
ATOM 6277 C C . GLN B 1 392 ? -42.157 -14.943 -33.965 1.00 47.06 392 GLN B C 1
ATOM 6278 O O . GLN B 1 392 ? -42.520 -14.820 -35.139 1.00 47.25 392 GLN B O 1
ATOM 6284 N N . VAL B 1 393 ? -42.024 -13.911 -33.136 1.00 47.15 393 VAL B N 1
ATOM 6285 C CA . VAL B 1 393 ? -42.298 -12.537 -33.561 1.00 47.07 393 VAL B CA 1
ATOM 6286 C C . VAL B 1 393 ? -41.111 -11.610 -33.303 1.00 47.24 393 VAL B C 1
ATOM 6287 O O . VAL B 1 393 ? -40.472 -11.681 -32.247 1.00 46.71 393 VAL B O 1
ATOM 6291 N N . VAL B 1 394 ? -40.821 -10.749 -34.280 1.00 47.53 394 VAL B N 1
ATOM 6292 C CA . VAL B 1 394 ? -39.710 -9.792 -34.193 1.00 47.88 394 VAL B CA 1
ATOM 6293 C C . VAL B 1 394 ? -40.085 -8.426 -34.773 1.00 47.32 394 VAL B C 1
ATOM 6294 O O . VAL B 1 394 ? -40.737 -8.344 -35.816 1.00 47.48 394 VAL B O 1
ATOM 6298 N N . GLY B 1 395 ? -39.668 -7.363 -34.088 1.00 47.27 395 GLY B N 1
ATOM 6299 C CA . GLY B 1 395 ? -39.902 -5.996 -34.550 1.00 47.31 395 GLY B CA 1
ATOM 6300 C C . GLY B 1 395 ? -40.471 -5.094 -33.473 1.00 47.76 395 GLY B C 1
ATOM 6301 O O . GLY B 1 395 ? -39.846 -4.890 -32.433 1.00 47.41 395 GLY B O 1
ATOM 6302 N N . SER B 1 396 ? -41.660 -4.552 -33.730 1.00 48.48 396 SER B N 1
ATOM 6303 C CA . SER B 1 396 ? -42.334 -3.659 -32.788 1.00 49.04 396 SER B CA 1
ATOM 6304 C C . SER B 1 396 ? -43.733 -4.156 -32.423 1.00 49.79 396 SER B C 1
ATOM 6305 O O . SER B 1 396 ? -44.393 -4.818 -33.228 1.00 49.76 396 SER B O 1
ATOM 6308 N N . ASP B 1 397 ? -44.189 -3.854 -31.229 1.00 50.23 397 ASP B N 1
ATOM 6309 C CA . ASP B 1 397 ? -45.533 -4.205 -30.825 1.00 51.82 397 ASP B CA 1
ATOM 6310 C C . ASP B 1 397 ? -45.831 -5.689 -30.924 1.00 51.78 397 ASP B C 1
ATOM 6311 O O . ASP B 1 397 ? -46.805 -6.098 -31.493 1.00 51.64 397 ASP B O 1
ATOM 6316 N N . ILE B 1 398 ? -44.995 -6.509 -30.345 1.00 51.88 398 ILE B N 1
ATOM 6317 C CA . ILE B 1 398 ? -45.099 -7.950 -30.577 1.00 51.55 398 ILE B CA 1
ATOM 6318 C C . ILE B 1 398 ? -45.856 -8.700 -29.478 1.00 51.05 398 ILE B C 1
ATOM 6319 O O . ILE B 1 398 ? -46.271 -9.844 -29.682 1.00 52.66 398 ILE B O 1
ATOM 6324 N N . LEU B 1 399 ? -46.041 -8.049 -28.329 1.00 49.35 399 LEU B N 1
ATOM 6325 C CA . LEU B 1 399 ? -46.696 -8.668 -27.175 1.00 47.87 399 LEU B CA 1
ATOM 6326 C C . LEU B 1 399 ? -48.102 -9.215 -27.484 1.00 47.31 399 LEU B C 1
ATOM 6327 O O . LEU B 1 399 ? -48.420 -10.329 -27.059 1.00 47.16 399 LEU B O 1
ATOM 6332 N N . PRO B 1 400 ? -48.943 -8.448 -28.219 1.00 46.69 400 PRO B N 1
ATOM 6333 C CA . PRO B 1 400 ? -50.255 -8.998 -28.574 1.00 46.23 400 PRO B CA 1
ATOM 6334 C C . PRO B 1 400 ? -50.151 -10.312 -29.343 1.00 46.28 400 PRO B C 1
ATOM 6335 O O . PRO B 1 400 ? -50.888 -11.251 -29.049 1.00 46.81 400 PRO B O 1
ATOM 6339 N N . ARG B 1 401 ? -49.229 -10.377 -30.300 1.00 46.43 401 ARG B N 1
ATOM 6340 C CA . ARG B 1 401 ? -49.090 -11.545 -31.170 1.00 47.33 401 ARG B CA 1
ATOM 6341 C C . ARG B 1 401 ? -48.613 -12.795 -30.439 1.00 47.01 401 ARG B C 1
ATOM 6342 O O . ARG B 1 401 ? -48.996 -13.902 -30.805 1.00 47.14 401 ARG B O 1
ATOM 6350 N N . ILE B 1 402 ? -47.783 -12.612 -29.414 1.00 46.70 402 ILE B N 1
ATOM 6351 C CA . ILE B 1 402 ? -47.240 -13.734 -28.648 1.00 46.29 402 ILE B CA 1
ATOM 6352 C C . ILE B 1 402 ? -48.225 -14.241 -27.600 1.00 46.24 402 ILE B C 1
ATOM 6353 O O . ILE B 1 402 ? -48.481 -15.442 -27.523 1.00 47.52 402 ILE B O 1
ATOM 6358 N N . ASP B 1 403 ? -48.766 -13.323 -26.799 1.00 46.11 403 ASP B N 1
ATOM 6359 C CA . ASP B 1 403 ? -49.754 -13.659 -25.776 1.00 45.44 403 ASP B CA 1
ATOM 6360 C C . ASP B 1 403 ? -51.002 -14.294 -26.379 1.00 45.14 403 ASP B C 1
ATOM 6361 O O . ASP B 1 403 ? -51.487 -15.309 -25.877 1.00 45.16 403 ASP B O 1
ATOM 6366 N N . THR B 1 404 ? -51.497 -13.752 -27.467 1.00 44.13 404 THR B N 1
ATOM 6367 C CA . THR B 1 404 ? -52.636 -14.316 -28.137 1.00 44.16 404 THR B CA 1
ATOM 6368 C C . THR B 1 404 ? -52.332 -15.645 -28.725 1.00 44.20 404 THR B C 1
ATOM 6369 O O . THR B 1 404 ? -53.087 -16.546 -28.628 1.00 44.08 404 THR B O 1
ATOM 6373 N N . ALA B 1 405 ? -51.213 -15.748 -29.379 1.00 44.28 405 ALA B N 1
ATOM 6374 C CA . ALA B 1 405 ? -50.773 -17.032 -29.939 1.00 44.43 405 ALA B CA 1
ATOM 6375 C C . ALA B 1 405 ? -50.547 -18.095 -28.863 1.00 44.89 405 ALA B C 1
ATOM 6376 O O . ALA B 1 405 ? -50.822 -19.276 -29.088 1.00 45.35 405 ALA B O 1
ATOM 6378 N N . ALA B 1 406 ? -50.046 -17.673 -27.703 1.00 44.35 406 ALA B N 1
ATOM 6379 C CA . ALA B 1 406 ? -49.844 -18.576 -26.572 1.00 44.84 406 ALA B CA 1
ATOM 6380 C C . ALA B 1 406 ? -51.159 -19.234 -26.146 1.00 44.68 406 ALA B C 1
ATOM 6381 O O . ALA B 1 406 ? -51.223 -20.453 -25.979 1.00 43.67 406 ALA B O 1
ATOM 6383 N N . ALA B 1 407 ? -52.203 -18.422 -25.991 1.00 45.00 407 ALA B N 1
ATOM 6384 C CA . ALA B 1 407 ? -53.537 -18.924 -25.669 1.00 45.57 407 ALA B CA 1
ATOM 6385 C C . ALA B 1 407 ? -54.014 -19.938 -26.711 1.00 46.27 407 ALA B C 1
ATOM 6386 O O . ALA B 1 407 ? -54.551 -20.994 -26.365 1.00 47.10 407 ALA B O 1
ATOM 6388 N N . MET B 1 408 ? -53.796 -19.609 -27.983 1.00 46.31 408 MET B N 1
ATOM 6389 C CA . MET B 1 408 ? -54.190 -20.465 -29.097 1.00 45.88 408 MET B CA 1
ATOM 6390 C C . MET B 1 408 ? -53.476 -21.813 -29.050 1.00 45.62 408 MET B C 1
ATOM 6391 O O . MET B 1 408 ? -54.098 -22.859 -29.251 1.00 44.84 408 MET B O 1
ATOM 6396 N N . LEU B 1 409 ? -52.175 -21.782 -28.768 1.00 45.84 409 LEU B N 1
ATOM 6397 C CA . LEU B 1 409 ? -51.372 -23.002 -28.690 1.00 46.00 409 LEU B CA 1
ATOM 6398 C C . LEU B 1 409 ? -51.707 -23.835 -27.443 1.00 45.95 409 LEU B C 1
ATOM 6399 O O . LEU B 1 409 ? -51.859 -25.054 -27.545 1.00 46.67 409 LEU B O 1
ATOM 6404 N N . MET B 1 410 ? -51.918 -23.172 -26.342 1.00 45.97 410 MET B N 1
ATOM 6405 C CA . MET B 1 410 ? -52.363 -23.779 -25.137 1.00 44.78 410 MET B CA 1
ATOM 6406 C C . MET B 1 410 ? -53.583 -24.579 -25.341 1.00 45.25 410 MET B C 1
ATOM 6407 O O . MET B 1 410 ? -53.820 -25.547 -24.677 1.00 45.48 410 MET B O 1
ATOM 6412 N N . ALA B 1 411 ? -54.403 -24.090 -26.229 1.00 45.46 411 ALA B N 1
ATOM 6413 C CA . ALA B 1 411 ? -55.720 -24.663 -26.548 1.00 45.15 411 ALA B CA 1
ATOM 6414 C C . ALA B 1 411 ? -55.715 -25.642 -27.725 1.00 45.76 411 ALA B C 1
ATOM 6415 O O . ALA B 1 411 ? -56.633 -26.454 -27.862 1.00 46.16 411 ALA B O 1
ATOM 6417 N N . GLY B 1 412 ? -54.700 -25.550 -28.580 1.00 45.47 412 GLY B N 1
ATOM 6418 C CA . GLY B 1 412 ? -54.586 -26.436 -29.740 1.00 45.69 412 GLY B CA 1
ATOM 6419 C C . GLY B 1 412 ? -55.299 -25.936 -30.985 1.00 45.95 412 GLY B C 1
ATOM 6420 O O . GLY B 1 412 ? -55.859 -26.729 -31.747 1.00 46.09 412 GLY B O 1
ATOM 6421 N N . PHE B 1 413 ? -55.270 -24.620 -31.189 1.00 46.10 413 PHE B N 1
ATOM 6422 C CA . PHE B 1 413 ? -55.869 -23.971 -32.355 1.00 45.91 413 PHE B CA 1
ATOM 6423 C C . PHE B 1 413 ? -55.246 -24.441 -33.664 1.00 45.36 413 PHE B C 1
ATOM 6424 O O . PHE B 1 413 ? -54.052 -24.740 -33.718 1.00 45.65 413 PHE B O 1
ATOM 6432 N N . THR B 1 414 ? -56.061 -24.503 -34.714 1.00 45.08 414 THR B N 1
ATOM 6433 C CA . THR B 1 414 ? -55.555 -24.679 -36.076 1.00 45.17 414 THR B CA 1
ATOM 6434 C C . THR B 1 414 ? -55.429 -23.313 -36.746 1.00 44.69 414 THR B C 1
ATOM 6435 O O . THR B 1 414 ? -55.924 -22.314 -36.222 1.00 44.88 414 THR B O 1
ATOM 6439 N N . THR B 1 415 ? -54.774 -23.273 -37.904 1.00 44.38 415 THR B N 1
ATOM 6440 C CA . THR B 1 415 ? -54.608 -22.030 -38.667 1.00 43.63 415 THR B CA 1
ATOM 6441 C C . THR B 1 415 ? -55.947 -21.387 -39.023 1.00 43.66 415 THR B C 1
ATOM 6442 O O . THR B 1 415 ? -56.056 -20.161 -39.079 1.00 43.18 415 THR B O 1
ATOM 6446 N N . LYS B 1 416 ? -56.956 -22.221 -39.262 1.00 43.14 416 LYS B N 1
ATOM 6447 C CA . LYS B 1 416 ? -58.304 -21.743 -39.538 1.00 43.57 416 LYS B CA 1
ATOM 6448 C C . LYS B 1 416 ? -58.966 -21.228 -38.258 1.00 44.08 416 LYS B C 1
ATOM 6449 O O . LYS B 1 416 ? -59.656 -20.205 -38.286 1.00 43.63 416 LYS B O 1
ATOM 6455 N N . ASP B 1 417 ? -58.747 -21.932 -37.145 1.00 43.92 417 ASP B N 1
ATOM 6456 C CA . ASP B 1 417 ? -59.207 -21.473 -35.832 1.00 44.67 417 ASP B CA 1
ATOM 6457 C C . ASP B 1 417 ? -58.631 -20.089 -35.533 1.00 45.31 417 ASP B C 1
ATOM 6458 O O . ASP B 1 417 ? -59.346 -19.189 -35.081 1.00 45.46 417 ASP B O 1
ATOM 6463 N N . ALA B 1 418 ? -57.332 -19.938 -35.791 1.00 45.60 418 ALA B N 1
ATOM 6464 C CA . ALA B 1 418 ? -56.621 -18.680 -35.588 1.00 46.88 418 ALA B CA 1
ATOM 6465 C C . ALA B 1 418 ? -57.182 -17.602 -36.499 1.00 46.91 418 ALA B C 1
ATOM 6466 O O . ALA B 1 418 ? -57.493 -16.499 -36.048 1.00 47.79 418 ALA B O 1
ATOM 6468 N N . PHE B 1 419 ? -57.317 -17.935 -37.779 1.00 47.21 419 PHE B N 1
ATOM 6469 C CA . PHE B 1 419 ? -57.795 -16.996 -38.787 1.00 47.30 419 PHE B CA 1
ATOM 6470 C C . PHE B 1 419 ? -59.135 -16.368 -38.409 1.00 47.19 419 PHE B C 1
ATOM 6471 O O . PHE B 1 419 ? -59.318 -15.162 -38.556 1.00 47.99 419 PHE B O 1
ATOM 6479 N N . PHE B 1 420 ? -60.054 -17.190 -37.907 1.00 46.82 420 PHE B N 1
ATOM 6480 C CA . PHE B 1 420 ? -61.420 -16.750 -37.622 1.00 46.34 420 PHE B CA 1
ATOM 6481 C C . PHE B 1 420 ? -61.651 -16.239 -36.196 1.00 46.01 420 PHE B C 1
ATOM 6482 O O . PHE B 1 420 ? -62.789 -15.972 -35.811 1.00 45.70 420 PHE B O 1
ATOM 6490 N N . THR B 1 421 ? -60.578 -16.101 -35.422 1.00 45.93 421 THR B N 1
ATOM 6491 C CA . THR B 1 421 ? -60.667 -15.547 -34.074 1.00 45.72 421 THR B CA 1
ATOM 6492 C C . THR B 1 421 ? -60.893 -14.034 -34.130 1.00 46.34 421 THR B C 1
ATOM 6493 O O . THR B 1 421 ? -60.204 -13.316 -34.860 1.00 46.23 421 THR B O 1
ATOM 6497 N N . ASP B 1 422 ? -61.871 -13.568 -33.358 1.00 47.01 422 ASP B N 1
ATOM 6498 C CA . ASP B 1 422 ? -62.248 -12.160 -33.324 1.00 48.01 422 ASP B CA 1
ATOM 6499 C C . ASP B 1 422 ? -61.213 -11.310 -32.582 1.00 48.13 422 ASP B C 1
ATOM 6500 O O . ASP B 1 422 ? -61.368 -11.020 -31.395 1.00 48.65 422 ASP B O 1
ATOM 6505 N N . LEU B 1 423 ? -60.159 -10.917 -33.296 1.00 48.18 423 LEU B N 1
ATOM 6506 C CA . LEU B 1 423 ? -59.133 -10.031 -32.746 1.00 48.32 423 LEU B CA 1
ATOM 6507 C C . LEU B 1 423 ? -59.457 -8.567 -33.057 1.00 49.13 423 LEU B C 1
ATOM 6508 O O . LEU B 1 423 ? -60.074 -8.265 -34.079 1.00 49.35 423 LEU B O 1
ATOM 6513 N N . ALA B 1 424 ? -59.029 -7.669 -32.172 1.00 50.08 424 ALA B N 1
ATOM 6514 C CA . ALA B 1 424 ? -59.459 -6.266 -32.190 1.00 50.85 424 ALA B CA 1
ATOM 6515 C C . ALA B 1 424 ? -58.744 -5.373 -33.209 1.00 51.68 424 ALA B C 1
ATOM 6516 O O . ALA B 1 424 ? -57.535 -5.494 -33.421 1.00 50.65 424 ALA B O 1
ATOM 6518 N N . TYR B 1 425 ? -59.508 -4.468 -33.821 1.00 52.68 425 TYR B N 1
ATOM 6519 C CA . TYR B 1 425 ? -58.945 -3.444 -34.700 1.00 53.00 425 TYR B CA 1
ATOM 6520 C C . TYR B 1 425 ? -59.450 -2.028 -34.426 1.00 53.12 425 TYR B C 1
ATOM 6521 O O . TYR B 1 425 ? -60.654 -1.778 -34.343 1.00 53.54 425 TYR B O 1
ATOM 6530 N N . ALA B 1 426 ? -58.492 -1.117 -34.296 1.00 53.71 426 ALA B N 1
ATOM 6531 C CA . ALA B 1 426 ? -58.706 0.324 -34.391 1.00 53.86 426 ALA B CA 1
ATOM 6532 C C . ALA B 1 426 ? -57.375 0.917 -34.842 1.00 54.02 426 ALA B C 1
ATOM 6533 O O . ALA B 1 426 ? -56.318 0.416 -34.442 1.00 54.32 426 ALA B O 1
ATOM 6535 N N . PRO B 1 427 ? -57.411 1.976 -35.676 1.00 54.08 427 PRO B N 1
ATOM 6536 C CA . PRO B 1 427 ? -56.189 2.559 -36.247 1.00 53.59 427 PRO B CA 1
ATOM 6537 C C . PRO B 1 427 ? -55.007 2.780 -35.276 1.00 53.27 427 PRO B C 1
ATOM 6538 O O . PRO B 1 427 ? -53.872 2.469 -35.645 1.00 53.70 427 PRO B O 1
ATOM 6542 N N . PRO B 1 428 ? -55.254 3.304 -34.053 1.00 52.76 428 PRO B N 1
ATOM 6543 C CA . PRO B 1 428 ? -54.118 3.486 -33.136 1.00 51.85 428 PRO B CA 1
ATOM 6544 C C . PRO B 1 428 ? -53.580 2.205 -32.477 1.00 51.51 428 PRO B C 1
ATOM 6545 O O . PRO B 1 428 ? -52.729 2.286 -31.585 1.00 51.97 428 PRO B O 1
ATOM 6549 N N . PHE B 1 429 ? -54.049 1.040 -32.918 1.00 50.66 429 PHE B N 1
ATOM 6550 C CA . PHE B 1 429 ? -53.687 -0.223 -32.267 1.00 49.80 429 PHE B CA 1
ATOM 6551 C C . PHE B 1 429 ? -53.017 -1.242 -33.185 1.00 48.51 429 PHE B C 1
ATOM 6552 O O . PHE B 1 429 ? -52.048 -1.888 -32.785 1.00 48.11 429 PHE B O 1
ATOM 6560 N N . ALA B 1 430 ? -53.542 -1.386 -34.402 1.00 47.60 430 ALA B N 1
ATOM 6561 C CA . ALA B 1 430 ? -53.121 -2.442 -35.332 1.00 47.69 430 ALA B CA 1
ATOM 6562 C C . ALA B 1 430 ? -53.718 -2.217 -36.725 1.00 47.75 430 ALA B C 1
ATOM 6563 O O . ALA B 1 430 ? -54.592 -1.366 -36.885 1.00 47.71 430 ALA B O 1
ATOM 6565 N N . PRO B 1 431 ? -53.236 -2.960 -37.743 1.00 47.42 431 PRO B N 1
ATOM 6566 C CA . PRO B 1 431 ? -53.908 -2.927 -39.043 1.00 46.94 431 PRO B CA 1
ATOM 6567 C C . PRO B 1 431 ? -55.169 -3.796 -39.066 1.00 46.72 431 PRO B C 1
ATOM 6568 O O . PRO B 1 431 ? -55.324 -4.679 -38.220 1.00 46.48 431 PRO B O 1
ATOM 6572 N N . VAL B 1 432 ? -56.047 -3.535 -40.036 1.00 46.14 432 VAL B N 1
ATOM 6573 C CA . VAL B 1 432 ? -57.333 -4.230 -40.179 1.00 46.49 432 VAL B CA 1
ATOM 6574 C C . VAL B 1 432 ? -57.181 -5.751 -40.097 1.00 46.13 432 VAL B C 1
ATOM 6575 O O . VAL B 1 432 ? -57.966 -6.425 -39.426 1.00 46.09 432 VAL B O 1
ATOM 6579 N N . TRP B 1 433 ? -56.175 -6.277 -40.789 1.00 45.69 433 TRP B N 1
ATOM 6580 C CA . TRP B 1 433 ? -55.772 -7.663 -40.629 1.00 45.31 433 TRP B CA 1
ATOM 6581 C C . TRP B 1 433 ? -54.624 -7.693 -39.635 1.00 45.30 433 TRP B C 1
ATOM 6582 O O . TRP B 1 433 ? -53.510 -7.274 -39.958 1.00 45.63 433 TRP B O 1
ATOM 6593 N N . ASP B 1 434 ? -54.889 -8.176 -38.426 1.00 45.96 434 ASP B N 1
ATOM 6594 C CA . ASP B 1 434 ? -53.829 -8.345 -37.439 1.00 46.53 434 ASP B CA 1
ATOM 6595 C C . ASP B 1 434 ? -52.730 -9.220 -38.048 1.00 46.69 434 ASP B C 1
ATOM 6596 O O . ASP B 1 434 ? -53.032 -10.212 -38.714 1.00 46.55 434 ASP B O 1
ATOM 6601 N N . PRO B 1 435 ? -51.453 -8.839 -37.851 1.00 47.12 435 PRO B N 1
ATOM 6602 C CA . PRO B 1 435 ? -50.342 -9.604 -38.419 1.00 47.20 435 PRO B CA 1
ATOM 6603 C C . PRO B 1 435 ? -50.397 -11.095 -38.081 1.00 47.63 435 PRO B C 1
ATOM 6604 O O . PRO B 1 435 ? -49.915 -11.919 -38.861 1.00 47.45 435 PRO B O 1
ATOM 6608 N N . LEU B 1 436 ? -50.990 -11.430 -36.938 1.00 48.45 436 LEU B N 1
ATOM 6609 C CA . LEU B 1 436 ? -51.181 -12.821 -36.537 1.00 49.53 436 LEU B CA 1
ATOM 6610 C C . LEU B 1 436 ? -52.147 -13.533 -37.489 1.00 50.07 436 LEU B C 1
ATOM 6611 O O . LEU B 1 436 ? -51.931 -14.689 -37.856 1.00 49.84 436 LEU B O 1
ATOM 6616 N N . ILE B 1 437 ? -53.207 -12.831 -37.881 1.00 50.69 437 ILE B N 1
ATOM 6617 C CA . ILE B 1 437 ? -54.221 -13.372 -38.785 1.00 51.73 437 ILE B CA 1
ATOM 6618 C C . ILE B 1 437 ? -53.657 -13.589 -40.195 1.00 51.90 437 ILE B C 1
ATOM 6619 O O . ILE B 1 437 ? -53.991 -14.577 -40.859 1.00 52.85 437 ILE B O 1
ATOM 6624 N N . VAL B 1 438 ? -52.795 -12.673 -40.637 1.00 51.33 438 VAL B N 1
ATOM 6625 C CA . VAL B 1 438 ? -52.112 -12.810 -41.924 1.00 51.18 438 VAL B CA 1
ATOM 6626 C C . VAL B 1 438 ? -51.235 -14.065 -41.921 1.00 51.06 438 VAL B C 1
ATOM 6627 O O . VAL B 1 438 ? -51.252 -14.835 -42.882 1.00 51.13 438 VAL B O 1
ATOM 6631 N N . LEU B 1 439 ? -50.493 -14.270 -40.832 1.00 51.51 439 LEU B N 1
ATOM 6632 C CA . LEU B 1 439 ? -49.660 -15.463 -40.660 1.00 52.26 439 LEU B CA 1
ATOM 6633 C C . LEU B 1 439 ? -50.512 -16.723 -40.791 1.00 52.40 439 LEU B C 1
ATOM 6634 O O . LEU B 1 439 ? -50.165 -17.642 -41.537 1.00 52.91 439 LEU B O 1
ATOM 6639 N N . ALA B 1 440 ? -51.636 -16.739 -40.074 1.00 52.25 440 ALA B N 1
ATOM 6640 C CA . ALA B 1 440 ? -52.581 -17.854 -40.091 1.00 51.77 440 ALA B CA 1
ATOM 6641 C C . ALA B 1 440 ? -53.158 -18.114 -41.479 1.00 51.19 440 ALA B C 1
ATOM 6642 O O . ALA B 1 440 ? -53.515 -19.246 -41.801 1.00 51.10 440 ALA B O 1
ATOM 6644 N N . ARG B 1 441 ? -53.259 -17.058 -42.283 1.00 50.88 441 ARG B N 1
ATOM 6645 C CA . ARG B 1 441 ? -53.777 -17.164 -43.642 1.00 51.78 441 ARG B CA 1
ATOM 6646 C C . ARG B 1 441 ? -52.694 -17.595 -44.637 1.00 52.17 441 ARG B C 1
ATOM 6647 O O . ARG B 1 441 ? -52.958 -18.410 -45.526 1.00 52.63 441 ARG B O 1
ATOM 6655 N N . VAL B 1 442 ? -51.508 -17.055 -44.485 1.00 52.36 442 VAL B N 1
ATOM 6656 C CA . VAL B 1 442 ? -50.428 -17.386 -45.356 1.00 51.97 442 VAL B CA 1
ATOM 6657 C C . VAL B 1 442 ? -49.976 -18.792 -45.093 1.00 52.68 442 VAL B C 1
ATOM 6658 O O . VAL B 1 442 ? -49.323 -19.385 -45.909 1.00 52.95 442 VAL B O 1
ATOM 6662 N N . LEU B 1 443 ? -50.320 -19.293 -43.910 1.00 53.40 443 LEU B N 1
ATOM 6663 C CA . LEU B 1 443 ? -49.976 -20.646 -43.505 1.00 54.80 443 LEU B CA 1
ATOM 6664 C C . LEU B 1 443 ? -50.869 -21.632 -44.238 1.00 56.05 443 LEU B C 1
ATOM 6665 O O . LEU B 1 443 ? -50.384 -22.592 -44.838 1.00 57.95 443 LEU B O 1
ATOM 6670 N N . LYS B 1 444 ? -52.163 -21.436 -44.159 1.00 55.82 444 LYS B N 1
ATOM 6671 C CA . LYS B 1 444 ? -53.055 -22.223 -44.956 1.00 55.81 444 LYS B CA 1
ATOM 6672 C C . LYS B 1 444 ? -53.658 -23.380 -44.242 1.00 55.82 444 LYS B C 1
ATOM 6673 O O . LYS B 1 444 ? -53.075 -23.948 -43.371 1.00 55.83 444 LYS B O 1
ATOM 6677 N N . PHE B 1 445 ? -54.847 -23.738 -44.663 1.00 40.15 445 PHE B N 1
ATOM 6678 C CA . PHE B 1 445 ? -55.565 -24.846 -44.110 1.00 40.50 445 PHE B CA 1
ATOM 6679 C C . PHE B 1 445 ? -55.732 -25.874 -45.181 1.00 40.85 445 PHE B C 1
ATOM 6680 O O . PHE B 1 445 ? -56.739 -25.975 -45.805 1.00 39.92 445 PHE B O 1
ATOM 6688 N N . LEU B 1 446 ? -54.697 -26.640 -45.388 1.00 42.18 446 LEU B N 1
ATOM 6689 C CA . LEU B 1 446 ? -54.646 -27.688 -46.403 1.00 43.52 446 LEU B CA 1
ATOM 6690 C C . LEU B 1 446 ? -55.104 -29.030 -45.838 1.00 44.74 446 LEU B C 1
ATOM 6691 O O . LEU B 1 446 ? -54.445 -29.610 -44.971 1.00 46.06 446 LEU B O 1
ATOM 6693 N N . GLU B 1 447 ? -56.241 -29.510 -46.334 1.00 46.00 447 GLU B N 1
ATOM 6694 C CA . GLU B 1 447 ? -56.809 -30.787 -45.904 1.00 47.23 447 GLU B CA 1
ATOM 6695 C C . GLU B 1 447 ? -57.544 -31.472 -47.052 1.00 47.14 447 GLU B C 1
ATOM 6696 O O . GLU B 1 447 ? -57.793 -32.679 -47.011 1.00 47.96 447 GLU B O 1
#

Sequence (885 aa):
MKKKVVIIGGGAAGMSAASRVKRLKPEWDVKVFEATEWVSHAPCGIPYVVEGLSTPDKLMYYPPEVFIKKRGIDLHLNAEVIEVDTGYVRVRGGEKSYEWDYLVFANGASPQVPAIEGVNLKGVFTADLPPDALAIREYMEKYKVENVVIIGGGYIGIEMAEAFAAQGKNVTMIVRGERVLRRSFDKEVTDILEEKLKKHVNLRLQEITMKIEGEERVEKVVTDAGEYKAELVILATGIKPNIELAKQLGVRIGETGAIWTNEKMQTSVENVYAAGDVAETRHVITGRRVWVPLAPAGNKMGYVAGSNIAGKELHFPGVLGTAVTKFMDVEIGKTGLTEMEALKEGYDVRTAFIKASTRPHYYPGGREIWLKGVVDNETNRLLGVQVVGSDILPRIDTAAAMLMAGFTTKDAFFTDLAYAPPFAPVWDPLIVLARVLKFLEHMKKKVVIIGGGAAGMSAASRVKRLKPEWDVKVFEATEWVSHAPCGIPYVVEGLSTPDKLMYYPPEVFIKKRGIDLHLNAEVIEVDTGYVRVRENGGEKSYEWDYLVFANGASPQVPAIEGVNLKGVFTADLPPDALAIREYMEKYKVENVVIIGGGYIGIEMAEAFAAQGKNVTMIVRGERVLRRSFDKEVTDILEEKLKKHVNLRLQEITMKIEGEERVEKVVTDAGEYKAELVILATGIKPNIELAKQLGVRIGETGAIWTNEKMQTSVENVYAAGDVAETRHVITGRRVWVPLAPAGNKMGYVAGSNIAGKELHFPGVLGTAVTKFMDVEIGKTGLTEMEALKEGYDVRTAFIKASTRPHYYPGGREIWLKGVVDNETNRLLGVQVVGSDILPRIDTAAAMLMAGFTTKDAFFTDLAYAPPFAPVWDPLIVLARVLKFLE

Foldseek 3Di:
DAFEEEEEAQEQLRVLLQLQQCVLPVSHAAEYFHQAQDHQFALPCLLVVLLVVDHLVVRHDDDPCCCCVVRVHHYDYNKHFDADDQQKTWIEVDIDMDGGPAYECLDAWAADDDDAAPCQAVFEAERGDSVRSVSSVVVCVVDPWAEEEEEAQEFSRLSNQLSVLSVPHQYEYEYQADFHNVVQADDVQRVVVVVVDVVSHRYHHNKDWHYFDDDSFTFWTDIPPDIDGGRHYYYHHDIAAPCPNVVSYPWDADPA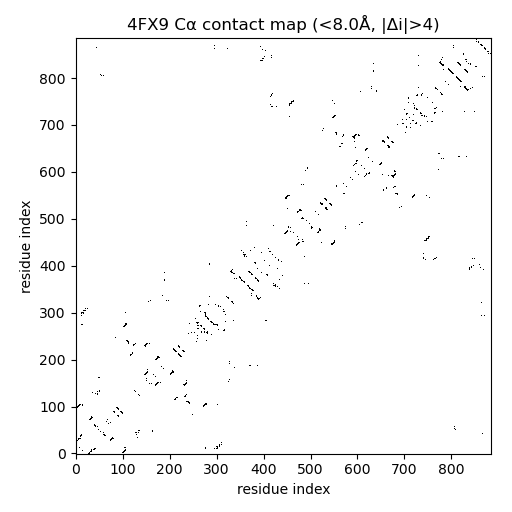RAGEAFFLQDTPDPSYGYAAQRYWWAALQQRDTGGARDNVRRSVSSNSNSCVNSPHHDTDSTAFNWDWDDDVQKIKIKGFDHPVRCVVSPADKDKDKDKDWFFAPPQDPIWIKIKMWIAGPPPQWTGMMIMMGPDCVCVSVVVNVCVSVRHGLVSQLPPDDDDDRVGGYPCHPNNVRSVVRDDDDD/DAFAEEEEAQELLRLLQQLLQCVLPVSHAAEYFHQAQAHHFALVCLLVVLLVVDPLVVRHPDDVCCCVPVRNYRYAHNKDFDADEQQWTWIDHPNDIDMDGHPFYEYLHAKFADDDPAAACPFQQEFESGDSVRSVSSVVCVVVDPWAEEEEEEQAFVRLSNQLSQQVVVHAYEYEEAADHGNVPQADPVFRVVVVVVDVVRYNYHYNWDFHYFDDDSHTAWTQIPVGIDGGRHYYYHHDIAADCPNVVNHVWDADPARAGEAFQLQDTPDPSYGYAANRYWWAALQLRDTGGDRDNVRRNVSSNSNNCVSSPNHGTRSTAFSWDWHDRPQKIKIKGFDYPVRCVVSPAPKDKDKDKDWFFDPVQDPTWIKIKMWIAGPVQQWTRMMIIMIHPCVVLRVVVNVCVSVGHGLVSQLPDDDDDDRVGGYPQHPNNVRSVVRDDDD

B-factor: mean 63.61, std 16.72, range [20.0, 104.6]

Secondary structure (DSSP, 8-state):
---EEEEE--SHHHHHHHHHHHHH-TTSEEEEE-SSS-SSB-GGGHHHHHHTSS-GGGGBSS-HHHHHTTT--EEETT--EEEEETTEEEE-----EEE-SEEEE---EEEP----BTTTSBTEE--SSHHHHHHHHHHHHHS---EEEEE--SHHHHHHHHHHHTTT-EEEEE-SSSSTTTTTS-HHHHHHHHHHHHHHSEEE-S--EEEEEESSBEEEEEESS-EEE-SEEEE-S-EEE--HHHHTTT--B-TTSSEE--TT-B-SSTTEEE-GGGEEEEBTTT--EE----HHHHHHHHHHHHHHHTT-------B---EEEEETTEEEEEEE--HHHHHHTT--EEEEEEEEESS-SSSS---EEEEEEEEETTT-BEEEEEEEESS-HHHHHHHHHHHHHT-BHHHHHTS-----TTT--SS-HHHHHHHHH-----/---EEEEE--SHHHHHHHHHHHHH-TTSEEEEE-SSS-SSB-GGGHHHHHTTSS-GGGGBSS-HHIIIIIT--EEESS-EEEEEETTEEEEE-SSSEEEEE-SEEEE---EEE-----BTTTSBTEEE-SSHHHHHHHHHHHHHS---EEEEE--SHHHHHHHHHHHTTT-EEEEEESSSSTTTTTS-HHHHHHHHHHHHHHSEEEES--EEEEEESSBEEEEEESS-EEE-SEEEE-S-EEE--TTTTTTT--B-TTSSBP--TT-B-SSTTEEE-STTB-EEBTTT--EE----HHHHHHHHHHHHHHHTT-------B---EEEEETTEEEEEEE--HHHHHHTT--EEEEEEEEESS-SSSS---EEEEEEEEETTT-BEEEEEEEESS-HHHHHHHHHHHHHT-BHHHHHTS-----TTT--SS-HHHHHHHHH----

Solvent-accessible surface area: 34715 Å² total; per-residue (Å²): 141,89,13,74,0,2,0,6,12,0,15,40,10,0,8,18,0,0,22,30,0,14,193,58,72,106,142,36,37,2,31,0,3,15,51,29,112,14,0,17,16,14,60,43,0,3,14,5,10,4,27,49,76,23,70,33,101,9,1,38,114,79,54,34,100,33,2,83,92,171,99,59,1,49,15,46,60,110,8,86,10,60,82,2,82,111,22,133,1,92,5,139,119,46,95,105,54,40,104,23,66,49,0,0,0,9,29,24,8,36,24,93,107,22,105,47,134,18,24,144,29,33,2,20,37,45,11,28,72,0,47,38,0,65,39,0,45,128,19,45,87,77,79,164,6,99,34,1,0,0,6,9,12,28,90,46,0,1,11,0,0,14,0,0,29,69,64,59,51,100,8,17,0,4,11,122,7,117,34,0,16,115,189,29,10,8,45,58,1,1,81,26,0,13,104,56,0,125,152,84,10,66,19,99,56,118,10,70,6,99,20,4,84,35,121,111,62,2,99,18,0,38,6,71,63,28,128,29,65,0,37,0,0,0,21,15,39,40,37,92,15,47,17,123,31,0,107,78,28,61,5,127,58,9,182,46,33,0,0,46,2,41,83,42,4,54,13,62,46,151,68,1,11,0,0,6,42,0,2,2,4,81,13,28,44,38,38,155,94,42,57,27,35,46,25,12,7,5,10,6,3,0,30,0,0,0,0,18,4,9,68,103,123,21,72,5,38,2,3,0,10,4,24,6,13,32,0,66,111,15,33,0,0,22,0,4,10,3,50,114,56,0,96,71,70,67,62,80,29,40,56,13,80,24,67,25,48,0,50,8,147,17,38,66,64,46,42,114,0,55,0,3,0,1,0,12,46,147,72,13,55,7,6,1,1,3,0,0,6,24,43,0,12,9,2,0,1,0,0,0,0,0,3,37,47,31,13,26,2,72,61,0,11,5,0,9,6,4,21,4,4,17,14,0,16,21,45,4,0,3,3,39,2,4,112,80,6,43,73,96,87,160,127,66,63,80,0,0,0,9,8,0,14,38,9,0,7,19,0,0,19,33,0,35,197,56,74,97,81,18,47,2,29,0,3,14,55,26,110,22,0,15,18,11,52,40,0,1,7,6,4,0,33,44,74,18,66,49,90,76,2,52,118,75,72,23,109,34,3,79,135,168,99,36,1,54,18,37,57,80,0,88,11,64,100,3,89,93,22,120,1,44,0,112,43,151,74,38,114,66,79,41,91,20,52,42,0,0,0,9,32,18,15,38,25,83,109,36,117,22,73,25,26,147,45,49,0,16,35,44,13,24,68,0,51,30,0,79,44,0,79,125,22,40,153,118,78,191,20,60,29,1,0,0,0,0,5,32,94,44,1,3,15,0,0,17,1,0,22,75,48,71,52,93,6,11,0,0,3,96,27,117,45,0,12,111,91,32,10,10,45,62,2,0,70,36,1,10,112,53,0,108,156,77,10,61,25,113,54,113,7,107,18,107,20,4,98,27,69,138,67,2,83,25,0,37,6,102,59,29,136,34,120,0,20,0,0,0,9,17,37,31,38,94,17,43,29,130,38,0,109,47,14,56,8,138,57,8,144,59,27,0,0,44,1,50,69,59,3,57,11,59,34,147,64,1,10,0,0,8,46,0,3,1,6,111,14,42,45,22,33,142,88,39,55,35,33,40,25,12,6,6,9,4,6,0,28,0,0,0,0,19,5,10,72,108,119,24,74,5,55,1,3,0,8,4,25,8,10,35,1,57,92,16,33,1,0,22,1,2,9,5,55,105,52,0,98,171,71,67,56,76,32,49,55,11,84,22,126,24,49,2,47,12,115,20,35,70,64,45,109,77,0,50,0,2,0,0,0,18,48,145,69,9,124,10,6,1,0,4,0,1,7,15,51,0,15,10,1,0,2,1,0,0,0,0,8,34,47,26,15,22,1,71,58,2,11,9,0,12,3,3,21,5,5,17,14,0,21,23,46,5,0,5,4,45,1,5,103,74,8,92,83,60,132

CATH classification: 3.50.50.60 (+2 more: 3.50.50.60, 3.30.390.30)

InterPro domains:
  IPR004099 Pyridine nucleotide-disulphide oxidoreductase, dimerisation domain [PF02852] (329-432)
  IPR016156 FAD/NAD-linked reductase, dimerisation domain superfamily [SSF55424] (324-442)
  IPR017758 Coenzyme A disulphide reductase [TIGR03385] (8-440)
  IPR023753 FAD/NAD(P)-binding domain [PF07992] (7-291)
  IPR036188 FAD/NAD(P)-binding domain superfamily [G3DSA:3.50.50.60] (5-146)
  IPR036188 FAD/NAD(P)-binding domain superfamily [G3DSA:3.50.50.60] (147-326)
  IPR036188 FAD/NAD(P)-binding domain superfamily [G3DSA:3.50.50.60] (327-445)
  IPR036188 FAD/NAD(P)-binding domain superfamily [SSF51905] (5-348)
  IPR050260 FAD-dependent oxidoreductase [PTHR43429] (6-434)

Radius of gyration: 30.62 Å; Cα contacts (8 Å, |Δi|>4): 2274; chains: 2; bounding box: 85×70×82 Å

Nearest PDB structures (foldseek):
  4fx9-assembly1_B  TM=1.002E+00  e=9.170E-100  Pyrococcus horikoshii OT3
  5l1n-assembly1_B  TM=1.001E+00  e=4.990E-89  Pyrococcus horikoshii OT3
  4fx9-assembly1_A  TM=1.000E+00  e=3.314E-89  Pyrococcus horikoshii OT3
  5l1n-assembly1_A  TM=1.001E+00  e=2.417E-88  Pyrococcus horikoshii OT3
  3kd9-assembly2_C  TM=9.926E-01  e=1.378E-79  Pyrococcus horikoshii

Organism: Pyrococcus horikoshii (strain ATCC 700860 / DSM 12428 / JCM 9974 / NBRC 100139 / OT-3) (NCBI:txid70601)